Protein 5T1X (pdb70)

Structure (mmCIF, N/CA/C/O backbone):
data_5T1X
#
_entry.id   5T1X
#
_cell.length_a   47.700
_cell.length_b   82.710
_cell.length_c   122.700
_cell.angle_alpha   90.000
_cell.angle_beta   91.760
_cell.angle_gamma   90.000
#
_symmetry.space_group_name_H-M   'P 1 21 1'
#
loop_
_entity.id
_entity.type
_entity.pdbx_description
1 polymer Lectin
2 polymer Lectin
3 non-polymer 1,2-ETHANEDIOL
4 non-polymer '4-(2-HYDROXYETHYL)-1-PIPERAZINE ETHANESULFONIC ACID'
5 non-polymer 'TRIETHYLENE GLYCOL'
6 water water
#
loop_
_atom_site.group_PDB
_atom_site.id
_atom_site.type_symbol
_atom_site.label_atom_id
_atom_site.label_alt_id
_atom_site.label_comp_id
_atom_site.label_asym_id
_atom_site.label_entity_id
_atom_site.label_seq_id
_atom_site.pdbx_PDB_ins_code
_atom_site.Cartn_x
_atom_site.Cartn_y
_atom_site.Cartn_z
_atom_site.occupancy
_atom_site.B_iso_or_equiv
_atom_site.auth_seq_id
_atom_site.auth_comp_id
_atom_site.auth_asym_id
_atom_site.auth_atom_id
_atom_site.pdbx_PDB_model_num
ATOM 1 N N . LEU A 1 1 ? 63.501 -5.101 24.334 1.00 21.82 1 LEU A N 1
ATOM 2 C CA . LEU A 1 1 ? 62.053 -4.972 24.440 1.00 21.43 1 LEU A CA 1
ATOM 3 C C . LEU A 1 1 ? 61.680 -3.497 24.523 1.00 22.83 1 LEU A C 1
ATOM 4 O O . LEU A 1 1 ? 62.364 -2.747 25.214 1.00 22.67 1 LEU A O 1
ATOM 9 N N . GLY A 1 2 ? 60.611 -3.088 23.844 1.00 16.96 2 GLY A N 1
ATOM 10 C CA . GLY A 1 2 ? 60.152 -1.708 23.938 1.00 15.66 2 GLY A CA 1
ATOM 11 C C . GLY A 1 2 ? 59.275 -1.568 25.164 1.00 15.74 2 GLY A C 1
ATOM 12 O O . GLY A 1 2 ? 58.852 -2.580 25.726 1.00 14.77 2 GLY A O 1
ATOM 13 N N . THR A 1 3 ? 58.975 -0.335 25.591 1.00 11.57 3 THR A N 1
ATOM 14 C CA . THR A 1 3 ? 58.072 -0.167 26.737 1.00 11.02 3 THR A CA 1
ATOM 15 C C . THR A 1 3 ? 56.646 -0.560 26.357 1.00 12.66 3 THR A C 1
ATOM 16 O O . THR A 1 3 ? 55.872 -0.977 27.212 1.00 13.22 3 THR A O 1
ATOM 20 N N . ASN A 1 4 ? 56.315 -0.436 25.065 1.00 8.74 4 ASN A N 1
ATOM 21 C CA . ASN A 1 4 ? 54.968 -0.672 24.539 1.00 7.79 4 ASN A CA 1
ATOM 22 C C . ASN A 1 4 ? 54.974 -1.544 23.265 1.00 12.13 4 ASN A C 1
ATOM 23 O O . ASN A 1 4 ? 53.991 -1.558 22.526 1.00 11.43 4 ASN A O 1
ATOM 28 N N . TYR A 1 5 ? 56.080 -2.251 22.997 1.00 9.33 5 TYR A N 1
ATOM 29 C CA . TYR A 1 5 ? 56.126 -3.156 21.850 1.00 9.19 5 TYR A CA 1
ATOM 30 C C . TYR A 1 5 ? 57.027 -4.340 22.114 1.00 13.22 5 TYR A C 1
ATOM 31 O O . TYR A 1 5 ? 57.923 -4.277 22.961 1.00 12.31 5 TYR A O 1
ATOM 40 N N . LEU A 1 6 ? 56.791 -5.407 21.345 1.00 11.23 6 LEU A N 1
ATOM 41 C CA . LEU A 1 6 ? 57.559 -6.637 21.308 1.00 11.96 6 LEU A CA 1
ATOM 42 C C . LEU A 1 6 ? 57.870 -6.932 19.848 1.00 13.74 6 LEU A C 1
ATOM 43 O O . LEU A 1 6 ? 56.947 -7.070 19.046 1.00 11.99 6 LEU A O 1
ATOM 48 N N . LEU A 1 7 ? 59.161 -6.997 19.493 1.00 10.21 7 LEU A N 1
ATOM 49 C CA . LEU A 1 7 ? 59.557 -7.302 18.113 1.00 11.06 7 LEU A CA 1
ATOM 50 C C . LEU A 1 7 ? 59.793 -8.792 17.958 1.00 14.56 7 LEU A C 1
ATOM 51 O O . LEU A 1 7 ? 60.154 -9.464 18.934 1.00 16.03 7 LEU A O 1
ATOM 56 N N . SER A 1 8 ? 59.629 -9.317 16.733 1.00 12.43 8 SER A N 1
ATOM 57 C CA . SER A 1 8 ? 59.898 -10.734 16.479 1.00 12.68 8 SER A CA 1
ATOM 58 C C . SER A 1 8 ? 61.366 -11.022 16.862 1.00 17.03 8 SER A C 1
ATOM 59 O O . SER A 1 8 ? 62.262 -10.241 16.528 1.00 15.70 8 SER A O 1
ATOM 62 N N . GLY A 1 9 ? 61.568 -12.050 17.680 1.00 16.64 9 GLY A N 1
ATOM 63 C CA . GLY A 1 9 ? 62.889 -12.396 18.197 1.00 16.94 9 GLY A CA 1
ATOM 64 C C . GLY A 1 9 ? 63.106 -11.950 19.635 1.00 20.91 9 GLY A C 1
ATOM 65 O O . GLY A 1 9 ? 64.042 -12.420 20.287 1.00 22.62 9 GLY A O 1
ATOM 66 N N . GLN A 1 10 ? 62.257 -11.030 20.146 1.00 15.13 10 GLN A N 1
ATOM 67 C CA . GLN A 1 10 ? 62.349 -10.567 21.542 1.00 14.84 10 GLN A CA 1
ATOM 68 C C . GLN A 1 10 ? 61.449 -11.417 22.450 1.00 19.53 10 GLN A C 1
ATOM 69 O O . GLN A 1 10 ? 60.603 -12.163 21.959 1.00 18.96 10 GLN A O 1
ATOM 75 N N . THR A 1 11 ? 61.634 -11.306 23.771 1.00 16.89 11 THR A N 1
ATOM 76 C CA . THR A 1 11 ? 60.855 -12.051 24.750 1.00 17.75 11 THR A CA 1
ATOM 77 C C . THR A 1 11 ? 60.300 -11.122 25.831 1.00 20.41 11 THR A C 1
ATOM 78 O O . THR A 1 11 ? 61.030 -10.281 26.365 1.00 20.15 11 THR A O 1
ATOM 82 N N . LEU A 1 12 ? 59.009 -11.287 26.145 1.00 16.96 12 LEU A N 1
ATOM 83 C CA . LEU A 1 12 ? 58.363 -10.647 27.288 1.00 16.20 12 LEU A CA 1
ATOM 84 C C . LEU A 1 12 ? 58.409 -11.725 28.370 1.00 22.69 12 LEU A C 1
ATOM 85 O O . LEU A 1 12 ? 57.701 -12.737 28.279 1.00 21.61 12 LEU A O 1
ATOM 90 N N . ASN A 1 13 ? 59.354 -11.573 29.310 1.00 20.37 13 ASN A N 1
ATOM 91 C CA . ASN A 1 13 ? 59.611 -12.535 30.378 1.00 21.80 13 ASN A CA 1
ATOM 92 C C . ASN A 1 13 ? 58.477 -12.597 31.406 1.00 24.26 13 ASN A C 1
ATOM 93 O O . ASN A 1 13 ? 57.572 -11.755 31.404 1.00 22.26 13 ASN A O 1
ATOM 98 N N . THR A 1 14 ? 58.544 -13.617 32.288 1.00 21.40 14 THR A N 1
ATOM 99 C CA . THR A 1 14 ? 57.587 -13.880 33.359 1.00 21.70 14 THR A CA 1
ATOM 100 C C . THR A 1 14 ? 57.461 -12.647 34.251 1.00 23.90 14 THR A C 1
ATOM 101 O O . THR A 1 14 ? 58.469 -12.081 34.680 1.00 23.78 14 THR A O 1
ATOM 105 N N . ASP A 1 15 ? 56.208 -12.212 34.470 1.00 21.17 15 ASP A N 1
ATOM 106 C CA . ASP A 1 15 ? 55.768 -11.043 35.246 1.00 21.75 15 ASP A CA 1
ATOM 107 C C . ASP A 1 15 ? 56.211 -9.719 34.581 1.00 24.05 15 ASP A C 1
ATOM 108 O O . ASP A 1 15 ? 56.188 -8.667 35.223 1.00 23.46 15 ASP A O 1
ATOM 113 N N . GLY A 1 16 ? 56.516 -9.780 33.282 1.00 19.82 16 GLY A N 1
ATOM 114 C CA . GLY A 1 16 ? 56.915 -8.622 32.489 1.00 18.46 16 GLY A CA 1
ATOM 115 C C . GLY A 1 16 ? 55.723 -7.837 31.980 1.00 19.89 16 GLY A C 1
ATOM 116 O O . GLY A 1 16 ? 54.609 -8.367 31.897 1.00 18.67 16 GLY A O 1
ATOM 117 N N . HIS A 1 17 ? 55.954 -6.563 31.637 1.00 15.87 17 HIS A N 1
ATOM 118 C CA . HIS A 1 17 ? 54.904 -5.675 31.140 1.00 14.40 17 HIS A CA 1
ATOM 119 C C . HIS A 1 17 ? 55.205 -5.000 29.827 1.00 16.26 17 HIS A C 1
ATOM 120 O O . HIS A 1 17 ? 56.353 -4.670 29.534 1.00 15.16 17 HIS A O 1
ATOM 127 N N . LEU A 1 18 ? 54.129 -4.696 29.095 1.00 12.90 18 LEU A N 1
ATOM 128 C CA . LEU A 1 18 ? 54.018 -3.721 28.012 1.00 12.59 18 LEU A CA 1
ATOM 129 C C . LEU A 1 18 ? 52.989 -2.733 28.518 1.00 15.97 18 LEU A C 1
ATOM 130 O O . LEU A 1 18 ? 51.989 -3.176 29.084 1.00 16.93 18 LEU A O 1
ATOM 135 N N . LYS A 1 19 ? 53.228 -1.414 28.406 1.00 12.24 19 LYS A N 1
ATOM 136 C CA . LYS A 1 19 ? 52.253 -0.475 28.958 1.00 12.40 19 LYS A CA 1
ATOM 137 C C . LYS A 1 19 ? 52.106 0.743 28.077 1.00 15.03 19 LYS A C 1
ATOM 138 O O . LYS A 1 19 ? 53.096 1.275 27.579 1.00 13.81 19 LYS A O 1
ATOM 144 N N . ASN A 1 20 ? 50.861 1.203 27.910 1.00 10.98 20 ASN A N 1
ATOM 145 C CA . ASN A 1 20 ? 50.585 2.443 27.191 1.00 10.11 20 ASN A CA 1
ATOM 146 C C . ASN A 1 20 ? 49.414 3.115 27.922 1.00 15.61 20 ASN A C 1
ATOM 147 O O . ASN A 1 20 ? 48.277 2.654 27.823 1.00 16.54 20 ASN A O 1
ATOM 152 N N . GLY A 1 21 ? 49.730 4.139 28.726 1.00 14.34 21 GLY A N 1
ATOM 153 C CA . GLY A 1 21 ? 48.746 4.822 29.558 1.00 14.97 21 GLY A CA 1
ATOM 154 C C . GLY A 1 21 ? 48.197 3.866 30.603 1.00 19.98 21 GLY A C 1
ATOM 155 O O . GLY A 1 21 ? 48.967 3.168 31.260 1.00 19.09 21 GLY A O 1
ATOM 156 N N . ASP A 1 22 ? 46.863 3.753 30.695 1.00 17.88 22 ASP A N 1
ATOM 157 C CA . ASP A 1 22 ? 46.199 2.879 31.673 1.00 18.48 22 ASP A CA 1
ATOM 158 C C . ASP A 1 22 ? 46.192 1.407 31.255 1.00 20.12 22 ASP A C 1
ATOM 159 O O . ASP A 1 22 ? 45.847 0.538 32.064 1.00 21.70 22 ASP A O 1
ATOM 164 N N . PHE A 1 23 ? 46.552 1.125 30.005 1.00 14.79 23 PHE A N 1
ATOM 165 C CA . PHE A 1 23 ? 46.537 -0.225 29.446 1.00 13.96 23 PHE A CA 1
ATOM 166 C C . PHE A 1 23 ? 47.843 -0.925 29.747 1.00 18.00 23 PHE A C 1
ATOM 167 O O . PHE A 1 23 ? 48.919 -0.420 29.412 1.00 17.02 23 PHE A O 1
ATOM 175 N N . ASP A 1 24 ? 47.737 -2.068 30.449 1.00 15.13 24 ASP A N 1
ATOM 176 C CA . ASP A 1 24 ? 48.875 -2.824 30.957 1.00 14.88 24 ASP A CA 1
ATOM 177 C C . ASP A 1 24 ? 48.799 -4.305 30.575 1.00 18.66 24 ASP A C 1
ATOM 178 O O . ASP A 1 24 ? 47.978 -5.051 31.122 1.00 19.73 24 ASP A O 1
ATOM 183 N N . LEU A 1 25 ? 49.681 -4.728 29.656 1.00 13.56 25 LEU A N 1
ATOM 184 C CA . LEU A 1 25 ? 49.773 -6.116 29.211 1.00 13.76 25 LEU A CA 1
ATOM 185 C C . LEU A 1 25 ? 50.770 -6.830 30.096 1.00 17.72 25 LEU A C 1
ATOM 186 O O . LEU A 1 25 ? 51.935 -6.435 30.145 1.00 15.58 25 LEU A O 1
ATOM 191 N N . VAL A 1 26 ? 50.314 -7.871 30.812 1.00 14.96 26 VAL A N 1
ATOM 192 C CA . VAL A 1 26 ? 51.179 -8.597 31.733 1.00 15.65 26 VAL A CA 1
ATOM 193 C C . VAL A 1 26 ? 51.264 -10.092 31.359 1.00 19.56 26 VAL A C 1
ATOM 194 O O . VAL A 1 26 ? 50.235 -10.768 31.240 1.00 18.87 26 VAL A O 1
ATOM 198 N N . MET A 1 27 ? 52.502 -10.597 31.191 1.00 17.00 27 MET A N 1
ATOM 199 C CA . MET A 1 27 ? 52.765 -12.025 30.986 1.00 17.51 27 MET A CA 1
ATOM 200 C C . MET A 1 27 ? 52.923 -12.569 32.392 1.00 23.12 27 MET A C 1
ATOM 201 O O . MET A 1 27 ? 53.982 -12.422 32.989 1.00 24.05 27 MET A O 1
ATOM 206 N N . GLN A 1 28 ? 51.848 -13.083 32.972 1.00 21.03 28 GLN A N 1
ATOM 207 C CA . GLN A 1 28 ? 51.854 -13.434 34.391 1.00 22.21 28 GLN A CA 1
ATOM 208 C C . GLN A 1 28 ? 52.544 -14.752 34.729 1.00 28.27 28 GLN A C 1
ATOM 209 O O . GLN A 1 28 ? 52.707 -15.613 33.863 1.00 27.72 28 GLN A O 1
ATOM 215 N N . ASN A 1 29 ? 52.931 -14.895 36.024 1.00 27.65 29 ASN A N 1
ATOM 216 C CA . ASN A 1 29 ? 53.589 -16.082 36.582 1.00 29.55 29 ASN A CA 1
ATOM 217 C C . ASN A 1 29 ? 52.642 -17.293 36.586 1.00 36.21 29 ASN A C 1
ATOM 218 O O . ASN A 1 29 ? 53.118 -18.431 36.644 1.00 37.71 29 ASN A O 1
ATOM 223 N N . ASP A 1 30 ? 51.314 -17.052 36.465 1.00 32.35 30 ASP A N 1
ATOM 224 C CA . ASP A 1 30 ? 50.311 -18.115 36.382 1.00 33.29 30 ASP A CA 1
ATOM 225 C C . ASP A 1 30 ? 50.057 -18.501 34.900 1.00 36.35 30 ASP A C 1
ATOM 226 O O . ASP A 1 30 ? 49.058 -19.146 34.600 1.00 37.04 30 ASP A O 1
ATOM 231 N N . CYS A 1 31 ? 50.957 -18.077 33.977 1.00 30.97 31 CYS A N 1
ATOM 232 C CA . CYS A 1 31 ? 50.943 -18.349 32.530 1.00 29.13 31 CYS A CA 1
ATOM 233 C C . CYS A 1 31 ? 49.771 -17.659 31.788 1.00 30.75 31 CYS A C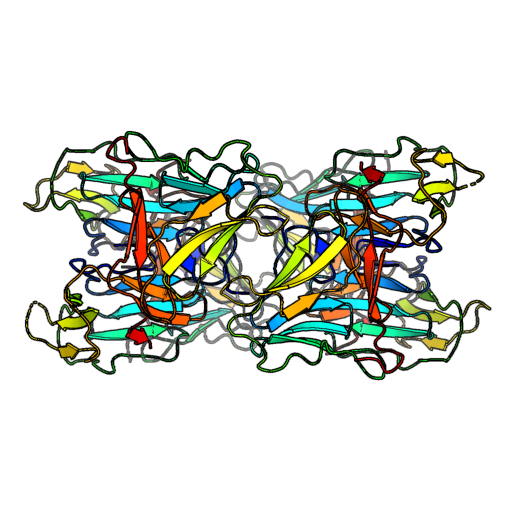 1
ATOM 234 O O . CYS A 1 31 ? 49.584 -17.923 30.596 1.00 29.97 31 CYS A O 1
ATOM 237 N N . ASN A 1 32 ? 49.013 -16.766 32.460 1.00 26.01 32 ASN A N 1
ATOM 238 C CA . ASN A 1 32 ? 47.935 -16.026 31.797 1.00 24.74 32 ASN A CA 1
ATOM 239 C C . ASN A 1 32 ? 48.466 -14.692 31.264 1.00 25.64 32 ASN A C 1
ATOM 240 O O . ASN A 1 32 ? 49.163 -13.981 31.982 1.00 25.10 32 ASN A O 1
ATOM 245 N N . LEU A 1 33 ? 48.173 -14.371 29.994 1.00 20.34 33 LEU A N 1
ATOM 246 C CA . LEU A 1 33 ? 48.572 -13.097 29.397 1.00 18.76 33 LEU A CA 1
ATOM 247 C C . LEU A 1 33 ? 47.344 -12.209 29.447 1.00 23.09 33 LEU A C 1
ATOM 248 O O . LEU A 1 33 ? 46.336 -12.526 28.814 1.00 23.41 33 LEU A O 1
ATOM 253 N N . VAL A 1 34 ? 47.382 -11.151 30.270 1.00 19.58 34 VAL A N 1
ATOM 254 C CA . VAL A 1 34 ? 46.200 -10.318 30.473 1.00 19.16 34 VAL A CA 1
ATOM 255 C C . VAL A 1 34 ? 46.462 -8.870 30.075 1.00 22.03 34 VAL A C 1
ATOM 256 O O . VAL A 1 34 ? 47.495 -8.295 30.431 1.00 20.07 34 VAL A O 1
ATOM 260 N N . LEU A 1 35 ? 45.495 -8.278 29.366 1.00 18.74 35 LEU A N 1
ATOM 261 C CA . LEU A 1 35 ? 45.569 -6.878 28.982 1.00 17.86 35 LEU A CA 1
ATOM 262 C C . LEU A 1 35 ? 44.651 -6.102 29.917 1.00 19.31 35 LEU A C 1
ATOM 263 O O . LEU A 1 35 ? 43.446 -5.999 29.668 1.00 18.49 35 LEU A O 1
ATOM 268 N N . TYR A 1 36 ? 45.215 -5.614 31.035 1.00 16.53 36 TYR A N 1
ATOM 269 C CA . TYR A 1 36 ? 44.441 -4.891 32.036 1.00 17.59 36 TYR A CA 1
ATOM 270 C C . TYR A 1 36 ? 43.881 -3.588 31.469 1.00 22.48 36 TYR A C 1
ATOM 271 O O . TYR A 1 36 ? 44.598 -2.819 30.821 1.00 20.54 36 TYR A O 1
ATOM 280 N N . ASN A 1 37 ? 42.544 -3.428 31.642 1.00 21.93 37 ASN A N 1
ATOM 281 C CA . ASN A 1 37 ? 41.691 -2.325 31.179 1.00 22.21 37 ASN A CA 1
ATOM 282 C C . ASN A 1 37 ? 41.375 -2.437 29.675 1.00 26.42 37 ASN A C 1
ATOM 283 O O . ASN A 1 37 ? 40.665 -1.583 29.141 1.00 27.42 37 ASN A O 1
ATOM 288 N N . GLY A 1 38 ? 41.859 -3.502 29.034 1.00 21.68 38 GLY A N 1
ATOM 289 C CA . GLY A 1 38 ? 41.634 -3.764 27.616 1.00 21.35 38 GLY A CA 1
ATOM 290 C C . GLY A 1 38 ? 40.665 -4.896 27.328 1.00 26.21 38 GLY A C 1
ATOM 291 O O . GLY A 1 38 ? 40.489 -5.270 26.164 1.00 25.20 38 GLY A O 1
ATOM 292 N N . ASN A 1 39 ? 40.024 -5.448 28.388 1.00 25.37 39 ASN A N 1
ATOM 293 C CA . ASN A 1 39 ? 39.028 -6.533 28.331 1.00 26.92 39 ASN A CA 1
ATOM 294 C C . ASN A 1 39 ? 39.504 -7.711 27.456 1.00 29.31 39 ASN A C 1
ATOM 295 O O . ASN A 1 39 ? 38.773 -8.178 26.576 1.00 29.49 39 ASN A O 1
ATOM 300 N N . TRP A 1 40 ? 40.745 -8.178 27.694 1.00 23.84 40 TRP A N 1
ATOM 301 C CA . TRP A 1 40 ? 41.313 -9.314 26.966 1.00 23.44 40 TRP A CA 1
ATOM 302 C C . TRP A 1 40 ? 42.298 -10.085 27.827 1.00 26.83 40 TRP A C 1
ATOM 303 O O . TRP A 1 40 ? 43.079 -9.495 28.578 1.00 24.84 40 TRP A O 1
ATOM 314 N N . GLN A 1 41 ? 42.282 -11.413 27.660 1.00 24.01 41 GLN A N 1
ATOM 315 C CA . GLN A 1 41 ? 43.189 -12.366 28.285 1.00 23.50 41 GLN A CA 1
ATOM 316 C C . GLN A 1 41 ? 43.353 -13.579 27.361 1.00 28.38 41 GLN A C 1
ATOM 317 O O . GLN A 1 41 ? 42.437 -13.895 26.597 1.00 29.11 41 GLN A O 1
ATOM 323 N N . SER A 1 42 ? 44.512 -14.255 27.439 1.00 24.14 42 SER A N 1
ATOM 324 C CA . SER A 1 42 ? 44.794 -15.471 26.667 1.00 23.90 42 SER A CA 1
ATOM 325 C C . SER A 1 42 ? 44.005 -16.660 27.245 1.00 31.13 42 SER A C 1
ATOM 326 O O . SER A 1 42 ? 43.839 -17.678 26.563 1.00 31.73 42 SER A O 1
ATOM 329 N N . ASN A 1 43 ? 43.527 -16.515 28.512 1.00 28.85 43 ASN A N 1
ATOM 330 C CA . ASN A 1 43 ? 42.734 -17.497 29.276 1.00 30.82 43 ASN A CA 1
ATOM 331 C C . ASN A 1 43 ? 43.532 -18.808 29.454 1.00 36.92 43 ASN A C 1
ATOM 332 O O . ASN A 1 43 ? 43.014 -19.907 29.224 1.00 38.81 43 ASN A O 1
ATOM 337 N N . THR A 1 44 ? 44.802 -18.673 29.878 1.00 32.74 44 THR A N 1
ATOM 338 C CA . THR A 1 44 ? 45.723 -19.796 30.081 1.00 32.91 44 THR A CA 1
ATOM 339 C C . THR A 1 44 ? 46.257 -19.806 31.528 1.00 35.94 44 THR A C 1
ATOM 340 O O . THR A 1 44 ? 47.412 -20.178 31.762 1.00 34.66 44 THR A O 1
ATOM 344 N N . ALA A 1 45 ? 45.410 -19.403 32.496 1.00 33.95 45 ALA A N 1
ATOM 345 C CA . ALA A 1 45 ? 45.770 -19.355 33.915 1.00 34.64 45 ALA A CA 1
ATOM 346 C C . ALA A 1 45 ? 46.017 -20.768 34.468 1.00 41.22 45 ALA A C 1
ATOM 347 O O . ALA A 1 45 ? 45.221 -21.670 34.222 1.00 41.23 45 ALA A O 1
ATOM 349 N N . ASN A 1 46 ? 47.160 -20.943 35.168 1.00 39.57 46 ASN A N 1
ATOM 350 C CA . ASN A 1 46 ? 47.701 -22.157 35.807 1.00 41.56 46 ASN A CA 1
ATOM 351 C C . ASN A 1 46 ? 48.120 -23.232 34.770 1.00 46.50 46 ASN A C 1
ATOM 352 O O . ASN A 1 46 ? 48.296 -24.395 35.137 1.00 48.55 46 ASN A O 1
ATOM 357 N N . ASN A 1 47 ? 48.364 -22.832 33.505 1.00 41.47 47 ASN A N 1
ATOM 358 C CA . ASN A 1 47 ? 48.757 -23.772 32.446 1.00 41.69 47 ASN A CA 1
ATOM 359 C C . ASN A 1 47 ? 50.283 -23.987 32.357 1.00 46.31 47 ASN A C 1
ATOM 360 O O . ASN A 1 47 ? 50.734 -24.775 31.520 1.00 46.68 47 ASN A O 1
ATOM 365 N N . GLY A 1 48 ? 51.050 -23.327 33.227 1.00 42.52 48 GLY A N 1
ATOM 366 C CA . GLY A 1 48 ? 52.502 -23.464 33.244 1.00 42.14 48 GLY A CA 1
ATOM 367 C C . GLY A 1 48 ? 53.248 -22.566 34.208 1.00 45.43 48 GLY A C 1
ATOM 368 O O . GLY A 1 48 ? 52.669 -21.652 34.805 1.00 44.01 48 GLY A O 1
ATOM 369 N N . ARG A 1 49 ? 54.558 -22.832 34.349 1.00 42.71 49 ARG A N 1
ATOM 370 C CA . ARG A 1 49 ? 55.482 -22.092 35.210 1.00 42.22 49 ARG A CA 1
ATOM 371 C C . ARG A 1 49 ? 56.591 -21.462 34.371 1.00 43.51 49 ARG A C 1
ATOM 372 O O . ARG A 1 49 ? 57.014 -22.053 33.374 1.00 43.16 49 ARG A O 1
ATOM 374 N N . ASP A 1 50 ? 57.062 -20.262 34.782 1.00 37.97 50 ASP A N 1
ATOM 375 C CA . ASP A 1 50 ? 58.118 -19.478 34.121 1.00 36.08 50 ASP A CA 1
ATOM 376 C C . ASP A 1 50 ? 57.769 -19.236 32.628 1.00 36.38 50 ASP A C 1
ATOM 377 O O . ASP A 1 50 ? 58.623 -19.401 31.750 1.00 36.38 50 ASP A O 1
ATOM 382 N N . CYS A 1 51 ? 56.506 -18.843 32.360 1.00 30.46 51 CYS A N 1
ATOM 383 C CA . CYS A 1 51 ? 55.991 -18.598 31.004 1.00 28.62 51 CYS A CA 1
ATOM 384 C C . CYS A 1 51 ? 56.490 -17.291 30.418 1.00 29.15 51 CYS A C 1
ATOM 385 O O . CYS A 1 51 ? 56.666 -16.303 31.133 1.00 27.54 51 CYS A O 1
ATOM 388 N N . LYS A 1 52 ? 56.703 -17.299 29.090 1.00 24.62 52 LYS A N 1
ATOM 389 C CA . LYS A 1 52 ? 57.233 -16.168 28.322 1.00 22.72 52 LYS A CA 1
ATOM 390 C C . LYS A 1 52 ? 56.439 -15.950 27.042 1.00 24.04 52 LYS A C 1
ATOM 391 O O . LYS A 1 52 ? 55.927 -16.910 26.461 1.00 25.17 52 LYS A O 1
ATOM 397 N N . LEU A 1 53 ? 56.381 -14.693 26.578 1.00 18.96 53 LEU A N 1
ATOM 398 C CA . LEU A 1 53 ? 55.707 -14.315 25.340 1.00 18.06 53 LEU A CA 1
ATOM 399 C C . LEU A 1 53 ? 56.748 -14.017 24.282 1.00 20.60 53 LEU A C 1
ATOM 400 O O . LEU A 1 53 ? 57.703 -13.285 24.545 1.00 19.98 53 LEU A O 1
ATOM 405 N N . THR A 1 54 ? 56.580 -14.609 23.094 1.00 18.14 54 THR A N 1
ATOM 406 C CA . THR A 1 54 ? 57.470 -14.385 21.957 1.00 17.71 54 THR A CA 1
ATOM 407 C C . THR A 1 54 ? 56.628 -14.086 20.714 1.00 19.31 54 THR A C 1
ATOM 408 O O . THR A 1 54 ? 55.406 -14.282 20.707 1.00 17.74 54 THR A O 1
ATOM 412 N N . LEU A 1 55 ? 57.287 -13.595 19.673 1.00 15.78 55 LEU A N 1
ATOM 413 C CA . LEU A 1 55 ? 56.644 -13.273 18.406 1.00 14.09 55 LEU A CA 1
ATOM 414 C C . LEU A 1 55 ? 57.468 -13.922 17.310 1.00 17.60 55 LEU A C 1
ATOM 415 O O . LEU A 1 55 ? 58.661 -13.648 17.206 1.00 16.94 55 LEU A O 1
ATOM 420 N N . THR A 1 56 ? 56.863 -14.840 16.550 1.00 15.85 56 THR A N 1
ATOM 421 C CA . THR A 1 56 ? 57.581 -15.569 15.493 1.00 15.78 56 THR A CA 1
ATOM 422 C C . THR A 1 56 ? 57.895 -14.665 14.296 1.00 19.03 56 THR A C 1
ATOM 423 O O . THR A 1 56 ? 57.360 -13.557 14.179 1.00 17.59 56 THR A O 1
ATOM 427 N N . ASP A 1 57 ? 58.757 -15.173 13.388 1.00 16.91 57 ASP A N 1
ATOM 428 C CA . ASP A 1 57 ? 59.145 -14.488 12.152 1.00 17.28 57 ASP A CA 1
ATOM 429 C C . ASP A 1 57 ? 57.984 -14.469 11.150 1.00 19.78 57 ASP A C 1
ATOM 430 O O . ASP A 1 57 ? 58.119 -13.875 10.087 1.00 18.77 57 ASP A O 1
ATOM 435 N N . TYR A 1 58 ? 56.834 -15.063 11.513 1.00 16.66 58 TYR A N 1
ATOM 436 C CA . TYR A 1 58 ? 55.617 -15.070 10.696 1.00 16.28 58 TYR A CA 1
ATOM 437 C C . TYR A 1 58 ? 54.513 -14.218 11.361 1.00 19.33 58 TYR A C 1
ATOM 438 O O . TYR A 1 58 ? 53.384 -14.164 10.868 1.00 19.39 58 TYR A O 1
ATOM 447 N N . GLY A 1 59 ? 54.871 -13.536 12.448 1.00 15.80 59 GLY A N 1
ATOM 448 C CA . GLY A 1 59 ? 53.984 -12.624 13.163 1.00 15.54 59 GLY A CA 1
ATOM 449 C C . GLY A 1 59 ? 52.998 -13.263 14.112 1.00 18.16 59 GLY A C 1
ATOM 450 O O . GLY A 1 59 ? 51.985 -12.650 14.450 1.00 17.45 59 GLY A O 1
ATOM 451 N N . GLU A 1 60 ? 53.296 -14.479 14.577 1.00 15.22 60 GLU A N 1
ATOM 452 C CA . GLU A 1 60 ? 52.417 -15.165 15.504 1.00 15.30 60 GLU A CA 1
ATOM 453 C C . GLU A 1 60 ? 52.896 -14.947 16.935 1.00 18.87 60 GLU A C 1
ATOM 454 O O . GLU A 1 60 ? 54.077 -15.162 17.228 1.00 17.70 60 GLU A O 1
ATOM 460 N N . LEU A 1 61 ? 51.990 -14.497 17.822 1.00 14.96 61 LEU A N 1
ATOM 461 C CA . LEU A 1 61 ? 52.302 -14.383 19.253 1.00 14.17 61 LEU A CA 1
ATOM 462 C C . LEU A 1 61 ? 52.270 -15.783 19.862 1.00 19.75 61 LEU A C 1
ATOM 463 O O . LEU A 1 61 ? 51.358 -16.551 19.546 1.00 20.72 61 LEU A O 1
ATOM 468 N N . VAL A 1 62 ? 53.268 -16.139 20.698 1.00 15.96 62 VAL A N 1
ATOM 469 C CA . VAL A 1 62 ? 53.349 -17.486 21.288 1.00 17.47 62 VAL A CA 1
ATOM 470 C C . VAL A 1 62 ? 53.691 -17.394 22.778 1.00 21.86 62 VAL A C 1
ATOM 471 O O . VAL A 1 62 ? 54.642 -16.703 23.153 1.00 20.32 62 VAL A O 1
ATOM 475 N N . ILE A 1 63 ? 52.930 -18.116 23.610 1.00 20.91 63 ILE A N 1
ATOM 476 C CA . ILE A 1 63 ? 53.198 -18.273 25.039 1.00 21.39 63 ILE A CA 1
ATOM 477 C C . ILE A 1 63 ? 53.806 -19.662 25.208 1.00 27.86 63 ILE A C 1
ATOM 478 O O . ILE A 1 63 ? 53.221 -20.643 24.740 1.00 28.51 63 ILE A O 1
ATOM 483 N N . LYS A 1 64 ? 54.982 -19.739 25.842 1.00 25.53 64 LYS A N 1
ATOM 484 C CA . LYS A 1 64 ? 55.684 -20.994 26.132 1.00 27.12 64 LYS A CA 1
ATOM 485 C C . LYS A 1 64 ? 56.052 -21.055 27.608 1.00 32.28 64 LYS A C 1
ATOM 486 O O . LYS A 1 64 ? 56.394 -20.024 28.181 1.00 30.30 64 LYS A O 1
ATOM 492 N N . ASN A 1 65 ? 56.028 -22.252 28.218 1.00 32.65 65 ASN A N 1
ATOM 493 C CA . ASN A 1 65 ? 56.420 -22.398 29.626 1.00 34.12 65 ASN A CA 1
ATOM 494 C C . ASN A 1 65 ? 57.961 -22.428 29.737 1.00 40.52 65 ASN A C 1
ATOM 495 O O . ASN A 1 65 ? 58.651 -22.262 28.726 1.00 39.51 65 ASN A O 1
ATOM 500 N N . GLY A 1 66 ? 58.478 -22.619 30.954 1.00 40.43 66 GLY A N 1
ATOM 501 C CA . GLY A 1 66 ? 59.911 -22.696 31.229 1.00 41.29 66 GLY A CA 1
ATOM 502 C C . GLY A 1 66 ? 60.628 -23.817 30.498 1.00 47.75 66 GLY A C 1
ATOM 503 O O . GLY A 1 66 ? 61.806 -23.678 30.157 1.00 48.00 66 GLY A O 1
ATOM 504 N N . ASP A 1 67 ? 59.908 -24.927 30.228 0.40 45.26 67 ASP A N 1
ATOM 505 C CA . ASP A 1 67 ? 60.410 -26.104 29.514 0.40 46.36 67 ASP A CA 1
ATOM 506 C C . ASP A 1 67 ? 60.420 -25.895 27.983 0.40 48.91 67 ASP A C 1
ATOM 507 O O . ASP A 1 67 ? 61.042 -26.682 27.266 0.40 49.16 67 ASP A O 1
ATOM 509 N N . GLY A 1 68 ? 59.737 -24.849 27.508 1.00 43.85 68 GLY A N 1
ATOM 510 C CA . GLY A 1 68 ? 59.668 -24.504 26.090 1.00 42.39 68 GLY A CA 1
ATOM 511 C C . GLY A 1 68 ? 58.445 -25.006 25.343 1.00 45.83 68 GLY A C 1
ATOM 512 O O . GLY A 1 68 ? 58.355 -24.822 24.125 1.00 44.73 68 GLY A O 1
ATOM 513 N N . SER A 1 69 ? 57.494 -25.637 26.058 1.00 42.71 69 SER A N 1
ATOM 514 C CA . SER A 1 69 ? 56.259 -26.164 25.471 1.00 42.41 69 SER A CA 1
ATOM 515 C C . SER A 1 69 ? 55.245 -25.042 25.245 1.00 42.16 69 SER A C 1
ATOM 516 O O . SER A 1 69 ? 55.054 -24.206 26.131 1.00 40.53 69 SER A O 1
ATOM 519 N N . THR A 1 70 ? 54.597 -25.029 24.062 1.00 36.52 70 THR A N 1
ATOM 520 C CA . THR A 1 70 ? 53.615 -24.008 23.677 1.00 34.14 70 THR A CA 1
ATOM 521 C C . THR A 1 70 ? 52.326 -24.181 24.501 1.00 37.97 70 THR A C 1
ATOM 522 O O . THR A 1 70 ? 51.824 -25.294 24.671 1.00 38.69 70 THR A O 1
ATOM 526 N N . VAL A 1 71 ? 51.826 -23.053 25.023 1.00 33.36 71 VAL A N 1
ATOM 527 C CA . VAL A 1 71 ? 50.638 -22.935 25.870 1.00 33.82 71 VAL A CA 1
ATOM 528 C C . VAL A 1 71 ? 49.488 -22.261 25.081 1.00 34.87 71 VAL A C 1
ATOM 529 O O . VAL A 1 71 ? 48.327 -22.639 25.242 1.00 34.75 71 VAL A O 1
ATOM 533 N N . TRP A 1 72 ? 49.819 -21.269 24.236 1.00 29.55 72 TRP A N 1
ATOM 534 C CA . TRP A 1 72 ? 48.849 -20.492 23.456 1.00 28.24 72 TRP A CA 1
ATOM 535 C C . TRP A 1 72 ? 49.529 -19.883 22.231 1.00 28.67 72 TRP A C 1
ATOM 536 O O . TRP A 1 72 ? 50.723 -19.585 22.283 1.00 27.26 72 TRP A O 1
ATOM 547 N N . ARG A 1 73 ? 48.772 -19.717 21.130 1.00 24.69 73 ARG A N 1
ATOM 548 C CA . ARG A 1 73 ? 49.250 -19.090 19.888 1.00 23.30 73 ARG A CA 1
ATOM 549 C C . ARG A 1 73 ? 48.133 -18.227 19.274 1.00 24.61 73 ARG A C 1
ATOM 550 O O . ARG A 1 73 ? 46.958 -18.576 19.391 1.00 25.15 73 ARG A O 1
ATOM 558 N N . SER A 1 74 ? 48.496 -17.085 18.652 1.00 20.09 74 SER A N 1
ATOM 559 C CA . SER A 1 74 ? 47.513 -16.168 18.061 1.00 20.06 74 SER A CA 1
ATOM 560 C C . SER A 1 74 ? 46.903 -16.696 16.737 1.00 26.39 74 SER A C 1
ATOM 561 O O . SER A 1 74 ? 45.929 -16.112 16.254 1.00 26.61 74 SER A O 1
ATOM 564 N N . ARG A 1 75 ? 47.482 -17.770 16.154 1.00 24.78 75 ARG A N 1
ATOM 565 C CA . ARG A 1 75 ? 47.045 -18.470 14.925 1.00 26.72 75 ARG A CA 1
ATOM 566 C C . ARG A 1 75 ? 47.244 -17.643 13.636 1.00 31.22 75 ARG A C 1
ATOM 567 O O . ARG A 1 75 ? 47.608 -18.224 12.611 1.00 33.12 75 ARG A O 1
ATOM 569 N N . ALA A 1 76 ? 47.020 -16.317 13.677 1.00 25.85 76 ALA A N 1
ATOM 570 C CA . ALA A 1 76 ? 47.213 -15.428 12.525 1.00 24.00 76 ALA A CA 1
ATOM 571 C C . ALA A 1 76 ? 48.693 -15.351 12.163 1.00 25.11 76 ALA A C 1
ATOM 572 O O . ALA A 1 76 ? 49.539 -15.103 13.025 1.00 24.55 76 ALA A O 1
ATOM 574 N N . LYS A 1 77 ? 48.999 -15.618 10.893 1.00 20.97 77 LYS A N 1
ATOM 575 C CA . LYS A 1 77 ? 50.359 -15.647 10.356 1.00 20.02 77 LYS A CA 1
ATOM 576 C C . LYS A 1 77 ? 50.437 -14.976 8.998 1.00 22.06 77 LYS A C 1
ATOM 577 O O . LYS A 1 77 ? 49.459 -14.973 8.250 1.00 22.85 77 LYS A O 1
ATOM 583 N N . SER A 1 78 ? 51.621 -14.478 8.646 1.00 16.88 78 SER A N 1
ATOM 584 C CA . SER A 1 78 ? 51.857 -13.896 7.329 1.00 15.13 78 SER A CA 1
ATOM 585 C C . SER A 1 78 ? 53.235 -14.381 6.816 1.00 18.08 78 SER A C 1
ATOM 586 O O . SER A 1 78 ? 53.676 -15.461 7.217 1.00 18.08 78 SER A O 1
ATOM 589 N N . VAL A 1 79 ? 53.885 -13.638 5.907 1.00 14.59 79 VAL A N 1
ATOM 590 C CA . VAL A 1 79 ? 55.176 -14.039 5.314 1.00 13.60 79 VAL A CA 1
ATOM 591 C C . VAL A 1 79 ? 56.328 -13.941 6.318 1.00 16.71 79 VAL A C 1
ATOM 592 O O . VAL A 1 79 ? 56.223 -13.219 7.306 1.00 16.00 79 VAL A O 1
ATOM 596 N N . LYS A 1 80 ? 57.444 -14.640 6.047 1.00 14.30 80 LYS A N 1
ATOM 597 C CA . LYS A 1 80 ? 58.613 -14.552 6.925 1.00 13.92 80 LYS A CA 1
ATOM 598 C C . LYS A 1 80 ? 59.195 -13.154 6.834 1.00 17.27 80 LYS A C 1
ATOM 599 O O . LYS A 1 80 ? 59.366 -12.611 5.740 1.00 16.85 80 LYS A O 1
ATOM 605 N N . GLY A 1 81 ? 59.441 -12.564 7.989 1.00 13.97 81 GLY A N 1
ATOM 606 C CA . GLY A 1 81 ? 59.980 -11.215 8.065 1.00 12.65 81 GLY A CA 1
ATOM 607 C C . GLY A 1 81 ? 60.029 -10.715 9.487 1.00 16.41 81 GLY A C 1
ATOM 608 O O . GLY A 1 81 ? 60.053 -11.515 10.427 1.00 16.88 81 GLY A O 1
ATOM 609 N N . ASN A 1 82 ? 60.057 -9.382 9.635 1.00 11.30 82 ASN A N 1
ATOM 610 C CA . ASN A 1 82 ? 60.137 -8.680 10.922 1.00 11.11 82 ASN A CA 1
ATOM 611 C C . ASN A 1 82 ? 58.780 -8.128 11.293 1.00 13.55 82 ASN A C 1
ATOM 612 O O . ASN A 1 82 ? 58.181 -7.388 10.509 1.00 12.61 82 ASN A O 1
ATOM 617 N N . TYR A 1 83 ? 58.304 -8.478 12.495 1.00 11.46 83 TYR A N 1
ATOM 618 C CA . TYR A 1 83 ? 56.985 -8.070 12.972 1.00 11.00 83 TYR A CA 1
ATOM 619 C C . TYR A 1 83 ? 57.096 -7.289 14.266 1.00 13.70 83 TYR A C 1
ATOM 620 O O . TYR A 1 83 ? 58.129 -7.338 14.940 1.00 12.71 83 TYR A O 1
ATOM 629 N N . ALA A 1 84 ? 56.022 -6.589 14.618 1.00 9.78 84 ALA A N 1
ATOM 630 C CA . ALA A 1 84 ? 55.967 -5.828 15.866 1.00 8.35 84 ALA A CA 1
ATOM 631 C C . ALA A 1 84 ? 54.590 -5.960 16.507 1.00 12.66 84 ALA A C 1
ATOM 632 O O . ALA A 1 84 ? 53.582 -5.705 15.841 1.00 11.95 84 ALA A O 1
ATOM 634 N N . ALA A 1 85 ? 54.546 -6.373 17.783 1.00 10.96 85 ALA A N 1
ATOM 635 C CA . ALA A 1 85 ? 53.313 -6.426 18.575 1.00 11.73 85 ALA A CA 1
ATOM 636 C C . ALA A 1 85 ? 53.310 -5.155 19.397 1.00 13.67 85 ALA A C 1
ATOM 637 O O . ALA A 1 85 ? 54.235 -4.942 20.178 1.00 12.42 85 ALA A O 1
ATOM 639 N N . VAL A 1 86 ? 52.348 -4.263 19.142 1.00 9.96 86 VAL A N 1
ATOM 640 C CA . VAL A 1 86 ? 52.321 -2.918 19.726 1.00 9.18 86 VAL A CA 1
ATOM 641 C C . VAL A 1 86 ? 51.096 -2.715 20.588 1.00 12.94 86 VAL A C 1
ATOM 642 O O . VAL A 1 86 ? 49.988 -3.066 20.181 1.00 11.99 86 VAL A O 1
ATOM 646 N N . LEU A 1 87 ? 51.295 -2.121 21.769 1.00 11.72 87 LEU A N 1
ATOM 647 C CA . LEU A 1 87 ? 50.173 -1.799 22.636 1.00 11.69 87 LEU A CA 1
ATOM 648 C C . LEU A 1 87 ? 49.684 -0.396 22.226 1.00 14.90 87 LEU A C 1
ATOM 649 O O . LEU A 1 87 ? 50.307 0.625 22.545 1.00 13.52 87 LEU A O 1
ATOM 654 N N . HIS A 1 88 ? 48.568 -0.377 21.477 1.00 13.82 88 HIS A N 1
ATOM 655 C CA . HIS A 1 88 ? 47.917 0.838 20.983 1.00 13.47 88 HIS A CA 1
ATOM 656 C C . HIS A 1 88 ? 47.368 1.653 22.165 1.00 16.08 88 HIS A C 1
ATOM 657 O O . HIS A 1 88 ? 46.852 1.047 23.113 1.00 15.69 88 HIS A O 1
ATOM 664 N N . PRO A 1 89 ? 47.443 3.015 22.134 1.00 12.34 89 PRO A N 1
ATOM 665 C CA . PRO A 1 89 ? 46.929 3.817 23.263 1.00 11.73 89 PRO A CA 1
ATOM 666 C C . PRO A 1 89 ? 45.414 3.696 23.492 1.00 17.97 89 PRO A C 1
ATOM 667 O O . PRO A 1 89 ? 44.949 4.068 24.565 1.00 17.82 89 PRO A O 1
ATOM 671 N N . ASP A 1 90 ? 44.646 3.207 22.497 1.00 17.40 90 ASP A N 1
ATOM 672 C CA . ASP A 1 90 ? 43.189 3.058 22.662 1.00 18.75 90 ASP A CA 1
ATOM 673 C C . ASP A 1 90 ? 42.828 1.691 23.312 1.00 22.65 90 ASP A C 1
ATOM 674 O O . ASP A 1 90 ? 41.650 1.343 23.428 1.00 23.30 90 ASP A O 1
ATOM 679 N N . GLY A 1 91 ? 43.844 0.966 23.785 1.00 19.04 91 GLY A N 1
ATOM 680 C CA . GLY A 1 91 ? 43.658 -0.254 24.562 1.00 19.37 91 GLY A CA 1
ATOM 681 C C . GLY A 1 91 ? 43.527 -1.584 23.862 1.00 22.13 91 GLY A C 1
ATOM 682 O O . GLY A 1 91 ? 42.712 -2.417 24.278 1.00 23.73 91 GLY A O 1
ATOM 683 N N . ARG A 1 92 ? 44.339 -1.805 22.836 1.00 16.45 92 ARG A N 1
ATOM 684 C CA . ARG A 1 92 ? 44.382 -3.078 22.120 1.00 16.06 92 ARG A CA 1
ATOM 685 C C . ARG A 1 92 ? 45.810 -3.439 21.782 1.00 17.63 92 ARG A C 1
ATOM 686 O O . ARG A 1 92 ? 46.616 -2.550 21.502 1.00 16.16 92 ARG A O 1
ATOM 694 N N . LEU A 1 93 ? 46.131 -4.743 21.825 1.00 14.07 93 LEU A N 1
ATOM 695 C CA . LEU A 1 93 ? 47.447 -5.236 21.422 1.00 12.93 93 LEU A CA 1
ATOM 696 C C . LEU A 1 93 ? 47.305 -5.650 19.972 1.00 15.81 93 LEU A C 1
ATOM 697 O O . LEU A 1 93 ? 46.385 -6.397 19.635 1.00 15.49 93 LEU A O 1
ATOM 702 N N . VAL A 1 94 ? 48.153 -5.101 19.108 1.00 12.70 94 VAL A N 1
ATOM 703 C CA . VAL A 1 94 ? 48.054 -5.323 17.666 1.00 12.36 94 VAL A CA 1
ATOM 704 C C . VAL A 1 94 ? 49.379 -5.821 17.113 1.00 13.69 94 VAL A C 1
ATOM 705 O O . VAL A 1 94 ? 50.423 -5.226 17.391 1.00 12.20 94 VAL A O 1
ATOM 709 N N . VAL A 1 95 ? 49.322 -6.853 16.260 1.00 10.62 95 VAL A N 1
ATOM 710 C CA . VAL A 1 95 ? 50.515 -7.350 15.578 1.00 9.39 95 VAL A CA 1
ATOM 711 C C . VAL A 1 95 ? 50.543 -6.723 14.202 1.00 11.50 95 VAL A C 1
ATOM 712 O O . VAL A 1 95 ? 49.606 -6.916 13.433 1.00 11.91 95 VAL A O 1
ATOM 716 N N . PHE A 1 96 ? 51.627 -5.994 13.883 1.00 8.44 96 PHE A N 1
ATOM 717 C CA . PHE A 1 96 ? 51.832 -5.361 12.577 1.00 8.45 96 PHE A CA 1
ATOM 718 C C . PHE A 1 96 ? 52.978 -5.993 11.856 1.00 11.82 96 PHE A C 1
ATOM 719 O O . PHE A 1 96 ? 54.053 -6.149 12.444 1.00 11.44 96 PHE A O 1
ATOM 727 N N . GLY A 1 97 ? 52.799 -6.280 10.573 1.00 8.44 97 GLY A N 1
ATOM 728 C CA . GLY A 1 97 ? 53.925 -6.771 9.809 1.00 8.16 97 GLY A CA 1
ATOM 729 C C . GLY A 1 97 ? 53.610 -7.385 8.470 1.00 11.88 97 GLY A C 1
ATOM 730 O O . GLY A 1 97 ? 52.440 -7.635 8.160 1.00 10.82 97 GLY A O 1
ATOM 731 N N . PRO A 1 98 ? 54.665 -7.703 7.686 1.00 8.48 98 PRO A N 1
ATOM 732 C CA . PRO A 1 98 ? 56.098 -7.489 7.973 1.00 8.37 98 PRO A CA 1
ATOM 733 C C . PRO A 1 98 ? 56.518 -6.031 7.812 1.00 12.85 98 PRO A C 1
ATOM 734 O O . PRO A 1 98 ? 55.719 -5.191 7.410 1.00 13.97 98 PRO A O 1
ATOM 738 N N . SER A 1 99 ? 57.779 -5.731 8.117 1.00 10.31 99 SER A N 1
ATOM 739 C CA . SER A 1 99 ? 58.278 -4.377 7.928 1.00 8.96 99 SER A CA 1
ATOM 740 C C . SER A 1 99 ? 58.340 -4.086 6.441 1.00 11.49 99 SER A C 1
ATOM 741 O O . SER A 1 99 ? 58.607 -4.997 5.638 1.00 11.06 99 SER A O 1
ATOM 744 N N . VAL A 1 100 ? 58.024 -2.846 6.061 1.00 8.39 100 VAL A N 1
ATOM 745 C CA . VAL A 1 100 ? 57.985 -2.442 4.658 1.00 8.46 100 VAL A CA 1
ATOM 746 C C . VAL A 1 100 ? 59.017 -1.349 4.372 1.00 10.64 100 VAL A C 1
ATOM 747 O O . VAL A 1 100 ? 59.256 -1.043 3.208 1.00 10.97 100 VAL A O 1
ATOM 751 N N . PHE A 1 101 ? 59.596 -0.739 5.423 1.00 8.38 101 PHE A N 1
ATOM 752 C CA . PHE A 1 101 ? 60.556 0.348 5.258 1.00 8.00 101 PHE A CA 1
ATOM 753 C C . PHE A 1 101 ? 61.391 0.523 6.517 1.00 10.45 101 PHE A C 1
ATOM 754 O O . PHE A 1 101 ? 60.889 0.367 7.624 1.00 9.33 101 PHE A O 1
ATOM 762 N N . LYS A 1 102 ? 62.663 0.860 6.340 1.00 9.97 102 LYS A N 1
ATOM 763 C CA . LYS A 1 102 ? 63.555 1.065 7.475 1.00 11.10 102 LYS A CA 1
ATOM 764 C C . LYS A 1 102 ? 64.481 2.250 7.217 1.00 15.14 102 LYS A C 1
ATOM 765 O O . LYS A 1 102 ? 65.017 2.379 6.116 1.00 16.43 102 LYS A O 1
ATOM 771 N N . ILE A 1 103 ? 64.620 3.132 8.218 1.00 10.91 103 ILE A N 1
ATOM 772 C CA . ILE A 1 103 ? 65.573 4.241 8.257 1.00 11.99 103 ILE A CA 1
ATOM 773 C C . ILE A 1 103 ? 66.711 3.719 9.120 1.00 14.62 103 ILE A C 1
ATOM 774 O O . ILE A 1 103 ? 66.494 3.375 10.292 1.00 11.17 103 ILE A O 1
ATOM 779 N N . ASP A 1 104 ? 67.919 3.660 8.547 1.00 14.48 104 ASP A N 1
ATOM 780 C CA . ASP A 1 104 ? 69.090 3.107 9.210 1.00 14.92 104 ASP A CA 1
ATOM 781 C C . ASP A 1 104 ? 70.140 4.199 9.529 1.00 17.15 104 ASP A C 1
ATOM 782 O O . ASP A 1 104 ? 70.943 4.544 8.655 1.00 18.59 104 ASP A O 1
ATOM 787 N N . PRO A 1 105 ? 70.221 4.666 10.801 1.00 11.91 105 PRO A N 1
ATOM 788 C CA . PRO A 1 105 ? 71.230 5.689 11.144 1.00 12.18 105 PRO A CA 1
ATOM 789 C C . PRO A 1 105 ? 72.556 5.077 11.640 1.00 15.39 105 PRO A C 1
ATOM 790 O O . PRO A 1 105 ? 73.343 5.769 12.287 1.00 15.54 105 PRO A O 1
ATOM 794 N N . TRP A 1 106 ? 72.801 3.776 11.360 1.00 12.75 106 TRP A N 1
ATOM 795 C CA . TRP A 1 106 ? 74.004 3.082 11.835 1.00 14.97 106 TRP A CA 1
ATOM 796 C C . TRP A 1 106 ? 75.034 2.786 10.740 1.00 19.50 106 TRP A C 1
ATOM 797 O O . TRP A 1 106 ? 76.235 2.777 11.031 1.00 21.04 106 TRP A O 1
ATOM 808 N N . VAL A 1 107 ? 74.576 2.509 9.511 1.00 16.53 107 VAL A N 1
ATOM 809 C CA . VAL A 1 107 ? 75.428 2.134 8.379 1.00 17.40 107 VAL A CA 1
ATOM 810 C C . VAL A 1 107 ? 76.254 3.356 7.896 1.00 21.00 107 VAL A C 1
ATOM 811 O O . VAL A 1 107 ? 75.686 4.430 7.701 1.00 19.15 107 VAL A O 1
ATOM 815 N N . PRO A 1 108 ? 77.592 3.222 7.729 1.00 19.82 108 PRO A N 1
ATOM 816 C CA . PRO A 1 108 ? 78.391 4.377 7.273 1.00 21.65 108 PRO A CA 1
ATOM 817 C C . PRO A 1 108 ? 78.300 4.651 5.767 1.00 27.42 108 PRO A C 1
ATOM 818 O O . PRO A 1 108 ? 78.678 5.737 5.330 1.00 27.41 108 PRO A O 1
ATOM 822 N N . GLY A 1 109 ? 77.836 3.666 4.997 1.00 25.18 109 GLY A N 1
ATOM 823 C CA . GLY A 1 109 ? 77.720 3.752 3.544 1.00 52.55 109 GLY A CA 1
ATOM 824 C C . GLY A 1 109 ? 76.334 4.105 3.047 1.00 88.19 109 GLY A C 1
ATOM 825 O O . GLY A 1 109 ? 75.330 3.653 3.600 1.00 55.80 109 GLY A O 1
ATOM 826 N N . ASN B 2 1 ? 40.946 11.922 16.640 1.00 13.61 1 ASN B N 1
ATOM 827 C CA . ASN B 2 1 ? 42.393 11.765 16.561 1.00 13.34 1 ASN B CA 1
ATOM 828 C C . ASN B 2 1 ? 42.878 10.695 17.520 1.00 16.86 1 ASN B C 1
ATOM 829 O O . ASN B 2 1 ? 42.313 10.531 18.594 1.00 16.47 1 ASN B O 1
ATOM 834 N N . ILE B 2 2 ? 43.953 10.001 17.143 1.00 13.66 2 ILE B N 1
ATOM 835 C CA . ILE B 2 2 ? 44.555 8.950 17.967 1.00 13.84 2 ILE B CA 1
ATOM 836 C C . ILE B 2 2 ? 45.454 9.611 19.023 1.00 16.63 2 ILE B C 1
ATOM 837 O O . ILE B 2 2 ? 46.276 10.459 18.645 1.00 15.35 2 ILE B O 1
ATOM 842 N N . PRO B 2 3 ? 45.392 9.210 20.320 1.00 14.87 3 PRO B N 1
ATOM 843 C CA . PRO B 2 3 ? 46.319 9.790 21.305 1.00 14.34 3 PRO B CA 1
ATOM 844 C C . PRO B 2 3 ? 47.770 9.539 20.909 1.00 15.40 3 PRO B C 1
ATOM 845 O O . PRO B 2 3 ? 48.091 8.513 20.304 1.00 13.02 3 PRO B O 1
ATOM 849 N N . PHE B 2 4 ? 48.633 10.504 21.201 1.00 13.18 4 PHE B N 1
ATOM 850 C CA . PHE B 2 4 ? 50.028 10.371 20.842 1.00 12.91 4 PHE B CA 1
ATOM 851 C C . PHE B 2 4 ? 50.800 9.485 21.825 1.00 14.93 4 PHE B C 1
ATOM 852 O O . PHE B 2 4 ? 50.585 9.553 23.036 1.00 14.51 4 PHE B O 1
ATOM 860 N N . THR B 2 5 ? 51.730 8.682 21.285 1.00 10.62 5 THR B N 1
ATOM 861 C CA . THR B 2 5 ? 52.692 7.884 22.069 1.00 10.47 5 THR B CA 1
ATOM 862 C C . THR B 2 5 ? 54.075 8.316 21.571 1.00 12.77 5 THR B C 1
ATOM 863 O O . THR B 2 5 ? 54.274 8.420 20.361 1.00 12.27 5 THR B O 1
ATOM 867 N N . ASP B 2 6 ? 54.998 8.606 22.482 1.00 11.21 6 ASP B N 1
ATOM 868 C CA . ASP B 2 6 ? 56.290 9.214 22.147 1.00 11.07 6 ASP B CA 1
ATOM 869 C C . ASP B 2 6 ? 57.115 8.490 21.086 1.00 10.68 6 ASP B C 1
ATOM 870 O O . ASP B 2 6 ? 57.721 9.181 20.276 1.00 10.12 6 ASP B O 1
ATOM 875 N N . ASN B 2 7 ? 57.122 7.156 21.044 1.00 9.39 7 ASN B N 1
ATOM 876 C CA . ASN B 2 7 ? 57.946 6.415 20.078 1.00 8.08 7 ASN B CA 1
ATOM 877 C C . ASN B 2 7 ? 57.159 5.831 18.888 1.00 11.40 7 ASN B C 1
ATOM 878 O O . ASN B 2 7 ? 57.739 5.067 18.115 1.00 10.43 7 ASN B O 1
ATOM 883 N N . LEU B 2 8 ? 55.858 6.172 18.744 1.00 8.45 8 LEU B N 1
ATOM 884 C CA . LEU B 2 8 ? 55.033 5.610 17.668 1.00 8.92 8 LEU B CA 1
ATOM 885 C C . LEU B 2 8 ? 54.345 6.659 16.830 1.00 11.23 8 LEU B C 1
ATOM 886 O O . LEU B 2 8 ? 53.984 7.720 17.337 1.00 10.18 8 LEU B O 1
ATOM 891 N N . LEU B 2 9 ? 54.067 6.311 15.570 1.00 8.38 9 LEU B N 1
ATOM 892 C CA . LEU B 2 9 ? 53.265 7.112 14.660 1.00 7.47 9 LEU B CA 1
ATOM 893 C C . LEU B 2 9 ? 52.373 6.156 13.879 1.00 10.51 9 LEU B C 1
ATOM 894 O O . LEU B 2 9 ? 52.866 5.409 13.040 1.00 10.19 9 LEU B O 1
ATOM 899 N N . PHE B 2 10 ? 51.079 6.114 14.223 1.00 7.65 10 PHE B N 1
ATOM 900 C CA . PHE B 2 10 ? 50.137 5.235 13.543 1.00 7.28 10 PHE B CA 1
ATOM 901 C C . PHE B 2 10 ? 49.629 5.907 12.280 1.00 8.29 10 PHE B C 1
ATOM 902 O O . PHE B 2 10 ? 49.673 7.146 12.178 1.00 7.93 10 PHE B O 1
ATOM 910 N N . SER B 2 11 ? 49.144 5.101 11.316 1.00 6.76 11 SER B N 1
ATOM 911 C CA . SER B 2 11 ? 48.515 5.612 10.094 1.00 6.28 11 SER B CA 1
ATOM 912 C C . SER B 2 11 ? 47.494 6.703 10.441 1.00 10.71 11 SER B C 1
ATOM 913 O O . SER B 2 11 ? 46.656 6.502 11.330 1.00 9.79 11 SER B O 1
ATOM 916 N N . GLY B 2 12 ? 47.586 7.837 9.762 1.00 8.52 12 GLY B N 1
ATOM 917 C CA . GLY B 2 12 ? 46.656 8.938 9.992 1.00 9.71 12 GLY B CA 1
ATOM 918 C C . GLY B 2 12 ? 47.190 10.010 10.921 1.00 10.91 12 GLY B C 1
ATOM 919 O O . GLY B 2 12 ? 46.760 11.155 10.823 1.00 11.52 12 GLY B O 1
ATOM 920 N N . GLN B 2 13 ? 48.148 9.681 11.818 1.00 8.43 13 GLN B N 1
ATOM 921 C CA . GLN B 2 13 ? 48.691 10.724 12.695 1.00 7.45 13 GLN B CA 1
ATOM 922 C C . GLN B 2 13 ? 49.599 11.660 11.886 1.00 13.20 13 GLN B C 1
ATOM 923 O O . GLN B 2 13 ? 50.162 11.255 10.867 1.00 12.98 13 GLN B O 1
ATOM 929 N N . VAL B 2 14 ? 49.686 12.923 12.291 1.00 11.12 14 VAL B N 1
ATOM 930 C CA . VAL B 2 14 ? 50.551 13.867 11.576 1.00 11.52 14 VAL B CA 1
ATOM 931 C C . VAL B 2 14 ? 51.548 14.514 12.536 1.00 14.71 14 VAL B C 1
ATOM 932 O O . VAL B 2 14 ? 51.211 14.785 13.699 1.00 16.13 14 VAL B O 1
ATOM 936 N N . LEU B 2 15 ? 52.772 14.755 12.041 1.00 10.10 15 LEU B N 1
ATOM 937 C CA . LEU B 2 15 ? 53.826 15.500 12.739 1.00 8.90 15 LEU B CA 1
ATOM 938 C C . LEU B 2 15 ? 54.212 16.696 11.873 1.00 9.32 15 LEU B C 1
ATOM 939 O O . LEU B 2 15 ? 54.319 16.569 10.656 1.00 9.13 15 LEU B O 1
ATOM 944 N N . TYR B 2 16 ? 54.438 17.850 12.489 1.00 8.78 16 TYR B N 1
ATOM 945 C CA . TYR B 2 16 ? 54.826 19.078 11.776 1.00 8.58 16 TYR B CA 1
ATOM 946 C C . TYR B 2 16 ? 55.406 20.045 12.781 1.00 11.50 16 TYR B C 1
ATOM 947 O O . TYR B 2 16 ? 55.260 19.831 13.989 1.00 10.35 16 TYR B O 1
ATOM 956 N N . GLY B 2 17 ? 56.011 21.124 12.288 1.00 10.26 17 GLY B N 1
ATOM 957 C CA . GLY B 2 17 ? 56.509 22.209 13.138 1.00 10.63 17 GLY B CA 1
ATOM 958 C C . GLY B 2 17 ? 57.365 21.778 14.311 1.00 13.80 17 GLY B C 1
ATOM 959 O O . GLY B 2 17 ? 57.152 22.224 15.444 1.00 13.05 17 GLY B O 1
ATOM 960 N N . ASP B 2 18 ? 58.331 20.896 14.038 1.00 10.16 18 ASP B N 1
ATOM 961 C CA . ASP B 2 18 ? 59.323 20.353 14.973 1.00 10.38 18 ASP B CA 1
ATOM 962 C C . ASP B 2 18 ? 58.708 19.309 15.942 1.00 12.96 18 ASP B C 1
ATOM 963 O O . ASP B 2 18 ? 59.347 18.941 16.931 1.00 12.19 18 ASP B O 1
ATOM 968 N N . GLY B 2 19 ? 57.527 18.782 15.588 1.00 10.23 19 GLY B N 1
ATOM 969 C CA . GLY B 2 19 ? 56.896 17.662 16.282 1.00 10.65 19 GLY B CA 1
ATOM 970 C C . GLY B 2 19 ? 57.769 16.438 16.079 1.00 13.02 19 GLY B C 1
ATOM 971 O O . GLY B 2 19 ? 58.430 16.320 15.038 1.00 12.27 19 GLY B O 1
ATOM 972 N N . ARG B 2 20 ? 57.835 15.539 17.071 1.00 8.96 20 ARG B N 1
ATOM 973 C CA . ARG B 2 20 ? 58.782 14.434 16.957 1.00 8.76 20 ARG B CA 1
ATOM 974 C C . ARG B 2 20 ? 58.404 13.162 17.686 1.00 12.97 20 ARG B C 1
ATOM 975 O O . ARG B 2 20 ? 57.585 13.176 18.612 1.00 11.54 20 ARG B O 1
ATOM 983 N N . LEU B 2 21 ? 59.091 12.074 17.304 1.00 8.91 21 LEU B N 1
ATOM 984 C CA . LEU B 2 21 ? 59.104 10.817 18.034 1.00 7.21 21 LEU B CA 1
ATOM 985 C C . LEU B 2 21 ? 60.377 10.800 18.849 1.00 11.77 21 LEU B C 1
ATOM 986 O O . LEU B 2 21 ? 61.400 11.345 18.408 1.00 11.60 21 LEU B O 1
ATOM 991 N N . THR B 2 22 ? 60.321 10.222 20.052 1.00 9.88 22 THR B N 1
ATOM 992 C CA . THR B 2 22 ? 61.483 10.118 20.932 1.00 10.08 22 THR B CA 1
ATOM 993 C C . THR B 2 22 ? 61.543 8.715 21.514 1.00 11.43 22 THR B C 1
ATOM 994 O O . THR B 2 22 ? 60.505 8.123 21.813 1.00 12.20 22 THR B O 1
ATOM 998 N N . ALA B 2 23 ? 62.760 8.177 21.648 1.00 9.25 23 ALA B N 1
ATOM 999 C CA . ALA B 2 23 ? 63.020 6.868 22.267 1.00 8.98 23 ALA B CA 1
ATOM 1000 C C . ALA B 2 23 ? 64.432 6.877 22.786 1.00 13.04 23 ALA B C 1
ATOM 1001 O O . ALA B 2 23 ? 65.359 7.044 21.994 1.00 12.18 23 ALA B O 1
ATOM 1003 N N . LYS B 2 24 ? 64.609 6.748 24.118 1.00 11.06 24 LYS B N 1
ATOM 1004 C CA . LYS B 2 24 ? 65.931 6.812 24.744 1.00 11.71 24 LYS B CA 1
ATOM 1005 C C . LYS B 2 24 ? 66.565 8.158 24.337 1.00 16.89 24 LYS B C 1
ATOM 1006 O O . LYS B 2 24 ? 65.905 9.188 24.512 1.00 16.22 24 LYS B O 1
ATOM 1012 N N . ASN B 2 25 ? 67.764 8.147 23.725 1.00 16.17 25 ASN B N 1
ATOM 1013 C CA . ASN B 2 25 ? 68.450 9.349 23.243 1.00 17.15 25 ASN B CA 1
ATOM 1014 C C . ASN B 2 25 ? 68.145 9.635 21.751 1.00 19.75 25 ASN B C 1
ATOM 1015 O O . ASN B 2 25 ? 68.643 10.627 21.210 1.00 21.35 25 ASN B O 1
ATOM 1020 N N . HIS B 2 26 ? 67.324 8.790 21.093 1.00 12.42 26 HIS B N 1
ATOM 1021 C CA . HIS B 2 26 ? 66.973 8.973 19.674 1.00 10.79 26 HIS B CA 1
ATOM 1022 C C . HIS B 2 26 ? 65.762 9.883 19.491 1.00 12.63 26 HIS B C 1
ATOM 1023 O O . HIS B 2 26 ? 64.843 9.864 20.309 1.00 11.81 26 HIS B O 1
ATOM 1030 N N . GLN B 2 27 ? 65.738 10.646 18.384 1.00 9.29 27 GLN B N 1
ATOM 1031 C CA . GLN B 2 27 ? 64.604 11.501 18.014 1.00 8.57 27 GLN B CA 1
ATOM 1032 C C . GLN B 2 27 ? 64.370 11.432 16.513 1.00 11.96 27 GLN B C 1
ATOM 1033 O O . GLN B 2 27 ? 65.334 11.330 15.763 1.00 12.79 27 GLN B O 1
ATOM 1039 N N . LEU B 2 28 ? 63.112 11.510 16.080 1.00 7.12 28 LEU B N 1
ATOM 1040 C CA . LEU B 2 28 ? 62.753 11.604 14.662 1.00 7.17 28 LEU B CA 1
ATOM 1041 C C . LEU B 2 28 ? 61.908 12.850 14.563 1.00 9.25 28 LEU B C 1
ATOM 1042 O O . LEU B 2 28 ? 60.782 12.855 15.048 1.00 7.91 28 LEU B O 1
ATOM 1047 N N . VAL B 2 29 ? 62.471 13.933 13.994 1.00 7.80 29 VAL B N 1
ATOM 1048 C CA . VAL B 2 29 ? 61.823 15.247 13.991 1.00 8.03 29 VAL B CA 1
ATOM 1049 C C . VAL B 2 29 ? 61.344 15.676 12.598 1.00 10.91 29 VAL B C 1
ATOM 1050 O O . VAL B 2 29 ? 62.144 15.726 11.677 1.00 8.84 29 VAL B O 1
ATOM 1054 N N . MET B 2 30 ? 60.058 16.076 12.478 1.00 6.77 30 MET B N 1
ATOM 1055 C CA . MET B 2 30 ? 59.554 16.715 11.255 1.00 6.65 30 MET B CA 1
ATOM 1056 C C . MET B 2 30 ? 59.756 18.197 11.471 1.00 10.66 30 MET B C 1
ATOM 1057 O O . MET B 2 30 ? 58.915 18.865 12.081 1.00 9.93 30 MET B O 1
ATOM 1062 N N . GLN B 2 31 ? 60.927 18.701 11.052 1.00 7.98 31 GLN B N 1
ATOM 1063 C CA . GLN B 2 31 ? 61.291 20.080 11.331 1.00 7.83 31 GLN B CA 1
ATOM 1064 C C . GLN B 2 31 ? 60.521 21.118 10.526 1.00 11.19 31 GLN B C 1
ATOM 1065 O O . GLN B 2 31 ? 59.996 20.828 9.449 1.00 11.55 31 GLN B O 1
ATOM 1071 N N . GLY B 2 32 ? 60.521 22.340 11.061 1.00 10.66 32 GLY B N 1
ATOM 1072 C CA . GLY B 2 32 ? 59.893 23.510 10.455 1.00 11.47 32 GLY B CA 1
ATOM 1073 C C . GLY B 2 32 ? 60.539 23.961 9.161 1.00 14.87 32 GLY B C 1
ATOM 1074 O O . GLY B 2 32 ? 59.968 24.803 8.466 1.00 15.40 32 GLY B O 1
ATOM 1075 N N . ASP B 2 33 ? 61.736 23.413 8.820 1.00 9.63 33 ASP B N 1
ATOM 1076 C CA . ASP B 2 33 ? 62.433 23.746 7.571 1.00 8.73 33 ASP B CA 1
ATOM 1077 C C . ASP B 2 33 ? 62.163 22.702 6.463 1.00 12.33 33 ASP B C 1
ATOM 1078 O O . ASP B 2 33 ? 62.876 22.683 5.462 1.00 12.72 33 ASP B O 1
ATOM 1083 N N . CYS B 2 34 ? 61.139 21.843 6.662 1.00 10.57 34 CYS B N 1
ATOM 1084 C CA A CYS B 2 34 ? 60.674 20.806 5.738 0.70 9.38 34 CYS B CA 1
ATOM 1085 C CA B CYS B 2 34 ? 60.712 20.804 5.719 0.30 12.17 34 CYS B CA 1
ATOM 1086 C C . CYS B 2 34 ? 61.631 19.601 5.684 1.00 13.78 34 CYS B C 1
ATOM 1087 O O . CYS B 2 34 ? 61.473 18.739 4.815 1.00 13.66 34 CYS B O 1
ATOM 1092 N N . ASN B 2 35 ? 62.546 19.493 6.654 1.00 9.90 35 ASN B N 1
ATOM 1093 C CA . ASN B 2 35 ? 63.473 18.380 6.716 1.00 8.30 35 ASN B CA 1
ATOM 1094 C C . ASN B 2 35 ? 63.079 17.399 7.809 1.00 11.19 35 ASN B C 1
ATOM 1095 O O . ASN B 2 35 ? 62.849 17.812 8.947 1.00 9.49 35 ASN B O 1
ATOM 1100 N N . LEU B 2 36 ? 62.989 16.112 7.461 1.00 8.98 36 LEU B N 1
ATOM 1101 C CA . LEU B 2 36 ? 62.721 15.032 8.422 1.00 8.37 36 LEU B CA 1
ATOM 1102 C C . LEU B 2 36 ? 64.073 14.512 8.874 1.00 11.87 36 LEU B C 1
ATOM 1103 O O . LEU B 2 36 ? 64.873 14.093 8.032 1.00 10.90 36 LEU B O 1
ATOM 1108 N N . VAL B 2 37 ? 64.367 14.608 10.180 1.00 7.79 37 VAL B N 1
ATOM 1109 C CA . VAL B 2 37 ? 65.694 14.246 10.662 1.00 7.26 37 VAL B CA 1
ATOM 1110 C C . VAL B 2 37 ? 65.648 13.227 11.786 1.00 12.10 37 VAL B C 1
ATOM 1111 O O . VAL B 2 37 ? 64.960 13.414 12.787 1.00 10.56 37 VAL B O 1
ATOM 1115 N N . LEU B 2 38 ? 66.486 12.199 11.655 1.00 9.83 38 LEU B N 1
ATOM 1116 C CA . LEU B 2 38 ? 66.660 11.234 12.715 1.00 9.16 38 LEU B CA 1
ATOM 1117 C C . LEU B 2 38 ? 67.925 11.621 13.460 1.00 13.75 38 LEU B C 1
ATOM 1118 O O . LEU B 2 38 ? 69.023 11.524 12.902 1.00 12.27 38 LEU B O 1
ATOM 1123 N N . TYR B 2 39 ? 67.769 12.087 14.708 1.00 10.58 39 TYR B N 1
ATOM 1124 C CA . TYR B 2 39 ? 68.889 12.401 15.588 1.00 10.21 39 TYR B CA 1
ATOM 1125 C C . TYR B 2 39 ? 69.102 11.177 16.452 1.00 15.17 39 TYR B C 1
ATOM 1126 O O . TYR B 2 39 ? 68.346 10.943 17.387 1.00 15.25 39 TYR B O 1
ATOM 1135 N N . GLY B 2 40 ? 70.052 10.337 16.072 1.00 14.17 40 GLY B N 1
ATOM 1136 C CA . GLY B 2 40 ? 70.290 9.101 16.806 1.00 14.04 40 GLY B CA 1
ATOM 1137 C C . GLY B 2 40 ? 71.130 8.123 16.024 1.00 17.69 40 GLY B C 1
ATOM 1138 O O . GLY B 2 40 ? 71.606 8.439 14.929 1.00 15.74 40 GLY B O 1
ATOM 1139 N N . GLY B 2 41 ? 71.275 6.930 16.580 1.00 14.66 41 GLY B N 1
ATOM 1140 C CA . GLY B 2 41 ? 72.119 5.897 16.003 1.00 15.10 41 GLY B CA 1
ATOM 1141 C C . GLY B 2 41 ? 73.558 6.354 16.101 1.00 18.65 41 GLY B C 1
ATOM 1142 O O . GLY B 2 41 ? 73.935 7.005 17.083 1.00 20.40 41 GLY B O 1
ATOM 1143 N N . LYS B 2 42 ? 74.358 6.071 15.074 1.00 13.36 42 LYS B N 1
ATOM 1144 C CA . LYS B 2 42 ? 75.747 6.503 15.067 1.00 12.91 42 LYS B CA 1
ATOM 1145 C C . LYS B 2 42 ? 75.925 7.773 14.215 1.00 15.76 42 LYS B C 1
ATOM 1146 O O . LYS B 2 42 ? 76.727 8.648 14.574 1.00 15.93 42 LYS B O 1
ATOM 1152 N N . TYR B 2 43 ? 75.215 7.851 13.073 1.00 11.45 43 TYR B N 1
ATOM 1153 C CA . TYR B 2 43 ? 75.402 8.938 12.105 1.00 10.12 43 TYR B CA 1
ATOM 1154 C C . TYR B 2 43 ? 74.168 9.782 11.823 1.00 13.41 43 TYR B C 1
ATOM 1155 O O . TYR B 2 43 ? 74.270 10.803 11.124 1.00 12.41 43 TYR B O 1
ATOM 1164 N N . GLY B 2 44 ? 73.014 9.329 12.293 1.00 11.30 44 GLY B N 1
ATOM 1165 C CA . GLY B 2 44 ? 71.757 10.007 12.027 1.00 11.47 44 GLY B CA 1
ATOM 1166 C C . GLY B 2 44 ? 71.316 9.768 10.597 1.00 13.79 44 GLY B C 1
ATOM 1167 O O . GLY B 2 44 ? 71.936 8.992 9.863 1.00 13.15 44 GLY B O 1
ATOM 1168 N N . TRP B 2 45 ? 70.250 10.451 10.195 1.00 9.88 45 TRP B N 1
ATOM 1169 C CA . TRP B 2 45 ? 69.685 10.365 8.856 1.00 10.39 45 TRP B CA 1
ATOM 1170 C C . TRP B 2 45 ? 68.842 11.594 8.595 1.00 11.41 45 TRP B C 1
ATOM 1171 O O . TRP B 2 45 ? 68.316 12.186 9.542 1.00 9.89 45 TRP B O 1
ATOM 1182 N N . GLN B 2 46 ? 68.679 11.966 7.318 1.00 9.46 46 GLN B N 1
ATOM 1183 C CA . GLN B 2 46 ? 67.780 13.071 6.967 1.00 9.65 46 GLN B CA 1
ATOM 1184 C C . GLN B 2 46 ? 67.144 12.842 5.601 1.00 14.06 46 GLN B C 1
ATOM 1185 O O . GLN B 2 46 ? 67.712 12.148 4.758 1.00 13.93 46 GLN B O 1
ATOM 1191 N N . SER B 2 47 ? 65.950 13.409 5.393 1.00 10.53 47 SER B N 1
ATOM 1192 C CA . SER B 2 47 ? 65.273 13.306 4.098 1.00 9.55 47 SER B CA 1
ATOM 1193 C C . SER B 2 47 ? 65.977 14.200 3.063 1.00 13.40 47 SER B C 1
ATOM 1194 O O . SER B 2 47 ? 65.787 13.998 1.866 1.00 13.47 47 SER B O 1
ATOM 1197 N N . ASN B 2 48 ? 66.798 15.179 3.528 1.00 11.20 48 ASN B N 1
ATOM 1198 C CA . ASN B 2 48 ? 67.557 16.137 2.689 1.00 12.60 48 ASN B CA 1
ATOM 1199 C C . ASN B 2 48 ? 66.590 17.032 1.902 1.00 15.56 48 ASN B C 1
ATOM 1200 O O . ASN B 2 48 ? 66.721 17.205 0.686 1.00 15.53 48 ASN B O 1
ATOM 1205 N N . THR B 2 49 ? 65.591 17.584 2.606 1.00 11.56 49 THR B N 1
ATOM 1206 C CA . THR B 2 49 ? 64.570 18.398 1.962 1.00 10.25 49 THR B CA 1
ATOM 1207 C C . THR B 2 49 ? 64.448 19.786 2.623 1.00 11.75 49 THR B C 1
ATOM 1208 O O . THR B 2 49 ? 63.409 20.439 2.505 1.00 12.01 49 THR B O 1
ATOM 1212 N N . HIS B 2 50 ? 65.539 20.268 3.244 1.00 8.82 50 HIS B N 1
ATOM 1213 C CA . HIS B 2 50 ? 65.596 21.610 3.825 1.00 9.54 50 HIS B CA 1
ATOM 1214 C C . HIS B 2 50 ? 65.190 22.663 2.777 1.00 12.87 50 HIS B C 1
ATOM 1215 O O . HIS B 2 50 ? 65.742 22.680 1.668 1.00 14.26 50 HIS B O 1
ATOM 1222 N N . GLY B 2 51 ? 64.216 23.496 3.135 1.00 10.51 51 GLY B N 1
ATOM 1223 C CA . GLY B 2 51 ? 63.715 24.596 2.311 1.00 10.69 51 GLY B CA 1
ATOM 1224 C C . GLY B 2 51 ? 62.938 24.230 1.060 1.00 14.80 51 GLY B C 1
ATOM 1225 O O . GLY B 2 51 ? 62.619 25.120 0.260 1.00 14.50 51 GLY B O 1
ATOM 1226 N N . ASN B 2 52 ? 62.590 22.934 0.893 1.00 10.97 52 ASN B N 1
ATOM 1227 C CA . ASN B 2 52 ? 61.914 22.434 -0.309 1.00 11.15 52 ASN B CA 1
ATOM 1228 C C . ASN B 2 52 ? 60.432 22.791 -0.373 1.00 15.34 52 ASN B C 1
ATOM 1229 O O . ASN B 2 52 ? 59.829 22.693 -1.449 1.00 15.28 52 ASN B O 1
ATOM 1234 N N . GLY B 2 53 ? 59.876 23.234 0.746 1.00 12.65 53 GLY B N 1
ATOM 1235 C CA . GLY B 2 53 ? 58.478 23.649 0.809 1.00 12.50 53 GLY B CA 1
ATOM 1236 C C . GLY B 2 53 ? 58.173 24.391 2.090 1.00 16.77 53 GLY B C 1
ATOM 1237 O O . GLY B 2 53 ? 59.015 24.443 2.985 1.00 18.43 53 GLY B O 1
ATOM 1238 N N . GLU B 2 54 ? 56.969 24.951 2.206 1.00 11.67 54 GLU B N 1
ATOM 1239 C CA . GLU B 2 54 ? 56.596 25.672 3.417 1.00 12.07 54 GLU B CA 1
ATOM 1240 C C . GLU B 2 54 ? 55.557 24.907 4.198 1.00 13.89 54 GLU B C 1
ATOM 1241 O O . GLU B 2 54 ? 54.704 24.257 3.586 1.00 13.26 54 GLU B O 1
ATOM 1247 N N . HIS B 2 55 ? 55.620 24.996 5.541 1.00 11.54 55 HIS B N 1
ATOM 1248 C CA . HIS B 2 55 ? 54.655 24.426 6.486 1.00 11.08 55 HIS B CA 1
ATOM 1249 C C . HIS B 2 55 ? 54.352 22.959 6.158 1.00 13.64 55 HIS B C 1
ATOM 1250 O O . HIS B 2 55 ? 53.186 22.577 5.970 1.00 13.75 55 HIS B O 1
ATOM 1257 N N . CYS B 2 56 ? 55.419 22.157 6.073 1.00 9.86 56 CYS B N 1
ATOM 1258 C CA A CYS B 2 56 ? 55.360 20.743 5.714 0.70 8.59 56 CYS B CA 1
ATOM 1259 C CA B CYS B 2 56 ? 55.216 20.767 5.697 0.30 11.79 56 CYS B CA 1
ATOM 1260 C C . CYS B 2 56 ? 54.890 19.898 6.879 1.00 14.25 56 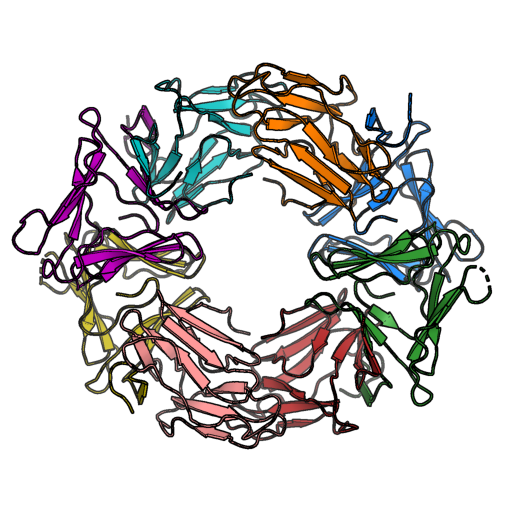CYS B C 1
ATOM 1261 O O . CYS B 2 56 ? 55.108 20.270 8.036 1.00 16.17 56 CYS B O 1
ATOM 1266 N N . PHE B 2 57 ? 54.319 18.738 6.570 1.00 8.54 57 PHE B N 1
ATOM 1267 C CA . PHE B 2 57 ? 53.907 17.792 7.587 1.00 7.80 57 PHE B CA 1
ATOM 1268 C C . PHE B 2 57 ? 54.234 16.397 7.115 1.00 11.37 57 PHE B C 1
ATOM 1269 O O . PHE B 2 57 ? 54.315 16.153 5.909 1.00 10.87 57 PHE B O 1
ATOM 1277 N N . LEU B 2 58 ? 54.349 15.482 8.070 1.00 7.97 58 LEU B N 1
ATOM 1278 C CA . LEU B 2 58 ? 54.628 14.069 7.854 1.00 7.29 58 LEU B CA 1
ATOM 1279 C C . LEU B 2 58 ? 53.380 13.264 8.163 1.00 9.17 58 LEU B C 1
ATOM 1280 O O . LEU B 2 58 ? 52.758 13.473 9.202 1.00 9.49 58 LEU B O 1
ATOM 1285 N N . ARG B 2 59 ? 53.041 12.305 7.305 1.00 7.52 59 ARG B N 1
ATOM 1286 C CA . ARG B 2 59 ? 51.879 11.461 7.570 1.00 7.52 59 ARG B CA 1
ATOM 1287 C C . ARG B 2 59 ? 52.092 10.073 6.997 1.00 10.01 59 ARG B C 1
ATOM 1288 O O . ARG B 2 59 ? 52.486 9.946 5.845 1.00 9.15 59 ARG B O 1
ATOM 1296 N N . LEU B 2 60 ? 51.828 9.041 7.808 1.00 6.98 60 LEU B N 1
ATOM 1297 C CA . LEU B 2 60 ? 51.875 7.655 7.367 1.00 5.96 60 LEU B CA 1
ATOM 1298 C C . LEU B 2 60 ? 50.473 7.287 6.897 1.00 8.95 60 LEU B C 1
ATOM 1299 O O . LEU B 2 60 ? 49.506 7.514 7.641 1.00 8.79 60 LEU B O 1
ATOM 1304 N N . ASN B 2 61 ? 50.338 6.732 5.680 1.00 6.09 61 ASN B N 1
ATOM 1305 C CA . ASN B 2 61 ? 48.997 6.404 5.200 1.00 6.57 61 ASN B CA 1
ATOM 1306 C C . ASN B 2 61 ? 48.598 4.948 5.546 1.00 8.80 61 ASN B C 1
ATOM 1307 O O . ASN B 2 61 ? 49.307 4.262 6.295 1.00 8.44 61 ASN B O 1
ATOM 1312 N N . HIS B 2 62 ? 47.459 4.497 5.011 1.00 6.89 62 HIS B N 1
ATOM 1313 C CA . HIS B 2 62 ? 46.919 3.175 5.296 1.00 7.39 62 HIS B CA 1
ATOM 1314 C C . HIS B 2 62 ? 47.351 2.142 4.253 1.00 11.63 62 HIS B C 1
ATOM 1315 O O . HIS B 2 62 ? 46.696 1.114 4.077 1.00 11.20 62 HIS B O 1
ATOM 1322 N N . LYS B 2 63 ? 48.509 2.382 3.631 1.00 9.24 63 LYS B N 1
ATOM 1323 C CA . LYS B 2 63 ? 49.141 1.469 2.673 1.00 8.66 63 LYS B CA 1
ATOM 1324 C C . LYS B 2 63 ? 50.638 1.371 2.993 1.00 11.95 63 LYS B C 1
ATOM 1325 O O . LYS B 2 63 ? 51.390 0.813 2.215 1.00 10.81 63 LYS B O 1
ATOM 1331 N N . GLY B 2 64 ? 51.061 1.932 4.121 1.00 8.79 64 GLY B N 1
ATOM 1332 C CA . GLY B 2 64 ? 52.459 1.858 4.530 1.00 9.34 64 GLY B CA 1
ATOM 1333 C C . GLY B 2 64 ? 53.412 2.845 3.907 1.00 11.22 64 GLY B C 1
ATOM 1334 O O . GLY B 2 64 ? 54.622 2.684 4.060 1.00 9.91 64 GLY B O 1
ATOM 1335 N N . GLU B 2 65 ? 52.883 3.886 3.234 1.00 7.43 65 GLU B N 1
ATOM 1336 C CA . GLU B 2 65 ? 53.696 4.941 2.627 1.00 6.96 65 GLU B CA 1
ATOM 1337 C C . GLU B 2 65 ? 53.779 6.135 3.571 1.00 10.15 65 GLU B C 1
ATOM 1338 O O . GLU B 2 65 ? 52.756 6.661 4.025 1.00 9.56 65 GLU B O 1
ATOM 1344 N N . LEU B 2 66 ? 55.014 6.534 3.880 1.00 6.47 66 LEU B N 1
ATOM 1345 C CA . LEU B 2 66 ? 55.311 7.678 4.759 1.00 6.55 66 LEU B CA 1
ATOM 1346 C C . LEU B 2 66 ? 55.662 8.851 3.867 1.00 9.67 66 LEU B C 1
ATOM 1347 O O . LEU B 2 66 ? 56.571 8.735 3.045 1.00 10.04 66 LEU B O 1
ATOM 1352 N N . ILE B 2 67 ? 54.898 9.941 3.958 1.00 8.12 67 ILE B N 1
ATOM 1353 C CA . ILE B 2 67 ? 55.080 11.075 3.043 1.00 7.26 67 ILE B CA 1
ATOM 1354 C C . ILE B 2 67 ? 55.254 12.390 3.788 1.00 10.07 67 ILE B C 1
ATOM 1355 O O . ILE B 2 67 ? 54.620 12.609 4.821 1.00 9.32 67 ILE B O 1
ATOM 1360 N N . ILE B 2 68 ? 56.098 13.273 3.227 1.00 6.56 68 ILE B N 1
ATOM 1361 C CA . ILE B 2 68 ? 56.220 14.674 3.635 1.00 5.43 68 ILE B CA 1
ATOM 1362 C C . ILE B 2 68 ? 55.484 15.453 2.566 1.00 10.13 68 ILE B C 1
ATOM 1363 O O . ILE B 2 68 ? 55.836 15.352 1.381 1.00 9.23 68 ILE B O 1
ATOM 1368 N N . LYS B 2 69 ? 54.471 16.227 2.970 1.00 7.23 69 LYS B N 1
ATOM 1369 C CA . LYS B 2 69 ? 53.710 17.090 2.063 1.00 7.59 69 LYS B CA 1
ATOM 1370 C C . LYS B 2 69 ? 53.930 18.520 2.447 1.00 11.81 69 LYS B C 1
ATOM 1371 O O . LYS B 2 69 ? 54.076 18.775 3.632 1.00 10.30 69 LYS B O 1
ATOM 1377 N N . ASP B 2 70 ? 53.905 19.469 1.491 1.00 8.44 70 ASP B N 1
ATOM 1378 C CA . ASP B 2 70 ? 54.010 20.878 1.872 1.00 7.87 70 ASP B CA 1
ATOM 1379 C C . ASP B 2 70 ? 52.589 21.402 2.136 1.00 10.77 70 ASP B C 1
ATOM 1380 O O . ASP B 2 70 ? 51.627 20.629 2.048 1.00 10.08 70 ASP B O 1
ATOM 1385 N N . ASP B 2 71 ? 52.450 22.705 2.442 1.00 7.31 71 ASP B N 1
ATOM 1386 C CA . ASP B 2 71 ? 51.157 23.299 2.797 1.00 7.61 71 ASP B CA 1
ATOM 1387 C C . ASP B 2 71 ? 50.087 23.132 1.717 1.00 13.40 71 ASP B C 1
ATOM 1388 O O . ASP B 2 71 ? 48.893 23.176 2.040 1.00 13.94 71 ASP B O 1
ATOM 1393 N N . ASP B 2 72 ? 50.515 22.983 0.446 1.00 11.00 72 ASP B N 1
ATOM 1394 C CA . ASP B 2 72 ? 49.647 22.822 -0.722 1.00 12.28 72 ASP B CA 1
ATOM 1395 C C . ASP B 2 72 ? 49.501 21.355 -1.153 1.00 17.16 72 ASP B C 1
ATOM 1396 O O . ASP B 2 72 ? 49.003 21.087 -2.251 1.00 17.24 72 ASP B O 1
ATOM 1401 N N . PHE B 2 73 ? 49.904 20.409 -0.276 1.00 13.39 73 PHE B N 1
ATOM 1402 C CA . PHE B 2 73 ? 49.855 18.959 -0.501 1.00 12.69 73 PHE B CA 1
ATOM 1403 C C . PHE B 2 73 ? 50.731 18.509 -1.693 1.00 16.17 73 PHE B C 1
ATOM 1404 O O . PHE B 2 73 ? 50.444 17.488 -2.328 1.00 15.63 73 PHE B O 1
ATOM 1412 N N . LYS B 2 74 ? 51.839 19.228 -1.944 1.00 11.60 74 LYS B N 1
ATOM 1413 C CA . LYS B 2 74 ? 52.814 18.814 -2.945 1.00 11.78 74 LYS B CA 1
ATOM 1414 C C . LYS B 2 74 ? 53.761 17.834 -2.248 1.00 14.64 74 LYS B C 1
ATOM 1415 O O . LYS B 2 74 ? 54.220 18.121 -1.140 1.00 13.05 74 LYS B O 1
ATOM 1421 N N . THR B 2 75 ? 54.025 16.668 -2.860 1.00 11.67 75 THR B N 1
ATOM 1422 C CA . THR B 2 75 ? 54.933 15.689 -2.251 1.00 10.79 75 THR B CA 1
ATOM 1423 C C . THR B 2 75 ? 56.369 16.228 -2.237 1.00 14.63 75 THR B C 1
ATOM 1424 O O . THR B 2 75 ? 56.909 16.617 -3.275 1.00 16.38 75 THR B O 1
ATOM 1428 N N . ILE B 2 76 ? 56.969 16.260 -1.041 1.00 9.56 76 ILE B N 1
ATOM 1429 C CA . ILE B 2 76 ? 58.344 16.699 -0.834 1.00 8.27 76 ILE B CA 1
ATOM 1430 C C . ILE B 2 76 ? 59.272 15.475 -0.726 1.00 12.12 76 ILE B C 1
ATOM 1431 O O . ILE B 2 76 ? 60.422 15.513 -1.177 1.00 10.85 76 ILE B O 1
ATOM 1436 N N . TRP B 2 77 ? 58.776 14.399 -0.101 1.00 9.78 77 TRP B N 1
ATOM 1437 C CA . TRP B 2 77 ? 59.531 13.170 0.120 1.00 9.22 77 TRP B CA 1
ATOM 1438 C C . TRP B 2 77 ? 58.566 12.032 0.365 1.00 10.86 77 TRP B C 1
ATOM 1439 O O . TRP B 2 77 ? 57.487 12.240 0.920 1.00 10.04 77 TRP B O 1
ATOM 1450 N N . SER B 2 78 ? 58.956 10.827 -0.041 1.00 8.69 78 SER B N 1
ATOM 1451 C CA . SER B 2 78 ? 58.199 9.621 0.243 1.00 7.52 78 SER B CA 1
ATOM 1452 C C . SER B 2 78 ? 59.138 8.479 0.551 1.00 11.85 78 SER B C 1
ATOM 1453 O O . SER B 2 78 ? 60.226 8.389 -0.045 1.00 11.52 78 SER B O 1
ATOM 1456 N N . SER B 2 79 ? 58.692 7.566 1.430 1.00 8.45 79 SER B N 1
ATOM 1457 C CA . SER B 2 79 ? 59.431 6.333 1.738 1.00 7.87 79 SER B CA 1
ATOM 1458 C C . SER B 2 79 ? 59.402 5.395 0.535 1.00 12.51 79 SER B C 1
ATOM 1459 O O . SER B 2 79 ? 60.221 4.482 0.436 1.00 13.48 79 SER B O 1
ATOM 1462 N N . ASN B 2 80 ? 58.424 5.611 -0.370 1.00 11.22 80 ASN B N 1
ATOM 1463 C CA . ASN B 2 80 ? 58.166 4.788 -1.557 1.00 10.81 80 ASN B CA 1
ATOM 1464 C C . ASN B 2 80 ? 57.855 3.329 -1.192 1.00 14.21 80 ASN B C 1
ATOM 1465 O O . ASN B 2 80 ? 58.006 2.439 -2.031 1.00 14.54 80 ASN B O 1
ATOM 1470 N N . SER B 2 81 ? 57.360 3.105 0.043 1.00 9.94 81 SER B N 1
ATOM 1471 C CA . SER B 2 81 ? 56.890 1.793 0.500 1.00 8.74 81 SER B CA 1
ATOM 1472 C C . SER B 2 81 ? 55.393 1.768 0.272 1.00 13.75 81 SER B C 1
ATOM 1473 O O . SER B 2 81 ? 54.722 2.787 0.430 1.00 12.82 81 SER B O 1
ATOM 1476 N N . SER B 2 82 ? 54.874 0.639 -0.163 1.00 10.39 82 SER B N 1
ATOM 1477 C CA . SER B 2 82 ? 53.457 0.512 -0.486 1.00 10.47 82 SER B CA 1
ATOM 1478 C C . SER B 2 82 ? 53.051 -0.936 -0.321 1.00 14.26 82 SER B C 1
ATOM 1479 O O . SER B 2 82 ? 53.719 -1.828 -0.855 1.00 15.84 82 SER B O 1
ATOM 1482 N N . SER B 2 83 ? 51.986 -1.189 0.438 1.00 10.27 83 SER B N 1
ATOM 1483 C CA . SER B 2 83 ? 51.554 -2.564 0.673 1.00 8.24 83 SER B CA 1
ATOM 1484 C C . SER B 2 83 ? 50.033 -2.614 0.849 1.00 13.55 83 SER B C 1
ATOM 1485 O O . SER B 2 83 ? 49.339 -1.679 0.432 1.00 14.05 83 SER B O 1
ATOM 1488 N N . LYS B 2 84 ? 49.529 -3.723 1.436 1.00 10.56 84 LYS B N 1
ATOM 1489 C CA A LYS B 2 84 ? 48.108 -3.998 1.660 0.50 10.32 84 LYS B CA 1
ATOM 1490 C CA B LYS B 2 84 ? 48.112 -3.996 1.641 0.50 10.65 84 LYS B CA 1
ATOM 1491 C C . LYS B 2 84 ? 47.370 -2.855 2.323 1.00 14.02 84 LYS B C 1
ATOM 1492 O O . LYS B 2 84 ? 47.914 -2.204 3.212 1.00 15.06 84 LYS B O 1
ATOM 1503 N N . GLN B 2 85 ? 46.108 -2.649 1.940 1.00 11.57 85 GLN B N 1
ATOM 1504 C CA . GLN B 2 85 ? 45.290 -1.638 2.602 1.00 12.38 85 GLN B CA 1
ATOM 1505 C C . GLN B 2 85 ? 45.074 -2.118 4.052 1.00 14.10 85 GLN B C 1
ATOM 1506 O O . GLN B 2 85 ? 44.745 -3.287 4.277 1.00 13.74 85 GLN B O 1
ATOM 1512 N N . GLY B 2 86 ? 45.348 -1.251 5.015 1.00 11.26 86 GLY B N 1
ATOM 1513 C CA . GLY B 2 86 ? 45.209 -1.606 6.420 1.00 11.48 86 GLY B CA 1
ATOM 1514 C C . GLY B 2 86 ? 45.853 -0.609 7.348 1.00 14.70 86 GLY B C 1
ATOM 1515 O O . GLY B 2 86 ? 46.183 0.499 6.933 1.00 15.43 86 GLY B O 1
ATOM 1516 N N . ASP B 2 87 ? 46.034 -0.996 8.613 1.00 11.22 87 ASP B N 1
ATOM 1517 C CA . ASP B 2 87 ? 46.645 -0.125 9.617 1.00 9.63 87 ASP B CA 1
ATOM 1518 C C . ASP B 2 87 ? 48.150 -0.377 9.718 1.00 11.23 87 ASP B C 1
ATOM 1519 O O . ASP B 2 87 ? 48.574 -1.528 9.773 1.00 10.73 87 ASP B O 1
ATOM 1524 N N . TYR B 2 88 ? 48.941 0.706 9.739 1.00 8.53 88 TYR B N 1
ATOM 1525 C CA . TYR B 2 88 ? 50.414 0.675 9.814 1.00 7.06 88 TYR B CA 1
ATOM 1526 C C . TYR B 2 88 ? 50.919 1.450 11.017 1.00 9.82 88 TYR B C 1
ATOM 1527 O O . TYR B 2 88 ? 50.196 2.274 11.579 1.00 10.02 88 TYR B O 1
ATOM 1536 N N . VAL B 2 89 ? 52.170 1.180 11.423 1.00 5.69 89 VAL B N 1
ATOM 1537 C CA . VAL B 2 89 ? 52.784 1.911 12.520 1.00 5.47 89 VAL B CA 1
ATOM 1538 C C . VAL B 2 89 ? 54.251 2.164 12.183 1.00 8.52 89 VAL B C 1
ATOM 1539 O O . VAL B 2 89 ? 54.925 1.284 11.658 1.00 9.18 89 VAL B O 1
ATOM 1543 N N . LEU B 2 90 ? 54.712 3.380 12.451 1.00 6.37 90 LEU B N 1
ATOM 1544 C CA . LEU B 2 90 ? 56.119 3.751 12.348 1.00 6.37 90 LEU B CA 1
ATOM 1545 C C . LEU B 2 90 ? 56.639 3.736 13.764 1.00 10.32 90 LEU B C 1
ATOM 1546 O O . LEU B 2 90 ? 56.068 4.422 14.621 1.00 9.76 90 LEU B O 1
ATOM 1551 N N . ILE B 2 91 ? 57.678 2.929 14.036 1.00 8.18 91 ILE B N 1
ATOM 1552 C CA . ILE B 2 91 ? 58.247 2.853 15.370 1.00 6.71 91 ILE B CA 1
ATOM 1553 C C . ILE B 2 91 ? 59.657 3.410 15.361 1.00 10.62 91 ILE B C 1
ATOM 1554 O O . ILE B 2 91 ? 60.494 2.929 14.601 1.00 9.74 91 ILE B O 1
ATOM 1559 N N . LEU B 2 92 ? 59.933 4.373 16.251 1.00 8.24 92 LEU B N 1
ATOM 1560 C CA . LEU B 2 92 ? 61.301 4.809 16.495 1.00 8.04 92 LEU B CA 1
ATOM 1561 C C . LEU B 2 92 ? 61.769 3.857 17.571 1.00 10.57 92 LEU B C 1
ATOM 1562 O O . LEU B 2 92 ? 61.379 3.995 18.738 1.00 10.40 92 LEU B O 1
ATOM 1567 N N A ARG B 2 93 ? 62.468 2.806 17.158 0.50 9.05 93 ARG B N 1
ATOM 1568 C CA A ARG B 2 93 ? 62.869 1.726 18.053 0.50 9.21 93 ARG B CA 1
ATOM 1569 C C A ARG B 2 93 ? 63.919 2.136 19.066 0.50 12.63 93 ARG B C 1
ATOM 1570 O O A ARG B 2 93 ? 64.674 3.083 18.845 0.50 11.77 93 ARG B O 1
ATOM 1578 N N B GLN B 2 93 ? 62.468 2.806 17.158 0.50 9.05 93 GLN B N 1
ATOM 1579 C CA B GLN B 2 93 ? 62.869 1.726 18.053 0.50 9.21 93 GLN B CA 1
ATOM 1580 C C B GLN B 2 93 ? 63.919 2.136 19.066 0.50 12.63 93 GLN B C 1
ATOM 1581 O O B GLN B 2 93 ? 64.674 3.083 18.845 0.50 11.77 93 GLN B O 1
ATOM 1587 N N . ASP B 2 94 ? 64.016 1.363 20.150 1.00 10.84 94 ASP B N 1
ATOM 1588 C CA . ASP B 2 94 ? 65.020 1.595 21.177 1.00 10.93 94 ASP B CA 1
ATOM 1589 C C . ASP B 2 94 ? 66.439 1.503 20.608 1.00 14.94 94 ASP B C 1
ATOM 1590 O O . ASP B 2 94 ? 67.344 2.139 21.146 1.00 13.84 94 ASP B O 1
ATOM 1595 N N . ASP B 2 95 ? 66.628 0.724 19.516 1.00 13.02 95 ASP B N 1
ATOM 1596 C CA . ASP B 2 95 ? 67.948 0.544 18.903 1.00 14.17 95 ASP B CA 1
ATOM 1597 C C . ASP B 2 95 ? 68.266 1.630 17.838 1.00 18.17 95 ASP B C 1
ATOM 1598 O O . ASP B 2 95 ? 69.294 1.533 17.184 1.00 19.58 95 ASP B O 1
ATOM 1603 N N . GLY B 2 96 ? 67.422 2.659 17.708 1.00 13.06 96 GLY B N 1
ATOM 1604 C CA . GLY B 2 96 ? 67.688 3.782 16.811 1.00 12.60 96 GLY B CA 1
ATOM 1605 C C . GLY B 2 96 ? 67.111 3.703 15.413 1.00 13.65 96 GLY B C 1
ATOM 1606 O O . GLY B 2 96 ? 66.999 4.731 14.740 1.00 13.63 96 GLY B O 1
ATOM 1607 N N . PHE B 2 97 ? 66.770 2.495 14.954 1.00 10.40 97 PHE B N 1
ATOM 1608 C CA . PHE B 2 97 ? 66.135 2.324 13.647 1.00 9.26 97 PHE B CA 1
ATOM 1609 C C . PHE B 2 97 ? 64.711 2.870 13.683 1.00 11.95 97 PHE B C 1
ATOM 1610 O O . PHE B 2 97 ? 64.052 2.757 14.711 1.00 11.05 97 PHE B O 1
ATOM 1618 N N . ALA B 2 98 ? 64.239 3.455 12.577 1.00 9.67 98 ALA B N 1
ATOM 1619 C CA . ALA B 2 98 ? 62.834 3.876 12.466 1.00 8.63 98 ALA B CA 1
ATOM 1620 C C . ALA B 2 98 ? 62.235 2.959 11.425 1.00 11.62 98 ALA B C 1
ATOM 1621 O O . ALA B 2 98 ? 62.745 2.898 10.300 1.00 11.65 98 ALA B O 1
ATOM 1623 N N . VAL B 2 99 ? 61.247 2.141 11.818 1.00 7.78 99 VAL B N 1
ATOM 1624 C CA . VAL B 2 99 ? 60.738 1.103 10.918 1.00 7.12 99 VAL B CA 1
ATOM 1625 C C . VAL B 2 99 ? 59.228 1.179 10.766 1.00 8.63 99 VAL B C 1
ATOM 1626 O O . VAL B 2 99 ? 58.516 1.339 11.754 1.00 7.85 99 VAL B O 1
ATOM 1630 N N . ILE B 2 100 ? 58.742 1.016 9.530 1.00 5.07 100 ILE B N 1
ATOM 1631 C CA . ILE B 2 100 ? 57.293 0.973 9.269 1.00 4.74 100 ILE B CA 1
ATOM 1632 C C . ILE B 2 100 ? 56.874 -0.483 9.248 1.00 8.93 100 ILE B C 1
ATOM 1633 O O . ILE B 2 100 ? 57.389 -1.270 8.436 1.00 8.08 100 ILE B O 1
ATOM 1638 N N . TYR B 2 101 ? 55.916 -0.829 10.106 1.00 7.92 101 TYR B N 1
ATOM 1639 C CA . TYR B 2 101 ? 55.357 -2.175 10.160 1.00 7.01 101 TYR B CA 1
ATOM 1640 C C . TYR B 2 101 ? 53.914 -2.171 9.759 1.00 11.15 101 TYR B C 1
ATOM 1641 O O . TYR B 2 101 ? 53.138 -1.364 10.264 1.00 10.36 101 TYR B O 1
ATOM 1650 N N . GLY B 2 102 ? 53.534 -3.149 8.953 1.00 8.07 102 GLY B N 1
ATOM 1651 C CA . GLY B 2 102 ? 52.130 -3.336 8.603 1.00 7.98 102 GLY B CA 1
ATOM 1652 C C . GLY B 2 102 ? 51.888 -4.258 7.423 1.00 10.78 102 GLY B C 1
ATOM 1653 O O . GLY B 2 102 ? 52.815 -4.643 6.715 1.00 11.17 102 GLY B O 1
ATOM 1654 N N . PRO B 2 103 ? 50.614 -4.564 7.141 1.00 9.70 103 PRO B N 1
ATOM 1655 C CA . PRO B 2 103 ? 49.414 -4.127 7.869 1.00 9.58 103 PRO B CA 1
ATOM 1656 C C . PRO B 2 103 ? 49.208 -4.874 9.189 1.00 14.68 103 PRO B C 1
ATOM 1657 O O . PRO B 2 103 ? 49.945 -5.821 9.496 1.00 12.78 103 PRO B O 1
ATOM 1661 N N . ALA B 2 104 ? 48.195 -4.451 9.965 1.00 12.75 104 ALA B N 1
ATOM 1662 C CA . ALA B 2 104 ? 47.802 -5.162 11.182 1.00 13.28 104 ALA B CA 1
ATOM 1663 C C . ALA B 2 104 ? 47.239 -6.529 10.770 1.00 15.96 104 ALA B C 1
ATOM 1664 O O . ALA B 2 104 ? 46.380 -6.571 9.889 1.00 16.03 104 ALA B O 1
ATOM 1666 N N . ILE B 2 105 ? 47.732 -7.640 11.364 1.00 11.54 105 ILE B N 1
ATOM 1667 C CA . ILE B 2 105 ? 47.271 -8.995 11.005 1.00 12.40 105 ILE B CA 1
ATOM 1668 C C . ILE B 2 105 ? 46.489 -9.662 12.151 1.00 16.71 105 ILE B C 1
ATOM 1669 O O . ILE B 2 105 ? 45.823 -10.681 11.933 1.00 18.48 105 ILE B O 1
ATOM 1674 N N . TRP B 2 106 ? 46.618 -9.128 13.373 1.00 13.45 106 TRP B N 1
ATOM 1675 C CA . TRP B 2 106 ? 45.966 -9.676 14.566 1.00 14.15 106 TRP B CA 1
ATOM 1676 C C . TRP B 2 106 ? 45.766 -8.573 15.577 1.00 17.68 106 TRP B C 1
ATOM 1677 O O . TRP B 2 106 ? 46.635 -7.709 15.718 1.00 16.66 106 TRP B O 1
ATOM 1688 N N . GLU B 2 107 ? 44.630 -8.602 16.285 1.00 16.54 107 GLU B N 1
ATOM 1689 C CA . GLU B 2 107 ? 44.322 -7.609 17.318 1.00 16.57 107 GLU B CA 1
ATOM 1690 C C . GLU B 2 107 ? 43.522 -8.257 18.457 1.00 21.18 107 GLU B C 1
ATOM 1691 O O . GLU B 2 107 ? 42.819 -9.251 18.227 1.00 19.85 107 GLU B O 1
ATOM 1697 N N . THR B 2 108 ? 43.631 -7.694 19.679 1.00 19.06 108 THR B N 1
ATOM 1698 C CA . THR B 2 108 ? 42.876 -8.194 20.838 1.00 20.48 108 THR B CA 1
ATOM 1699 C C . THR B 2 108 ? 41.405 -7.787 20.744 1.00 29.09 108 THR B C 1
ATOM 1700 O O . THR B 2 108 ? 40.544 -8.545 21.196 1.00 30.48 108 THR B O 1
ATOM 1704 N N . SER B 2 109 ? 41.117 -6.605 20.160 1.00 27.41 109 SER B N 1
ATOM 1705 C CA . SER B 2 109 ? 39.755 -6.074 20.050 1.00 28.91 109 SER B CA 1
ATOM 1706 C C . SER B 2 109 ? 39.497 -5.386 18.707 1.00 34.45 109 SER B C 1
ATOM 1707 O O . SER B 2 109 ? 40.369 -4.690 18.181 1.00 33.83 109 SER B O 1
ATOM 1710 N N . ALA B 2 110 ? 38.265 -5.554 18.188 1.00 32.32 110 ALA B N 1
ATOM 1711 C CA . ALA B 2 110 ? 37.780 -4.978 16.933 1.00 60.72 110 ALA B CA 1
ATOM 1712 C C . ALA B 2 110 ? 36.937 -3.732 17.208 1.00 93.62 110 ALA B C 1
ATOM 1713 O O . ALA B 2 110 ? 36.672 -2.942 16.303 1.00 56.32 110 ALA B O 1
ATOM 1715 N N . LEU C 1 1 ? 57.980 -8.351 37.730 1.00 22.52 1 LEU C N 1
ATOM 1716 C CA . LEU C 1 1 ? 58.637 -7.056 37.709 1.00 21.92 1 LEU C CA 1
ATOM 1717 C C . LEU C 1 1 ? 57.569 -5.974 37.609 1.00 23.06 1 LEU C C 1
ATOM 1718 O O . LEU C 1 1 ? 56.579 -6.165 36.910 1.00 23.01 1 LEU C O 1
ATOM 1723 N N . GLY C 1 2 ? 57.740 -4.874 38.334 1.00 16.45 2 GLY C N 1
ATOM 1724 C CA . GLY C 1 2 ? 56.789 -3.778 38.255 1.00 14.82 2 GLY C CA 1
ATOM 1725 C C . GLY C 1 2 ? 57.082 -2.918 37.044 1.00 17.98 2 GLY C C 1
ATOM 1726 O O . GLY C 1 2 ? 58.189 -2.980 36.495 1.00 17.70 2 GLY C O 1
ATOM 1727 N N . THR C 1 3 ? 56.111 -2.091 36.618 1.00 14.42 3 THR C N 1
ATOM 1728 C CA . THR C 1 3 ? 56.366 -1.177 35.503 1.00 13.88 3 THR C CA 1
ATOM 1729 C C . THR C 1 3 ? 57.396 -0.122 35.920 1.00 16.17 3 THR C C 1
ATOM 1730 O O . THR C 1 3 ? 58.133 0.397 35.078 1.00 15.56 3 THR C O 1
ATOM 1734 N N . ASN C 1 4 ? 57.445 0.183 37.229 1.00 12.19 4 ASN C N 1
ATOM 1735 C CA . ASN C 1 4 ? 58.309 1.239 37.772 1.00 11.91 4 ASN C CA 1
ATOM 1736 C C . ASN C 1 4 ? 59.037 0.802 39.046 1.00 14.69 4 ASN C C 1
ATOM 1737 O O . ASN C 1 4 ? 59.485 1.651 39.827 1.00 14.27 4 ASN C O 1
ATOM 1742 N N . TYR C 1 5 ? 59.143 -0.513 39.272 1.00 11.60 5 TYR C N 1
ATOM 1743 C CA . TYR C 1 5 ? 59.857 -0.999 40.447 1.00 12.01 5 TYR C CA 1
ATOM 1744 C C . TYR C 1 5 ? 60.473 -2.367 40.206 1.00 15.81 5 TYR C C 1
ATOM 1745 O O . TYR C 1 5 ? 60.005 -3.144 39.369 1.00 15.18 5 TYR C O 1
ATOM 1754 N N . LEU C 1 6 ? 61.525 -2.648 40.973 1.00 14.32 6 LEU C N 1
ATOM 1755 C CA . LEU C 1 6 ? 62.243 -3.910 40.980 1.00 15.52 6 LEU C CA 1
ATOM 1756 C C . LEU C 1 6 ? 62.336 -4.333 42.430 1.00 17.42 6 LEU C C 1
ATOM 1757 O O . LEU C 1 6 ? 62.877 -3.581 43.238 1.00 15.40 6 LEU C O 1
ATOM 1762 N N . LEU C 1 7 ? 61.795 -5.511 42.769 1.00 14.74 7 LEU C N 1
ATOM 1763 C CA . LEU C 1 7 ? 61.849 -6.009 44.139 1.00 14.92 7 LEU C CA 1
ATOM 1764 C C . LEU C 1 7 ? 63.028 -6.945 44.309 1.00 19.84 7 LEU C C 1
ATOM 1765 O O . LEU C 1 7 ? 63.495 -7.528 43.324 1.00 19.23 7 LEU C O 1
ATOM 1770 N N . SER C 1 8 ? 63.516 -7.112 45.557 1.00 17.02 8 SER C N 1
ATOM 1771 C CA . SER C 1 8 ? 64.602 -8.065 45.806 1.00 17.83 8 SER C CA 1
ATOM 1772 C C . SER C 1 8 ? 64.121 -9.448 45.367 1.00 22.61 8 SER C C 1
ATOM 1773 O O . SER C 1 8 ? 62.999 -9.842 45.700 1.00 22.67 8 SER C O 1
ATOM 1776 N N . GLY C 1 9 ? 64.917 -10.110 44.537 1.00 20.67 9 GLY C N 1
ATOM 1777 C CA . GLY C 1 9 ? 64.572 -11.418 43.986 1.00 21.31 9 GLY C CA 1
ATOM 1778 C C . GLY C 1 9 ? 64.111 -11.365 42.542 1.00 24.35 9 GLY C C 1
ATOM 1779 O O . GLY C 1 9 ? 64.087 -12.397 41.860 1.00 24.96 9 GLY C O 1
ATOM 1780 N N . GLN C 1 10 ? 63.743 -10.165 42.058 1.00 19.59 10 GLN C N 1
ATOM 1781 C CA . GLN C 1 10 ? 63.312 -9.967 40.669 1.00 18.69 10 GLN C CA 1
ATOM 1782 C C . GLN C 1 10 ? 64.498 -9.560 39.809 1.00 22.48 10 GLN C C 1
ATOM 1783 O O . GLN C 1 10 ? 65.525 -9.131 40.337 1.00 22.15 10 GLN C O 1
ATOM 1789 N N . THR C 1 11 ? 64.352 -9.666 38.481 1.00 19.95 11 THR C N 1
ATOM 1790 C CA . THR C 1 11 ? 65.420 -9.300 37.562 1.00 19.76 11 THR C CA 1
ATOM 1791 C C . THR C 1 11 ? 64.940 -8.339 36.479 1.00 22.47 11 THR C C 1
ATOM 1792 O O . THR C 1 11 ? 63.885 -8.560 35.870 1.00 21.59 11 THR C O 1
ATOM 1796 N N . LEU C 1 12 ? 65.742 -7.288 36.219 1.00 18.06 12 LEU C N 1
ATOM 1797 C CA . LEU C 1 12 ? 65.520 -6.405 35.084 1.00 17.19 12 LEU C CA 1
ATOM 1798 C C . LEU C 1 12 ? 66.433 -6.976 34.008 1.00 21.99 12 LEU C C 1
ATOM 1799 O O . LEU C 1 12 ? 67.652 -6.806 34.083 1.00 21.45 12 LEU C O 1
ATOM 1804 N N . ASN C 1 13 ? 65.858 -7.766 33.089 1.00 20.31 13 ASN C N 1
ATOM 1805 C CA . ASN C 1 13 ? 66.602 -8.474 32.054 1.00 20.50 13 ASN C CA 1
ATOM 1806 C C . ASN C 1 13 ? 67.153 -7.534 30.963 1.00 23.73 13 ASN C C 1
ATOM 1807 O O . ASN C 1 13 ? 66.839 -6.337 30.940 1.00 21.38 13 ASN C O 1
ATOM 1812 N N . THR C 1 14 ? 67.979 -8.099 30.056 1.00 20.23 14 THR C N 1
ATOM 1813 C CA . THR C 1 14 ? 68.635 -7.371 28.971 1.00 19.92 14 THR C CA 1
ATOM 1814 C C . THR C 1 14 ? 67.603 -6.679 28.071 1.00 22.38 14 THR C C 1
ATOM 1815 O O . THR C 1 14 ? 66.634 -7.298 27.631 1.00 21.33 14 THR C O 1
ATOM 1819 N N . ASP C 1 15 ? 67.832 -5.381 27.831 1.00 18.64 15 ASP C N 1
ATOM 1820 C CA . ASP C 1 15 ? 67.028 -4.431 27.051 1.00 18.29 15 ASP C CA 1
ATOM 1821 C C . ASP C 1 15 ? 65.636 -4.182 27.664 1.00 21.16 15 ASP C C 1
ATOM 1822 O O . ASP C 1 15 ? 64.756 -3.629 26.997 1.00 20.84 15 ASP C O 1
ATOM 1827 N N . GLY C 1 16 ? 65.480 -4.526 28.944 1.00 17.27 16 GLY C N 1
ATOM 1828 C CA . GLY C 1 16 ? 64.249 -4.302 29.691 1.00 16.30 16 GLY C CA 1
ATOM 1829 C C . GLY C 1 16 ? 64.189 -2.890 30.245 1.00 18.20 16 GLY C C 1
ATOM 1830 O O . GLY C 1 16 ? 65.222 -2.225 30.384 1.00 16.32 16 GLY C O 1
ATOM 1831 N N . HIS C 1 17 ? 62.977 -2.432 30.587 1.00 14.76 17 HIS C N 1
ATOM 1832 C CA . HIS C 1 17 ? 62.743 -1.085 31.098 1.00 13.76 17 HIS C CA 1
ATOM 1833 C C . HIS C 1 17 ? 62.010 -1.033 32.413 1.00 16.91 17 HIS C C 1
ATOM 1834 O O . HIS C 1 17 ? 61.160 -1.884 32.700 1.00 15.91 17 HIS C O 1
ATOM 1841 N N . LEU C 1 18 ? 62.268 0.058 33.157 1.00 14.09 18 LEU C N 1
ATOM 1842 C CA . LEU C 1 18 ? 61.488 0.608 34.255 1.00 13.45 18 LEU C CA 1
ATOM 1843 C C . LEU C 1 18 ? 61.118 1.998 33.777 1.00 15.84 18 LEU C C 1
ATOM 1844 O O . LEU C 1 18 ? 61.999 2.694 33.278 1.00 15.85 18 LEU C O 1
ATOM 1849 N N . LYS C 1 19 ? 59.842 2.407 33.866 1.00 12.54 19 LYS C N 1
ATOM 1850 C CA . LYS C 1 19 ? 59.485 3.724 33.344 1.00 11.86 19 LYS C CA 1
ATOM 1851 C C . LYS C 1 19 ? 58.483 4.451 34.236 1.00 15.99 19 LYS C C 1
ATOM 1852 O O . LYS C 1 19 ? 57.554 3.838 34.764 1.00 15.56 19 LYS C O 1
ATOM 1858 N N . ASN C 1 20 ? 58.685 5.773 34.392 1.00 12.09 20 ASN C N 1
ATOM 1859 C CA . ASN C 1 20 ? 57.760 6.648 35.099 1.00 12.38 20 ASN C CA 1
ATOM 1860 C C . ASN C 1 20 ? 57.770 7.988 34.390 1.00 17.30 20 ASN C C 1
ATOM 1861 O O . ASN C 1 20 ? 58.735 8.749 34.502 1.00 17.38 20 ASN C O 1
ATOM 1866 N N . GLY C 1 21 ? 56.725 8.227 33.603 1.00 15.63 21 GLY C N 1
ATOM 1867 C CA . GLY C 1 21 ? 56.622 9.432 32.792 1.00 15.70 21 GLY C CA 1
ATOM 1868 C C . GLY C 1 21 ? 57.703 9.440 31.734 1.00 19.89 21 GLY C C 1
ATOM 1869 O O . GLY C 1 21 ? 57.917 8.429 31.065 1.00 20.88 21 GLY C O 1
ATOM 1870 N N . ASP C 1 22 ? 58.458 10.538 31.643 1.00 16.70 22 ASP C N 1
ATOM 1871 C CA . ASP C 1 22 ? 59.543 10.688 30.666 1.00 17.06 22 ASP C CA 1
ATOM 1872 C C . ASP C 1 22 ? 60.825 9.960 31.060 1.00 18.78 22 ASP C C 1
ATOM 1873 O O . ASP C 1 22 ? 61.743 9.849 30.241 1.00 19.43 22 ASP C O 1
ATOM 1878 N N . PHE C 1 23 ? 60.908 9.491 32.309 1.00 14.79 23 PHE C N 1
ATOM 1879 C CA . PHE C 1 23 ? 62.110 8.837 32.829 1.00 14.29 23 PHE C CA 1
ATOM 1880 C C . PHE C 1 23 ? 62.069 7.353 32.523 1.00 18.69 23 PHE C C 1
ATOM 1881 O O . PHE C 1 23 ? 61.136 6.650 32.928 1.00 17.86 23 PHE C O 1
ATOM 1889 N N . ASP C 1 24 ? 63.087 6.884 31.787 1.00 15.51 24 ASP C N 1
ATOM 1890 C CA . ASP C 1 24 ? 63.165 5.515 31.305 1.00 14.09 24 ASP C CA 1
ATOM 1891 C C . ASP C 1 24 ? 64.516 4.883 31.652 1.00 17.64 24 ASP C C 1
ATOM 1892 O O . ASP C 1 24 ? 65.547 5.263 31.095 1.00 18.20 24 ASP C O 1
ATOM 1897 N N . LEU C 1 25 ? 64.490 3.914 32.572 1.00 13.92 25 LEU C N 1
ATOM 1898 C CA . LEU C 1 25 ? 65.658 3.163 33.036 1.00 13.61 25 LEU C CA 1
ATOM 1899 C C . LEU C 1 25 ? 65.799 1.925 32.168 1.00 16.69 25 LEU C C 1
ATOM 1900 O O . LEU C 1 25 ? 64.898 1.083 32.163 1.00 16.42 25 LEU C O 1
ATOM 1905 N N . VAL C 1 26 ? 66.917 1.811 31.423 1.00 13.10 26 VAL C N 1
ATOM 1906 C CA . VAL C 1 26 ? 67.124 0.696 30.496 1.00 12.69 26 VAL C CA 1
ATOM 1907 C C . VAL C 1 26 ? 68.389 -0.084 30.865 1.00 16.83 26 VAL C C 1
ATOM 1908 O O . VAL C 1 26 ? 69.467 0.507 30.973 1.00 15.43 26 VAL C O 1
ATOM 1912 N N . MET C 1 27 ? 68.256 -1.413 31.037 1.00 14.93 27 MET C N 1
ATOM 1913 C CA . MET C 1 27 ? 69.391 -2.317 31.256 1.00 14.95 27 MET C CA 1
ATOM 1914 C C . MET C 1 27 ? 69.825 -2.716 29.853 1.00 21.08 27 MET C C 1
ATOM 1915 O O . MET C 1 27 ? 69.284 -3.656 29.291 1.00 21.75 27 MET C O 1
ATOM 1920 N N . GLN C 1 28 ? 70.719 -1.938 29.243 1.00 18.87 28 GLN C N 1
ATOM 1921 C CA . GLN C 1 28 ? 71.069 -2.100 27.830 1.00 18.83 28 GLN C CA 1
ATOM 1922 C C . GLN C 1 28 ? 71.889 -3.343 27.502 1.00 23.43 28 GLN C C 1
ATOM 1923 O O . GLN C 1 28 ? 72.567 -3.895 28.372 1.00 22.94 28 GLN C O 1
ATOM 1929 N N . ASN C 1 29 ? 71.825 -3.767 26.213 1.00 21.00 29 ASN C N 1
ATOM 1930 C CA . ASN C 1 29 ? 72.559 -4.928 25.682 1.00 21.96 29 ASN C CA 1
ATOM 1931 C C . ASN C 1 29 ? 74.078 -4.685 25.689 1.00 25.93 29 ASN C C 1
ATOM 1932 O O . ASN C 1 29 ? 74.844 -5.641 25.570 1.00 26.88 29 ASN C O 1
ATOM 1937 N N . ASP C 1 30 ? 74.506 -3.413 25.851 1.00 21.02 30 ASP C N 1
ATOM 1938 C CA . ASP C 1 30 ? 75.916 -3.038 25.936 1.00 21.52 30 ASP C CA 1
ATOM 1939 C C . ASP C 1 30 ? 76.384 -3.017 27.413 1.00 24.97 30 ASP C C 1
ATOM 1940 O O . ASP C 1 30 ? 77.491 -2.563 27.686 1.00 25.57 30 ASP C O 1
ATOM 1945 N N . CYS C 1 31 ? 75.536 -3.502 28.353 1.00 22.11 31 CYS C N 1
ATOM 1946 C CA . CYS C 1 31 ? 75.789 -3.632 29.801 1.00 21.91 31 CYS C CA 1
ATOM 1947 C C . CYS C 1 31 ? 75.741 -2.288 30.566 1.00 24.89 31 CYS C C 1
ATOM 1948 O O . CYS C 1 31 ? 75.995 -2.264 31.778 1.00 23.58 31 CYS C O 1
ATOM 1951 N N . ASN C 1 32 ? 75.368 -1.190 29.894 1.00 21.54 32 ASN C N 1
ATOM 1952 C CA . ASN C 1 32 ? 75.232 0.089 30.591 1.00 19.45 32 ASN C CA 1
ATOM 1953 C C . ASN C 1 32 ? 73.788 0.261 31.055 1.00 21.19 32 ASN C C 1
ATOM 1954 O O . ASN C 1 32 ? 72.869 0.093 30.262 1.00 20.69 32 ASN C O 1
ATOM 1959 N N . LEU C 1 33 ? 73.594 0.555 32.341 1.00 16.13 33 LEU C N 1
ATOM 1960 C CA . LEU C 1 33 ? 72.277 0.836 32.912 1.00 14.86 33 LEU C CA 1
ATOM 1961 C C . LEU C 1 33 ? 72.097 2.343 32.824 1.00 17.42 33 LEU C C 1
ATOM 1962 O O . LEU C 1 33 ? 72.876 3.079 33.427 1.00 16.75 33 LEU C O 1
ATOM 1967 N N . VAL C 1 34 ? 71.127 2.814 32.025 1.00 13.92 34 VAL C N 1
ATOM 1968 C CA . VAL C 1 34 ? 70.979 4.247 31.784 1.00 12.57 34 VAL C CA 1
ATOM 1969 C C . VAL C 1 34 ? 69.597 4.724 32.173 1.00 16.98 34 VAL C C 1
ATOM 1970 O O . VAL C 1 34 ? 68.599 4.125 31.771 1.00 16.36 34 VAL C O 1
ATOM 1974 N N . LEU C 1 35 ? 69.543 5.851 32.886 1.00 14.12 35 LEU C N 1
ATOM 1975 C CA . LEU C 1 35 ? 68.277 6.469 33.238 1.00 12.75 35 LEU C CA 1
ATOM 1976 C C . LEU C 1 35 ? 68.061 7.663 32.309 1.00 16.57 35 LEU C C 1
ATOM 1977 O O . LEU C 1 35 ? 68.548 8.772 32.567 1.00 16.02 35 LEU C O 1
ATOM 1982 N N . TYR C 1 36 ? 67.362 7.415 31.193 1.00 13.82 36 TYR C N 1
ATOM 1983 C CA . TYR C 1 36 ? 67.098 8.443 30.193 1.00 13.57 36 TYR C CA 1
ATOM 1984 C C . TYR C 1 36 ? 66.235 9.542 30.790 1.00 16.85 36 TYR C C 1
ATOM 1985 O O . TYR C 1 36 ? 65.244 9.265 31.467 1.00 16.15 36 TYR C O 1
ATOM 1994 N N . ASN C 1 37 ? 66.705 10.795 30.610 1.00 15.82 37 ASN C N 1
ATOM 1995 C CA . ASN C 1 37 ? 66.156 12.055 31.126 1.00 16.34 37 ASN C CA 1
ATOM 1996 C C . ASN C 1 37 ? 66.471 12.250 32.631 1.00 21.94 37 ASN C C 1
ATOM 1997 O O . ASN C 1 37 ? 66.174 13.315 33.170 1.00 23.48 37 ASN C O 1
ATOM 2002 N N . GLY C 1 38 ? 67.121 11.263 33.256 1.00 18.51 38 GLY C N 1
ATOM 2003 C CA . GLY C 1 38 ? 67.483 11.280 34.676 1.00 17.76 38 GLY C CA 1
ATOM 2004 C C . GLY C 1 38 ? 68.921 11.642 34.999 1.00 21.58 38 GLY C C 1
ATOM 2005 O O . GLY C 1 38 ? 69.307 11.625 36.173 1.00 21.04 38 GLY C O 1
ATOM 2006 N N . ASN C 1 39 ? 69.729 11.970 33.960 1.00 18.13 39 ASN C N 1
ATOM 2007 C CA . ASN C 1 39 ? 71.140 12.371 34.059 1.00 19.22 39 ASN C CA 1
ATOM 2008 C C . ASN C 1 39 ? 71.944 11.377 34.936 1.00 22.85 39 ASN C C 1
ATOM 2009 O O . ASN C 1 39 ? 72.647 11.770 35.874 1.00 23.06 39 ASN C O 1
ATOM 2014 N N . TRP C 1 40 ? 71.812 10.079 34.633 1.00 18.45 40 TRP C N 1
ATOM 2015 C CA . TRP C 1 40 ? 72.509 9.035 35.375 1.00 18.42 40 TRP C CA 1
ATOM 2016 C C . TRP C 1 40 ? 72.721 7.796 34.528 1.00 19.72 40 TRP C C 1
ATOM 2017 O O . TRP C 1 40 ? 71.845 7.399 33.760 1.00 18.55 40 TRP C O 1
ATOM 2028 N N . GLN C 1 41 ? 73.881 7.158 34.718 1.00 16.23 41 GLN C N 1
ATOM 2029 C CA . GLN C 1 41 ? 74.229 5.884 34.099 1.00 16.20 41 GLN C CA 1
ATOM 2030 C C . GLN C 1 41 ? 75.225 5.155 34.990 1.00 21.46 41 GLN C C 1
ATOM 2031 O O . GLN C 1 41 ? 75.986 5.801 35.719 1.00 22.57 41 GLN C O 1
ATOM 2037 N N . SER C 1 42 ? 75.230 3.816 34.927 1.00 18.76 42 SER C N 1
ATOM 2038 C CA . SER C 1 42 ? 76.187 2.994 35.678 1.00 19.69 42 SER C CA 1
ATOM 2039 C C . SER C 1 42 ? 77.613 3.159 35.116 1.00 26.23 42 SER C C 1
ATOM 2040 O O . SER C 1 42 ? 78.578 2.825 35.808 1.00 27.10 42 SER C O 1
ATOM 2043 N N . ASN C 1 43 ? 77.736 3.685 33.862 1.00 23.87 43 ASN C N 1
ATOM 2044 C CA . ASN C 1 43 ? 78.994 3.925 33.140 1.00 23.93 43 ASN C CA 1
ATOM 2045 C C . ASN C 1 43 ? 79.757 2.594 32.950 1.00 28.19 43 ASN C C 1
ATOM 2046 O O . ASN C 1 43 ? 80.972 2.518 33.167 1.00 28.72 43 ASN C O 1
ATOM 2051 N N . THR C 1 44 ? 79.019 1.542 32.550 1.00 23.14 44 THR C N 1
ATOM 2052 C CA . THR C 1 44 ? 79.560 0.197 32.352 1.00 22.73 44 THR C CA 1
ATOM 2053 C C . THR C 1 44 ? 79.359 -0.287 30.904 1.00 26.41 44 THR C C 1
ATOM 2054 O O . THR C 1 44 ? 79.250 -1.495 30.676 1.00 25.87 44 THR C O 1
ATOM 2058 N N . ALA C 1 45 ? 79.345 0.641 29.924 1.00 23.65 45 ALA C N 1
ATOM 2059 C CA . ALA C 1 45 ? 79.190 0.277 28.510 1.00 24.26 45 ALA C CA 1
ATOM 2060 C C . ALA C 1 45 ? 80.360 -0.598 28.047 1.00 30.27 45 ALA C C 1
ATOM 2061 O O . ALA C 1 45 ? 81.512 -0.326 28.395 1.00 31.92 45 ALA C O 1
ATOM 2063 N N . ASN C 1 46 ? 80.037 -1.693 27.333 1.00 27.11 46 ASN C N 1
ATOM 2064 C CA . ASN C 1 46 ? 80.950 -2.705 26.777 1.00 28.72 46 ASN C CA 1
ATOM 2065 C C . ASN C 1 46 ? 81.740 -3.449 27.880 1.00 33.52 46 ASN C C 1
ATOM 2066 O O . ASN C 1 46 ? 82.872 -3.865 27.648 1.00 33.67 46 ASN C O 1
ATOM 2071 N N . ASN C 1 47 ? 81.128 -3.641 29.065 1.00 30.18 47 ASN C N 1
ATOM 2072 C CA . ASN C 1 47 ? 81.747 -4.362 30.185 1.00 31.48 47 ASN C CA 1
ATOM 2073 C C . ASN C 1 47 ? 81.149 -5.775 30.346 1.00 37.69 47 ASN C C 1
ATOM 2074 O O . ASN C 1 47 ? 81.457 -6.468 31.321 1.00 38.04 47 ASN C O 1
ATOM 2079 N N . GLY C 1 48 ? 80.328 -6.189 29.382 1.00 34.75 48 GLY C N 1
ATOM 2080 C CA . GLY C 1 48 ? 79.700 -7.503 29.382 1.00 35.38 48 GLY C CA 1
ATOM 2081 C C . GLY C 1 48 ? 78.636 -7.699 28.323 1.00 39.82 48 GLY C C 1
ATOM 2082 O O . GLY C 1 48 ? 78.305 -6.775 27.573 1.00 39.02 48 GLY C O 1
ATOM 2083 N N . ARG C 1 49 ? 78.097 -8.920 28.265 1.00 36.77 49 ARG C N 1
ATOM 2084 C CA . ARG C 1 49 ? 77.049 -9.328 27.332 1.00 35.76 49 ARG C CA 1
ATOM 2085 C C . ARG C 1 49 ? 75.908 -9.968 28.105 1.00 37.27 49 ARG C C 1
ATOM 2086 O O . ARG C 1 49 ? 76.154 -10.609 29.130 1.00 37.03 49 ARG C O 1
ATOM 2088 N N . ASP C 1 50 ? 74.656 -9.777 27.625 1.00 32.01 50 ASP C N 1
ATOM 2089 C CA . ASP C 1 50 ? 73.422 -10.311 28.219 1.00 30.63 50 ASP C CA 1
ATOM 2090 C C . ASP C 1 50 ? 73.342 -9.939 29.715 1.00 31.11 50 ASP C C 1
ATOM 2091 O O . ASP C 1 50 ? 73.048 -10.787 30.565 1.00 30.82 50 ASP C O 1
ATOM 2096 N N . CYS C 1 51 ? 73.624 -8.658 30.022 1.00 25.30 51 CYS C N 1
ATOM 2097 C CA . CYS C 1 51 ? 73.643 -8.156 31.393 1.00 24.37 51 CYS C CA 1
ATOM 2098 C C . CYS C 1 51 ? 72.237 -7.988 31.956 1.00 26.08 51 CYS C C 1
ATOM 2099 O O . CYS C 1 51 ? 71.289 -7.686 31.224 1.00 24.73 51 CYS C O 1
ATOM 2102 N N . LYS C 1 52 ? 72.119 -8.207 33.274 1.00 21.87 52 LYS C N 1
ATOM 2103 C CA . LYS C 1 52 ? 70.872 -8.170 34.035 1.00 21.32 52 LYS C CA 1
ATOM 2104 C C . LYS C 1 52 ? 71.046 -7.388 35.332 1.00 23.88 52 LYS C C 1
ATOM 2105 O O . LYS C 1 52 ? 72.117 -7.439 35.944 1.00 24.20 52 LYS C O 1
ATOM 2111 N N . LEU C 1 53 ? 69.980 -6.721 35.776 1.00 19.37 53 LEU C N 1
ATOM 2112 C CA . LEU C 1 53 ? 69.987 -5.966 37.022 1.00 17.56 53 LEU C CA 1
ATOM 2113 C C . LEU C 1 53 ? 69.187 -6.714 38.078 1.00 20.70 53 LEU C C 1
ATOM 2114 O O . LEU C 1 53 ? 68.056 -7.127 37.822 1.00 19.79 53 LEU C O 1
ATOM 2119 N N . THR C 1 54 ? 69.788 -6.894 39.258 1.00 17.89 54 THR C N 1
ATOM 2120 C CA . THR C 1 54 ? 69.148 -7.556 40.393 1.00 17.72 54 THR C CA 1
ATOM 2121 C C . THR C 1 54 ? 69.271 -6.669 41.635 1.00 21.89 54 THR C C 1
ATOM 2122 O O . THR C 1 54 ? 70.005 -5.677 41.629 1.00 20.70 54 THR C O 1
ATOM 2126 N N . LEU C 1 55 ? 68.546 -7.031 42.698 1.00 19.78 55 LEU C N 1
ATOM 2127 C CA . LEU C 1 55 ? 68.550 -6.324 43.972 1.00 18.49 55 LEU C CA 1
ATOM 2128 C C . LEU C 1 55 ? 68.680 -7.356 45.082 1.00 23.07 55 LEU C C 1
ATOM 2129 O O . LEU C 1 55 ? 67.835 -8.253 45.180 1.00 22.65 55 LEU C O 1
ATOM 2134 N N . THR C 1 56 ? 69.764 -7.270 45.885 1.00 19.73 56 THR C N 1
ATOM 2135 C CA . THR C 1 56 ? 70.035 -8.239 46.955 1.00 20.75 56 THR C CA 1
ATOM 2136 C C . THR C 1 56 ? 69.064 -8.088 48.141 1.00 25.01 56 THR C C 1
ATOM 2137 O O . THR C 1 56 ? 68.334 -7.095 48.244 1.00 23.06 56 THR C O 1
ATOM 2141 N N . ASP C 1 57 ? 69.090 -9.075 49.055 1.00 24.45 57 ASP C N 1
ATOM 2142 C CA . ASP C 1 57 ? 68.277 -9.087 50.274 1.00 24.62 57 ASP C CA 1
ATOM 2143 C C . ASP C 1 57 ? 68.815 -8.068 51.306 1.00 28.67 57 ASP C C 1
ATOM 2144 O O . ASP C 1 57 ? 68.281 -7.973 52.407 1.00 28.23 57 ASP C O 1
ATOM 2149 N N . TYR C 1 58 ? 69.872 -7.317 50.941 1.00 24.82 58 TYR C N 1
ATOM 2150 C CA . TYR C 1 58 ? 70.476 -6.276 51.768 1.00 24.39 58 TYR C CA 1
ATOM 2151 C C . TYR C 1 58 ? 70.272 -4.900 51.110 1.00 25.14 58 TYR C C 1
ATOM 2152 O O . TYR C 1 58 ? 70.739 -3.895 51.639 1.00 24.55 58 TYR C O 1
ATOM 2161 N N . GLY C 1 59 ? 69.569 -4.879 49.973 1.00 21.00 59 GLY C N 1
ATOM 2162 C CA . GLY C 1 59 ? 69.226 -3.657 49.252 1.00 19.94 59 GLY C CA 1
ATOM 2163 C C . GLY C 1 59 ? 70.255 -3.088 48.303 1.00 22.39 59 GLY C C 1
ATOM 2164 O O . GLY C 1 59 ? 70.174 -1.915 47.933 1.00 19.92 59 GLY C O 1
ATOM 2165 N N . GLU C 1 60 ? 71.187 -3.917 47.856 1.00 19.54 60 GLU C N 1
ATOM 2166 C CA . GLU C 1 60 ? 72.216 -3.468 46.938 1.00 18.72 60 GLU C CA 1
ATOM 2167 C C . GLU C 1 60 ? 71.829 -3.789 45.497 1.00 21.53 60 GLU C C 1
ATOM 2168 O O . GLU C 1 60 ? 71.431 -4.919 45.203 1.00 20.81 60 GLU C O 1
ATOM 2174 N N . LEU C 1 61 ? 71.950 -2.798 44.603 1.00 18.28 61 LEU C N 1
ATOM 2175 C CA . LEU C 1 61 ? 71.698 -3.006 43.175 1.00 17.29 61 LEU C CA 1
ATOM 2176 C C . LEU C 1 61 ? 72.945 -3.621 42.561 1.00 21.82 61 LEU C C 1
ATOM 2177 O O . LEU C 1 61 ? 74.062 -3.183 42.863 1.00 21.11 61 LEU C O 1
ATOM 2182 N N . VAL C 1 62 ? 72.765 -4.681 41.758 1.00 18.17 62 VAL C N 1
ATOM 2183 C CA . VAL C 1 62 ? 73.875 -5.414 41.154 1.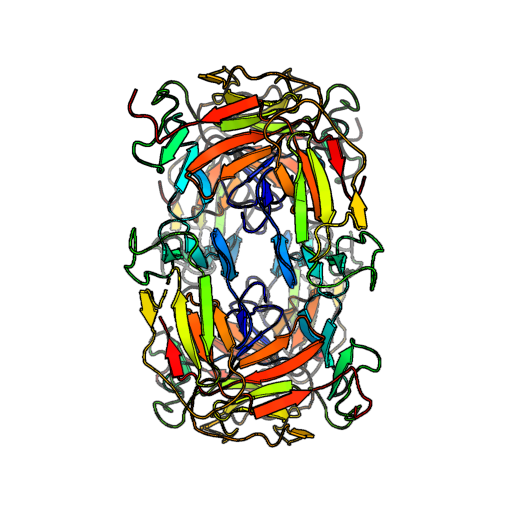00 18.82 62 VAL C CA 1
ATOM 2184 C C . VAL C 1 62 ? 73.618 -5.644 39.662 1.00 22.13 62 VAL C C 1
ATOM 2185 O O . VAL C 1 62 ? 72.538 -6.102 39.284 1.00 20.48 62 VAL C O 1
ATOM 2189 N N . ILE C 1 63 ? 74.631 -5.356 38.825 1.00 20.20 63 ILE C N 1
ATOM 2190 C CA . ILE C 1 63 ? 74.602 -5.633 37.385 1.00 20.48 63 ILE C CA 1
ATOM 2191 C C . ILE C 1 63 ? 75.541 -6.820 37.141 1.00 27.50 63 ILE C C 1
ATOM 2192 O O . ILE C 1 63 ? 76.715 -6.740 37.510 1.00 28.03 63 ILE C O 1
ATOM 2197 N N . LYS C 1 64 ? 75.029 -7.906 36.533 1.00 25.11 64 LYS C N 1
ATOM 2198 C CA . LYS C 1 64 ? 75.810 -9.106 36.215 1.00 26.01 64 LYS C CA 1
ATOM 2199 C C . LYS C 1 64 ? 75.740 -9.416 34.721 1.00 30.11 64 LYS C C 1
ATOM 2200 O O . LYS C 1 64 ? 74.693 -9.210 34.117 1.00 27.79 64 LYS C O 1
ATOM 2206 N N . ASN C 1 65 ? 76.831 -9.950 34.132 1.00 28.85 65 ASN C N 1
ATOM 2207 C CA . ASN C 1 65 ? 76.854 -10.290 32.703 1.00 52.87 65 ASN C CA 1
ATOM 2208 C C . ASN C 1 65 ? 76.121 -11.608 32.415 1.00 75.92 65 ASN C C 1
ATOM 2209 O O . ASN C 1 65 ? 75.691 -12.303 33.334 1.00 38.87 65 ASN C O 1
ATOM 2214 N N . SER C 1 69 ? 78.919 -13.042 36.533 1.00 40.06 69 SER C N 1
ATOM 2215 C CA . SER C 1 69 ? 80.007 -12.204 37.031 1.00 40.21 69 SER C CA 1
ATOM 2216 C C . SER C 1 69 ? 79.531 -10.763 37.245 1.00 40.94 69 SER C C 1
ATOM 2217 O O . SER C 1 69 ? 78.912 -10.183 36.350 1.00 38.91 69 SER C O 1
ATOM 2220 N N . THR C 1 70 ? 79.836 -10.191 38.430 1.00 36.84 70 THR C N 1
ATOM 2221 C CA . THR C 1 70 ? 79.448 -8.833 38.827 1.00 35.19 70 THR C CA 1
ATOM 2222 C C . THR C 1 70 ? 80.243 -7.787 38.027 1.00 38.66 70 THR C C 1
ATOM 2223 O O . THR C 1 70 ? 81.470 -7.848 37.949 1.00 39.90 70 THR C O 1
ATOM 2227 N N . VAL C 1 71 ? 79.512 -6.830 37.441 1.00 32.73 71 VAL C N 1
ATOM 2228 C CA . VAL C 1 71 ? 80.027 -5.739 36.614 1.00 31.84 71 VAL C CA 1
ATOM 2229 C C . VAL C 1 71 ? 79.956 -4.413 37.402 1.00 32.24 71 VAL C C 1
ATOM 2230 O O . VAL C 1 71 ? 80.869 -3.594 37.302 1.00 32.18 71 VAL C O 1
ATOM 2234 N N . TRP C 1 72 ? 78.876 -4.213 38.185 1.00 26.10 72 TRP C N 1
ATOM 2235 C CA . TRP C 1 72 ? 78.648 -2.987 38.957 1.00 25.06 72 TRP C CA 1
ATOM 2236 C C . TRP C 1 72 ? 77.814 -3.276 40.204 1.00 27.71 72 TRP C C 1
ATOM 2237 O O . TRP C 1 72 ? 76.962 -4.163 40.177 1.00 25.59 72 TRP C O 1
ATOM 2248 N N . ARG C 1 73 ? 78.037 -2.496 41.280 1.00 25.98 73 ARG C N 1
ATOM 2249 C CA . ARG C 1 73 ? 77.322 -2.590 42.561 1.00 25.05 73 ARG C CA 1
ATOM 2250 C C . ARG C 1 73 ? 77.051 -1.201 43.128 1.00 26.54 73 ARG C C 1
ATOM 2251 O O . ARG C 1 73 ? 77.916 -0.330 43.020 1.00 27.08 73 ARG C O 1
ATOM 2259 N N . SER C 1 74 ? 75.882 -0.995 43.772 1.00 21.22 74 SER C N 1
ATOM 2260 C CA . SER C 1 74 ? 75.544 0.312 44.347 1.00 20.36 74 SER C CA 1
ATOM 2261 C C . SER C 1 74 ? 76.279 0.575 45.684 1.00 26.04 74 SER C C 1
ATOM 2262 O O . SER C 1 74 ? 76.302 1.720 46.130 1.00 26.09 74 SER C O 1
ATOM 2265 N N . ARG C 1 75 ? 76.876 -0.475 46.308 1.00 24.25 75 ARG C N 1
ATOM 2266 C CA . ARG C 1 75 ? 77.663 -0.457 47.561 1.00 25.29 75 ARG C CA 1
ATOM 2267 C C . ARG C 1 75 ? 76.814 -0.248 48.825 1.00 28.85 75 ARG C C 1
ATOM 2268 O O . ARG C 1 75 ? 77.117 -0.860 49.853 1.00 30.38 75 ARG C O 1
ATOM 2270 N N . ALA C 1 76 ? 75.775 0.607 48.769 1.00 25.38 76 ALA C N 1
ATOM 2271 C CA . ALA C 1 76 ? 74.918 0.868 49.928 1.00 24.70 76 ALA C CA 1
ATOM 2272 C C . ALA C 1 76 ? 74.109 -0.375 50.302 1.00 28.82 76 ALA C C 1
ATOM 2273 O O . ALA C 1 76 ? 73.526 -1.036 49.435 1.00 27.39 76 ALA C O 1
ATOM 2275 N N . LYS C 1 77 ? 74.130 -0.724 51.588 1.00 25.62 77 LYS C N 1
ATOM 2276 C CA . LYS C 1 77 ? 73.402 -1.885 52.078 1.00 25.61 77 LYS C CA 1
ATOM 2277 C C . LYS C 1 77 ? 72.841 -1.623 53.462 1.00 28.04 77 LYS C C 1
ATOM 2278 O O . LYS C 1 77 ? 73.341 -0.761 54.187 1.00 28.16 77 LYS C O 1
ATOM 2284 N N . SER C 1 78 ? 71.793 -2.363 53.815 1.00 23.76 78 SER C N 1
ATOM 2285 C CA . SER C 1 78 ? 71.172 -2.282 55.128 1.00 23.47 78 SER C CA 1
ATOM 2286 C C . SER C 1 78 ? 70.914 -3.715 55.649 1.00 28.10 78 SER C C 1
ATOM 2287 O O . SER C 1 78 ? 71.602 -4.651 55.217 1.00 28.52 78 SER C O 1
ATOM 2290 N N . VAL C 1 79 ? 69.974 -3.880 56.594 1.00 24.87 79 VAL C N 1
ATOM 2291 C CA . VAL C 1 79 ? 69.646 -5.163 57.239 1.00 25.74 79 VAL C CA 1
ATOM 2292 C C . VAL C 1 79 ? 68.998 -6.150 56.249 1.00 28.25 79 VAL C C 1
ATOM 2293 O O . VAL C 1 79 ? 68.389 -5.726 55.269 1.00 26.03 79 VAL C O 1
ATOM 2297 N N . LYS C 1 80 ? 69.115 -7.464 56.521 1.00 26.29 80 LYS C N 1
ATOM 2298 C CA . LYS C 1 80 ? 68.512 -8.501 55.678 1.00 26.11 80 LYS C CA 1
ATOM 2299 C C . LYS C 1 80 ? 66.984 -8.342 55.660 1.00 28.61 80 LYS C C 1
ATOM 2300 O O . LYS C 1 80 ? 66.365 -8.162 56.713 1.00 27.68 80 LYS C O 1
ATOM 2306 N N . GLY C 1 81 ? 66.410 -8.356 54.463 1.00 24.21 81 GLY C N 1
ATOM 2307 C CA . GLY C 1 81 ? 64.973 -8.208 54.282 1.00 22.84 81 GLY C CA 1
ATOM 2308 C C . GLY C 1 81 ? 64.541 -8.082 52.838 1.00 24.55 81 GLY C C 1
ATOM 2309 O O . GLY C 1 81 ? 65.256 -8.518 51.930 1.00 23.65 81 GLY C O 1
ATOM 2310 N N . ASN C 1 82 ? 63.339 -7.508 52.632 1.00 19.15 82 ASN C N 1
ATOM 2311 C CA . ASN C 1 82 ? 62.726 -7.294 51.325 1.00 17.93 82 ASN C CA 1
ATOM 2312 C C . ASN C 1 82 ? 62.844 -5.826 50.948 1.00 20.05 82 ASN C C 1
ATOM 2313 O O . ASN C 1 82 ? 62.440 -4.955 51.719 1.00 19.20 82 ASN C O 1
ATOM 2318 N N . TYR C 1 83 ? 63.431 -5.562 49.772 1.00 16.03 83 TYR C N 1
ATOM 2319 C CA . TYR C 1 83 ? 63.704 -4.217 49.281 1.00 14.79 83 TYR C CA 1
ATOM 2320 C C . TYR C 1 83 ? 62.969 -3.933 47.976 1.00 17.61 83 TYR C C 1
ATOM 2321 O O . TYR C 1 83 ? 62.486 -4.859 47.308 1.00 16.20 83 TYR C O 1
ATOM 2330 N N . ALA C 1 84 ? 62.881 -2.640 47.620 1.00 14.09 84 ALA C N 1
ATOM 2331 C CA . ALA C 1 84 ? 62.251 -2.200 46.379 1.00 12.81 84 ALA C CA 1
ATOM 2332 C C . ALA C 1 84 ? 63.010 -1.030 45.773 1.00 16.35 84 ALA C C 1
ATOM 2333 O O . ALA C 1 84 ? 63.201 -0.014 46.441 1.00 17.08 84 ALA C O 1
ATOM 2335 N N . ALA C 1 85 ? 63.444 -1.176 44.513 1.00 13.45 85 ALA C N 1
ATOM 2336 C CA . ALA C 1 85 ? 64.090 -0.124 43.738 1.00 13.10 85 ALA C CA 1
ATOM 2337 C C . ALA C 1 85 ? 62.982 0.509 42.901 1.00 16.53 85 ALA C C 1
ATOM 2338 O O . ALA C 1 85 ? 62.393 -0.172 42.067 1.00 16.31 85 ALA C O 1
ATOM 2340 N N . VAL C 1 86 ? 62.609 1.763 43.221 1.00 12.22 86 VAL C N 1
ATOM 2341 C CA . VAL C 1 86 ? 61.465 2.453 42.629 1.00 10.96 86 VAL C CA 1
ATOM 2342 C C . VAL C 1 86 ? 61.897 3.618 41.767 1.00 15.49 86 VAL C C 1
ATOM 2343 O O . VAL C 1 86 ? 62.723 4.439 42.184 1.00 14.48 86 VAL C O 1
ATOM 2347 N N . LEU C 1 87 ? 61.265 3.739 40.593 1.00 13.02 87 LEU C N 1
ATOM 2348 C CA . LEU C 1 87 ? 61.536 4.864 39.719 1.00 12.82 87 LEU C CA 1
ATOM 2349 C C . LEU C 1 87 ? 60.545 5.960 40.075 1.00 16.22 87 LEU C C 1
ATOM 2350 O O . LEU C 1 87 ? 59.359 5.888 39.732 1.00 15.47 87 LEU C O 1
ATOM 2355 N N . HIS C 1 88 ? 61.042 6.933 40.849 1.00 13.76 88 HIS C N 1
ATOM 2356 C CA . HIS C 1 88 ? 60.314 8.090 41.361 1.00 13.81 88 HIS C CA 1
ATOM 2357 C C . HIS C 1 88 ? 59.924 9.023 40.207 1.00 15.91 88 HIS C C 1
ATOM 2358 O O . HIS C 1 88 ? 60.729 9.194 39.286 1.00 16.02 88 HIS C O 1
ATOM 2365 N N . PRO C 1 89 ? 58.719 9.654 40.239 1.00 13.22 89 PRO C N 1
ATOM 2366 C CA . PRO C 1 89 ? 58.310 10.533 39.130 1.00 12.84 89 PRO C CA 1
ATOM 2367 C C . PRO C 1 89 ? 59.197 11.765 38.922 1.00 18.13 89 PRO C C 1
ATOM 2368 O O . PRO C 1 89 ? 59.104 12.369 37.852 1.00 17.79 89 PRO C O 1
ATOM 2372 N N . ASP C 1 90 ? 60.055 12.133 39.909 1.00 16.53 90 ASP C N 1
ATOM 2373 C CA . ASP C 1 90 ? 60.985 13.273 39.781 1.00 17.67 90 ASP C CA 1
ATOM 2374 C C . ASP C 1 90 ? 62.239 12.887 38.972 1.00 21.08 90 ASP C C 1
ATOM 2375 O O . ASP C 1 90 ? 63.055 13.757 38.663 1.00 21.00 90 ASP C O 1
ATOM 2380 N N . GLY C 1 91 ? 62.365 11.606 38.623 1.00 17.10 91 GLY C N 1
ATOM 2381 C CA . GLY C 1 91 ? 63.448 11.126 37.776 1.00 17.62 91 GLY C CA 1
ATOM 2382 C C . GLY C 1 91 ? 64.667 10.567 38.465 1.00 21.37 91 GLY C C 1
ATOM 2383 O O . GLY C 1 91 ? 65.792 10.778 37.999 1.00 23.67 91 GLY C O 1
ATOM 2384 N N . ARG C 1 92 ? 64.435 9.860 39.575 1.00 16.46 92 ARG C N 1
ATOM 2385 C CA A ARG C 1 92 ? 65.474 9.212 40.371 0.50 16.52 92 ARG C CA 1
ATOM 2386 C CA B ARG C 1 92 ? 65.483 9.205 40.358 0.50 16.43 92 ARG C CA 1
ATOM 2387 C C . ARG C 1 92 ? 65.115 7.761 40.599 1.00 18.90 92 ARG C C 1
ATOM 2388 O O . ARG C 1 92 ? 63.933 7.463 40.799 1.00 16.62 92 ARG C O 1
ATOM 2403 N N . LEU C 1 93 ? 66.118 6.866 40.606 1.00 14.45 93 LEU C N 1
ATOM 2404 C CA . LEU C 1 93 ? 65.891 5.466 40.950 1.00 14.45 93 LEU C CA 1
ATOM 2405 C C . LEU C 1 93 ? 66.275 5.407 42.421 1.00 18.00 93 LEU C C 1
ATOM 2406 O O . LEU C 1 93 ? 67.375 5.840 42.774 1.00 18.62 93 LEU C O 1
ATOM 2411 N N . VAL C 1 94 ? 65.349 4.988 43.294 1.00 13.91 94 VAL C N 1
ATOM 2412 C CA . VAL C 1 94 ? 65.588 4.994 44.736 1.00 12.96 94 VAL C CA 1
ATOM 2413 C C . VAL C 1 94 ? 65.393 3.601 45.302 1.00 17.43 94 VAL C C 1
ATOM 2414 O O . VAL C 1 94 ? 64.377 2.971 45.007 1.00 16.17 94 VAL C O 1
ATOM 2418 N N . VAL C 1 95 ? 66.323 3.148 46.165 1.00 14.65 95 VAL C N 1
ATOM 2419 C CA . VAL C 1 95 ? 66.187 1.858 46.832 1.00 14.16 95 VAL C CA 1
ATOM 2420 C C . VAL C 1 95 ? 65.617 2.110 48.218 1.00 17.61 95 VAL C C 1
ATOM 2421 O O . VAL C 1 95 ? 66.231 2.818 49.022 1.00 17.11 95 VAL C O 1
ATOM 2425 N N . PHE C 1 96 ? 64.450 1.517 48.491 1.00 14.27 96 PHE C N 1
ATOM 2426 C CA . PHE C 1 96 ? 63.762 1.594 49.779 1.00 13.04 96 PHE C CA 1
ATOM 2427 C C . PHE C 1 96 ? 63.752 0.258 50.479 1.00 17.40 96 PHE C C 1
ATOM 2428 O O . PHE C 1 96 ? 63.447 -0.767 49.862 1.00 16.08 96 PHE C O 1
ATOM 2436 N N . GLY C 1 97 ? 63.972 0.276 51.780 1.00 15.44 97 GLY C N 1
ATOM 2437 C CA . GLY C 1 97 ? 63.874 -0.959 52.533 1.00 15.74 97 GLY C CA 1
ATOM 2438 C C . GLY C 1 97 ? 64.504 -0.942 53.903 1.00 19.91 97 GLY C C 1
ATOM 2439 O O . GLY C 1 97 ? 65.245 -0.013 54.240 1.00 18.58 97 GLY C O 1
ATOM 2440 N N . PRO C 1 98 ? 64.239 -2.000 54.701 1.00 17.84 98 PRO C N 1
ATOM 2441 C CA . PRO C 1 98 ? 63.420 -3.179 54.365 1.00 18.05 98 PRO C CA 1
ATOM 2442 C C . PRO C 1 98 ? 61.916 -2.904 54.446 1.00 21.07 98 PRO C C 1
ATOM 2443 O O . PRO C 1 98 ? 61.516 -1.793 54.797 1.00 21.56 98 PRO C O 1
ATOM 2447 N N . SER C 1 99 ? 61.083 -3.904 54.107 1.00 17.82 99 SER C N 1
ATOM 2448 C CA . SER C 1 99 ? 59.626 -3.769 54.223 1.00 16.18 99 SER C CA 1
ATOM 2449 C C . SER C 1 99 ? 59.261 -3.660 55.706 1.00 20.20 99 SER C C 1
ATOM 2450 O O . SER C 1 99 ? 59.896 -4.323 56.527 1.00 21.66 99 SER C O 1
ATOM 2453 N N . VAL C 1 100 ? 58.308 -2.773 56.067 1.00 15.58 100 VAL C N 1
ATOM 2454 C CA . VAL C 1 100 ? 57.948 -2.569 57.479 1.00 16.30 100 VAL C CA 1
ATOM 2455 C C . VAL C 1 100 ? 56.477 -2.939 57.761 1.00 19.40 100 VAL C C 1
ATOM 2456 O O . VAL C 1 100 ? 56.089 -3.021 58.926 1.00 18.14 100 VAL C O 1
ATOM 2460 N N . PHE C 1 101 ? 55.666 -3.118 56.704 1.00 16.19 101 PHE C N 1
ATOM 2461 C CA . PHE C 1 101 ? 54.236 -3.413 56.821 1.00 15.37 101 PHE C CA 1
ATOM 2462 C C . PHE C 1 101 ? 53.709 -4.010 55.536 1.00 19.36 101 PHE C C 1
ATOM 2463 O O . PHE C 1 101 ? 54.166 -3.655 54.445 1.00 17.04 101 PHE C O 1
ATOM 2471 N N . LYS C 1 102 ? 52.719 -4.898 55.663 1.00 18.23 102 LYS C N 1
ATOM 2472 C CA . LYS C 1 102 ? 52.122 -5.556 54.514 1.00 18.56 102 LYS C CA 1
ATOM 2473 C C . LYS C 1 102 ? 50.623 -5.777 54.735 1.00 22.16 102 LYS C C 1
ATOM 2474 O O . LYS C 1 102 ? 50.195 -6.133 55.832 1.00 21.80 102 LYS C O 1
ATOM 2480 N N . ILE C 1 103 ? 49.838 -5.531 53.681 1.00 18.38 103 ILE C N 1
ATOM 2481 C CA . ILE C 1 103 ? 48.402 -5.787 53.619 1.00 17.68 103 ILE C CA 1
ATOM 2482 C C . ILE C 1 103 ? 48.237 -6.966 52.673 1.00 20.39 103 ILE C C 1
ATOM 2483 O O . ILE C 1 103 ? 48.654 -6.876 51.513 1.00 19.31 103 ILE C O 1
ATOM 2488 N N . ASP C 1 104 ? 47.637 -8.067 53.166 1.00 18.16 104 ASP C N 1
ATOM 2489 C CA . ASP C 1 104 ? 47.474 -9.304 52.407 1.00 17.92 104 ASP C CA 1
ATOM 2490 C C . ASP C 1 104 ? 45.996 -9.577 52.041 1.00 21.84 104 ASP C C 1
ATOM 2491 O O . ASP C 1 104 ? 45.241 -10.088 52.864 1.00 21.59 104 ASP C O 1
ATOM 2496 N N . PRO C 1 105 ? 45.596 -9.329 50.774 1.00 18.48 105 PRO C N 1
ATOM 2497 C CA . PRO C 1 105 ? 44.206 -9.606 50.377 1.00 18.33 105 PRO C CA 1
ATOM 2498 C C . PRO C 1 105 ? 43.957 -11.065 49.961 1.00 22.11 105 PRO C C 1
ATOM 2499 O O . PRO C 1 105 ? 42.864 -11.376 49.482 1.00 20.59 105 PRO C O 1
ATOM 2503 N N . TRP C 1 106 ? 44.966 -11.946 50.115 1.00 19.56 106 TRP C N 1
ATOM 2504 C CA . TRP C 1 106 ? 44.873 -13.358 49.726 1.00 20.64 106 TRP C CA 1
ATOM 2505 C C . TRP C 1 106 ? 44.499 -14.259 50.903 1.00 24.55 106 TRP C C 1
ATOM 2506 O O . TRP C 1 106 ? 44.104 -15.401 50.694 1.00 24.56 106 TRP C O 1
ATOM 2517 N N . VAL C 1 107 ? 44.649 -13.745 52.129 1.00 20.89 107 VAL C N 1
ATOM 2518 C CA . VAL C 1 107 ? 44.322 -14.419 53.387 1.00 22.49 107 VAL C CA 1
ATOM 2519 C C . VAL C 1 107 ? 43.354 -13.485 54.144 1.00 28.20 107 VAL C C 1
ATOM 2520 O O . VAL C 1 107 ? 43.610 -12.275 54.175 1.00 25.61 107 VAL C O 1
ATOM 2524 N N . PRO C 1 108 ? 42.241 -13.988 54.737 1.00 28.67 108 PRO C N 1
ATOM 2525 C CA . PRO C 1 108 ? 41.349 -13.084 55.486 1.00 28.90 108 PRO C CA 1
ATOM 2526 C C . PRO C 1 108 ? 42.067 -12.460 56.684 1.00 34.80 108 PRO C C 1
ATOM 2527 O O . PRO C 1 108 ? 42.923 -13.094 57.302 1.00 35.07 108 PRO C O 1
ATOM 2531 N N . GLY C 1 109 ? 41.751 -11.202 56.949 1.00 31.91 109 GLY C N 1
ATOM 2532 C CA . GLY C 1 109 ? 42.339 -10.420 58.030 1.00 32.23 109 GLY C CA 1
ATOM 2533 C C . GLY C 1 109 ? 41.853 -8.986 57.999 1.00 37.87 109 GLY C C 1
ATOM 2534 O O . GLY C 1 109 ? 42.181 -8.194 58.887 1.00 37.92 109 GLY C O 1
ATOM 2535 N N . LEU C 1 110 ? 41.069 -8.649 56.954 1.00 32.60 110 LEU C N 1
ATOM 2536 C CA . LEU C 1 110 ? 40.470 -7.331 56.751 1.00 67.67 110 LEU C CA 1
ATOM 2537 C C . LEU C 1 110 ? 39.222 -7.446 55.887 1.00 110.18 110 LEU C C 1
ATOM 2538 O O . LEU C 1 110 ? 38.125 -7.631 56.408 1.00 81.17 110 LEU C O 1
ATOM 2539 N N . ASN D 2 1 ? 54.140 19.533 45.821 1.00 15.00 1 ASN D N 1
ATOM 2540 C CA . ASN D 2 1 ? 53.539 18.202 45.918 1.00 14.22 1 ASN D CA 1
ATOM 2541 C C . ASN D 2 1 ? 54.221 17.245 44.975 1.00 18.04 1 ASN D C 1
ATOM 2542 O O . ASN D 2 1 ? 54.631 17.640 43.884 1.00 17.79 1 ASN D O 1
ATOM 2547 N N . ILE D 2 2 ? 54.315 15.976 45.384 1.00 14.84 2 ILE D N 1
ATOM 2548 C CA . ILE D 2 2 ? 54.918 14.919 44.571 1.00 14.72 2 ILE D CA 1
ATOM 2549 C C . ILE D 2 2 ? 53.903 14.494 43.501 1.00 18.42 2 ILE D C 1
ATOM 2550 O O . ILE D 2 2 ? 52.757 14.200 43.859 1.00 18.12 2 ILE D O 1
ATOM 2555 N N . PRO D 2 3 ? 54.298 14.409 42.205 1.00 16.03 3 PRO D N 1
ATOM 2556 C CA . PRO D 2 3 ? 53.359 13.905 41.183 1.00 15.87 3 PRO D CA 1
ATOM 2557 C C . PRO D 2 3 ? 52.861 12.505 41.540 1.00 18.35 3 PRO D C 1
ATOM 2558 O O . PRO D 2 3 ? 53.583 11.719 42.174 1.00 17.38 3 PRO D O 1
ATOM 2562 N N . PHE D 2 4 ? 51.612 12.217 41.182 1.00 14.82 4 PHE D N 1
ATOM 2563 C CA . PHE D 2 4 ? 51.006 10.936 41.494 1.00 14.76 4 PHE D CA 1
ATOM 2564 C C . PHE D 2 4 ? 51.378 9.877 40.460 1.00 17.85 4 PHE D C 1
ATOM 2565 O O . PHE D 2 4 ? 51.462 10.177 39.263 1.00 18.31 4 PHE D O 1
ATOM 2573 N N . THR D 2 5 ? 51.619 8.645 40.946 1.00 11.91 5 THR D N 1
ATOM 2574 C CA . THR D 2 5 ? 51.861 7.422 40.177 1.00 11.65 5 THR D CA 1
ATOM 2575 C C . THR D 2 5 ? 50.809 6.439 40.689 1.00 15.06 5 THR D C 1
ATOM 2576 O O . THR D 2 5 ? 50.667 6.283 41.896 1.00 14.22 5 THR D O 1
ATOM 2580 N N . ASP D 2 6 ? 50.067 5.800 39.785 1.00 14.11 6 ASP D N 1
ATOM 2581 C CA . ASP D 2 6 ? 48.923 4.961 40.125 1.00 14.33 6 ASP D CA 1
ATOM 2582 C C . ASP D 2 6 ? 49.170 3.862 41.175 1.00 16.28 6 ASP D C 1
ATOM 2583 O O . ASP D 2 6 ? 48.290 3.661 42.008 1.00 15.60 6 ASP D O 1
ATOM 2588 N N . ASN D 2 7 ? 50.335 3.189 41.176 1.00 12.26 7 ASN D N 1
ATOM 2589 C CA . ASN D 2 7 ? 50.585 2.087 42.123 1.00 12.21 7 ASN D CA 1
ATOM 2590 C C . ASN D 2 7 ? 51.460 2.464 43.339 1.00 15.52 7 ASN D C 1
ATOM 2591 O O . ASN D 2 7 ? 51.810 1.572 44.109 1.00 15.24 7 ASN D O 1
ATOM 2596 N N . LEU D 2 8 ? 51.806 3.759 43.517 1.00 12.51 8 LEU D N 1
ATOM 2597 C CA . LEU D 2 8 ? 52.712 4.209 44.582 1.00 12.24 8 LEU D CA 1
ATOM 2598 C C . LEU D 2 8 ? 52.132 5.299 45.459 1.00 15.14 8 LEU D C 1
ATOM 2599 O O . LEU D 2 8 ? 51.394 6.142 44.965 1.00 14.91 8 LEU D O 1
ATOM 2604 N N . LEU D 2 9 ? 52.564 5.348 46.737 1.00 11.61 9 LEU D N 1
ATOM 2605 C CA . LEU D 2 9 ? 52.228 6.426 47.667 1.00 11.10 9 LEU D CA 1
ATOM 2606 C C . LEU D 2 9 ? 53.479 6.720 48.488 1.00 14.74 9 LEU D C 1
ATOM 2607 O O . LEU D 2 9 ? 53.859 5.923 49.347 1.00 14.85 9 LEU D O 1
ATOM 2612 N N . PHE D 2 10 ? 54.175 7.807 48.143 1.00 11.30 10 PHE D N 1
ATOM 2613 C CA . PHE D 2 10 ? 55.394 8.222 48.829 1.00 9.94 10 PHE D CA 1
ATOM 2614 C C . PHE D 2 10 ? 55.049 8.973 50.090 1.00 12.87 10 PHE D C 1
ATOM 2615 O O . PHE D 2 10 ? 53.940 9.503 50.188 1.00 12.37 10 PHE D O 1
ATOM 2623 N N . SER D 2 11 ? 56.008 9.049 51.047 1.00 11.33 11 SER D N 1
ATOM 2624 C CA . SER D 2 11 ? 55.857 9.817 52.282 1.00 11.26 11 SER D CA 1
ATOM 2625 C C . SER D 2 11 ? 55.423 11.243 51.942 1.00 15.13 11 SER D C 1
ATOM 2626 O O . SER D 2 11 ? 55.990 11.860 51.040 1.00 14.74 11 SER D O 1
ATOM 2629 N N . GLY D 2 12 ? 54.360 11.704 52.582 1.00 13.71 12 GLY D N 1
ATOM 2630 C CA . GLY D 2 12 ? 53.832 13.041 52.331 1.00 13.78 12 GLY D CA 1
ATOM 2631 C C . GLY D 2 12 ? 52.593 13.076 51.456 1.00 14.91 12 GLY D C 1
ATOM 2632 O O . GLY D 2 12 ? 51.796 14.006 51.576 1.00 15.30 12 GLY D O 1
ATOM 2633 N N . GLN D 2 13 ? 52.405 12.086 50.559 1.00 11.94 13 GLN D N 1
ATOM 2634 C CA . GLN D 2 13 ? 51.223 12.104 49.691 1.00 10.93 13 GLN D CA 1
ATOM 2635 C C . GLN D 2 13 ? 49.958 11.768 50.484 1.00 16.14 13 GLN D C 1
ATOM 2636 O O . GLN D 2 13 ? 50.037 11.128 51.531 1.00 16.60 13 GLN D O 1
ATOM 2642 N N . VAL D 2 14 ? 48.802 12.262 50.024 1.00 13.27 14 VAL D N 1
ATOM 2643 C CA . VAL D 2 14 ? 47.543 11.997 50.720 1.00 14.12 14 VAL D CA 1
ATOM 2644 C C . VAL D 2 14 ? 46.488 11.431 49.768 1.00 18.07 14 VAL D C 1
ATOM 2645 O O . VAL D 2 14 ? 46.430 11.803 48.591 1.00 18.72 14 VAL D O 1
ATOM 2649 N N . LEU D 2 15 ? 45.647 10.544 50.295 1.00 13.16 15 LEU D N 1
ATOM 2650 C CA . LEU D 2 15 ? 44.496 9.990 49.584 1.00 11.76 15 LEU D CA 1
ATOM 2651 C C . LEU D 2 15 ? 43.258 10.206 50.427 1.00 15.08 15 LEU D C 1
ATOM 2652 O O . LEU D 2 15 ? 43.296 10.028 51.644 1.00 14.93 15 LEU D O 1
ATOM 2657 N N . TYR D 2 16 ? 42.163 10.606 49.786 1.00 12.72 16 TYR D N 1
ATOM 2658 C CA . TYR D 2 16 ? 40.896 10.856 50.470 1.00 11.68 16 TYR D CA 1
ATOM 2659 C C . TYR D 2 16 ? 39.784 10.855 49.443 1.00 17.07 16 TYR D C 1
ATOM 2660 O O . TYR D 2 16 ? 40.063 11.003 48.253 1.00 15.52 16 TYR D O 1
ATOM 2669 N N . GLY D 2 17 ? 38.545 10.716 49.913 1.00 16.31 17 GLY D N 1
ATOM 2670 C CA . GLY D 2 17 ? 37.334 10.790 49.096 1.00 17.21 17 GLY D CA 1
ATOM 2671 C C . GLY D 2 17 ? 37.357 9.951 47.840 1.00 20.81 17 GLY D C 1
ATOM 2672 O O . GLY D 2 17 ? 37.163 10.473 46.740 1.00 19.47 17 GLY D O 1
ATOM 2673 N N . ASP D 2 18 ? 37.636 8.646 48.009 1.00 17.47 18 ASP D N 1
ATOM 2674 C CA . ASP D 2 18 ? 37.718 7.620 46.959 1.00 17.51 18 ASP D CA 1
ATOM 2675 C C . ASP D 2 18 ? 39.023 7.713 46.139 1.00 18.89 18 ASP D C 1
ATOM 2676 O O . ASP D 2 18 ? 39.175 6.965 45.166 1.00 19.08 18 ASP D O 1
ATOM 2681 N N . GLY D 2 19 ? 39.980 8.532 46.607 1.00 13.64 19 GLY D N 1
ATOM 2682 C CA . GLY D 2 19 ? 41.338 8.590 46.067 1.00 13.39 19 GLY D CA 1
ATOM 2683 C C . GLY D 2 19 ? 41.932 7.199 46.219 1.00 16.09 19 GLY D C 1
ATOM 2684 O O . GLY D 2 19 ? 41.637 6.522 47.212 1.00 15.89 19 GLY D O 1
ATOM 2685 N N . ARG D 2 20 ? 42.671 6.701 45.206 1.00 13.13 20 ARG D N 1
ATOM 2686 C CA . ARG D 2 20 ? 43.109 5.311 45.275 1.00 12.94 20 ARG D CA 1
ATOM 2687 C C . ARG D 2 20 ? 44.427 4.999 44.586 1.00 16.24 20 ARG D C 1
ATOM 2688 O O . ARG D 2 20 ? 44.886 5.741 43.716 1.00 16.04 20 ARG D O 1
ATOM 2696 N N . LEU D 2 21 ? 44.974 3.824 44.927 1.00 11.65 21 LEU D N 1
ATOM 2697 C CA . LEU D 2 21 ? 46.090 3.200 44.231 1.00 11.88 21 LEU D CA 1
ATOM 2698 C C . LEU D 2 21 ? 45.512 2.093 43.372 1.00 15.66 21 LEU D C 1
ATOM 2699 O O . LEU D 2 21 ? 44.557 1.436 43.790 1.00 15.70 21 LEU D O 1
ATOM 2704 N N . THR D 2 22 ? 46.043 1.912 42.166 1.00 12.23 22 THR D N 1
ATOM 2705 C CA . THR D 2 22 ? 45.603 0.859 41.256 1.00 13.11 22 THR D CA 1
ATOM 2706 C C . THR D 2 22 ? 46.823 0.153 40.685 1.00 17.50 22 THR D C 1
ATOM 2707 O O . THR D 2 22 ? 47.846 0.789 40.423 1.00 16.82 22 THR D O 1
ATOM 2711 N N . ALA D 2 23 ? 46.705 -1.161 40.491 1.00 15.33 23 ALA D N 1
ATOM 2712 C CA . ALA D 2 23 ? 47.724 -2.022 39.888 1.00 15.84 23 ALA D CA 1
ATOM 2713 C C . ALA D 2 23 ? 47.003 -3.229 39.336 1.00 18.99 23 ALA D C 1
ATOM 2714 O O . ALA D 2 23 ? 46.338 -3.926 40.096 1.00 19.07 23 ALA D O 1
ATOM 2716 N N . LYS D 2 24 ? 47.035 -3.416 38.000 1.00 16.37 24 LYS D N 1
ATOM 2717 C CA . LYS D 2 24 ? 46.312 -4.496 37.322 1.00 16.85 24 LYS D CA 1
ATOM 2718 C C . LYS D 2 24 ? 44.813 -4.360 37.692 1.00 21.05 24 LYS D C 1
ATOM 2719 O O . LYS D 2 24 ? 44.253 -3.277 37.494 1.00 19.90 24 LYS D O 1
ATOM 2725 N N . ASN D 2 25 ? 44.197 -5.396 38.288 1.00 19.46 25 ASN D N 1
ATOM 2726 C CA . ASN D 2 25 ? 42.790 -5.350 38.699 1.00 20.20 25 ASN D CA 1
ATOM 2727 C C . ASN D 2 25 ? 42.643 -5.026 40.207 1.00 24.48 25 ASN D C 1
ATOM 2728 O O . ASN D 2 25 ? 41.518 -5.009 40.714 1.00 26.59 25 ASN D O 1
ATOM 2733 N N . HIS D 2 26 ? 43.761 -4.751 40.911 1.00 18.38 26 HIS D N 1
ATOM 2734 C CA . HIS D 2 26 ? 43.749 -4.428 42.345 1.00 17.19 26 HIS D CA 1
ATOM 2735 C C . HIS D 2 26 ? 43.545 -2.934 42.563 1.00 18.91 26 HIS D C 1
ATOM 2736 O O . HIS D 2 26 ? 44.005 -2.115 41.764 1.00 15.79 26 HIS D O 1
ATOM 2743 N N . GLN D 2 27 ? 42.888 -2.584 43.676 1.00 15.21 27 GLN D N 1
ATOM 2744 C CA . GLN D 2 27 ? 42.600 -1.205 44.063 1.00 15.98 27 GLN D CA 1
ATOM 2745 C C . GLN D 2 27 ? 42.745 -1.034 45.553 1.00 18.79 27 GLN D C 1
ATOM 2746 O O . GLN D 2 27 ? 42.266 -1.891 46.286 1.00 19.34 27 GLN D O 1
ATOM 2752 N N . LEU D 2 28 ? 43.385 0.057 46.013 1.00 12.58 28 LEU D N 1
ATOM 2753 C CA . LEU D 2 28 ? 43.459 0.392 47.449 1.00 11.69 28 LEU D CA 1
ATOM 2754 C C . LEU D 2 28 ? 42.835 1.764 47.565 1.00 15.02 28 LEU D C 1
ATOM 2755 O O . LEU D 2 28 ? 43.428 2.737 47.099 1.00 14.07 28 LEU D O 1
ATOM 2760 N N . VAL D 2 29 ? 41.596 1.822 48.091 1.00 11.50 29 VAL D N 1
ATOM 2761 C CA . VAL D 2 29 ? 40.756 3.019 48.108 1.00 10.75 29 VAL D CA 1
ATOM 2762 C C . VAL D 2 29 ? 40.565 3.613 49.507 1.00 14.59 29 VAL D C 1
ATOM 2763 O O . VAL D 2 29 ? 40.075 2.926 50.412 1.00 14.51 29 VAL D O 1
ATOM 2767 N N . MET D 2 30 ? 40.863 4.923 49.657 1.00 11.45 30 MET D N 1
ATOM 2768 C CA . MET D 2 30 ? 40.553 5.630 50.901 1.00 11.53 30 MET D CA 1
ATOM 2769 C C . MET D 2 30 ? 39.162 6.209 50.663 1.00 15.69 30 MET D C 1
ATOM 2770 O O . MET D 2 30 ? 39.022 7.266 50.053 1.00 15.39 30 MET D O 1
ATOM 2775 N N . GLN D 2 31 ? 38.135 5.458 51.043 1.00 14.55 31 GLN D N 1
ATOM 2776 C CA . GLN D 2 31 ? 36.751 5.818 50.749 1.00 14.32 31 GLN D CA 1
ATOM 2777 C C . GLN D 2 31 ? 36.239 7.015 51.558 1.00 17.04 31 GLN D C 1
ATOM 2778 O O . GLN D 2 31 ? 36.776 7.337 52.618 1.00 15.11 31 GLN D O 1
ATOM 2784 N N . GLY D 2 32 ? 35.192 7.655 51.038 1.00 17.35 32 GLY D N 1
ATOM 2785 C CA . GLY D 2 32 ? 34.535 8.781 51.699 1.00 17.34 32 GLY D CA 1
ATOM 2786 C C . GLY D 2 32 ? 33.834 8.413 52.999 1.00 21.15 32 GLY D C 1
ATOM 2787 O O . GLY D 2 32 ? 33.495 9.299 53.786 1.00 21.97 32 GLY D O 1
ATOM 2788 N N . ASP D 2 33 ? 33.617 7.103 53.252 1.00 17.40 33 ASP D N 1
ATOM 2789 C CA . ASP D 2 33 ? 32.960 6.627 54.479 1.00 16.70 33 ASP D CA 1
ATOM 2790 C C . ASP D 2 33 ? 33.980 6.305 55.593 1.00 20.11 33 ASP D C 1
ATOM 2791 O O . ASP D 2 33 ? 33.613 5.678 56.585 1.00 19.96 33 ASP D O 1
ATOM 2796 N N . CYS D 2 34 ? 35.254 6.742 55.419 1.00 17.05 34 CYS D N 1
ATOM 2797 C CA . CYS D 2 34 ? 36.377 6.584 56.355 0.70 15.52 34 CYS D CA 1
ATOM 2798 C C . CYS D 2 34 ? 36.935 5.139 56.368 1.00 18.68 34 CYS D C 1
ATOM 2799 O O . CYS D 2 34 ? 37.805 4.843 57.182 1.00 17.99 34 CYS D O 1
ATOM 2802 N N . ASN D 2 35 ? 36.497 4.269 55.430 1.00 15.24 35 ASN D N 1
ATOM 2803 C CA . ASN D 2 35 ? 37.006 2.898 55.333 1.00 14.60 35 ASN D CA 1
ATOM 2804 C C . ASN D 2 35 ? 38.111 2.806 54.277 1.00 16.38 35 ASN D C 1
ATOM 2805 O O . ASN D 2 35 ? 37.947 3.316 53.169 1.00 15.99 35 ASN D O 1
ATOM 2810 N N . LEU D 2 36 ? 39.241 2.175 54.630 1.00 13.66 36 LEU D N 1
ATOM 2811 C CA . LEU D 2 36 ? 40.343 1.936 53.693 1.00 12.65 36 LEU D CA 1
ATOM 2812 C C . LEU D 2 36 ? 40.138 0.531 53.168 1.00 16.37 36 LEU D C 1
ATOM 2813 O O . LEU D 2 36 ? 40.088 -0.412 53.959 1.00 15.91 36 LEU D O 1
ATOM 2818 N N . VAL D 2 37 ? 39.885 0.389 51.860 1.00 13.87 37 VAL D N 1
ATOM 2819 C CA . VAL D 2 37 ? 39.547 -0.928 51.331 1.00 13.68 37 VAL D CA 1
ATOM 2820 C C . VAL D 2 37 ? 40.453 -1.327 50.167 1.00 16.23 37 VAL D C 1
ATOM 2821 O O . VAL D 2 37 ? 40.659 -0.548 49.234 1.00 16.11 37 VAL D O 1
ATOM 2825 N N . LEU D 2 38 ? 40.953 -2.567 50.217 1.00 13.37 38 LEU D N 1
ATOM 2826 C CA . LEU D 2 38 ? 41.700 -3.165 49.127 1.00 13.72 38 LEU D CA 1
ATOM 2827 C C . LEU D 2 38 ? 40.740 -4.087 48.404 1.00 17.53 38 LEU D C 1
ATOM 2828 O O . LEU D 2 38 ? 40.340 -5.120 48.947 1.00 17.88 38 LEU D O 1
ATOM 2833 N N . TYR D 2 39 ? 40.342 -3.688 47.186 1.00 14.02 39 TYR D N 1
ATOM 2834 C CA . TYR D 2 39 ? 39.507 -4.489 46.304 1.00 14.69 39 TYR D CA 1
ATOM 2835 C C . TYR D 2 39 ? 40.469 -5.241 45.404 1.00 20.51 39 TYR D C 1
ATOM 2836 O O . TYR D 2 39 ? 41.084 -4.647 44.521 1.00 18.90 39 TYR D O 1
ATOM 2845 N N . GLY D 2 40 ? 40.666 -6.514 45.707 1.00 20.23 40 GLY D N 1
ATOM 2846 C CA . GLY D 2 40 ? 41.589 -7.373 44.978 1.00 20.09 40 GLY D CA 1
ATOM 2847 C C . GLY D 2 40 ? 41.909 -8.626 45.753 1.00 24.18 40 GLY D C 1
ATOM 2848 O O . GLY D 2 40 ? 41.386 -8.832 46.848 1.00 22.87 40 GLY D O 1
ATOM 2849 N N . GLY D 2 41 ? 42.756 -9.469 45.175 1.00 23.16 41 GLY D N 1
ATOM 2850 C CA . GLY D 2 41 ? 43.104 -10.754 45.762 1.00 23.46 41 GLY D CA 1
ATOM 2851 C C . GLY D 2 41 ? 41.901 -11.673 45.765 1.00 29.30 41 GLY D C 1
ATOM 2852 O O . GLY D 2 41 ? 41.006 -11.532 44.924 1.00 31.66 41 GLY D O 1
ATOM 2853 N N . LYS D 2 42 ? 41.850 -12.591 46.726 1.00 24.03 42 LYS D N 1
ATOM 2854 C CA . LYS D 2 42 ? 40.748 -13.539 46.853 1.00 23.81 42 LYS D CA 1
ATOM 2855 C C . LYS D 2 42 ? 39.690 -13.026 47.832 1.00 26.87 42 LYS D C 1
ATOM 2856 O O . LYS D 2 42 ? 38.498 -13.248 47.604 1.00 27.92 42 LYS D O 1
ATOM 2862 N N . TYR D 2 43 ? 40.123 -12.355 48.917 1.00 20.93 43 TYR D N 1
ATOM 2863 C CA . TYR D 2 43 ? 39.233 -11.883 49.979 1.00 20.45 43 TYR D CA 1
ATOM 2864 C C . TYR D 2 43 ? 39.194 -10.370 50.112 1.00 21.11 43 TYR D C 1
ATOM 2865 O O . TYR D 2 43 ? 38.248 -9.834 50.699 1.00 19.56 43 TYR D O 1
ATOM 2874 N N . GLY D 2 44 ? 40.226 -9.695 49.601 1.00 17.41 44 GLY D N 1
ATOM 2875 C CA . GLY D 2 44 ? 40.365 -8.257 49.760 1.00 15.92 44 GLY D CA 1
ATOM 2876 C C . GLY D 2 44 ? 40.785 -7.953 51.185 1.00 19.21 44 GLY D C 1
ATOM 2877 O O . GLY D 2 44 ? 41.127 -8.866 51.944 1.00 18.71 44 GLY D O 1
ATOM 2878 N N . TRP D 2 45 ? 40.738 -6.679 51.571 1.00 16.02 45 TRP D N 1
ATOM 2879 C CA . TRP D 2 45 ? 41.082 -6.232 52.915 1.00 16.21 45 TRP D CA 1
ATOM 2880 C C . TRP D 2 45 ? 40.376 -4.923 53.206 1.00 17.91 45 TRP D C 1
ATOM 2881 O O . TRP D 2 45 ? 40.088 -4.158 52.291 1.00 16.45 45 TRP D O 1
ATOM 2892 N N . GLN D 2 46 ? 40.072 -4.669 54.479 1.00 15.91 46 GLN D N 1
ATOM 2893 C CA . GLN D 2 46 ? 39.482 -3.397 54.878 1.00 15.58 46 GLN D CA 1
ATOM 2894 C C . GLN D 2 46 ? 39.959 -3.041 56.273 1.00 19.43 46 GLN D C 1
ATOM 2895 O O . GLN D 2 46 ? 40.250 -3.933 57.077 1.00 19.53 46 GLN D O 1
ATOM 2901 N N . SER D 2 47 ? 40.050 -1.741 56.558 1.00 16.05 47 SER D N 1
ATOM 2902 C CA . SER D 2 47 ? 40.450 -1.262 57.881 1.00 15.39 47 SER D CA 1
ATOM 2903 C C . SER D 2 47 ? 39.292 -1.419 58.876 1.00 18.96 47 SER D C 1
ATOM 2904 O O . SER D 2 47 ? 39.543 -1.380 60.079 1.00 18.36 47 SER D O 1
ATOM 2907 N N . ASN D 2 48 ? 38.041 -1.655 58.376 1.00 16.28 48 ASN D N 1
ATOM 2908 C CA . ASN D 2 48 ? 36.802 -1.835 59.160 1.00 15.66 48 ASN D CA 1
ATOM 2909 C C . ASN D 2 48 ? 36.494 -0.558 59.946 1.00 20.20 48 ASN D C 1
ATOM 2910 O O . ASN D 2 48 ? 36.149 -0.614 61.131 1.00 20.93 48 ASN D O 1
ATOM 2915 N N . THR D 2 49 ? 36.623 0.598 59.281 1.00 16.72 49 THR D N 1
ATOM 2916 C CA . THR D 2 49 ? 36.421 1.884 59.943 1.00 16.10 49 THR D CA 1
ATOM 2917 C C . THR D 2 49 ? 35.279 2.693 59.319 1.00 20.73 49 THR D C 1
ATOM 2918 O O . THR D 2 49 ? 35.245 3.917 59.487 1.00 19.12 49 THR D O 1
ATOM 2922 N N . HIS D 2 50 ? 34.298 2.009 58.677 1.00 19.41 50 HIS D N 1
ATOM 2923 C CA . HIS D 2 50 ? 33.117 2.668 58.105 1.00 19.87 50 HIS D CA 1
ATOM 2924 C C . HIS D 2 50 ? 32.429 3.523 59.177 1.00 24.00 50 HIS D C 1
ATOM 2925 O O . HIS D 2 50 ? 32.156 3.040 60.282 1.00 24.26 50 HIS D O 1
ATOM 2932 N N . GLY D 2 51 ? 32.218 4.789 58.837 1.00 20.80 51 GLY D N 1
ATOM 2933 C CA . GLY D 2 51 ? 31.558 5.792 59.668 1.00 20.68 51 GLY D CA 1
ATOM 2934 C C . GLY D 2 51 ? 32.246 6.181 60.964 1.00 23.28 51 GLY D C 1
ATOM 2935 O O . GLY D 2 51 ? 31.606 6.797 61.820 1.00 23.71 51 GLY D O 1
ATOM 2936 N N . ASN D 2 52 ? 33.552 5.863 61.121 1.00 18.45 52 ASN D N 1
ATOM 2937 C CA . ASN D 2 52 ? 34.289 6.167 62.356 1.00 19.09 52 ASN D CA 1
ATOM 2938 C C . ASN D 2 52 ? 34.824 7.600 62.403 1.00 23.53 52 ASN D C 1
ATOM 2939 O O . ASN D 2 52 ? 35.347 8.032 63.432 1.00 23.42 52 ASN D O 1
ATOM 2944 N N . GLY D 2 53 ? 34.655 8.331 61.319 1.00 20.83 53 GLY D N 1
ATOM 2945 C CA . GLY D 2 53 ? 35.091 9.716 61.226 1.00 20.87 53 GLY D CA 1
ATOM 2946 C C . GLY D 2 53 ? 34.575 10.361 59.962 1.00 26.12 53 GLY D C 1
ATOM 2947 O O . GLY D 2 53 ? 34.158 9.663 59.033 1.00 26.67 53 GLY D O 1
ATOM 2948 N N . GLU D 2 54 ? 34.620 11.695 59.918 1.00 22.10 54 GLU D N 1
ATOM 2949 C CA . GLU D 2 54 ? 34.177 12.476 58.767 1.00 21.48 54 GLU D CA 1
ATOM 2950 C C . GLU D 2 54 ? 35.373 13.061 58.016 1.00 21.93 54 GLU D C 1
ATOM 2951 O O . GLU D 2 54 ? 36.335 13.509 58.646 1.00 19.61 54 GLU D O 1
ATOM 2957 N N . HIS D 2 55 ? 35.302 13.041 56.666 1.00 18.50 55 HIS D N 1
ATOM 2958 C CA . HIS D 2 55 ? 36.312 13.558 55.726 1.00 17.80 55 HIS D CA 1
ATOM 2959 C C . HIS D 2 55 ? 37.716 13.014 56.051 1.00 19.56 55 HIS D C 1
ATOM 2960 O O . HIS D 2 55 ? 38.686 13.766 56.152 1.00 18.74 55 HIS D O 1
ATOM 2967 N N . CYS D 2 56 ? 37.806 11.693 56.200 1.00 15.74 56 CYS D N 1
ATOM 2968 C CA . CYS D 2 56 ? 39.047 11.016 56.553 0.70 14.48 56 CYS D CA 1
ATOM 2969 C C . CYS D 2 56 ? 40.048 11.026 55.404 1.00 18.14 56 CYS D C 1
ATOM 2970 O O . CYS D 2 56 ? 39.656 11.033 54.231 1.00 18.34 56 CYS D O 1
ATOM 2973 N N . PHE D 2 57 ? 41.345 11.024 55.745 1.00 12.99 57 PHE D N 1
ATOM 2974 C CA . PHE D 2 57 ? 42.399 10.985 54.741 1.00 12.51 57 PHE D CA 1
ATOM 2975 C C . PHE D 2 57 ? 43.507 10.043 55.177 1.00 16.16 57 PHE D C 1
ATOM 2976 O O . PHE D 2 57 ? 43.697 9.808 56.372 1.00 17.05 57 PHE D O 1
ATOM 2984 N N . LEU D 2 58 ? 44.229 9.504 54.197 1.00 12.72 58 LEU D N 1
ATOM 2985 C CA . LEU D 2 58 ? 45.316 8.556 54.390 1.00 11.72 58 LEU D CA 1
ATOM 2986 C C . LEU D 2 58 ? 46.638 9.232 54.095 1.00 16.26 58 LEU D C 1
ATOM 2987 O O . LEU D 2 58 ? 46.759 9.937 53.089 1.00 14.84 58 LEU D O 1
ATOM 2992 N N . ARG D 2 59 ? 47.633 9.030 54.974 1.00 12.58 59 ARG D N 1
ATOM 2993 C CA . ARG D 2 59 ? 48.947 9.630 54.763 1.00 12.37 59 ARG D CA 1
ATOM 2994 C C . ARG D 2 59 ? 50.054 8.736 55.311 1.00 14.57 59 ARG D C 1
ATOM 2995 O O . ARG D 2 59 ? 49.956 8.245 56.440 1.00 14.23 59 ARG D O 1
ATOM 3003 N N . LEU D 2 60 ? 51.121 8.559 54.518 1.00 12.13 60 LEU D N 1
ATOM 3004 C CA . LEU D 2 60 ? 52.308 7.827 54.957 1.00 12.64 60 LEU D CA 1
ATOM 3005 C C . LEU D 2 60 ? 53.323 8.860 55.423 1.00 16.01 60 LEU D C 1
ATOM 3006 O O . LEU D 2 60 ? 53.559 9.828 54.698 1.00 14.20 60 LEU D O 1
ATOM 3011 N N . ASN D 2 61 ? 53.884 8.700 56.642 1.00 14.10 61 ASN D N 1
ATOM 3012 C CA . ASN D 2 61 ? 54.830 9.691 57.156 1.00 13.00 61 ASN D CA 1
ATOM 3013 C C . ASN D 2 61 ? 56.268 9.294 56.819 1.00 16.66 61 ASN D C 1
ATOM 3014 O O . ASN D 2 61 ? 56.481 8.318 56.094 1.00 15.59 61 ASN D O 1
ATOM 3019 N N . HIS D 2 62 ? 57.243 10.074 57.330 1.00 13.91 62 HIS D N 1
ATOM 3020 C CA . HIS D 2 62 ? 58.664 9.877 57.076 1.00 13.91 62 HIS D CA 1
ATOM 3021 C C . HIS D 2 62 ? 59.312 8.964 58.136 1.00 18.39 62 HIS D C 1
ATOM 3022 O O . HIS D 2 62 ? 60.511 9.044 58.392 1.00 18.77 62 HIS D O 1
ATOM 3029 N N . LYS D 2 63 ? 58.511 8.052 58.692 1.00 15.42 63 LYS D N 1
ATOM 3030 C CA . LYS D 2 63 ? 58.925 7.016 59.633 1.00 15.58 63 LYS D CA 1
ATOM 3031 C C . LYS D 2 63 ? 58.298 5.669 59.225 1.00 19.09 63 LYS D C 1
ATOM 3032 O O . LYS D 2 63 ? 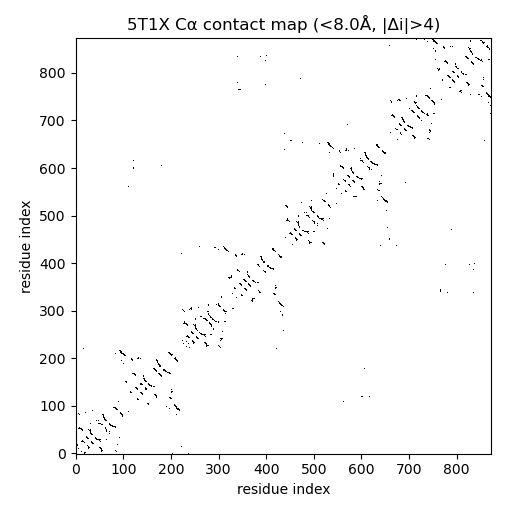58.506 4.659 59.889 1.00 19.83 63 LYS D O 1
ATOM 3038 N N . GLY D 2 64 ? 57.556 5.662 58.124 1.00 15.82 64 GLY D N 1
ATOM 3039 C CA . GLY D 2 64 ? 56.929 4.443 57.631 1.00 15.46 64 GLY D CA 1
ATOM 3040 C C . GLY D 2 64 ? 55.610 4.067 58.256 1.00 18.02 64 GLY D C 1
ATOM 3041 O O . GLY D 2 64 ? 55.158 2.936 58.073 1.00 18.08 64 GLY D O 1
ATOM 3042 N N . GLU D 2 65 ? 54.974 5.005 58.973 1.00 14.59 65 GLU D N 1
ATOM 3043 C CA . GLU D 2 65 ? 53.662 4.775 59.578 1.00 14.48 65 GLU D CA 1
ATOM 3044 C C . GLU D 2 65 ? 52.576 5.330 58.657 1.00 17.35 65 GLU D C 1
ATOM 3045 O O . GLU D 2 65 ? 52.622 6.506 58.268 1.00 15.22 65 GLU D O 1
ATOM 3051 N N . LEU D 2 66 ? 51.638 4.454 58.269 1.00 14.44 66 LEU D N 1
ATOM 3052 C CA . LEU D 2 66 ? 50.487 4.766 57.426 1.00 14.16 66 LEU D CA 1
ATOM 3053 C C . LEU D 2 66 ? 49.312 5.033 58.342 1.00 17.03 66 LEU D C 1
ATOM 3054 O O . LEU D 2 66 ? 48.956 4.172 59.150 1.00 16.36 66 LEU D O 1
ATOM 3059 N N . ILE D 2 67 ? 48.753 6.249 58.279 1.00 12.99 67 ILE D N 1
ATOM 3060 C CA . ILE D 2 67 ? 47.685 6.639 59.203 1.00 12.95 67 ILE D CA 1
ATOM 3061 C C . ILE D 2 67 ? 46.454 7.153 58.477 1.00 16.05 67 ILE D C 1
ATOM 3062 O O . ILE D 2 67 ? 46.567 7.880 57.489 1.00 14.43 67 ILE D O 1
ATOM 3067 N N . ILE D 2 68 ? 45.272 6.818 59.031 1.00 12.79 68 ILE D N 1
ATOM 3068 C CA . ILE D 2 68 ? 43.972 7.355 58.629 1.00 12.12 68 ILE D CA 1
ATOM 3069 C C . ILE D 2 68 ? 43.638 8.397 59.687 1.00 15.71 68 ILE D C 1
ATOM 3070 O O . ILE D 2 68 ? 43.587 8.056 60.880 1.00 14.04 68 ILE D O 1
ATOM 3075 N N . LYS D 2 69 ? 43.447 9.658 59.274 1.00 13.11 69 LYS D N 1
ATOM 3076 C CA . LYS D 2 69 ? 43.057 10.732 60.195 1.00 13.58 69 LYS D CA 1
ATOM 3077 C C . LYS D 2 69 ? 41.699 11.284 59.799 1.00 15.42 69 LYS D C 1
ATOM 3078 O O . LYS D 2 69 ? 41.411 11.329 58.605 1.00 14.32 69 LYS D O 1
ATOM 3084 N N . ASP D 2 70 ? 40.879 11.740 60.767 1.00 13.93 70 ASP D N 1
ATOM 3085 C CA . ASP D 2 70 ? 39.620 12.394 60.391 1.00 13.10 70 ASP D CA 1
ATOM 3086 C C . ASP D 2 70 ? 39.903 13.895 60.159 1.00 16.85 70 ASP D C 1
ATOM 3087 O O . ASP D 2 70 ? 41.055 14.326 60.271 1.00 16.99 70 ASP D O 1
ATOM 3092 N N . ASP D 2 71 ? 38.867 14.684 59.850 1.00 14.43 71 ASP D N 1
ATOM 3093 C CA . ASP D 2 71 ? 39.010 16.107 59.534 1.00 14.22 71 ASP D CA 1
ATOM 3094 C C . ASP D 2 71 ? 39.695 16.923 60.640 1.00 20.50 71 ASP D C 1
ATOM 3095 O O . ASP D 2 71 ? 40.334 17.931 60.325 1.00 21.25 71 ASP D O 1
ATOM 3100 N N . ASP D 2 72 ? 39.541 16.507 61.913 1.00 18.09 72 ASP D N 1
ATOM 3101 C CA . ASP D 2 72 ? 40.100 17.176 63.095 1.00 19.01 72 ASP D CA 1
ATOM 3102 C C . ASP D 2 72 ? 41.438 16.540 63.556 1.00 23.06 72 ASP D C 1
ATOM 3103 O O . ASP D 2 72 ? 41.875 16.782 64.683 1.00 23.72 72 ASP D O 1
ATOM 3108 N N . PHE D 2 73 ? 42.087 15.754 62.674 1.00 18.53 73 PHE D N 1
ATOM 3109 C CA . PHE D 2 73 ? 43.362 15.055 62.902 1.00 17.73 73 PHE D CA 1
ATOM 3110 C C . PHE D 2 73 ? 43.286 14.031 64.077 1.00 22.19 73 PHE D C 1
ATOM 3111 O O . PHE D 2 73 ? 44.310 13.718 64.698 1.00 21.46 73 PHE D O 1
ATOM 3119 N N . LYS D 2 74 ? 42.092 13.452 64.316 1.00 17.72 74 LYS D N 1
ATOM 3120 C CA . LYS D 2 74 ? 41.936 12.370 65.292 1.00 17.62 74 LYS D CA 1
ATOM 3121 C C . LYS D 2 74 ? 42.356 11.083 64.582 1.00 19.29 74 LYS D C 1
ATOM 3122 O O . LYS D 2 74 ? 41.969 10.884 63.430 1.00 17.06 74 LYS D O 1
ATOM 3128 N N . THR D 2 75 ? 43.161 10.224 65.234 1.00 16.09 75 THR D N 1
ATOM 3129 C CA . THR D 2 75 ? 43.601 8.977 64.605 1.00 15.29 75 THR D CA 1
ATOM 3130 C C . THR D 2 75 ? 42.450 7.992 64.552 1.00 18.44 75 THR D C 1
ATOM 3131 O O . THR D 2 75 ? 41.820 7.700 65.576 1.00 17.99 75 THR D O 1
ATOM 3135 N N . ILE D 2 76 ? 42.192 7.476 63.348 1.00 14.81 76 ILE D N 1
ATOM 3136 C CA . ILE D 2 76 ? 41.150 6.486 63.114 1.00 14.90 76 ILE D CA 1
ATOM 3137 C C . ILE D 2 76 ? 41.790 5.103 63.061 1.00 18.38 76 ILE D C 1
ATOM 3138 O O . ILE D 2 76 ? 41.245 4.149 63.608 1.00 17.14 76 ILE D O 1
ATOM 3143 N N . TRP D 2 77 ? 42.919 4.989 62.347 1.00 15.51 77 TRP D N 1
ATOM 3144 C CA . TRP D 2 77 ? 43.626 3.734 62.141 1.00 15.32 77 TRP D CA 1
ATOM 3145 C C . TRP D 2 77 ? 45.089 4.001 61.899 1.00 17.31 77 TRP D C 1
ATOM 3146 O O . TRP D 2 77 ? 45.451 5.035 61.328 1.00 16.25 77 TRP D O 1
ATOM 3157 N N . SER D 2 78 ? 45.936 3.045 62.282 1.00 13.90 78 SER D N 1
ATOM 3158 C CA . SER D 2 78 ? 47.353 3.135 61.976 1.00 14.29 78 SER D CA 1
ATOM 3159 C C . SER D 2 78 ? 47.941 1.768 61.658 1.00 17.94 78 SER D C 1
ATOM 3160 O O . SER D 2 78 ? 47.520 0.757 62.223 1.00 16.15 78 SER D O 1
ATOM 3163 N N . SER D 2 79 ? 48.958 1.755 60.774 1.00 14.75 79 SER D N 1
ATOM 3164 C CA . SER D 2 79 ? 49.700 0.548 60.431 1.00 13.94 79 SER D CA 1
ATOM 3165 C C . SER D 2 79 ? 50.611 0.140 61.604 1.00 18.95 79 SER D C 1
ATOM 3166 O O . SER D 2 79 ? 51.066 -1.000 61.653 1.00 17.46 79 SER D O 1
ATOM 3169 N N . ASN D 2 80 ? 50.898 1.103 62.526 1.00 16.82 80 ASN D N 1
ATOM 3170 C CA . ASN D 2 80 ? 51.759 0.965 63.717 1.00 17.09 80 ASN D CA 1
ATOM 3171 C C . ASN D 2 80 ? 53.160 0.446 63.320 1.00 20.69 80 ASN D C 1
ATOM 3172 O O . ASN D 2 80 ? 53.803 -0.280 64.086 1.00 21.45 80 ASN D O 1
ATOM 3177 N N . SER D 2 81 ? 53.634 0.852 62.123 1.00 17.35 81 SER D N 1
ATOM 3178 C CA . SER D 2 81 ? 54.914 0.411 61.559 1.00 18.34 81 SER D CA 1
ATOM 3179 C C . SER D 2 81 ? 56.002 1.509 61.566 1.00 25.10 81 SER D C 1
ATOM 3180 O O . SER D 2 81 ? 56.831 1.557 60.651 1.00 25.10 81 SER D O 1
ATOM 3183 N N . SER D 2 82 ? 56.026 2.353 62.616 1.00 23.51 82 SER D N 1
ATOM 3184 C CA . SER D 2 82 ? 57.009 3.430 62.782 1.00 23.50 82 SER D CA 1
ATOM 3185 C C . SER D 2 82 ? 58.419 2.843 62.891 1.00 27.32 82 SER D C 1
ATOM 3186 O O . SER D 2 82 ? 58.644 1.900 63.653 1.00 28.31 82 SER D O 1
ATOM 3189 N N . SER D 2 83 ? 59.352 3.383 62.098 1.00 22.02 83 SER D N 1
ATOM 3190 C CA . SER D 2 83 ? 60.735 2.925 61.982 1.00 20.90 83 SER D CA 1
ATOM 3191 C C . SER D 2 83 ? 61.690 4.140 61.877 1.00 24.13 83 SER D C 1
ATOM 3192 O O . SER D 2 83 ? 61.331 5.230 62.327 1.00 23.69 83 SER D O 1
ATOM 3195 N N . LYS D 2 84 ? 62.904 3.946 61.323 1.00 21.21 84 LYS D N 1
ATOM 3196 C CA . LYS D 2 84 ? 63.939 4.970 61.165 1.00 21.51 84 LYS D CA 1
ATOM 3197 C C . LYS D 2 84 ? 63.436 6.163 60.344 1.00 23.52 84 LYS D C 1
ATOM 3198 O O . LYS D 2 84 ? 62.689 5.973 59.386 1.00 21.36 84 LYS D O 1
ATOM 3204 N N . GLN D 2 85 ? 63.856 7.385 60.714 1.00 20.43 85 GLN D N 1
ATOM 3205 C CA . GLN D 2 85 ? 63.511 8.603 59.976 1.00 19.69 85 GLN D CA 1
ATOM 3206 C C . GLN D 2 85 ? 64.101 8.517 58.555 1.00 21.84 85 GLN D C 1
ATOM 3207 O O . GLN D 2 85 ? 65.255 8.122 58.387 1.00 20.62 85 GLN D O 1
ATOM 3213 N N . GLY D 2 86 ? 63.294 8.857 57.559 1.00 18.42 86 GLY D N 1
ATOM 3214 C CA . GLY D 2 86 ? 63.711 8.827 56.162 1.00 17.65 86 GLY D CA 1
ATOM 3215 C C . GLY D 2 86 ? 62.547 8.840 55.202 1.00 20.19 86 GLY D C 1
ATOM 3216 O O . GLY D 2 86 ? 61.417 9.111 55.605 1.00 19.87 86 GLY D O 1
ATOM 3217 N N . ASP D 2 87 ? 62.811 8.545 53.926 1.00 15.17 87 ASP D N 1
ATOM 3218 C CA . ASP D 2 87 ? 61.768 8.522 52.902 1.00 13.35 87 ASP D CA 1
ATOM 3219 C C . ASP D 2 87 ? 61.209 7.115 52.743 1.00 16.00 87 ASP D C 1
ATOM 3220 O O . ASP D 2 87 ? 61.980 6.168 52.626 1.00 14.28 87 ASP D O 1
ATOM 3225 N N . TYR D 2 88 ? 59.867 6.977 52.739 1.00 13.53 88 TYR D N 1
ATOM 3226 C CA . TYR D 2 88 ? 59.208 5.670 52.584 1.00 12.28 88 TYR D CA 1
ATOM 3227 C C . TYR D 2 88 ? 58.302 5.642 51.357 1.00 14.66 88 TYR D C 1
ATOM 3228 O O . TYR D 2 88 ? 57.980 6.691 50.791 1.00 12.85 88 TYR D O 1
ATOM 3237 N N . VAL D 2 89 ? 57.883 4.436 50.945 1.00 11.02 89 VAL D N 1
ATOM 3238 C CA . VAL D 2 89 ? 56.953 4.270 49.826 1.00 11.09 89 VAL D CA 1
ATOM 3239 C C . VAL D 2 89 ? 56.022 3.119 50.140 1.00 15.32 89 VAL D C 1
ATOM 3240 O O . VAL D 2 89 ? 56.458 2.092 50.661 1.00 14.12 89 VAL D O 1
ATOM 3244 N N . LEU D 2 90 ? 54.735 3.314 49.847 1.00 11.71 90 LEU D N 1
ATOM 3245 C CA . LEU D 2 90 ? 53.722 2.276 49.917 1.00 11.63 90 LEU D CA 1
ATOM 3246 C C . LEU D 2 90 ? 53.501 1.849 48.476 1.00 14.80 90 LEU D C 1
ATOM 3247 O O . LEU D 2 90 ? 53.188 2.696 47.634 1.00 14.68 90 LEU D O 1
ATOM 3252 N N . ILE D 2 91 ? 53.698 0.572 48.183 1.00 11.90 91 ILE D N 1
ATOM 3253 C CA . ILE D 2 91 ? 53.492 0.063 46.828 1.00 11.71 91 ILE D CA 1
ATOM 3254 C C . ILE D 2 91 ? 52.327 -0.905 46.810 1.00 15.29 91 ILE D C 1
ATOM 3255 O O . ILE D 2 91 ? 52.336 -1.892 47.558 1.00 15.12 91 ILE D O 1
ATOM 3260 N N . LEU D 2 92 ? 51.332 -0.642 45.948 1.00 11.79 92 LEU D N 1
ATOM 3261 C CA . LEU D 2 92 ? 50.286 -1.615 45.684 1.00 12.97 92 LEU D CA 1
ATOM 3262 C C . LEU D 2 92 ? 50.882 -2.495 44.589 1.00 18.24 92 LEU D C 1
ATOM 3263 O O . LEU D 2 92 ? 50.896 -2.103 43.412 1.00 16.75 92 LEU D O 1
ATOM 3268 N N A ARG D 2 93 ? 51.499 -3.620 45.002 0.50 16.02 93 ARG D N 1
ATOM 3269 C CA A ARG D 2 93 ? 52.226 -4.506 44.100 0.50 16.15 93 ARG D CA 1
ATOM 3270 C C A ARG D 2 93 ? 51.360 -5.225 43.078 0.50 18.24 93 ARG D C 1
ATOM 3271 O O A ARG D 2 93 ? 50.150 -5.368 43.265 0.50 16.47 93 ARG D O 1
ATOM 3279 N N B GLN D 2 93 ? 51.499 -3.620 45.002 0.50 16.02 93 GLN D N 1
ATOM 3280 C CA B GLN D 2 93 ? 52.226 -4.506 44.100 0.50 16.15 93 GLN D CA 1
ATOM 3281 C C B GLN D 2 93 ? 51.360 -5.225 43.078 0.50 18.24 93 GLN D C 1
ATOM 3282 O O B GLN D 2 93 ? 50.150 -5.368 43.265 0.50 16.47 93 GLN D O 1
ATOM 3288 N N . ASP D 2 94 ? 51.998 -5.701 41.996 1.00 14.93 94 ASP D N 1
ATOM 3289 C CA . ASP D 2 94 ? 51.327 -6.463 40.954 1.00 15.32 94 ASP D CA 1
ATOM 3290 C C . ASP D 2 94 ? 50.733 -7.761 41.504 1.00 20.03 94 ASP D C 1
ATOM 3291 O O . ASP D 2 94 ? 49.791 -8.295 40.913 1.00 20.40 94 ASP D O 1
ATOM 3296 N N . ASP D 2 95 ? 51.305 -8.284 42.616 1.00 16.92 95 ASP D N 1
ATOM 3297 C CA . ASP D 2 95 ? 50.829 -9.533 43.210 1.00 17.45 95 ASP D CA 1
ATOM 3298 C C . ASP D 2 95 ? 49.700 -9.302 44.243 1.00 20.76 95 ASP D C 1
ATOM 3299 O O . ASP D 2 95 ? 49.337 -10.229 44.964 1.00 21.59 95 ASP D O 1
ATOM 3304 N N . GLY D 2 96 ? 49.146 -8.090 44.281 1.00 17.47 96 GLY D N 1
ATOM 3305 C CA . GLY D 2 96 ? 48.025 -7.753 45.156 1.00 16.44 96 GLY D CA 1
ATOM 3306 C C . GLY D 2 96 ? 48.375 -7.214 46.529 1.00 17.92 96 GLY D C 1
ATOM 3307 O O . GLY D 2 96 ? 47.550 -6.528 47.137 1.00 17.25 96 GLY D O 1
ATOM 3308 N N . PHE D 2 97 ? 49.578 -7.524 47.044 1.00 14.67 97 PHE D N 1
ATOM 3309 C CA . PHE D 2 97 ? 49.995 -7.032 48.362 1.00 14.18 97 PHE D CA 1
ATOM 3310 C C . PHE D 2 97 ? 50.254 -5.536 48.325 1.00 18.63 97 PHE D C 1
ATOM 3311 O O . PHE D 2 97 ? 50.746 -5.027 47.321 1.00 17.00 97 PHE D O 1
ATOM 3319 N N . ALA D 2 98 ? 49.910 -4.840 49.417 1.00 16.96 98 ALA D N 1
ATOM 3320 C CA . ALA D 2 98 ? 50.192 -3.415 49.612 1.00 16.48 98 ALA D CA 1
ATOM 3321 C C . ALA D 2 98 ? 51.283 -3.380 50.665 1.00 19.46 98 ALA D C 1
ATOM 3322 O O . ALA D 2 98 ? 51.056 -3.846 51.782 1.00 19.16 98 ALA D O 1
ATOM 3324 N N . VAL D 2 99 ? 52.513 -2.996 50.267 1.00 14.66 99 VAL D N 1
ATOM 3325 C CA . VAL D 2 99 ? 53.682 -3.086 51.152 1.00 13.59 99 VAL D CA 1
ATOM 3326 C C . VAL D 2 99 ? 54.344 -1.729 51.349 1.00 16.53 99 VAL D C 1
ATOM 3327 O O . VAL D 2 99 ? 54.502 -0.981 50.392 1.00 15.10 99 VAL D O 1
ATOM 3331 N N . ILE D 2 100 ? 54.745 -1.425 52.600 1.00 12.86 100 ILE D N 1
ATOM 3332 C CA . ILE D 2 100 ? 55.485 -0.211 52.913 1.00 12.70 100 ILE D CA 1
ATOM 3333 C C . ILE D 2 100 ? 56.959 -0.583 52.971 1.00 16.52 100 ILE D C 1
ATOM 3334 O O . ILE D 2 100 ? 57.318 -1.496 53.717 1.00 16.20 100 ILE D O 1
ATOM 3339 N N . TYR D 2 101 ? 57.799 0.125 52.196 1.00 14.09 101 TYR D N 1
ATOM 3340 C CA . TYR D 2 101 ? 59.254 -0.051 52.184 1.00 14.10 101 TYR D CA 1
ATOM 3341 C C . TYR D 2 101 ? 59.945 1.211 52.625 1.00 17.79 101 TYR D C 1
ATOM 3342 O O . TYR D 2 101 ? 59.541 2.308 52.238 1.00 16.65 101 TYR D O 1
ATOM 3351 N N . GLY D 2 102 ? 61.050 1.046 53.330 1.00 15.72 102 GLY D N 1
ATOM 3352 C CA . GLY D 2 102 ? 61.862 2.181 53.715 1.00 15.51 102 GLY D CA 1
ATOM 3353 C C . GLY D 2 102 ? 62.715 1.956 54.944 1.00 19.35 102 GLY D C 1
ATOM 3354 O O . GLY D 2 102 ? 62.558 0.950 55.642 1.00 18.98 102 GLY D O 1
ATOM 3355 N N . PRO D 2 103 ? 63.601 2.924 55.255 1.00 17.10 103 PRO D N 1
ATOM 3356 C CA . PRO D 2 103 ? 63.825 4.194 54.534 1.00 16.29 103 PRO D CA 1
ATOM 3357 C C . PRO D 2 103 ? 64.652 4.033 53.252 1.00 19.48 103 PRO D C 1
ATOM 3358 O O . PRO D 2 103 ? 65.175 2.947 52.983 1.00 18.25 103 PRO D O 1
ATOM 3362 N N . ALA D 2 104 ? 64.744 5.114 52.453 1.00 15.96 104 ALA D N 1
ATOM 3363 C CA . ALA D 2 104 ? 65.570 5.156 51.239 1.00 15.97 104 ALA D CA 1
ATOM 3364 C C . ALA D 2 104 ? 67.044 5.020 51.647 1.00 20.76 104 ALA D C 1
ATOM 3365 O O . ALA D 2 104 ? 67.492 5.728 52.559 1.00 21.20 104 ALA D O 1
ATOM 3367 N N . ILE D 2 105 ? 67.775 4.063 51.045 1.00 16.95 105 ILE D N 1
ATOM 3368 C CA . ILE D 2 105 ? 69.180 3.820 51.428 1.00 17.65 105 ILE D CA 1
ATOM 3369 C C . ILE D 2 105 ? 70.161 4.233 50.325 1.00 21.16 105 ILE D C 1
ATOM 3370 O O . ILE D 2 105 ? 71.363 4.346 50.583 1.00 20.04 105 ILE D O 1
ATOM 3375 N N . TRP D 2 106 ? 69.651 4.428 49.098 1.00 18.61 106 TRP D N 1
ATOM 3376 C CA . TRP D 2 106 ? 70.439 4.781 47.917 1.00 18.46 106 TRP D CA 1
ATOM 3377 C C . TRP D 2 106 ? 69.547 5.410 46.862 1.00 20.46 106 TRP D C 1
ATOM 3378 O O . TRP D 2 106 ? 68.377 5.037 46.747 1.00 17.53 106 TRP D O 1
ATOM 3389 N N . GLU D 2 107 ? 70.110 6.347 46.079 1.00 18.38 107 GLU D N 1
ATOM 3390 C CA . GLU D 2 107 ? 69.425 7.009 44.972 1.00 17.67 107 GLU D CA 1
ATOM 3391 C C . GLU D 2 107 ? 70.422 7.377 43.877 1.00 21.66 107 GLU D C 1
ATOM 3392 O O . GLU D 2 107 ? 71.612 7.537 44.157 1.00 21.38 107 GLU D O 1
ATOM 3398 N N . THR D 2 108 ? 69.937 7.493 42.630 1.00 18.97 108 THR D N 1
ATOM 3399 C CA . THR D 2 108 ? 70.758 7.895 41.481 1.00 19.21 108 THR D CA 1
ATOM 3400 C C . THR D 2 108 ? 71.125 9.382 41.621 1.00 25.50 108 THR D C 1
ATOM 3401 O O . THR D 2 108 ? 72.314 9.711 41.623 1.00 27.18 108 THR D O 1
ATOM 3405 N N . SER D 2 109 ? 70.171 10.183 42.116 0.70 21.09 109 SER D N 1
ATOM 3406 N N . LEU E 1 1 ? 31.442 37.073 24.544 1.00 19.10 1 LEU E N 1
ATOM 3407 C CA . LEU E 1 1 ? 32.897 36.981 24.618 1.00 19.35 1 LEU E CA 1
ATOM 3408 C C . LEU E 1 1 ? 33.299 35.517 24.718 1.00 20.03 1 LEU E C 1
ATOM 3409 O O . LEU E 1 1 ? 32.662 34.770 25.455 1.00 20.26 1 LEU E O 1
ATOM 3414 N N . GLY E 1 2 ? 34.353 35.116 24.013 1.00 13.98 2 GLY E N 1
ATOM 3415 C CA . GLY E 1 2 ? 34.835 33.742 24.105 1.00 13.24 2 GLY E CA 1
ATOM 3416 C C . GLY E 1 2 ? 35.680 33.572 25.348 1.00 14.69 2 GLY E C 1
ATOM 3417 O O . GLY E 1 2 ? 36.113 34.567 25.932 1.00 15.11 2 GLY E O 1
ATOM 3418 N N . THR E 1 3 ? 35.945 32.331 25.766 1.00 10.77 3 THR E N 1
ATOM 3419 C CA . THR E 1 3 ? 36.834 32.128 26.921 1.00 10.83 3 THR E CA 1
ATOM 3420 C C . THR E 1 3 ? 38.275 32.501 26.561 1.00 13.33 3 THR E C 1
ATOM 3421 O O . THR E 1 3 ? 39.063 32.864 27.439 1.00 12.98 3 THR E O 1
ATOM 3425 N N . ASN E 1 4 ? 38.607 32.407 25.265 1.00 9.03 4 ASN E N 1
ATOM 3426 C CA . ASN E 1 4 ? 39.968 32.622 24.770 1.00 8.76 4 ASN E CA 1
ATOM 3427 C C . ASN E 1 4 ? 39.988 33.502 23.509 1.00 11.28 4 ASN E C 1
ATOM 3428 O O . ASN E 1 4 ? 40.993 33.543 22.802 1.00 10.84 4 ASN E O 1
ATOM 3433 N N . TYR E 1 5 ? 38.879 34.206 23.219 1.00 8.12 5 TYR E N 1
ATOM 3434 C CA . TYR E 1 5 ? 38.870 35.115 22.076 1.00 8.00 5 TYR E CA 1
ATOM 3435 C C . TYR E 1 5 ? 37.986 36.325 22.321 1.00 11.70 5 TYR E C 1
ATOM 3436 O O . TYR E 1 5 ? 37.041 36.261 23.112 1.00 11.07 5 TYR E O 1
ATOM 3445 N N . LEU E 1 6 ? 38.267 37.404 21.581 1.00 9.99 6 LEU E N 1
ATOM 3446 C CA . LEU E 1 6 ? 37.503 38.642 21.552 1.00 11.22 6 LEU E CA 1
ATOM 3447 C C . LEU E 1 6 ? 37.199 38.947 20.097 1.00 13.54 6 LEU E C 1
ATOM 3448 O O . LEU E 1 6 ? 38.131 39.096 19.313 1.00 12.41 6 LEU E O 1
ATOM 3453 N N . LEU E 1 7 ? 35.913 39.029 19.728 1.00 9.65 7 LEU E N 1
ATOM 3454 C CA . LEU E 1 7 ? 35.542 39.337 18.349 1.00 9.85 7 LEU E CA 1
ATOM 3455 C C . LEU E 1 7 ? 35.273 40.827 18.187 1.00 13.51 7 LEU E C 1
ATOM 3456 O O . LEU E 1 7 ? 34.936 41.502 19.174 1.00 13.75 7 LEU E O 1
ATOM 3461 N N . SER E 1 8 ? 35.393 41.344 16.947 1.00 10.46 8 SER E N 1
ATOM 3462 C CA A SER E 1 8 ? 35.080 42.746 16.642 0.50 10.85 8 SER E CA 1
ATOM 3463 C CA B SER E 1 8 ? 35.111 42.758 16.705 0.50 10.12 8 SER E CA 1
ATOM 3464 C 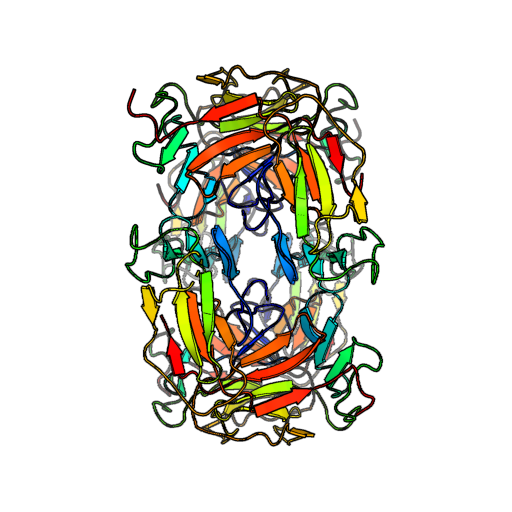C . SER E 1 8 ? 33.658 43.026 17.097 1.00 14.54 8 SER E C 1
ATOM 3465 O O . SER E 1 8 ? 32.767 42.247 16.764 1.00 13.45 8 SER E O 1
ATOM 3470 N N . GLY E 1 9 ? 33.460 44.060 17.905 1.00 13.81 9 GLY E N 1
ATOM 3471 C CA . GLY E 1 9 ? 32.135 44.403 18.407 1.00 14.40 9 GLY E CA 1
ATOM 3472 C C . GLY E 1 9 ? 31.917 43.988 19.853 1.00 18.66 9 GLY E C 1
ATOM 3473 O O . GLY E 1 9 ? 31.007 44.501 20.511 1.00 18.77 9 GLY E O 1
ATOM 3474 N N . GLN E 1 10 ? 32.755 43.062 20.364 1.00 13.85 10 GLN E N 1
ATOM 3475 C CA . GLN E 1 10 ? 32.663 42.587 21.750 1.00 13.04 10 GLN E CA 1
ATOM 3476 C C . GLN E 1 10 ? 33.576 43.400 22.671 1.00 16.93 10 GLN E C 1
ATOM 3477 O O . GLN E 1 10 ? 34.472 44.101 22.197 1.00 16.49 10 GLN E O 1
ATOM 3483 N N . THR E 1 11 ? 33.381 43.265 23.988 1.00 14.66 11 THR E N 1
ATOM 3484 C CA . THR E 1 11 ? 34.166 43.990 24.972 1.00 15.16 11 THR E CA 1
ATOM 3485 C C . THR E 1 11 ? 34.704 43.056 26.045 1.00 17.72 11 THR E C 1
ATOM 3486 O O . THR E 1 11 ? 33.962 42.224 26.568 1.00 18.15 11 THR E O 1
ATOM 3490 N N . LEU E 1 12 ? 35.992 43.217 26.384 1.00 14.24 12 LEU E N 1
ATOM 3491 C CA . LEU E 1 12 ? 36.605 42.567 27.537 1.00 14.05 12 LEU E CA 1
ATOM 3492 C C . LEU E 1 12 ? 36.517 43.635 28.625 1.00 18.70 12 LEU E C 1
ATOM 3493 O O . LEU E 1 12 ? 37.221 44.648 28.550 1.00 18.11 12 LEU E O 1
ATOM 3498 N N . ASN E 1 13 ? 35.559 43.477 29.556 1.00 16.77 13 ASN E N 1
ATOM 3499 C CA . ASN E 1 13 ? 35.289 44.487 30.581 1.00 17.74 13 ASN E CA 1
ATOM 3500 C C . ASN E 1 13 ? 36.355 44.500 31.688 1.00 20.01 13 ASN E C 1
ATOM 3501 O O . ASN E 1 13 ? 37.232 43.635 31.726 1.00 17.72 13 ASN E O 1
ATOM 3506 N N . THR E 1 14 ? 36.278 45.517 32.571 1.00 17.20 14 THR E N 1
ATOM 3507 C CA . THR E 1 14 ? 37.218 45.732 33.666 1.00 17.03 14 THR E CA 1
ATOM 3508 C C . THR E 1 14 ? 37.308 44.483 34.549 1.00 20.82 14 THR E C 1
ATOM 3509 O O . THR E 1 14 ? 36.289 43.916 34.946 1.00 19.70 14 THR E O 1
ATOM 3513 N N . ASP E 1 15 ? 38.553 44.047 34.803 1.00 19.06 15 ASP E N 1
ATOM 3514 C CA . ASP E 1 15 ? 38.983 42.867 35.566 1.00 18.54 15 ASP E CA 1
ATOM 3515 C C . ASP E 1 15 ? 38.513 41.549 34.900 1.00 20.18 15 ASP E C 1
ATOM 3516 O O . ASP E 1 15 ? 38.481 40.506 35.557 1.00 19.38 15 ASP E O 1
ATOM 3521 N N . GLY E 1 16 ? 38.248 41.605 33.589 1.00 15.94 16 GLY E N 1
ATOM 3522 C CA . GLY E 1 16 ? 37.860 40.455 32.779 1.00 15.08 16 GLY E CA 1
ATOM 3523 C C . GLY E 1 16 ? 39.061 39.681 32.273 1.00 17.72 16 GLY E C 1
ATOM 3524 O O . GLY E 1 16 ? 40.163 40.236 32.159 1.00 17.89 16 GLY E O 1
ATOM 3525 N N . HIS E 1 17 ? 38.857 38.390 31.954 1.00 14.06 17 HIS E N 1
ATOM 3526 C CA . HIS E 1 17 ? 39.939 37.530 31.466 1.00 14.05 17 HIS E CA 1
ATOM 3527 C C . HIS E 1 17 ? 39.649 36.858 30.144 1.00 15.39 17 HIS E C 1
ATOM 3528 O O . HIS E 1 17 ? 38.504 36.556 29.842 1.00 14.30 17 HIS E O 1
ATOM 3535 N N . LEU E 1 18 ? 40.721 36.568 29.403 1.00 13.50 18 LEU E N 1
ATOM 3536 C CA . LEU E 1 18 ? 40.850 35.627 28.289 1.00 12.90 18 LEU E CA 1
ATOM 3537 C C . LEU E 1 18 ? 41.899 34.650 28.780 1.00 15.39 18 LEU E C 1
ATOM 3538 O O . LEU E 1 18 ? 42.903 35.097 29.333 1.00 15.67 18 LEU E O 1
ATOM 3543 N N . LYS E 1 19 ? 41.664 33.333 28.682 1.00 11.79 19 LYS E N 1
ATOM 3544 C CA . LYS E 1 19 ? 42.644 32.402 29.233 1.00 11.73 19 LYS E CA 1
ATOM 3545 C C . LYS E 1 19 ? 42.795 31.177 28.364 1.00 15.75 19 LYS E C 1
ATOM 3546 O O . LYS E 1 19 ? 41.803 30.621 27.886 1.00 14.45 19 LYS E O 1
ATOM 3552 N N . ASN E 1 20 ? 44.046 30.742 28.182 1.00 11.73 20 ASN E N 1
ATOM 3553 C CA . ASN E 1 20 ? 44.328 29.510 27.456 1.00 11.59 20 ASN E CA 1
ATOM 3554 C C . ASN E 1 20 ? 45.495 28.844 28.172 1.00 16.04 20 ASN E C 1
ATOM 3555 O O . ASN E 1 20 ? 46.632 29.303 28.070 1.00 15.42 20 ASN E O 1
ATOM 3560 N N . GLY E 1 21 ? 45.180 27.822 28.976 1.00 14.25 21 GLY E N 1
ATOM 3561 C CA . GLY E 1 21 ? 46.182 27.124 29.778 1.00 14.41 21 GLY E CA 1
ATOM 3562 C C . GLY E 1 21 ? 46.701 28.039 30.874 1.00 19.25 21 GLY E C 1
ATOM 3563 O O . GLY E 1 21 ? 45.912 28.709 31.539 1.00 20.03 21 GLY E O 1
ATOM 3564 N N . ASP E 1 22 ? 48.031 28.150 31.006 1.00 16.89 22 ASP E N 1
ATOM 3565 C CA . ASP E 1 22 ? 48.673 29.014 32.009 1.00 17.31 22 ASP E CA 1
ATOM 3566 C C . ASP E 1 22 ? 48.699 30.492 31.598 1.00 19.07 22 ASP E C 1
ATOM 3567 O O . ASP E 1 22 ? 49.063 31.338 32.418 1.00 19.49 22 ASP E O 1
ATOM 3572 N N . PHE E 1 23 ? 48.323 30.803 30.347 1.00 13.86 23 PHE E N 1
ATOM 3573 C CA . PHE E 1 23 ? 48.357 32.167 29.819 1.00 12.81 23 PHE E CA 1
ATOM 3574 C C . PHE E 1 23 ? 47.039 32.858 30.107 1.00 16.47 23 PHE E C 1
ATOM 3575 O O . PHE E 1 23 ? 45.984 32.366 29.726 1.00 16.31 23 PHE E O 1
ATOM 3583 N N . ASP E 1 24 ? 47.108 33.973 30.850 1.00 14.39 24 ASP E N 1
ATOM 3584 C CA . ASP E 1 24 ? 45.939 34.701 31.320 1.00 13.57 24 ASP E CA 1
ATOM 3585 C C . ASP E 1 24 ? 46.025 36.182 30.971 1.00 16.95 24 ASP E C 1
ATOM 3586 O O . ASP E 1 24 ? 46.853 36.908 31.543 1.00 17.41 24 ASP E O 1
ATOM 3591 N N . LEU E 1 25 ? 45.159 36.629 30.026 1.00 11.51 25 LEU E N 1
ATOM 3592 C CA . LEU E 1 25 ? 45.066 38.026 29.609 1.00 11.66 25 LEU E CA 1
ATOM 3593 C C . LEU E 1 25 ? 44.060 38.738 30.505 1.00 16.22 25 LEU E C 1
ATOM 3594 O O . LEU E 1 25 ? 42.897 38.354 30.521 1.00 14.99 25 LEU E O 1
ATOM 3599 N N . VAL E 1 26 ? 44.499 39.775 31.246 1.00 12.43 26 VAL E N 1
ATOM 3600 C CA . VAL E 1 26 ? 43.610 40.493 32.157 1.00 12.83 26 VAL E CA 1
ATOM 3601 C C . VAL E 1 26 ? 43.553 41.978 31.796 1.00 17.29 26 VAL E C 1
ATOM 3602 O O . VAL E 1 26 ? 44.593 42.640 31.746 1.00 17.06 26 VAL E O 1
ATOM 3606 N N . MET E 1 27 ? 42.325 42.498 31.578 1.00 14.11 27 MET E N 1
ATOM 3607 C CA . MET E 1 27 ? 42.056 43.931 31.389 1.00 14.43 27 MET E CA 1
ATOM 3608 C C . MET E 1 27 ? 41.845 44.457 32.795 1.00 19.59 27 MET E C 1
ATOM 3609 O O . MET E 1 27 ? 40.741 44.375 33.310 1.00 19.90 27 MET E O 1
ATOM 3614 N N . GLN E 1 28 ? 42.916 44.899 33.458 1.00 16.90 28 GLN E N 1
ATOM 3615 C CA . GLN E 1 28 ? 42.876 45.240 34.873 1.00 17.74 28 GLN E CA 1
ATOM 3616 C C . GLN E 1 28 ? 42.190 46.565 35.202 1.00 21.24 28 GLN E C 1
ATOM 3617 O O . GLN E 1 28 ? 42.063 47.436 34.338 1.00 21.08 28 GLN E O 1
ATOM 3623 N N . ASN E 1 29 ? 41.772 46.712 36.486 1.00 20.32 29 ASN E N 1
ATOM 3624 C CA . ASN E 1 29 ? 41.132 47.916 37.028 1.00 21.32 29 ASN E CA 1
ATOM 3625 C C . ASN E 1 29 ? 42.104 49.108 37.079 1.00 27.05 29 ASN E C 1
ATOM 3626 O O . ASN E 1 29 ? 41.660 50.255 37.238 1.00 27.35 29 ASN E O 1
ATOM 3631 N N . ASP E 1 30 ? 43.420 48.843 36.926 1.00 23.42 30 ASP E N 1
ATOM 3632 C CA . ASP E 1 30 ? 44.440 49.891 36.905 1.00 24.24 30 ASP E CA 1
ATOM 3633 C C . ASP E 1 30 ? 44.706 50.345 35.449 1.00 27.95 30 ASP E C 1
ATOM 3634 O O . ASP E 1 30 ? 45.646 51.089 35.209 1.00 28.15 30 ASP E O 1
ATOM 3639 N N . CYS E 1 31 ? 43.877 49.878 34.487 1.00 22.83 31 CYS E N 1
ATOM 3640 C CA . CYS E 1 31 ? 43.898 50.192 33.048 1.00 22.31 31 CYS E CA 1
ATOM 3641 C C . CYS E 1 31 ? 45.062 49.507 32.280 1.00 25.28 31 CYS E C 1
ATOM 3642 O O . CYS E 1 31 ? 45.216 49.745 31.075 1.00 24.53 31 CYS E O 1
ATOM 3645 N N . ASN E 1 32 ? 45.824 48.618 32.941 1.00 20.80 32 ASN E N 1
ATOM 3646 C CA . ASN E 1 32 ? 46.907 47.873 32.296 1.00 19.62 32 ASN E CA 1
ATOM 3647 C C . ASN E 1 32 ? 46.394 46.539 31.764 1.00 21.89 32 ASN E C 1
ATOM 3648 O O . ASN E 1 32 ? 45.794 45.766 32.519 1.00 21.81 32 ASN E O 1
ATOM 3653 N N . LEU E 1 33 ? 46.622 46.268 30.468 1.00 17.39 33 LEU E N 1
ATOM 3654 C CA . LEU E 1 33 ? 46.245 44.996 29.858 1.00 15.22 33 LEU E CA 1
ATOM 3655 C C . LEU E 1 33 ? 47.476 44.111 29.944 1.00 19.47 33 LEU E C 1
ATOM 3656 O O . LEU E 1 33 ? 48.487 44.416 29.311 1.00 18.87 33 LEU E O 1
ATOM 3661 N N . VAL E 1 34 ? 47.430 43.073 30.795 1.00 16.35 34 VAL E N 1
ATOM 3662 C CA . VAL E 1 34 ? 48.587 42.215 31.041 1.00 15.87 34 VAL E CA 1
ATOM 3663 C C . VAL E 1 34 ? 48.312 40.785 30.611 1.00 19.79 34 VAL E C 1
ATOM 3664 O O . VAL E 1 34 ? 47.282 40.202 30.976 1.00 18.38 34 VAL E O 1
ATOM 3668 N N . LEU E 1 35 ? 49.274 40.212 29.873 1.00 16.62 35 LEU E N 1
ATOM 3669 C CA . LEU E 1 35 ? 49.239 38.819 29.455 1.00 16.42 35 LEU E CA 1
ATOM 3670 C C . LEU E 1 35 ? 50.163 38.050 30.388 1.00 18.52 35 LEU E C 1
ATOM 3671 O O . LEU E 1 35 ? 51.373 37.970 30.142 1.00 17.81 35 LEU E O 1
ATOM 3676 N N . TYR E 1 36 ? 49.600 37.540 31.498 1.00 15.05 36 TYR E N 1
ATOM 3677 C CA . TYR E 1 36 ? 50.370 36.818 32.500 1.00 15.80 36 TYR E CA 1
ATOM 3678 C C . TYR E 1 36 ? 50.952 35.544 31.922 1.00 20.11 36 TYR E C 1
ATOM 3679 O O . TYR E 1 36 ? 50.277 34.825 31.190 1.00 19.35 36 TYR E O 1
ATOM 3688 N N . ASN E 1 37 ? 52.261 35.335 32.183 1.00 19.28 37 ASN E N 1
ATOM 3689 C CA . ASN E 1 37 ? 53.085 34.222 31.700 1.00 19.57 37 ASN E CA 1
ATOM 3690 C C . ASN E 1 37 ? 53.436 34.359 30.198 1.00 24.55 37 ASN E C 1
ATOM 3691 O O . ASN E 1 37 ? 54.161 33.509 29.676 1.00 25.85 37 ASN E O 1
ATOM 3696 N N . GLY E 1 38 ? 52.990 35.445 29.550 1.00 20.44 38 GLY E N 1
ATOM 3697 C CA . GLY E 1 38 ? 53.240 35.715 28.134 1.00 19.53 38 GLY E CA 1
ATOM 3698 C C . GLY E 1 38 ? 54.188 36.864 27.830 1.00 22.59 38 GLY E C 1
ATOM 3699 O O . GLY E 1 38 ? 54.286 37.289 26.674 1.00 19.92 38 GLY E O 1
ATOM 3700 N N . ASN E 1 39 ? 54.882 37.394 28.862 1.00 21.13 39 ASN E N 1
ATOM 3701 C CA . ASN E 1 39 ? 55.861 38.493 28.755 1.00 21.74 39 ASN E CA 1
ATOM 3702 C C . ASN E 1 39 ? 55.336 39.672 27.899 1.00 24.58 39 ASN E C 1
ATOM 3703 O O . ASN E 1 39 ? 56.025 40.151 26.995 1.00 24.34 39 ASN E O 1
ATOM 3708 N N . TRP E 1 40 ? 54.102 40.124 28.179 1.00 19.71 40 TRP E N 1
ATOM 3709 C CA . TRP E 1 40 ? 53.520 41.252 27.466 1.00 19.09 40 TRP E CA 1
ATOM 3710 C C . TRP E 1 40 ? 52.534 42.021 28.320 1.00 21.68 40 TRP E C 1
ATOM 3711 O O . TRP E 1 40 ? 51.758 41.439 29.079 1.00 19.74 40 TRP E O 1
ATOM 3722 N N . GLN E 1 41 ? 52.554 43.347 28.146 1.00 19.28 41 GLN E N 1
ATOM 3723 C CA . GLN E 1 41 ? 51.637 44.286 28.778 1.00 19.26 41 GLN E CA 1
ATOM 3724 C C . GLN E 1 41 ? 51.481 45.523 27.898 1.00 23.52 41 GLN E C 1
ATOM 3725 O O . GLN E 1 41 ? 52.395 45.869 27.148 1.00 23.36 41 GLN E O 1
ATOM 3731 N N . SER E 1 42 ? 50.319 46.184 27.980 1.00 20.26 42 SER E N 1
ATOM 3732 C CA . SER E 1 42 ? 50.074 47.407 27.219 1.00 19.62 42 SER E CA 1
ATOM 3733 C C . SER E 1 42 ? 50.859 48.581 27.843 1.00 25.25 42 SER E C 1
ATOM 3734 O O . SER E 1 42 ? 51.071 49.589 27.170 1.00 24.94 42 SER E O 1
ATOM 3737 N N . ASN E 1 43 ? 51.326 48.414 29.113 1.00 22.99 43 ASN E N 1
ATOM 3738 C CA . ASN E 1 43 ? 52.111 49.385 29.908 1.00 25.22 43 ASN E CA 1
ATOM 3739 C C . ASN E 1 43 ? 51.322 50.705 30.077 1.00 30.99 43 ASN E C 1
ATOM 3740 O O . ASN E 1 43 ? 51.864 51.802 29.902 1.00 32.57 43 ASN E O 1
ATOM 3745 N N . THR E 1 44 ? 50.031 50.576 30.435 1.00 26.31 44 THR E N 1
ATOM 3746 C CA . THR E 1 44 ? 49.111 51.700 30.641 1.00 26.03 44 THR E CA 1
ATOM 3747 C C . THR E 1 44 ? 48.557 51.705 32.082 1.00 29.27 44 THR E C 1
ATOM 3748 O O . THR E 1 44 ? 47.434 52.171 32.319 1.00 28.45 44 THR E O 1
ATOM 3752 N N . ALA E 1 45 ? 49.355 51.202 33.044 1.00 26.23 45 ALA E N 1
ATOM 3753 C CA . ALA E 1 45 ? 48.975 51.159 34.456 1.00 27.35 45 ALA E CA 1
ATOM 3754 C C . ALA E 1 45 ? 48.786 52.579 35.000 1.00 32.88 45 ALA E C 1
ATOM 3755 O O . ALA E 1 45 ? 49.626 53.451 34.761 1.00 33.54 45 ALA E O 1
ATOM 3757 N N . ASN E 1 46 ? 47.625 52.808 35.648 1.00 30.00 46 ASN E N 1
ATOM 3758 C CA . ASN E 1 46 ? 47.127 54.042 36.282 1.00 31.59 46 ASN E CA 1
ATOM 3759 C C . ASN E 1 46 ? 46.702 55.126 35.254 1.00 36.20 46 ASN E C 1
ATOM 3760 O O . ASN E 1 46 ? 46.383 56.243 35.667 1.00 36.32 46 ASN E O 1
ATOM 3765 N N . ASN E 1 47 ? 46.601 54.779 33.944 1.00 32.44 47 ASN E N 1
ATOM 3766 C CA . ASN E 1 47 ? 46.221 55.742 32.896 1.00 33.46 47 ASN E CA 1
ATOM 3767 C C . ASN E 1 47 ? 44.701 55.969 32.779 1.00 38.90 47 ASN E C 1
ATOM 3768 O O . ASN E 1 47 ? 44.274 56.786 31.955 1.00 40.05 47 ASN E O 1
ATOM 3773 N N . GLY E 1 48 ? 43.910 55.270 33.590 1.00 35.03 48 GLY E N 1
ATOM 3774 C CA . GLY E 1 48 ? 42.459 55.404 33.570 1.00 34.88 48 GLY E CA 1
ATOM 3775 C C . GLY E 1 48 ? 41.702 54.528 34.546 1.00 37.65 48 GLY E C 1
ATOM 3776 O O . GLY E 1 48 ? 42.277 53.639 35.180 1.00 36.93 48 GLY E O 1
ATOM 3777 N N . ARG E 1 49 ? 40.390 54.786 34.659 1.00 34.13 49 ARG E N 1
ATOM 3778 C CA . ARG E 1 49 ? 39.465 54.053 35.522 1.00 33.55 49 ARG E CA 1
ATOM 3779 C C . ARG E 1 49 ? 38.377 53.390 34.681 1.00 34.19 49 ARG E C 1
ATOM 3780 O O . ARG E 1 49 ? 37.977 53.947 33.658 1.00 33.48 49 ARG E O 1
ATOM 3782 N N . ASP E 1 50 ? 37.885 52.211 35.130 1.00 29.48 50 ASP E N 1
ATOM 3783 C CA . ASP E 1 50 ? 36.829 51.416 34.477 1.00 28.14 50 ASP E CA 1
ATOM 3784 C C . ASP E 1 50 ? 37.167 51.171 32.985 1.00 29.92 50 ASP E C 1
ATOM 3785 O O . ASP E 1 50 ? 36.329 51.386 32.103 1.00 30.34 50 ASP E O 1
ATOM 3790 N N . CYS E 1 51 ? 38.407 50.728 32.721 1.00 24.36 51 CYS E N 1
ATOM 3791 C CA . CYS E 1 51 ? 38.907 50.488 31.364 1.00 22.50 51 CYS E CA 1
ATOM 3792 C C . CYS E 1 51 ? 38.388 49.191 30.773 1.00 24.40 51 CYS E C 1
ATOM 3793 O O . CYS E 1 51 ? 38.180 48.200 31.478 1.00 23.67 51 CYS E O 1
ATOM 3796 N N . LYS E 1 52 ? 38.157 49.228 29.450 1.00 19.79 52 LYS E N 1
ATOM 3797 C CA . LYS E 1 52 ? 37.617 48.124 28.660 1.00 18.61 52 LYS E CA 1
ATOM 3798 C C . LYS E 1 52 ? 38.446 47.901 27.399 1.00 20.19 52 LYS E C 1
ATOM 3799 O O . LYS E 1 52 ? 38.995 48.857 26.848 1.00 18.74 52 LYS E O 1
ATOM 3805 N N . LEU E 1 53 ? 38.511 46.648 26.928 1.00 16.11 53 LEU E N 1
ATOM 3806 C CA . LEU E 1 53 ? 39.228 46.302 25.702 1.00 15.34 53 LEU E CA 1
ATOM 3807 C C . LEU E 1 53 ? 38.222 46.003 24.597 1.00 17.77 53 LEU E C 1
ATOM 3808 O O . LEU E 1 53 ? 37.294 45.221 24.804 1.00 16.73 53 LEU E O 1
ATOM 3813 N N . THR E 1 54 ? 38.400 46.628 23.428 1.00 14.36 54 THR E N 1
ATOM 3814 C CA . THR E 1 54 ? 37.535 46.395 22.271 1.00 14.12 54 THR E CA 1
ATOM 3815 C C . THR E 1 54 ? 38.387 46.081 21.033 1.00 16.80 54 THR E C 1
ATOM 3816 O O . THR E 1 54 ? 39.614 46.232 21.056 1.00 16.87 54 THR E O 1
ATOM 3820 N N . LEU E 1 55 ? 37.728 45.637 19.958 1.00 13.82 55 LEU E N 1
ATOM 3821 C CA . LEU E 1 55 ? 38.369 45.310 18.689 1.00 12.65 55 LEU E CA 1
ATOM 3822 C C . LEU E 1 55 ? 37.566 45.970 17.567 1.00 16.87 55 LEU E C 1
ATOM 3823 O O . LEU E 1 55 ? 36.370 45.716 17.450 1.00 16.28 55 LEU E O 1
ATOM 3828 N N . THR E 1 56 ? 38.206 46.863 16.785 1.00 13.74 56 THR E N 1
ATOM 3829 C CA . THR E 1 56 ? 37.523 47.610 15.723 1.00 14.43 56 THR E CA 1
ATOM 3830 C C . THR E 1 56 ? 37.227 46.716 14.516 1.00 17.14 56 THR E C 1
ATOM 3831 O O . THR E 1 56 ? 37.785 45.615 14.388 1.00 17.13 56 THR E O 1
ATOM 3835 N N . ASP E 1 57 ? 36.370 47.211 13.612 1.00 14.30 57 ASP E N 1
ATOM 3836 C CA . ASP E 1 57 ? 36.043 46.503 12.375 1.00 14.33 57 ASP E CA 1
ATOM 3837 C C . ASP E 1 57 ? 37.220 46.540 11.395 1.00 17.41 57 ASP E C 1
ATOM 3838 O O . ASP E 1 57 ? 37.100 46.029 10.289 1.00 16.08 57 ASP E O 1
ATOM 3843 N N . TYR E 1 58 ? 38.355 47.137 11.808 1.00 14.54 58 TYR E N 1
ATOM 3844 C CA . TYR E 1 58 ? 39.581 47.181 11.013 1.00 14.75 58 TYR E CA 1
ATOM 3845 C C . TYR E 1 58 ? 40.661 46.320 11.671 1.00 16.31 58 TYR E C 1
ATOM 3846 O O . TYR E 1 58 ? 41.782 46.271 11.181 1.00 15.06 58 TYR E O 1
ATOM 3855 N N . GLY E 1 59 ? 40.295 45.622 12.751 1.00 13.91 59 GLY E N 1
ATOM 3856 C CA . GLY E 1 59 ? 41.182 44.694 13.452 1.00 13.23 59 GLY E CA 1
ATOM 3857 C C . GLY E 1 59 ? 42.129 45.313 14.455 1.00 16.19 59 GLY E C 1
ATOM 3858 O O . GLY E 1 59 ? 43.143 44.707 14.800 1.00 13.46 59 GLY E O 1
ATOM 3859 N N . GLU E 1 60 ? 41.814 46.525 14.927 1.00 13.12 60 GLU E N 1
ATOM 3860 C CA . GLU E 1 60 ? 42.657 47.204 15.890 1.00 13.01 60 GLU E CA 1
ATOM 3861 C C . GLU E 1 60 ? 42.143 46.988 17.303 1.00 16.26 60 GLU E C 1
ATOM 3862 O O . GLU E 1 60 ? 40.947 47.164 17.557 1.00 14.58 60 GLU E O 1
ATOM 3868 N N . LEU E 1 61 ? 43.049 46.597 18.212 1.00 14.27 61 LEU E N 1
ATOM 3869 C CA . LEU E 1 61 ? 42.737 46.454 19.634 1.00 14.07 61 LEU E CA 1
ATOM 3870 C C . LEU E 1 61 ? 42.792 47.831 20.268 1.00 18.61 61 LEU E C 1
ATOM 3871 O O . LEU E 1 61 ? 43.727 48.599 20.003 1.00 19.21 61 LEU E O 1
ATOM 3876 N N . VAL E 1 62 ? 41.764 48.174 21.052 1.00 15.37 62 VAL E N 1
ATOM 3877 C CA . VAL E 1 62 ? 41.665 49.495 21.672 1.00 14.89 62 VAL E CA 1
ATOM 3878 C C . VAL E 1 62 ? 41.299 49.372 23.143 1.00 18.22 62 VAL E C 1
ATOM 3879 O O . VAL E 1 62 ? 40.320 48.697 23.476 1.00 16.87 62 VAL E O 1
ATOM 3883 N N . ILE E 1 63 ? 42.045 50.087 24.005 1.00 16.43 63 ILE E N 1
ATOM 3884 C CA . ILE E 1 63 ? 41.752 50.219 25.432 1.00 17.21 63 ILE E CA 1
ATOM 3885 C C . ILE E 1 63 ? 41.134 51.600 25.616 1.00 22.62 63 ILE E C 1
ATOM 3886 O O . ILE E 1 63 ? 41.738 52.599 25.219 1.00 24.25 63 ILE E O 1
ATOM 3891 N N . LYS E 1 64 ? 39.946 51.660 26.213 1.00 20.01 64 LYS E N 1
ATOM 3892 C CA . LYS E 1 64 ? 39.260 52.920 26.508 1.00 21.57 64 LYS E CA 1
ATOM 3893 C C . LYS E 1 64 ? 38.893 52.971 27.979 1.00 28.10 64 LYS E C 1
ATOM 3894 O O . LYS E 1 64 ? 38.563 51.929 28.546 1.00 26.18 64 LYS E O 1
ATOM 3900 N N . ASN E 1 65 ? 38.907 54.177 28.594 1.00 27.70 65 ASN E N 1
ATOM 3901 C CA . ASN E 1 65 ? 38.479 54.323 29.991 1.00 28.71 65 ASN E CA 1
ATOM 3902 C C . ASN E 1 65 ? 36.933 54.346 30.033 1.00 35.50 65 ASN E C 1
ATOM 3903 O O . ASN E 1 65 ? 36.293 54.235 28.983 1.00 34.99 65 ASN E O 1
ATOM 3908 N N . GLY E 1 66 ? 36.356 54.486 31.226 1.00 35.52 66 GLY E N 1
ATOM 3909 C CA . GLY E 1 66 ? 34.909 54.517 31.428 1.00 36.72 66 GLY E CA 1
ATOM 3910 C C . GLY E 1 66 ? 34.165 55.597 30.662 1.00 43.49 66 GLY E C 1
ATOM 3911 O O . GLY E 1 66 ? 33.015 55.386 30.262 1.00 43.29 66 GLY E O 1
ATOM 3912 N N . ASP E 1 67 ? 34.826 56.751 30.430 1.00 41.77 67 ASP E N 1
ATOM 3913 C CA . ASP E 1 67 ? 34.261 57.899 29.710 1.00 42.92 67 ASP E CA 1
ATOM 3914 C C . ASP E 1 67 ? 34.336 57.739 28.175 1.00 44.64 67 ASP E C 1
ATOM 3915 O O . ASP E 1 67 ? 33.696 58.508 27.450 1.00 44.84 67 ASP E O 1
ATOM 3920 N N . GLY E 1 68 ? 35.098 56.751 27.705 1.00 39.22 68 GLY E N 1
ATOM 3921 C CA . GLY E 1 68 ? 35.245 56.451 26.283 1.00 37.74 68 GLY E CA 1
ATOM 3922 C C . GLY E 1 68 ? 36.505 56.977 25.620 1.00 40.11 68 GLY E C 1
ATOM 3923 O O . GLY E 1 68 ? 36.667 56.813 24.408 1.00 38.36 68 GLY E O 1
ATOM 3924 N N . SER E 1 69 ? 37.401 57.618 26.399 1.00 37.07 69 SER E N 1
ATOM 3925 C CA . SER E 1 69 ? 38.667 58.166 25.897 1.00 36.37 69 SER E CA 1
ATOM 3926 C C . SER E 1 69 ? 39.662 57.039 25.621 1.00 36.25 69 SER E C 1
ATOM 3927 O O . SER E 1 69 ? 39.790 56.129 26.441 1.00 33.43 69 SER E O 1
ATOM 3930 N N . THR E 1 70 ? 40.371 57.103 24.479 1.00 32.00 70 THR E N 1
ATOM 3931 C CA . THR E 1 70 ? 41.330 56.067 24.080 1.00 30.17 70 THR E CA 1
ATOM 3932 C C . THR E 1 70 ? 42.602 56.177 24.936 1.00 33.39 70 THR E C 1
ATOM 3933 O O . THR E 1 70 ? 43.153 57.264 25.094 1.00 34.27 70 THR E O 1
ATOM 3937 N N . VAL E 1 71 ? 43.050 55.034 25.485 1.00 28.36 71 VAL E N 1
ATOM 3938 C CA . VAL E 1 71 ? 44.222 54.916 26.353 1.00 28.26 71 VAL E CA 1
ATOM 3939 C C . VAL E 1 71 ? 45.386 54.242 25.593 1.00 30.18 71 VAL E C 1
ATOM 3940 O O . VAL E 1 71 ? 46.542 54.641 25.757 1.00 30.06 71 VAL E O 1
ATOM 3944 N N . TRP E 1 72 ? 45.073 53.237 24.754 1.00 24.61 72 TRP E N 1
ATOM 3945 C CA . TRP E 1 72 ? 46.054 52.458 24.000 1.00 23.39 72 TRP E CA 1
ATOM 3946 C C . TRP E 1 72 ? 45.409 51.875 22.740 1.00 24.81 72 TRP E C 1
ATOM 3947 O O . TRP E 1 72 ? 44.218 51.559 22.753 1.00 22.12 72 TRP E O 1
ATOM 3958 N N . ARG E 1 73 ? 46.204 51.749 21.658 1.00 21.87 73 ARG E N 1
ATOM 3959 C CA . ARG E 1 73 ? 45.812 51.192 20.352 1.00 21.85 73 ARG E CA 1
ATOM 3960 C C . ARG E 1 73 ? 46.903 50.255 19.840 1.00 23.08 73 ARG E C 1
ATOM 3961 O O . ARG E 1 73 ? 48.086 50.561 20.016 1.00 23.98 73 ARG E O 1
ATOM 3969 N N . SER E 1 74 ? 46.526 49.135 19.188 1.00 17.73 74 SER E N 1
ATOM 3970 C CA . SER E 1 74 ? 47.506 48.191 18.641 1.00 17.30 74 SER E CA 1
ATOM 3971 C C . SER E 1 74 ? 48.153 48.705 17.337 1.00 23.80 74 SER E C 1
ATOM 3972 O O . SER E 1 74 ? 49.141 48.121 16.893 1.00 24.68 74 SER E O 1
ATOM 3975 N N . ARG E 1 75 ? 47.577 49.766 16.720 1.00 21.71 75 ARG E N 1
ATOM 3976 C CA . ARG E 1 75 ? 48.033 50.472 15.506 1.00 22.61 75 ARG E CA 1
ATOM 3977 C C . ARG E 1 75 ? 47.807 49.676 14.202 1.00 26.97 75 ARG E C 1
ATOM 3978 O O . ARG E 1 75 ? 47.371 50.276 13.213 1.00 27.97 75 ARG E O 1
ATOM 3980 N N . ALA E 1 76 ? 48.086 48.359 14.191 1.00 21.23 76 ALA E N 1
ATOM 3981 C CA . ALA E 1 76 ? 47.918 47.519 13.003 1.00 20.22 76 ALA E CA 1
ATOM 3982 C C . ALA E 1 76 ? 46.444 47.446 12.590 1.00 21.88 76 ALA E C 1
ATOM 3983 O O . ALA E 1 76 ? 45.572 47.219 13.425 1.00 21.29 76 ALA E O 1
ATOM 3985 N N . LYS E 1 77 ? 46.177 47.705 11.312 1.00 18.75 77 LYS E N 1
ATOM 3986 C CA . LYS E 1 77 ? 44.825 47.716 10.756 1.00 18.18 77 LYS E CA 1
ATOM 3987 C C . LYS E 1 77 ? 44.797 47.066 9.389 1.00 19.93 77 LYS E C 1
ATOM 3988 O O . LYS E 1 77 ? 45.803 47.075 8.678 1.00 20.68 77 LYS E O 1
ATOM 3994 N N . SER E 1 78 ? 43.635 46.540 9.000 1.00 13.46 78 SER E N 1
ATOM 3995 C CA . SER E 1 78 ? 43.451 45.981 7.662 1.00 12.45 78 SER E CA 1
ATOM 3996 C C . SER E 1 78 ? 42.083 46.468 7.123 1.00 16.72 78 SER E C 1
ATOM 3997 O O . SER E 1 78 ? 41.622 47.533 7.541 1.00 17.62 78 SER E O 1
ATOM 4000 N N . VAL E 1 79 ? 41.447 45.733 6.203 1.00 12.35 79 VAL E N 1
ATOM 4001 C CA . VAL E 1 79 ? 40.177 46.158 5.594 1.00 12.21 79 VAL E CA 1
ATOM 4002 C C . VAL E 1 79 ? 39.007 46.037 6.572 1.00 16.32 79 VAL E C 1
ATOM 4003 O O . VAL E 1 79 ? 39.079 45.273 7.531 1.00 16.28 79 VAL E O 1
ATOM 4007 N N . LYS E 1 80 ? 37.902 46.750 6.294 1.00 12.99 80 LYS E N 1
ATOM 4008 C CA . LYS E 1 80 ? 36.703 46.653 7.129 1.00 12.45 80 LYS E CA 1
ATOM 4009 C C . LYS E 1 80 ? 36.136 45.238 7.032 1.00 14.84 80 LYS E C 1
ATOM 4010 O O . LYS E 1 80 ? 36.025 44.683 5.934 1.00 14.09 80 LYS E O 1
ATOM 4016 N N . GLY E 1 81 ? 35.836 44.652 8.184 1.00 11.59 81 GLY E N 1
ATOM 4017 C CA . GLY E 1 81 ? 35.293 43.303 8.252 1.00 9.57 81 GLY E CA 1
ATOM 4018 C C . GLY E 1 81 ? 35.206 42.805 9.675 1.00 13.34 81 GLY E C 1
ATOM 4019 O O . GLY E 1 81 ? 35.224 43.602 10.609 1.00 15.23 81 GLY E O 1
ATOM 4020 N N . ASN E 1 82 ? 35.125 41.484 9.830 1.00 9.52 82 ASN E N 1
ATOM 4021 C CA . ASN E 1 82 ? 35.029 40.795 11.121 1.00 9.83 82 ASN E CA 1
ATOM 4022 C C . ASN E 1 82 ? 36.380 40.231 11.498 1.00 12.88 82 ASN E C 1
ATOM 4023 O O . ASN E 1 82 ? 36.976 39.482 10.711 1.00 11.47 82 ASN E O 1
ATOM 4028 N N . TYR E 1 83 ? 36.846 40.560 12.717 1.00 9.77 83 TYR E N 1
ATOM 4029 C CA . TYR E 1 83 ? 38.156 40.144 13.222 1.00 9.17 83 TYR E CA 1
ATOM 4030 C C . TYR E 1 83 ? 38.012 39.371 14.521 1.00 11.75 83 TYR E C 1
ATOM 4031 O O . TYR E 1 83 ? 36.960 39.418 15.170 1.00 10.68 83 TYR E O 1
ATOM 4040 N N . ALA E 1 84 ? 39.069 38.644 14.881 1.00 9.33 84 ALA E N 1
ATOM 4041 C CA . ALA E 1 84 ? 39.120 37.886 16.128 1.00 8.06 84 ALA E CA 1
ATOM 4042 C C . ALA E 1 84 ? 40.475 38.011 16.775 1.00 11.85 84 ALA E C 1
ATOM 4043 O O . ALA E 1 84 ? 41.482 37.741 16.127 1.00 11.53 84 ALA E O 1
ATOM 4045 N N . ALA E 1 85 ? 40.508 38.413 18.054 1.00 9.65 85 ALA E N 1
ATOM 4046 C CA . ALA E 1 85 ? 41.734 38.445 18.845 1.00 9.55 85 ALA E CA 1
ATOM 4047 C C . ALA E 1 85 ? 41.723 37.163 19.647 1.00 12.41 85 ALA E C 1
ATOM 4048 O O . ALA E 1 85 ? 40.811 36.963 20.441 1.00 13.39 85 ALA E O 1
ATOM 4050 N N . VAL E 1 86 ? 42.684 36.261 19.398 1.00 8.84 86 VAL E N 1
ATOM 4051 C CA . VAL E 1 86 ? 42.693 34.922 19.997 1.00 8.29 86 VAL E CA 1
ATOM 4052 C C . VAL E 1 86 ? 43.931 34.696 20.857 1.00 12.28 86 VAL E C 1
ATOM 4053 O O . VAL E 1 86 ? 45.043 35.005 20.433 1.00 11.93 86 VAL E O 1
ATOM 4057 N N . LEU E 1 87 ? 43.730 34.138 22.058 1.00 9.58 87 LEU E N 1
ATOM 4058 C CA . LEU E 1 87 ? 44.837 33.789 22.934 1.00 9.67 87 LEU E CA 1
ATOM 4059 C C . LEU E 1 87 ? 45.325 32.387 22.527 1.00 13.05 87 LEU E C 1
ATOM 4060 O O . LEU E 1 87 ? 44.684 31.365 22.823 1.00 12.12 87 LEU E O 1
ATOM 4065 N N . HIS E 1 88 ? 46.455 32.361 21.798 1.00 11.04 88 HIS E N 1
ATOM 4066 C CA . HIS E 1 88 ? 47.099 31.146 21.294 1.00 11.10 88 HIS E CA 1
ATOM 4067 C C . HIS E 1 88 ? 47.631 30.300 22.473 1.00 13.57 88 HIS E C 1
ATOM 4068 O O . HIS E 1 88 ? 48.112 30.889 23.442 1.00 13.92 88 HIS E O 1
ATOM 4075 N N . PRO E 1 89 ? 47.567 28.938 22.424 1.00 11.50 89 PRO E N 1
ATOM 4076 C CA . PRO E 1 89 ? 48.065 28.124 23.555 1.00 12.00 89 PRO E CA 1
ATOM 4077 C C . PRO E 1 89 ? 49.575 28.257 23.812 1.00 16.98 89 PRO E C 1
ATOM 4078 O O . PRO E 1 89 ? 50.044 27.848 24.876 1.00 18.10 89 PRO E O 1
ATOM 4082 N N . ASP E 1 90 ? 50.330 28.835 22.866 1.00 15.46 90 ASP E N 1
ATOM 4083 C CA . ASP E 1 90 ? 51.772 29.018 23.048 1.00 17.43 90 ASP E CA 1
ATOM 4084 C C . ASP E 1 90 ? 52.077 30.351 23.772 1.00 21.94 90 ASP E C 1
ATOM 4085 O O . ASP E 1 90 ? 53.243 30.678 23.997 1.00 23.25 90 ASP E O 1
ATOM 4090 N N . GLY E 1 91 ? 51.031 31.079 24.172 1.00 18.21 91 GLY E N 1
ATOM 4091 C CA . GLY E 1 91 ? 51.183 32.285 24.977 1.00 18.05 91 GLY E CA 1
ATOM 4092 C C . GLY E 1 91 ? 51.266 33.618 24.286 1.00 21.25 91 GLY E C 1
ATOM 4093 O O . GLY E 1 91 ? 51.920 34.532 24.802 1.00 23.41 91 GLY E O 1
ATOM 4094 N N . ARG E 1 92 ? 50.613 33.722 23.123 1.00 14.25 92 ARG E N 1
ATOM 4095 C CA A ARG E 1 92 ? 50.553 34.947 22.332 0.50 13.54 92 ARG E CA 1
ATOM 4096 C CA B ARG E 1 92 ? 50.552 34.949 22.331 0.50 13.50 92 ARG E CA 1
ATOM 4097 C C . ARG E 1 92 ? 49.111 35.377 22.137 1.00 15.19 92 ARG E C 1
ATOM 4098 O O . ARG E 1 92 ? 48.246 34.521 21.961 1.00 15.13 92 ARG E O 1
ATOM 4113 N N . LEU E 1 93 ? 48.853 36.694 22.142 1.00 11.75 93 LEU E N 1
ATOM 4114 C CA . LEU E 1 93 ? 47.525 37.232 21.817 1.00 11.77 93 LEU E CA 1
ATOM 4115 C C . LEU E 1 93 ? 47.678 37.673 20.375 1.00 14.40 93 LEU E C 1
ATOM 4116 O O . LEU E 1 93 ? 48.583 38.457 20.084 1.00 14.49 93 LEU E O 1
ATOM 4121 N N . VAL E 1 94 ? 46.879 37.106 19.467 1.00 9.70 94 VAL E N 1
ATOM 4122 C CA . VAL E 1 94 ? 47.003 37.353 18.032 1.00 9.00 94 VAL E CA 1
ATOM 4123 C C . VAL E 1 94 ? 45.696 37.871 17.457 1.00 12.82 94 VAL E C 1
ATOM 4124 O O . VAL E 1 94 ? 44.647 37.285 17.719 1.00 13.05 94 VAL E O 1
ATOM 4128 N N . VAL E 1 95 ? 45.758 38.923 16.615 1.00 9.23 95 VAL E N 1
ATOM 4129 C CA . VAL E 1 95 ? 44.560 39.423 15.929 1.00 8.10 95 VAL E CA 1
ATOM 4130 C C . VAL E 1 95 ? 44.550 38.802 14.543 1.00 10.03 95 VAL E C 1
ATOM 4131 O O . VAL E 1 95 ? 45.514 38.975 13.804 1.00 10.71 95 VAL E O 1
ATOM 4135 N N . PHE E 1 96 ? 43.472 38.098 14.195 1.00 7.40 96 PHE E N 1
ATOM 4136 C CA . PHE E 1 96 ? 43.294 37.463 12.881 1.00 7.85 96 PHE E CA 1
ATOM 4137 C C . PHE E 1 96 ? 42.146 38.068 12.120 1.00 10.82 96 PHE E C 1
ATOM 4138 O O . PHE E 1 96 ? 41.058 38.239 12.683 1.00 10.16 96 PHE E O 1
ATOM 4146 N N . GLY E 1 97 ? 42.347 38.322 10.836 1.00 7.76 97 GLY E N 1
ATOM 4147 C CA . GLY E 1 97 ? 41.236 38.786 10.036 1.00 8.04 97 GLY E CA 1
ATOM 4148 C C . GLY E 1 97 ? 41.587 39.472 8.741 1.00 11.26 97 GLY E C 1
ATOM 4149 O O . GLY E 1 97 ? 42.760 39.716 8.451 1.00 9.84 97 GLY E O 1
ATOM 4150 N N . PRO E 1 98 ? 40.555 39.797 7.947 1.00 9.11 98 PRO E N 1
ATOM 4151 C CA . PRO E 1 98 ? 39.119 39.597 8.225 1.00 9.22 98 PRO E CA 1
ATOM 4152 C C . PRO E 1 98 ? 38.685 38.147 8.025 1.00 12.74 98 PRO E C 1
ATOM 4153 O O . PRO E 1 98 ? 39.460 37.329 7.523 1.00 13.19 98 PRO E O 1
ATOM 4157 N N . SER E 1 99 ? 37.450 37.825 8.417 1.00 9.23 99 SER E N 1
ATOM 4158 C CA . SER E 1 99 ? 36.943 36.477 8.182 1.00 9.35 99 SER E CA 1
ATOM 4159 C C . SER E 1 99 ? 36.891 36.207 6.687 1.00 11.36 99 SER E C 1
ATOM 4160 O O . SER E 1 99 ? 36.620 37.126 5.910 1.00 12.04 99 SER E O 1
ATOM 4163 N N . VAL E 1 100 ? 37.190 34.964 6.286 1.00 8.03 100 VAL E N 1
ATOM 4164 C CA . VAL E 1 100 ? 37.236 34.561 4.877 1.00 7.24 100 VAL E CA 1
ATOM 4165 C C . VAL E 1 100 ? 36.184 33.499 4.550 1.00 10.07 100 VAL E C 1
ATOM 4166 O O . VAL E 1 100 ? 35.935 33.238 3.370 1.00 10.45 100 VAL E O 1
ATOM 4170 N N . PHE E 1 101 ? 35.601 32.862 5.581 1.00 8.17 101 PHE E N 1
ATOM 4171 C CA . PHE E 1 101 ? 34.623 31.784 5.388 1.00 7.48 101 PHE E CA 1
ATOM 4172 C C . PHE E 1 101 ? 33.790 31.605 6.647 1.00 10.70 101 PHE E C 1
ATOM 4173 O O . PHE E 1 101 ? 34.298 31.765 7.749 1.00 9.62 101 PHE E O 1
ATOM 4181 N N . LYS E 1 102 ? 32.513 31.261 6.483 1.00 9.38 102 LYS E N 1
ATOM 4182 C CA . LYS E 1 102 ? 31.623 31.052 7.611 1.00 11.13 102 LYS E CA 1
ATOM 4183 C C . LYS E 1 102 ? 30.708 29.876 7.314 1.00 15.71 102 LYS E C 1
ATOM 4184 O O . LYS E 1 102 ? 30.225 29.738 6.185 1.00 15.40 102 LYS E O 1
ATOM 4190 N N . ILE E 1 103 ? 30.536 29.009 8.312 1.00 11.67 103 ILE E N 1
ATOM 4191 C CA . ILE E 1 103 ? 29.579 27.904 8.333 1.00 12.14 103 ILE E CA 1
ATOM 4192 C C . ILE E 1 103 ? 28.416 28.407 9.186 1.00 15.06 103 ILE E C 1
ATOM 4193 O O . ILE E 1 103 ? 28.616 28.735 10.363 1.00 13.18 103 ILE E O 1
ATOM 4198 N N . ASP E 1 104 ? 27.214 28.481 8.595 1.00 14.23 104 ASP E N 1
ATOM 4199 C CA . ASP E 1 104 ? 26.038 29.023 9.255 1.00 14.98 104 ASP E CA 1
ATOM 4200 C C . ASP E 1 104 ? 25.000 27.917 9.553 1.00 17.09 104 ASP E C 1
ATOM 4201 O O . ASP E 1 104 ? 24.210 27.549 8.666 1.00 17.81 104 ASP E O 1
ATOM 4206 N N . PRO E 1 105 ? 24.934 27.434 10.819 1.00 12.18 105 PRO E N 1
ATOM 4207 C CA . PRO E 1 105 ? 23.945 26.391 11.148 1.00 12.56 105 PRO E CA 1
ATOM 4208 C C . PRO E 1 105 ? 22.615 26.981 11.647 1.00 15.99 105 PRO E C 1
ATOM 4209 O O . PRO E 1 105 ? 21.837 26.260 12.271 1.00 15.67 105 PRO E O 1
ATOM 4213 N N . TRP E 1 106 ? 22.359 28.296 11.395 1.00 12.60 106 TRP E N 1
ATOM 4214 C CA . TRP E 1 106 ? 21.143 28.982 11.863 1.00 13.67 106 TRP E CA 1
ATOM 4215 C C . TRP E 1 106 ? 20.123 29.283 10.772 1.00 17.60 106 TRP E C 1
ATOM 4216 O O . TRP E 1 106 ? 18.920 29.279 11.057 1.00 18.17 106 TRP E O 1
ATOM 4227 N N . VAL E 1 107 ? 20.588 29.580 9.548 1.00 15.78 107 VAL E N 1
ATOM 4228 C CA . VAL E 1 107 ? 19.723 29.964 8.422 1.00 17.10 107 VAL E CA 1
ATOM 4229 C C . VAL E 1 107 ? 18.862 28.754 7.966 1.00 22.62 107 VAL E C 1
ATOM 4230 O O . VAL E 1 107 ? 19.396 27.656 7.798 1.00 21.07 107 VAL E O 1
ATOM 4234 N N . PRO E 1 108 ? 17.530 28.918 7.800 1.00 21.61 108 PRO E N 1
ATOM 4235 C CA . PRO E 1 108 ? 16.708 27.770 7.372 1.00 23.11 108 PRO E CA 1
ATOM 4236 C C . PRO E 1 108 ? 16.777 27.484 5.865 1.00 29.32 108 PRO E C 1
ATOM 4237 O O . PRO E 1 108 ? 16.420 26.383 5.443 1.00 27.95 108 PRO E O 1
ATOM 4241 N N . GLY E 1 109 ? 17.206 28.481 5.082 1.00 21.97 109 GLY E N 1
ATOM 4242 C CA . GLY E 1 109 ? 17.293 28.427 3.624 1.00 48.91 109 GLY E CA 1
ATOM 4243 C C . GLY E 1 109 ? 18.165 27.324 3.066 1.00 96.41 109 GLY E C 1
ATOM 4244 O O . GLY E 1 109 ? 19.270 27.577 2.586 1.00 67.02 109 GLY E O 1
ATOM 4245 N N . ASN F 2 1 ? 54.170 20.044 16.740 1.00 15.07 1 ASN F N 1
ATOM 4246 C CA . ASN F 2 1 ? 52.716 20.199 16.643 1.00 14.49 1 ASN F CA 1
ATOM 4247 C C . ASN F 2 1 ? 52.212 21.265 17.617 1.00 17.50 1 ASN F C 1
ATOM 4248 O O . ASN F 2 1 ? 52.772 21.416 18.696 1.00 17.44 1 ASN F O 1
ATOM 4253 N N . ILE F 2 2 ? 51.126 21.959 17.250 1.00 14.10 2 ILE F N 1
ATOM 4254 C CA . ILE F 2 2 ? 50.517 23.008 18.078 1.00 13.80 2 ILE F CA 1
ATOM 4255 C C . ILE F 2 2 ? 49.585 22.359 19.115 1.00 16.03 2 ILE F C 1
ATOM 4256 O O . ILE F 2 2 ? 48.758 21.522 18.732 1.00 13.97 2 ILE F O 1
ATOM 4261 N N . PRO F 2 3 ? 49.641 22.749 20.411 1.00 14.79 3 PRO F N 1
ATOM 4262 C CA . PRO F 2 3 ? 48.712 22.158 21.387 1.00 14.49 3 PRO F CA 1
ATOM 4263 C C . PRO F 2 3 ? 47.264 22.421 21.012 1.00 15.55 3 PRO F C 1
ATOM 4264 O O . PRO F 2 3 ? 46.950 23.463 20.424 1.00 11.63 3 PRO F O 1
ATOM 4268 N N . PHE F 2 4 ? 46.392 21.468 21.330 1.00 12.75 4 PHE F N 1
ATOM 4269 C CA . PHE F 2 4 ? 44.990 21.613 20.997 1.00 13.12 4 PHE F CA 1
ATOM 4270 C C . PHE F 2 4 ? 44.234 22.490 22.009 1.00 14.64 4 PHE F C 1
ATOM 4271 O O . PHE F 2 4 ? 44.485 22.425 23.210 1.00 14.56 4 PHE F O 1
ATOM 4279 N N . THR F 2 5 ? 43.286 23.295 21.497 1.00 9.89 5 THR F N 1
ATOM 4280 C CA . THR F 2 5 ? 42.332 24.108 22.268 1.00 8.87 5 THR F CA 1
ATOM 4281 C C . THR F 2 5 ? 40.967 23.689 21.742 1.00 10.97 5 THR F C 1
ATOM 4282 O O . THR F 2 5 ? 40.806 23.615 20.528 1.00 10.55 5 THR F O 1
ATOM 4286 N N . ASP F 2 6 ? 40.018 23.376 22.629 1.00 9.33 6 ASP F N 1
ATOM 4287 C CA . ASP F 2 6 ? 38.747 22.746 22.257 1.00 9.25 6 ASP F CA 1
ATOM 4288 C C . ASP F 2 6 ? 37.921 23.474 21.187 1.00 10.43 6 ASP F C 1
ATOM 4289 O O . ASP F 2 6 ? 37.348 22.793 20.336 1.00 10.51 6 ASP F O 1
ATOM 4294 N N . ASN F 2 7 ? 37.927 24.808 21.156 1.00 9.08 7 ASN F N 1
ATOM 4295 C CA . ASN F 2 7 ? 37.105 25.569 20.203 1.00 7.18 7 ASN F CA 1
ATOM 4296 C C . ASN F 2 7 ? 37.897 26.194 19.039 1.00 10.98 7 ASN F C 1
ATOM 4297 O O . ASN F 2 7 ? 37.328 26.976 18.272 1.00 10.22 7 ASN F O 1
ATOM 4302 N N . LEU F 2 8 ? 39.188 25.852 18.897 1.00 7.72 8 LEU F N 1
ATOM 4303 C CA . LEU F 2 8 ? 40.039 26.439 17.853 1.00 8.43 8 LEU F CA 1
ATOM 4304 C C . LEU F 2 8 ? 40.724 25.397 16.983 1.00 12.01 8 LEU F C 1
ATOM 4305 O O . LEU F 2 8 ? 41.101 24.335 17.475 1.00 9.52 8 LEU F O 1
ATOM 4310 N N . LEU F 2 9 ? 40.977 25.748 15.710 1.00 8.84 9 LEU F N 1
ATOM 4311 C CA . LEU F 2 9 ? 41.806 24.947 14.810 1.00 8.94 9 LEU F CA 1
ATOM 4312 C C . LEU F 2 9 ? 42.719 25.908 14.050 1.00 11.20 9 LEU F C 1
ATOM 4313 O O . LEU F 2 9 ? 42.231 26.670 13.207 1.00 10.18 9 LEU F O 1
ATOM 4318 N N . PHE F 2 10 ? 44.020 25.918 14.387 1.00 8.05 10 PHE F N 1
ATOM 4319 C CA . PHE F 2 10 ? 44.978 26.811 13.726 1.00 7.06 10 PHE F CA 1
ATOM 4320 C C . PHE F 2 10 ? 45.511 26.165 12.453 1.00 9.67 10 PHE F C 1
ATOM 4321 O O . PHE F 2 10 ? 45.507 24.929 12.328 1.00 7.57 10 PHE F O 1
ATOM 4329 N N . SER F 2 11 ? 46.032 26.989 11.529 1.00 8.81 11 SER F N 1
ATOM 4330 C CA . SER F 2 11 ? 46.676 26.477 10.309 1.00 9.11 11 SER F CA 1
ATOM 4331 C C . SER F 2 11 ? 47.679 25.371 10.662 1.00 12.20 11 SER F C 1
ATOM 4332 O O . SER F 2 11 ? 48.488 25.543 11.582 1.00 11.73 11 SER F O 1
ATOM 4335 N N . GLY F 2 12 ? 47.590 24.247 9.962 1.00 9.69 12 GLY F N 1
ATOM 4336 C CA . GLY F 2 12 ? 48.489 23.119 10.186 1.00 9.64 12 GLY F CA 1
ATOM 4337 C C . GLY F 2 12 ? 47.926 22.036 11.082 1.00 11.56 12 GLY F C 1
ATOM 4338 O O . GLY F 2 12 ? 48.335 20.887 10.960 1.00 12.30 12 GLY F O 1
ATOM 4339 N N . GLN F 2 13 ? 46.962 22.361 11.967 1.00 7.84 13 GLN F N 1
ATOM 4340 C CA . GLN F 2 13 ? 46.390 21.319 12.825 1.00 7.98 13 GLN F CA 1
ATOM 4341 C C . GLN F 2 13 ? 45.460 20.408 12.016 1.00 13.62 13 GLN F C 1
ATOM 4342 O O . GLN F 2 13 ? 44.880 20.841 11.021 1.00 13.49 13 GLN F O 1
ATOM 4348 N N . VAL F 2 14 ? 45.361 19.136 12.399 1.00 11.16 14 VAL F N 1
ATOM 4349 C CA . VAL F 2 14 ? 44.474 18.242 11.660 1.00 12.03 14 VAL F CA 1
ATOM 4350 C C . VAL F 2 14 ? 43.497 17.556 12.601 1.00 15.76 14 VAL F C 1
ATOM 4351 O O . VAL F 2 14 ? 43.851 17.243 13.743 1.00 17.10 14 VAL F O 1
ATOM 4355 N N . LEU F 2 15 ? 42.278 17.317 12.106 1.00 10.45 15 LEU F N 1
ATOM 4356 C CA . LEU F 2 15 ? 41.254 16.536 12.803 1.00 10.03 15 LEU F CA 1
ATOM 4357 C C . LEU F 2 15 ? 40.876 15.367 11.924 1.00 10.10 15 LEU F C 1
ATOM 4358 O O . LEU F 2 15 ? 40.801 15.515 10.704 1.00 10.48 15 LEU F O 1
ATOM 4363 N N . TYR F 2 16 ? 40.625 14.213 12.521 1.00 8.73 16 TYR F N 1
ATOM 4364 C CA . TYR F 2 16 ? 40.230 13.017 11.770 1.00 7.87 16 TYR F CA 1
ATOM 4365 C C . TYR F 2 16 ? 39.657 12.003 12.744 1.00 11.52 16 TYR F C 1
ATOM 4366 O O . TYR F 2 16 ? 39.850 12.141 13.955 1.00 10.05 16 TYR F O 1
ATOM 4375 N N . GLY F 2 17 ? 39.019 10.960 12.211 1.00 9.46 17 GLY F N 1
ATOM 4376 C CA . GLY F 2 17 ? 38.506 9.855 13.017 1.00 10.54 17 GLY F CA 1
ATOM 4377 C C . GLY F 2 17 ? 37.679 10.258 14.220 1.00 14.00 17 GLY F C 1
ATOM 4378 O O . GLY F 2 17 ? 37.914 9.777 15.335 1.00 13.18 17 GLY F O 1
ATOM 4379 N N . ASP F 2 18 ? 36.716 11.166 13.990 1.00 10.44 18 ASP F N 1
ATOM 4380 C CA . ASP F 2 18 ? 35.746 11.694 14.960 1.00 10.33 18 ASP F CA 1
ATOM 4381 C C . ASP F 2 18 ? 36.382 12.736 15.915 1.00 12.81 18 ASP F C 1
ATOM 4382 O O . ASP F 2 18 ? 35.746 13.131 16.897 1.00 13.00 18 ASP F O 1
ATOM 4387 N N . GLY F 2 19 ? 37.582 13.233 15.560 1.00 10.41 19 GLY F N 1
ATOM 4388 C CA . GLY F 2 19 ? 38.233 14.355 16.232 1.00 9.89 19 GLY F CA 1
ATOM 4389 C C . GLY F 2 19 ? 37.320 15.552 16.066 1.00 12.24 19 GLY F C 1
ATOM 4390 O O . GLY F 2 19 ? 36.656 15.657 15.027 1.00 12.50 19 GLY F O 1
ATOM 4391 N N . ARG F 2 20 ? 37.236 16.459 17.076 1.00 9.15 20 ARG F N 1
ATOM 4392 C CA A ARG F 2 20 ? 36.262 17.550 17.003 0.50 8.49 20 ARG F CA 1
ATOM 4393 C CA B ARG F 2 20 ? 36.283 17.566 16.974 0.50 8.41 20 ARG F CA 1
ATOM 4394 C C . ARG F 2 20 ? 36.653 18.823 17.744 1.00 11.74 20 ARG F C 1
ATOM 4395 O O . ARG F 2 20 ? 37.467 18.783 18.664 1.00 12.50 20 ARG F O 1
ATOM 4410 N N . LEU F 2 21 ? 35.975 19.924 17.390 1.00 8.81 21 LEU F N 1
ATOM 4411 C CA . LEU F 2 21 ? 36.000 21.204 18.082 1.00 6.94 21 LEU F CA 1
ATOM 4412 C C . LEU F 2 21 ? 34.722 21.206 18.885 1.00 10.85 21 LEU F C 1
ATOM 4413 O O . LEU F 2 21 ? 33.712 20.642 18.434 1.00 10.55 21 LEU F O 1
ATOM 4418 N N . THR F 2 22 ? 34.741 21.816 20.078 1.00 9.64 22 THR F N 1
ATOM 4419 C CA . THR F 2 22 ? 33.565 21.888 20.950 1.00 9.18 22 THR F CA 1
ATOM 4420 C C . THR F 2 22 ? 33.506 23.250 21.593 1.00 12.19 22 THR F C 1
ATOM 4421 O O . THR F 2 22 ? 34.547 23.812 21.959 1.00 11.82 22 THR F O 1
ATOM 4425 N N . ALA F 2 23 ? 32.296 23.793 21.720 1.00 9.24 23 ALA F N 1
ATOM 4426 C CA . ALA F 2 23 ? 32.047 25.081 22.391 1.00 9.32 23 ALA F CA 1
ATOM 4427 C C . ALA F 2 23 ? 30.612 25.077 22.859 1.00 13.10 23 ALA F C 1
ATOM 4428 O O . ALA F 2 23 ? 29.713 24.937 22.033 1.00 12.05 23 ALA F O 1
ATOM 4430 N N . LYS F 2 24 ? 30.396 25.176 24.191 1.00 11.16 24 LYS F N 1
ATOM 4431 C CA . LYS F 2 24 ? 29.067 25.113 24.808 1.00 11.53 24 LYS F CA 1
ATOM 4432 C C . LYS F 2 24 ? 28.449 23.771 24.378 1.00 16.03 24 LYS F C 1
ATOM 4433 O O . LYS F 2 24 ? 29.111 22.748 24.555 1.00 15.73 24 LYS F O 1
ATOM 4439 N N . ASN F 2 25 ? 27.275 23.786 23.724 1.00 14.53 25 ASN F N 1
ATOM 4440 C CA . ASN F 2 25 ? 26.571 22.603 23.221 1.00 15.29 25 ASN F CA 1
ATOM 4441 C C . ASN F 2 25 ? 26.903 22.315 21.738 1.00 18.93 25 ASN F C 1
ATOM 4442 O O . ASN F 2 25 ? 26.398 21.341 21.169 1.00 20.68 25 ASN F O 1
ATOM 4447 N N . HIS F 2 26 ? 27.735 23.159 21.113 1.00 12.14 26 HIS F N 1
ATOM 4448 C CA . HIS F 2 26 ? 28.092 23.010 19.698 1.00 10.76 26 HIS F CA 1
ATOM 4449 C C . HIS F 2 26 ? 29.295 22.100 19.518 1.00 12.59 26 HIS F C 1
ATOM 4450 O O . HIS F 2 26 ? 30.207 22.097 20.351 1.00 11.61 26 HIS F O 1
ATOM 4457 N N . GLN F 2 27 ? 29.321 21.361 18.392 1.00 8.86 27 GLN F N 1
ATOM 4458 C CA . GLN F 2 27 ? 30.443 20.505 18.022 1.00 8.58 27 GLN F CA 1
ATOM 4459 C C . GLN F 2 27 ? 30.703 20.580 16.530 1.00 11.60 27 GLN F C 1
ATOM 4460 O O . GLN F 2 27 ? 29.751 20.666 15.759 1.00 12.83 27 GLN F O 1
ATOM 4466 N N . LEU F 2 28 ? 31.966 20.540 16.117 1.00 7.09 28 LEU F N 1
ATOM 4467 C CA . LEU F 2 28 ? 32.328 20.450 14.698 1.00 6.99 28 LEU F CA 1
ATOM 4468 C C . LEU F 2 28 ? 33.183 19.218 14.595 1.00 9.23 28 LEU F C 1
ATOM 4469 O O . LEU F 2 28 ? 34.302 19.233 15.097 1.00 9.12 28 LEU F O 1
ATOM 4474 N N . VAL F 2 29 ? 32.640 18.119 14.022 1.00 7.27 29 VAL F N 1
ATOM 4475 C CA . VAL F 2 29 ? 33.304 16.820 14.014 1.00 7.63 29 VAL F CA 1
ATOM 4476 C C . VAL F 2 29 ? 33.798 16.396 12.622 1.00 10.53 29 VAL F C 1
ATOM 4477 O O . VAL F 2 29 ? 33.013 16.366 11.678 1.00 9.81 29 VAL F O 1
ATOM 4481 N N . MET F 2 30 ? 35.078 15.987 12.516 1.00 6.84 30 MET F N 1
ATOM 4482 C CA . MET F 2 30 ? 35.567 15.368 11.277 1.00 6.24 30 MET F CA 1
ATOM 4483 C C . MET F 2 30 ? 35.356 13.881 11.491 1.00 11.46 30 MET F C 1
ATOM 4484 O O . MET F 2 30 ? 36.196 13.224 12.098 1.00 10.50 30 MET F O 1
ATOM 4489 N N . GLN F 2 31 ? 34.197 13.359 11.050 1.00 8.49 31 GLN F N 1
ATOM 4490 C CA . GLN F 2 31 ? 33.839 11.966 11.301 1.00 8.42 31 GLN F CA 1
ATOM 4491 C C . GLN F 2 31 ? 34.615 10.951 10.470 1.00 11.34 31 GLN F C 1
ATOM 4492 O O . GLN F 2 31 ? 35.080 11.250 9.364 1.00 11.71 31 GLN F O 1
ATOM 4498 N N . GLY F 2 32 ? 34.673 9.728 10.997 1.00 9.05 32 GLY F N 1
ATOM 4499 C CA . GLY F 2 32 ? 35.293 8.581 10.343 1.00 10.71 32 GLY F CA 1
ATOM 4500 C C . GLY F 2 32 ? 34.614 8.116 9.064 1.00 15.35 32 GLY F C 1
ATOM 4501 O O . GLY F 2 32 ? 35.172 7.267 8.362 1.00 16.15 32 GLY F O 1
ATOM 4502 N N . ASP F 2 33 ? 33.402 8.647 8.748 1.00 10.54 33 ASP F N 1
ATOM 4503 C CA . ASP F 2 33 ? 32.692 8.325 7.505 1.00 9.59 33 ASP F CA 1
ATOM 4504 C C . ASP F 2 33 ? 32.984 9.364 6.412 1.00 12.70 33 ASP F C 1
ATOM 4505 O O . ASP F 2 33 ? 32.283 9.382 5.406 1.00 14.21 33 ASP F O 1
ATOM 4510 N N . CYS F 2 34 ? 34.001 10.233 6.635 1.00 10.52 34 CYS F N 1
ATOM 4511 C CA A CYS F 2 34 ? 34.477 11.271 5.712 0.70 9.67 34 CYS F CA 1
ATOM 4512 C CA B CYS F 2 34 ? 34.441 11.283 5.710 0.30 12.25 34 CYS F CA 1
ATOM 4513 C C . CYS F 2 34 ? 33.509 12.482 5.659 1.00 13.72 34 CYS F C 1
ATOM 4514 O O . CYS F 2 34 ? 33.663 13.353 4.793 1.00 12.49 34 CYS F O 1
ATOM 4519 N N . ASN F 2 35 ? 32.589 12.580 6.618 1.00 10.52 35 ASN F N 1
ATOM 4520 C CA . ASN F 2 35 ? 31.655 13.692 6.672 1.00 9.38 35 ASN F CA 1
ATOM 4521 C C . ASN F 2 35 ? 32.043 14.667 7.783 1.00 12.14 35 ASN F C 1
ATOM 4522 O O . ASN F 2 35 ? 32.281 14.235 8.919 1.00 9.91 35 ASN F O 1
ATOM 4527 N N . LEU F 2 36 ? 32.124 15.967 7.452 1.00 9.88 36 LEU F N 1
ATOM 4528 C CA . LEU F 2 36 ? 32.405 17.041 8.422 1.00 8.79 36 LEU F CA 1
ATOM 4529 C C . LEU F 2 36 ? 31.041 17.547 8.882 1.00 11.23 36 LEU F C 1
ATOM 4530 O O . LEU F 2 36 ? 30.236 17.961 8.044 1.00 9.53 36 LEU F O 1
ATOM 4535 N N . VAL F 2 37 ? 30.750 17.447 10.195 1.00 7.58 37 VAL F N 1
ATOM 4536 C CA . VAL F 2 37 ? 29.416 17.800 10.688 1.00 6.86 37 VAL F CA 1
ATOM 4537 C C . VAL F 2 37 ? 29.469 18.816 11.815 1.00 11.12 37 VAL F C 1
ATOM 4538 O O . VAL F 2 37 ? 30.197 18.638 12.791 1.00 9.22 37 VAL F O 1
ATOM 4542 N N . LEU F 2 38 ? 28.640 19.864 11.686 1.00 9.50 38 LEU F N 1
ATOM 4543 C CA . LEU F 2 38 ? 28.456 20.845 12.740 1.00 9.01 38 LEU F CA 1
ATOM 4544 C C . LEU F 2 38 ? 27.175 20.467 13.463 1.00 12.98 38 LEU F C 1
ATOM 4545 O O . LEU F 2 38 ? 26.084 20.547 12.889 1.00 12.47 38 LEU F O 1
ATOM 4550 N N . TYR F 2 39 ? 27.317 19.959 14.684 1.00 9.93 39 TYR F N 1
ATOM 4551 C CA . TYR F 2 39 ? 26.199 19.641 15.560 1.00 9.58 39 TYR F CA 1
ATOM 4552 C C . TYR F 2 39 ? 25.969 20.850 16.428 1.00 14.73 39 TYR F C 1
ATOM 4553 O O . TYR F 2 39 ? 26.737 21.098 17.353 1.00 15.46 39 TYR F O 1
ATOM 4562 N N . GLY F 2 40 ? 24.975 21.655 16.096 1.00 12.82 40 GLY F N 1
ATOM 4563 C CA . GLY F 2 40 ? 24.751 22.881 16.851 1.00 12.84 40 GLY F CA 1
ATOM 4564 C C . GLY F 2 40 ? 23.960 23.899 16.066 1.00 17.81 40 GLY F C 1
ATOM 4565 O O . GLY F 2 40 ? 23.450 23.598 14.984 1.00 16.35 40 GLY F O 1
ATOM 4566 N N . GLY F 2 41 ? 23.874 25.105 16.607 1.00 15.29 41 GLY F N 1
ATOM 4567 C CA . GLY F 2 41 ? 23.047 26.149 16.029 1.00 15.72 41 GLY F CA 1
ATOM 4568 C C . GLY F 2 41 ? 21.604 25.702 16.138 1.00 19.71 41 GLY F C 1
ATOM 4569 O O . GLY F 2 41 ? 21.225 25.044 17.114 1.00 21.23 41 GLY F O 1
ATOM 4570 N N . LYS F 2 42 ? 20.814 25.972 15.108 1.00 14.36 42 LYS F N 1
ATOM 4571 C CA . LYS F 2 42 ? 19.420 25.565 15.113 1.00 13.92 42 LYS F CA 1
ATOM 4572 C C . LYS F 2 42 ? 19.191 24.319 14.234 1.00 16.07 42 LYS F C 1
ATOM 4573 O O . LYS F 2 42 ? 18.349 23.468 14.565 1.00 16.17 42 LYS F O 1
ATOM 4579 N N . TYR F 2 43 ? 19.925 24.226 13.112 1.00 10.95 43 TYR F N 1
ATOM 4580 C CA . TYR F 2 43 ? 19.735 23.153 12.134 1.00 9.56 43 TYR F CA 1
ATOM 4581 C C . TYR F 2 43 ? 20.964 22.311 11.861 1.00 12.97 43 TYR F C 1
ATOM 4582 O O . TYR F 2 43 ? 20.850 21.281 11.180 1.00 13.05 43 TYR F O 1
ATOM 4591 N N . GLY F 2 44 ? 22.119 22.742 12.351 1.00 10.33 44 GLY F N 1
ATOM 4592 C CA . GLY F 2 44 ? 23.363 22.042 12.080 1.00 10.16 44 GLY F CA 1
ATOM 4593 C C . GLY F 2 44 ? 23.822 22.306 10.662 1.00 12.58 44 GLY F C 1
ATOM 4594 O O . GLY F 2 44 ? 23.217 23.111 9.944 1.00 10.67 44 GLY F O 1
ATOM 4595 N N . TRP F 2 45 ? 24.896 21.622 10.249 1.00 10.29 45 TRP F N 1
ATOM 4596 C CA . TRP F 2 45 ? 25.464 21.729 8.910 1.00 10.88 45 TRP F CA 1
ATOM 4597 C C . TRP F 2 45 ? 26.328 20.515 8.642 1.00 12.27 45 TRP F C 1
ATOM 4598 O O . TRP F 2 45 ? 26.862 19.930 9.583 1.00 11.71 45 TRP F O 1
ATOM 4609 N N . GLN F 2 46 ? 26.485 20.136 7.371 1.00 9.95 46 GLN F N 1
ATOM 4610 C CA . GLN F 2 46 ? 27.396 19.030 7.021 1.00 9.34 46 GLN F CA 1
ATOM 4611 C C . GLN F 2 46 ? 28.011 19.274 5.648 1.00 12.63 46 GLN F C 1
ATOM 4612 O O . GLN F 2 46 ? 27.419 19.971 4.827 1.00 13.08 46 GLN F O 1
ATOM 4618 N N . SER F 2 47 ? 29.188 18.697 5.400 1.00 9.73 47 SER F N 1
ATOM 4619 C CA . SER F 2 47 ? 29.855 18.805 4.104 1.00 8.80 47 SER F CA 1
ATOM 4620 C C . SER F 2 47 ? 29.161 17.915 3.070 1.00 13.76 47 SER F C 1
ATOM 4621 O O . SER F 2 47 ? 29.375 18.101 1.872 1.00 12.70 47 SER F O 1
ATOM 4624 N N . ASN F 2 48 ? 28.322 16.956 3.534 1.00 12.69 48 ASN F N 1
ATOM 4625 C CA . ASN F 2 48 ? 27.574 16.002 2.691 1.00 13.03 48 ASN F CA 1
ATOM 4626 C C . ASN F 2 48 ? 28.557 15.114 1.903 1.00 15.77 48 ASN F C 1
ATOM 4627 O O . ASN F 2 48 ? 28.461 14.987 0.681 1.00 16.31 48 ASN F O 1
ATOM 4632 N N . THR F 2 49 ? 29.532 14.526 2.614 1.00 11.27 49 THR F N 1
ATOM 4633 C CA . THR F 2 49 ? 30.571 13.722 1.984 1.00 10.03 49 THR F CA 1
ATOM 4634 C C . THR F 2 49 ? 30.716 12.314 2.609 1.00 12.48 49 THR F C 1
ATOM 4635 O O . THR F 2 49 ? 31.753 11.667 2.439 1.00 13.63 49 THR F O 1
ATOM 4639 N N . HIS F 2 50 ? 29.653 11.815 3.254 1.00 9.95 50 HIS F N 1
ATOM 4640 C CA . HIS F 2 50 ? 29.593 10.477 3.826 1.00 10.98 50 HIS F CA 1
ATOM 4641 C C . HIS F 2 50 ? 29.962 9.441 2.755 1.00 14.16 50 HIS F C 1
ATOM 4642 O O . HIS F 2 50 ? 29.367 9.435 1.672 1.00 13.46 50 HIS F O 1
ATOM 4649 N N . GLY F 2 51 ? 30.966 8.627 3.058 1.00 12.50 51 GLY F N 1
ATOM 4650 C CA . GLY F 2 51 ? 31.451 7.548 2.191 1.00 12.31 51 GLY F CA 1
ATOM 4651 C C . GLY F 2 51 ? 32.218 7.952 0.938 1.00 16.56 51 GLY F C 1
ATOM 4652 O O . GLY F 2 51 ? 32.525 7.090 0.107 1.00 17.31 51 GLY F O 1
ATOM 4653 N N . ASN F 2 52 ? 32.570 9.243 0.790 1.00 11.02 52 ASN F N 1
ATOM 4654 C CA . ASN F 2 52 ? 33.251 9.725 -0.417 1.00 11.11 52 ASN F CA 1
ATOM 4655 C C . ASN F 2 52 ? 34.737 9.360 -0.470 1.00 16.30 52 ASN F C 1
ATOM 4656 O O . ASN F 2 52 ? 35.348 9.411 -1.543 1.00 15.01 52 ASN F O 1
ATOM 4661 N N . GLY F 2 53 ? 35.285 8.959 0.664 1.00 13.85 53 GLY F N 1
ATOM 4662 C CA . GLY F 2 53 ? 36.682 8.554 0.743 1.00 13.56 53 GLY F CA 1
ATOM 4663 C C . GLY F 2 53 ? 36.956 7.749 1.989 1.00 17.23 53 GLY F C 1
ATOM 4664 O O . GLY F 2 53 ? 36.079 7.585 2.837 1.00 19.12 53 GLY F O 1
ATOM 4665 N N . GLU F 2 54 ? 38.177 7.256 2.110 1.00 12.88 54 GLU F N 1
ATOM 4666 C CA . GLU F 2 54 ? 38.591 6.455 3.251 1.00 12.11 54 GLU F CA 1
ATOM 4667 C C . GLU F 2 54 ? 39.631 7.189 4.053 1.00 13.55 54 GLU F C 1
ATOM 4668 O O . GLU F 2 54 ? 40.495 7.845 3.466 1.00 13.86 54 GLU F O 1
ATOM 4674 N N . HIS F 2 55 ? 39.541 7.084 5.392 1.00 10.90 55 HIS F N 1
ATOM 4675 C CA . HIS F 2 55 ? 40.490 7.646 6.369 1.00 11.75 55 HIS F CA 1
ATOM 4676 C C . HIS F 2 55 ? 40.777 9.119 6.060 1.00 14.82 55 HIS F C 1
ATOM 4677 O O . HIS F 2 55 ? 41.933 9.514 5.860 1.00 15.35 55 HIS F O 1
ATOM 4684 N N . CYS F 2 56 ? 39.713 9.921 6.003 1.00 11.61 56 CYS F N 1
ATOM 4685 C CA A CYS F 2 56 ? 39.779 11.340 5.664 0.70 10.14 56 CYS F CA 1
ATOM 4686 C CA B CYS F 2 56 ? 39.935 11.318 5.647 0.30 12.72 56 CYS F CA 1
ATOM 4687 C C . CYS F 2 56 ? 40.255 12.176 6.844 1.00 13.87 56 CYS F C 1
ATOM 4688 O O . CYS F 2 56 ? 40.067 11.782 7.998 1.00 14.80 56 CYS F O 1
ATOM 4693 N N . PHE F 2 57 ? 40.813 13.344 6.554 1.00 8.26 57 PHE F N 1
ATOM 4694 C CA . PHE F 2 57 ? 41.218 14.275 7.590 1.00 7.62 57 PHE F CA 1
ATOM 4695 C C . PHE F 2 57 ? 40.902 15.680 7.155 1.00 10.45 57 PHE F C 1
ATOM 4696 O O . PHE F 2 57 ? 40.851 15.954 5.958 1.00 10.69 57 PHE F O 1
ATOM 4704 N N . LEU F 2 58 ? 40.756 16.572 8.128 1.00 6.84 58 LEU F N 1
ATOM 4705 C CA . LEU F 2 58 ? 40.485 17.985 7.915 1.00 7.18 58 LEU F CA 1
ATOM 4706 C C . LEU F 2 58 ? 41.745 18.785 8.222 1.00 9.48 58 LEU F C 1
ATOM 4707 O O . LEU F 2 58 ? 42.379 18.547 9.252 1.00 9.15 58 LEU F O 1
ATOM 4712 N N . ARG F 2 59 ? 42.096 19.751 7.360 1.00 5.49 59 ARG F N 1
ATOM 4713 C CA . ARG F 2 59 ? 43.269 20.588 7.632 1.00 5.84 59 ARG F CA 1
ATOM 4714 C C . ARG F 2 59 ? 43.066 21.988 7.080 1.00 9.43 59 ARG F C 1
ATOM 4715 O O . ARG F 2 59 ? 42.649 22.137 5.936 1.00 8.63 59 ARG F O 1
ATOM 4723 N N . LEU F 2 60 ? 43.336 23.003 7.915 1.00 6.77 60 LEU F N 1
ATOM 4724 C CA . LEU F 2 60 ? 43.294 24.407 7.527 1.00 5.67 60 LEU F CA 1
ATOM 4725 C C . LEU F 2 60 ? 44.720 24.770 7.094 1.00 9.85 60 LEU F C 1
ATOM 4726 O O . LEU F 2 60 ? 45.683 24.487 7.825 1.00 8.51 60 LEU F O 1
ATOM 4731 N N . ASN F 2 61 ? 44.867 25.369 5.911 1.00 7.01 61 ASN F N 1
ATOM 4732 C CA . ASN F 2 61 ? 46.211 25.695 5.448 1.00 6.53 61 ASN F CA 1
ATOM 4733 C C . ASN F 2 61 ? 46.604 27.152 5.799 1.00 8.81 61 ASN F C 1
ATOM 4734 O O . ASN F 2 61 ? 45.895 27.840 6.542 1.00 8.30 61 ASN F O 1
ATOM 4739 N N . HIS F 2 62 ? 47.759 27.591 5.296 1.00 6.14 62 HIS F N 1
ATOM 4740 C CA . HIS F 2 62 ? 48.275 28.910 5.613 1.00 6.39 62 HIS F CA 1
ATOM 4741 C C . HIS F 2 62 ? 47.852 29.966 4.577 1.00 11.26 62 HIS F C 1
ATOM 4742 O O . HIS F 2 62 ? 48.514 31.004 4.432 1.00 10.41 62 HIS F O 1
ATOM 4749 N N . LYS F 2 63 ? 46.709 29.731 3.905 1.00 8.64 63 LYS F N 1
ATOM 4750 C CA . LYS F 2 63 ? 46.076 30.693 2.975 1.00 8.63 63 LYS F CA 1
ATOM 4751 C C . LYS F 2 63 ? 44.577 30.794 3.308 1.00 13.05 63 LYS F C 1
ATOM 4752 O O . LYS F 2 63 ? 43.823 31.414 2.571 1.00 12.88 63 LYS F O 1
ATOM 4758 N N . GLY F 2 64 ? 44.148 30.161 4.393 1.00 9.33 64 GLY F N 1
ATOM 4759 C CA . GLY F 2 64 ? 42.746 30.238 4.801 1.00 9.32 64 GLY F CA 1
ATOM 4760 C C . GLY F 2 64 ? 41.805 29.241 4.169 1.00 12.10 64 GLY F C 1
ATOM 4761 O O . GLY F 2 64 ? 40.592 29.390 4.317 1.00 10.37 64 GLY F O 1
ATOM 4762 N N . GLU F 2 65 ? 42.345 28.197 3.501 1.00 8.21 65 GLU F N 1
ATOM 4763 C CA . GLU F 2 65 ? 41.532 27.156 2.881 1.00 7.18 65 GLU F CA 1
ATOM 4764 C C . GLU F 2 65 ? 41.397 25.968 3.817 1.00 10.49 65 GLU F C 1
ATOM 4765 O O . GLU F 2 65 ? 42.403 25.428 4.278 1.00 9.46 65 GLU F O 1
ATOM 4771 N N . LEU F 2 66 ? 40.156 25.570 4.089 1.00 6.98 66 LEU F N 1
ATOM 4772 C CA . LEU F 2 66 ? 39.843 24.409 4.938 1.00 7.14 66 LEU F CA 1
ATOM 4773 C C . LEU F 2 66 ? 39.503 23.243 4.009 1.00 11.53 66 LEU F C 1
ATOM 4774 O O . LEU F 2 66 ? 38.629 23.381 3.155 1.00 10.98 66 LEU F O 1
ATOM 4779 N N . ILE F 2 67 ? 40.238 22.128 4.113 1.00 7.77 67 ILE F N 1
ATOM 4780 C CA . ILE F 2 67 ? 40.075 21.029 3.164 1.00 7.29 67 ILE F CA 1
ATOM 4781 C C . ILE F 2 67 ? 39.913 19.700 3.871 1.00 10.27 67 ILE F C 1
ATOM 4782 O O . ILE F 2 67 ? 40.541 19.455 4.911 1.00 9.47 67 ILE F O 1
ATOM 4787 N N . ILE F 2 68 ? 39.087 18.837 3.272 1.00 7.63 68 ILE F N 1
ATOM 4788 C CA . ILE F 2 68 ? 38.955 17.433 3.659 1.00 6.38 68 ILE F CA 1
ATOM 4789 C C . ILE F 2 68 ? 39.688 16.674 2.587 1.00 10.02 68 ILE F C 1
ATOM 4790 O O . ILE F 2 68 ? 39.347 16.809 1.402 1.00 9.19 68 ILE F O 1
ATOM 4795 N N . LYS F 2 69 ? 40.712 15.913 2.980 1.00 8.10 69 LYS F N 1
ATOM 4796 C CA . LYS F 2 69 ? 41.468 15.053 2.077 1.00 7.79 69 LYS F CA 1
ATOM 4797 C C . LYS F 2 69 ? 41.214 13.617 2.418 1.00 11.61 69 LYS F C 1
ATOM 4798 O O . LYS F 2 69 ? 41.072 13.319 3.597 1.00 10.30 69 LYS F O 1
ATOM 4804 N N . ASP F 2 70 ? 41.230 12.703 1.435 1.00 8.67 70 ASP F N 1
ATOM 4805 C CA . ASP F 2 70 ? 41.124 11.282 1.789 1.00 8.53 70 ASP F CA 1
ATOM 4806 C C . ASP F 2 70 ? 42.561 10.749 2.045 1.00 11.07 70 ASP F C 1
ATOM 4807 O O . ASP F 2 70 ? 43.520 11.534 1.985 1.00 9.29 70 ASP F O 1
ATOM 4812 N N . ASP F 2 71 ? 42.710 9.436 2.325 1.00 8.48 71 ASP F N 1
ATOM 4813 C CA . ASP F 2 71 ? 44.015 8.828 2.646 1.00 8.51 71 ASP F CA 1
ATOM 4814 C C . ASP F 2 71 ? 45.080 9.025 1.555 1.00 13.54 71 ASP F C 1
ATOM 4815 O O . ASP F 2 71 ? 46.270 9.038 1.881 1.00 13.21 71 ASP F O 1
ATOM 4820 N N . ASP F 2 72 ? 44.656 9.133 0.281 1.00 11.25 72 ASP F N 1
ATOM 4821 C CA . ASP F 2 72 ? 45.518 9.324 -0.897 1.00 12.02 72 ASP F CA 1
ATOM 4822 C C . ASP F 2 72 ? 45.647 10.809 -1.298 1.00 16.85 72 ASP F C 1
ATOM 4823 O O . ASP F 2 72 ? 46.134 11.108 -2.396 1.00 17.17 72 ASP F O 1
ATOM 4828 N N . PHE F 2 73 ? 45.211 11.731 -0.409 1.00 12.06 73 PHE F N 1
ATOM 4829 C CA . PHE F 2 73 ? 45.270 13.188 -0.598 1.00 11.26 73 PHE F CA 1
ATOM 4830 C C . PHE F 2 73 ? 44.394 13.679 -1.771 1.00 16.09 73 PHE F C 1
ATOM 4831 O O . PHE F 2 73 ? 44.658 14.740 -2.349 1.00 14.66 73 PHE F O 1
ATOM 4839 N N . LYS F 2 74 ? 43.291 12.958 -2.051 1.00 12.85 74 LYS F N 1
ATOM 4840 C CA . LYS F 2 74 ? 42.298 13.400 -3.027 1.00 13.05 74 LYS F CA 1
ATOM 4841 C C . LYS F 2 74 ? 41.370 14.363 -2.281 1.00 14.74 74 LYS F C 1
ATOM 4842 O O . LYS F 2 74 ? 40.977 14.060 -1.153 1.00 12.82 74 LYS F O 1
ATOM 4848 N N . THR F 2 75 ? 41.076 15.540 -2.868 1.00 11.23 75 THR F N 1
ATOM 4849 C CA . THR F 2 75 ? 40.178 16.508 -2.229 1.00 9.85 75 THR F CA 1
ATOM 4850 C C . THR F 2 75 ? 38.734 15.988 -2.212 1.00 13.81 75 THR F C 1
ATOM 4851 O O . THR F 2 75 ? 38.156 15.662 -3.259 1.00 14.28 75 THR F O 1
ATOM 4855 N N . ILE F 2 76 ? 38.163 15.930 -1.011 1.00 9.28 76 ILE F N 1
ATOM 4856 C CA . ILE F 2 76 ? 36.785 15.480 -0.789 1.00 8.87 76 ILE F CA 1
ATOM 4857 C C . ILE F 2 76 ? 35.854 16.690 -0.671 1.00 12.75 76 ILE F C 1
ATOM 4858 O O . ILE F 2 76 ? 34.710 16.650 -1.137 1.00 12.18 76 ILE F O 1
ATOM 4863 N N . TRP F 2 77 ? 36.342 17.758 -0.027 1.00 10.68 77 TRP F N 1
ATOM 4864 C CA . TRP F 2 77 ? 35.605 18.998 0.204 1.00 9.83 77 TRP F CA 1
ATOM 4865 C C . TRP F 2 77 ? 36.589 20.127 0.482 1.00 11.88 77 TRP F C 1
ATOM 4866 O O . TRP F 2 77 ? 37.695 19.894 0.978 1.00 10.88 77 TRP F O 1
ATOM 4877 N N . SER F 2 78 ? 36.194 21.349 0.125 1.00 9.52 78 SER F N 1
ATOM 4878 C CA . SER F 2 78 ? 36.959 22.544 0.414 1.00 9.10 78 SER F CA 1
ATOM 4879 C C . SER F 2 78 ? 36.044 23.713 0.707 1.00 12.14 78 SER F C 1
ATOM 4880 O O . SER F 2 78 ? 34.975 23.838 0.102 1.00 12.85 78 SER F O 1
ATOM 4883 N N . SER F 2 79 ? 36.487 24.599 1.609 1.00 9.16 79 SER F N 1
ATOM 4884 C CA . SER F 2 79 ? 35.793 25.851 1.894 1.00 7.74 79 SER F CA 1
ATOM 4885 C C . SER F 2 79 ? 35.880 26.790 0.689 1.00 12.86 79 SER F C 1
ATOM 4886 O O . SER F 2 79 ? 35.096 27.732 0.589 1.00 12.25 79 SER F O 1
ATOM 4889 N N . ASN F 2 80 ? 36.868 26.548 -0.215 1.00 10.80 80 ASN F N 1
ATOM 4890 C CA . ASN F 2 80 ? 37.141 27.357 -1.411 1.00 11.12 80 ASN F CA 1
ATOM 4891 C C . ASN F 2 80 ? 37.465 28.813 -1.034 1.00 13.29 80 ASN F C 1
ATOM 4892 O O . ASN F 2 80 ? 37.285 29.726 -1.841 1.00 14.61 80 ASN F O 1
ATOM 4897 N N . SER F 2 81 ? 37.946 29.017 0.206 1.00 9.01 81 SER F N 1
ATOM 4898 C CA . SER F 2 81 ? 38.371 30.328 0.695 1.00 8.95 81 SER F CA 1
ATOM 4899 C C . SER F 2 81 ? 39.878 30.384 0.525 1.00 12.67 81 SER F C 1
ATOM 4900 O O . SER F 2 81 ? 40.559 29.391 0.732 1.00 12.78 81 SER F O 1
ATOM 4903 N N . SER F 2 82 ? 40.392 31.514 0.088 1.00 11.05 82 SER F N 1
ATOM 4904 C CA . SER F 2 82 ? 41.813 31.652 -0.196 1.00 11.01 82 SER F CA 1
ATOM 4905 C C . SER F 2 82 ? 42.223 33.100 -0.047 1.00 15.79 82 SER F C 1
ATOM 4906 O O . SER F 2 82 ? 41.598 33.977 -0.646 1.00 15.78 82 SER F O 1
ATOM 4909 N N . SER F 2 83 ? 43.268 33.364 0.741 1.00 10.84 83 SER F N 1
ATOM 4910 C CA . SER F 2 83 ? 43.716 34.735 0.957 1.00 9.86 83 SER F CA 1
ATOM 4911 C C . SER F 2 83 ? 45.241 34.787 1.168 1.00 14.25 83 SER F C 1
ATOM 4912 O O . SER F 2 83 ? 45.944 33.866 0.749 1.00 14.20 83 SER F O 1
ATOM 4915 N N . LYS F 2 84 ? 45.741 35.874 1.795 1.00 11.35 84 LYS F N 1
ATOM 4916 C CA A LYS F 2 84 ? 47.158 36.125 2.043 0.50 11.95 84 LYS F CA 1
ATOM 4917 C CA B LYS F 2 84 ? 47.164 36.123 2.042 0.50 11.59 84 LYS F CA 1
ATOM 4918 C C . LYS F 2 84 ? 47.881 34.960 2.698 1.00 15.14 84 LYS F C 1
ATOM 4919 O O . LYS F 2 84 ? 47.318 34.296 3.561 1.00 15.54 84 LYS F O 1
ATOM 4930 N N . GLN F 2 85 ? 49.154 34.761 2.334 1.00 12.13 85 GLN F N 1
ATOM 4931 C CA . GLN F 2 85 ? 49.985 33.752 2.976 1.00 12.07 85 GLN F CA 1
ATOM 4932 C C . GLN F 2 85 ? 50.149 34.214 4.433 1.00 14.27 85 GLN F C 1
ATOM 4933 O O . GLN F 2 85 ? 50.506 35.368 4.669 1.00 14.79 85 GLN F O 1
ATOM 4939 N N . GLY F 2 86 ? 49.825 33.355 5.381 1.00 9.38 86 GLY F N 1
ATOM 4940 C CA . GLY F 2 86 ? 49.932 33.721 6.784 1.00 9.81 86 GLY F CA 1
ATOM 4941 C C . GLY F 2 86 ? 49.293 32.709 7.699 1.00 13.43 86 GLY F C 1
ATOM 4942 O O . GLY F 2 86 ? 48.972 31.607 7.267 1.00 12.68 86 GLY F O 1
ATOM 4943 N N . ASP F 2 87 ? 49.106 33.079 8.971 1.00 10.43 87 ASP F N 1
ATOM 4944 C CA . ASP F 2 87 ? 48.494 32.197 9.951 1.00 8.95 87 ASP F CA 1
ATOM 4945 C C . ASP F 2 87 ? 47.001 32.461 10.043 1.00 10.39 87 ASP F C 1
ATOM 4946 O O . ASP F 2 87 ? 46.579 33.618 10.101 1.00 9.22 87 ASP F O 1
ATOM 4951 N N . TYR F 2 88 ? 46.209 31.380 10.063 1.00 7.40 88 TYR F N 1
ATOM 4952 C CA . TYR F 2 88 ? 44.748 31.425 10.130 1.00 6.32 88 TYR F CA 1
ATOM 4953 C C . TYR F 2 88 ? 44.220 30.624 11.313 1.00 9.10 88 TYR F C 1
ATOM 4954 O O . TYR F 2 88 ? 44.921 29.767 11.849 1.00 8.68 88 TYR F O 1
ATOM 4963 N N . VAL F 2 89 ? 42.953 30.873 11.686 1.00 5.48 89 VAL F N 1
ATOM 4964 C CA . VAL F 2 89 ? 42.323 30.125 12.770 1.00 5.19 89 VAL F CA 1
ATOM 4965 C C . VAL F 2 89 ? 40.871 29.899 12.413 1.00 8.64 89 VAL F C 1
ATOM 4966 O O . VAL F 2 89 ? 40.216 30.800 11.896 1.00 9.52 89 VAL F O 1
ATOM 4970 N N . LEU F 2 90 ? 40.409 28.674 12.610 1.00 6.22 90 LEU F N 1
ATOM 4971 C CA . LEU F 2 90 ? 38.995 28.316 12.500 1.00 6.02 90 LEU F CA 1
ATOM 4972 C C . LEU F 2 90 ? 38.467 28.327 13.922 1.00 10.94 90 LEU F C 1
ATOM 4973 O O . LEU F 2 90 ? 39.033 27.641 14.790 1.00 10.67 90 LEU F O 1
ATOM 4978 N N . ILE F 2 91 ? 37.438 29.146 14.193 1.00 8.57 91 ILE F N 1
ATOM 4979 C CA . ILE F 2 91 ? 36.853 29.213 15.522 1.00 7.31 91 ILE F CA 1
ATOM 4980 C C . ILE F 2 91 ? 35.455 28.655 15.487 1.00 9.96 91 ILE F C 1
ATOM 4981 O O . ILE F 2 91 ? 34.629 29.109 14.691 1.00 8.77 91 ILE F O 1
ATOM 4986 N N . LEU F 2 92 ? 35.178 27.692 16.373 1.00 7.10 92 LEU F N 1
ATOM 4987 C CA . LEU F 2 92 ? 33.810 27.239 16.601 1.00 7.00 92 LEU F CA 1
ATOM 4988 C C . LEU F 2 92 ? 33.341 28.190 17.690 1.00 10.58 92 LEU F C 1
ATOM 4989 O O . LEU F 2 92 ? 33.728 28.045 18.858 1.00 10.79 92 LEU F O 1
ATOM 4994 N N A ARG F 2 93 ? 32.636 29.237 17.289 0.50 8.84 93 ARG F N 1
ATOM 4995 C CA A ARG F 2 93 ? 32.236 30.297 18.213 0.50 8.80 93 ARG F CA 1
ATOM 4996 C C A ARG F 2 93 ? 31.135 29.875 19.180 0.50 12.30 93 ARG F C 1
ATOM 4997 O O A ARG F 2 93 ? 30.389 28.927 18.920 0.50 12.11 93 ARG F O 1
ATOM 5005 N N B GLN F 2 93 ? 32.636 29.237 17.289 0.50 8.84 93 GLN F N 1
ATOM 5006 C CA B GLN F 2 93 ? 32.236 30.297 18.213 0.50 8.80 93 GLN F CA 1
ATOM 5007 C C B GLN F 2 93 ? 31.135 29.875 19.180 0.50 12.30 93 GLN F C 1
ATOM 5008 O O B GLN F 2 93 ? 30.389 28.927 18.920 0.50 12.11 93 GLN F O 1
ATOM 5014 N N . ASP F 2 94 ? 31.015 30.621 20.291 1.00 10.33 94 ASP F N 1
ATOM 5015 C CA . ASP F 2 94 ? 29.989 30.388 21.301 1.00 10.80 94 ASP F CA 1
ATOM 5016 C C . ASP F 2 94 ? 28.580 30.484 20.729 1.00 15.04 94 ASP F C 1
ATOM 5017 O O . ASP F 2 94 ? 27.671 29.828 21.247 1.00 13.98 94 ASP F O 1
ATOM 5022 N N . ASP F 2 95 ? 28.405 31.288 19.648 1.00 13.78 95 ASP F N 1
ATOM 5023 C CA . ASP F 2 95 ? 27.099 31.483 19.012 1.00 14.25 95 ASP F CA 1
ATOM 5024 C C . ASP F 2 95 ? 26.795 30.409 17.940 1.00 17.91 95 ASP F C 1
ATOM 5025 O O . ASP F 2 95 ? 25.783 30.520 17.257 1.00 19.90 95 ASP F O 1
ATOM 5030 N N . GLY F 2 96 ? 27.647 29.389 17.818 1.00 13.28 96 GLY F N 1
ATOM 5031 C CA . GLY F 2 96 ? 27.413 28.262 16.916 1.00 13.02 96 GLY F CA 1
ATOM 5032 C C . GLY F 2 96 ? 28.002 28.343 15.526 1.00 14.29 96 GLY F C 1
ATOM 5033 O O . GLY F 2 96 ? 28.113 27.318 14.854 1.00 13.78 96 GLY F O 1
ATOM 5034 N N . PHE F 2 97 ? 28.351 29.556 15.065 1.00 10.29 97 PHE F N 1
ATOM 5035 C CA . PHE F 2 97 ? 28.994 29.719 13.763 1.00 8.61 97 PHE F CA 1
ATOM 5036 C C . PHE F 2 97 ? 30.422 29.205 13.816 1.00 11.29 97 PHE F C 1
ATOM 5037 O O . PHE F 2 97 ? 31.091 29.352 14.852 1.00 11.13 97 PHE F O 1
ATOM 5045 N N . ALA F 2 98 ? 30.885 28.603 12.719 1.00 8.39 98 ALA F N 1
ATOM 5046 C CA . ALA F 2 98 ? 32.294 28.192 12.557 1.00 7.92 98 ALA F CA 1
ATOM 5047 C C . ALA F 2 98 ? 32.881 29.139 11.526 1.00 11.41 98 ALA F C 1
ATOM 5048 O O . ALA F 2 98 ? 32.395 29.187 10.394 1.00 12.07 98 ALA F O 1
ATOM 5050 N N . VAL F 2 99 ? 33.869 29.946 11.920 1.00 7.64 99 VAL F N 1
ATOM 5051 C CA . VAL F 2 99 ? 34.397 31.003 11.063 1.00 6.48 99 VAL F CA 1
ATOM 5052 C C . VAL F 2 99 ? 35.914 30.902 10.916 1.00 10.06 99 VAL F C 1
ATOM 5053 O O . VAL F 2 99 ? 36.618 30.707 11.905 1.00 9.01 99 VAL F O 1
ATOM 5057 N N . ILE F 2 100 ? 36.410 31.086 9.682 1.00 5.75 100 ILE F N 1
ATOM 5058 C CA . ILE F 2 100 ? 37.864 31.113 9.441 1.00 5.11 100 ILE F CA 1
ATOM 5059 C C . ILE F 2 100 ? 38.295 32.579 9.435 1.00 9.52 100 ILE F C 1
ATOM 5060 O O . ILE F 2 100 ? 37.775 33.363 8.627 1.00 8.71 100 ILE F O 1
ATOM 5065 N N . TYR F 2 101 ? 39.245 32.941 10.304 1.00 8.43 101 TYR F N 1
ATOM 5066 C CA . TYR F 2 101 ? 39.810 34.282 10.376 1.00 7.32 101 TYR F CA 1
ATOM 5067 C C . TYR F 2 101 ? 41.257 34.264 9.974 1.00 11.31 101 TYR F C 1
ATOM 5068 O O . TYR F 2 101 ? 42.006 33.395 10.418 1.00 11.45 101 TYR F O 1
ATOM 5077 N N . GLY F 2 102 ? 41.666 35.281 9.237 1.00 8.28 102 GLY F N 1
ATOM 5078 C CA . GLY F 2 102 ? 43.072 35.425 8.886 1.00 7.82 102 GLY F CA 1
ATOM 5079 C C . GLY F 2 102 ? 43.335 36.364 7.729 1.00 10.61 102 GLY F C 1
ATOM 5080 O O . GLY F 2 102 ? 42.415 36.756 7.010 1.00 10.41 102 GLY F O 1
ATOM 5081 N N . PRO F 2 103 ? 44.622 36.689 7.500 1.00 9.37 103 PRO F N 1
ATOM 5082 C CA . PRO F 2 103 ? 45.791 36.226 8.265 1.00 9.52 103 PRO F CA 1
ATOM 5083 C C . PRO F 2 103 ? 45.958 36.964 9.589 1.00 13.17 103 PRO F C 1
ATOM 5084 O O . PRO F 2 103 ? 45.197 37.893 9.882 1.00 10.91 103 PRO F O 1
ATOM 5088 N N . ALA F 2 104 ? 46.960 36.555 10.379 1.00 12.43 104 ALA F N 1
ATOM 5089 C CA . ALA F 2 104 ? 47.334 37.257 11.609 1.00 12.89 104 ALA F CA 1
ATOM 5090 C C . ALA F 2 104 ? 47.908 38.600 11.196 1.00 16.69 104 ALA F C 1
ATOM 5091 O O . ALA F 2 104 ? 48.763 38.634 10.305 1.00 15.77 104 ALA F O 1
ATOM 5093 N N . ILE F 2 105 ? 47.403 39.712 11.775 1.00 12.17 105 ILE F N 1
ATOM 5094 C CA . ILE F 2 105 ? 47.865 41.068 11.427 1.00 11.89 105 ILE F CA 1
ATOM 5095 C C . ILE F 2 105 ? 48.637 41.742 12.587 1.00 15.71 105 ILE F C 1
ATOM 5096 O O . ILE F 2 105 ? 49.298 42.764 12.381 1.00 16.55 105 ILE F O 1
ATOM 5101 N N . TRP F 2 106 ? 48.521 41.185 13.802 1.00 11.99 106 TRP F N 1
ATOM 5102 C CA . TRP F 2 106 ? 49.145 41.710 15.017 1.00 11.98 106 TRP F CA 1
ATOM 5103 C C . TRP F 2 106 ? 49.303 40.589 16.022 1.00 15.01 106 TRP F C 1
ATOM 5104 O O . TRP F 2 106 ? 48.432 39.728 16.121 1.00 13.58 106 TRP F O 1
ATOM 5115 N N . GLU F 2 107 ? 50.402 40.617 16.789 1.00 13.25 107 GLU F N 1
ATOM 5116 C CA . GLU F 2 107 ? 50.698 39.613 17.816 1.00 13.21 107 GLU F CA 1
ATOM 5117 C C . GLU F 2 107 ? 51.494 40.259 18.946 1.00 18.44 107 GLU F C 1
ATOM 5118 O O . GLU F 2 107 ? 52.190 41.261 18.724 1.00 19.11 107 GLU F O 1
ATOM 5124 N N . THR F 2 108 ? 51.398 39.691 20.150 1.00 15.37 108 THR F N 1
ATOM 5125 C CA . THR F 2 108 ? 52.127 40.212 21.305 1.00 16.63 108 THR F CA 1
ATOM 5126 C C . THR F 2 108 ? 53.617 39.874 21.193 1.00 25.03 108 THR F C 1
ATOM 5127 O O . THR F 2 108 ? 54.443 40.647 21.684 1.00 26.33 108 THR F O 1
ATOM 5131 N N . SER F 2 109 ? 53.961 38.748 20.535 1.00 23.16 109 SER F N 1
ATOM 5132 C CA . SER F 2 109 ? 55.353 38.317 20.340 1.00 25.00 109 SER F CA 1
ATOM 5133 C C . SER F 2 109 ? 55.497 37.455 19.090 1.00 30.00 109 SER F C 1
ATOM 5134 O O . SER F 2 109 ? 54.515 36.874 18.639 1.00 28.92 109 SER F O 1
ATOM 5137 N N . ALA F 2 110 ? 56.720 37.383 18.528 1.00 28.03 110 ALA F N 1
ATOM 5138 C CA . ALA F 2 110 ? 57.031 36.580 17.341 1.00 55.56 110 ALA F CA 1
ATOM 5139 C C . ALA F 2 110 ? 57.015 35.084 17.667 1.00 90.52 110 ALA F C 1
ATOM 5140 O O . ALA F 2 110 ? 56.032 34.397 17.389 1.00 53.20 110 ALA F O 1
ATOM 5142 N N . LEU G 1 1 ? 36.468 40.043 37.846 1.00 24.40 1 LEU G N 1
ATOM 5143 C CA . LEU G 1 1 ? 36.186 38.773 38.514 1.00 24.24 1 LEU G CA 1
ATOM 5144 C C . LEU G 1 1 ? 37.228 37.725 38.161 1.00 22.50 1 LEU G C 1
ATOM 5145 O O . LEU G 1 1 ? 38.098 37.961 37.326 1.00 20.70 1 LEU G O 1
ATOM 5150 N N . GLY G 1 2 ? 37.139 36.572 38.804 1.00 16.43 2 GLY G N 1
ATOM 5151 C CA . GLY G 1 2 ? 38.080 35.501 38.532 1.00 14.68 2 GLY G CA 1
ATOM 5152 C C . GLY G 1 2 ? 37.715 34.738 37.282 1.00 16.33 2 GLY G C 1
ATOM 5153 O O . GLY G 1 2 ? 36.609 34.892 36.746 1.00 15.63 2 GLY G O 1
ATOM 5154 N N . THR G 1 3 ? 38.636 33.889 36.821 1.00 12.39 3 THR G N 1
ATOM 5155 C CA . THR G 1 3 ? 38.362 32.998 35.688 1.00 12.27 3 THR G CA 1
ATOM 5156 C C . THR G 1 3 ? 37.322 31.951 36.097 1.00 14.54 3 THR G C 1
ATOM 5157 O O . THR G 1 3 ? 36.592 31.444 35.250 1.00 14.38 3 THR G O 1
ATOM 5161 N N . ASN G 1 4 ? 37.267 31.629 37.404 1.00 10.52 4 ASN G N 1
ATOM 5162 C CA . ASN G 1 4 ? 36.411 30.563 37.943 1.00 10.66 4 ASN G CA 1
ATOM 5163 C C . ASN G 1 4 ? 35.669 30.959 39.234 1.00 13.60 4 ASN G C 1
ATOM 5164 O O . ASN G 1 4 ? 35.235 30.082 40.005 1.00 12.88 4 ASN G O 1
ATOM 5169 N N . TYR G 1 5 ? 35.572 32.270 39.501 1.00 11.64 5 TYR G N 1
ATOM 5170 C CA . TYR G 1 5 ? 34.841 32.739 40.666 1.00 10.76 5 TYR G CA 1
ATOM 5171 C C . TYR G 1 5 ? 34.229 34.099 40.415 1.00 13.89 5 TYR G C 1
ATOM 5172 O O . TYR G 1 5 ? 34.728 34.884 39.601 1.00 12.27 5 TYR G O 1
ATOM 5181 N N . LEU G 1 6 ? 33.156 34.371 41.160 1.00 12.54 6 LEU G N 1
ATOM 5182 C CA . LEU G 1 6 ? 32.424 35.628 41.199 1.00 12.96 6 LEU G CA 1
ATOM 5183 C C . LEU G 1 6 ? 32.299 36.019 42.653 1.00 15.82 6 LEU G C 1
ATOM 5184 O O . LEU G 1 6 ? 31.734 35.257 43.441 1.00 14.23 6 LEU G O 1
ATOM 5189 N N . LEU G 1 7 ? 32.838 37.187 43.023 1.00 13.27 7 LEU G N 1
ATOM 5190 C CA . LEU G 1 7 ? 32.738 37.672 44.388 1.00 12.49 7 LEU G CA 1
ATOM 5191 C C . LEU G 1 7 ? 31.566 38.627 44.546 1.00 16.62 7 LEU G C 1
ATOM 5192 O O . LEU G 1 7 ? 31.139 39.242 43.564 1.00 15.87 7 LEU G O 1
ATOM 5197 N N . SER G 1 8 ? 31.065 38.778 45.793 1.00 13.77 8 SER G N 1
ATOM 5198 C CA A SER G 1 8 ? 29.979 39.709 46.083 0.50 14.17 8 SER G CA 1
ATOM 5199 C CA B SER G 1 8 ? 29.992 39.722 46.107 0.50 14.56 8 SER G CA 1
ATOM 5200 C C . SER G 1 8 ? 30.417 41.115 45.664 1.00 19.26 8 SER G C 1
ATOM 5201 O O . SER G 1 8 ? 31.516 41.551 46.009 1.00 19.69 8 SER G O 1
ATOM 5206 N N . GLY G 1 9 ? 29.591 41.765 44.857 1.00 18.25 9 GLY G N 1
ATOM 5207 C CA . GLY G 1 9 ? 29.890 43.095 44.334 1.00 18.62 9 GLY G CA 1
ATOM 5208 C C . GLY G 1 9 ? 30.398 43.080 42.904 1.00 21.32 9 GLY G C 1
ATOM 5209 O O . GLY G 1 9 ? 30.424 44.129 42.254 1.00 21.61 9 GLY G O 1
ATOM 5210 N N . GLN G 1 10 ? 30.797 41.891 42.393 1.00 17.55 10 GLN G N 1
ATOM 5211 C CA . GLN G 1 10 ? 31.278 41.715 41.015 1.00 16.65 10 GLN G CA 1
ATOM 5212 C C . GLN G 1 10 ? 30.130 41.299 40.104 1.00 20.38 10 GLN G C 1
ATOM 5213 O O . GLN G 1 10 ? 29.098 40.830 40.599 1.00 19.30 10 GLN G O 1
ATOM 5219 N N . THR G 1 11 ? 30.312 41.448 38.771 1.00 17.16 11 THR G N 1
ATOM 5220 C CA . THR G 1 11 ? 29.278 41.093 37.800 1.00 16.83 11 THR G CA 1
ATOM 5221 C C . THR G 1 11 ? 29.805 40.173 36.706 1.00 19.75 11 THR G C 1
ATOM 5222 O O . THR G 1 11 ? 30.879 40.422 36.143 1.00 18.81 11 THR G O 1
ATOM 5226 N N . LEU G 1 12 ? 29.016 39.133 36.382 1.00 15.52 12 LEU G N 1
ATOM 5227 C CA . LEU G 1 12 ? 29.262 38.276 35.229 1.00 14.49 12 LEU G CA 1
ATOM 5228 C C . LEU G 1 12 ? 28.342 38.879 34.165 1.00 20.12 12 LEU G C 1
ATOM 5229 O O . LEU G 1 12 ? 27.119 38.711 34.241 1.00 19.38 12 LEU G O 1
ATOM 5234 N N . ASN G 1 13 ? 28.940 39.647 33.227 1.00 17.69 13 ASN G N 1
ATOM 5235 C CA A ASN G 1 13 ? 28.194 40.361 32.195 0.50 18.28 13 ASN G CA 1
ATOM 5236 C CA B ASN G 1 13 ? 28.235 40.362 32.161 0.50 18.48 13 ASN G CA 1
ATOM 5237 C C . ASN G 1 13 ? 27.663 39.427 31.094 1.00 21.54 13 ASN G C 1
ATOM 5238 O O . ASN G 1 13 ? 28.016 38.240 31.044 1.00 19.93 13 ASN G O 1
ATOM 5247 N N . THR G 1 14 ? 26.793 39.977 30.217 1.00 17.67 14 THR G N 1
ATOM 5248 C CA . THR G 1 14 ? 26.165 39.262 29.103 1.00 16.61 14 THR G CA 1
ATOM 5249 C C . THR G 1 14 ? 27.226 38.612 28.221 1.00 19.73 14 THR G C 1
ATOM 5250 O O . THR G 1 14 ? 28.181 39.267 27.805 1.00 19.99 14 THR G O 1
ATOM 5254 N N . ASP G 1 15 ? 27.043 37.306 27.968 1.00 16.45 15 ASP G N 1
ATOM 5255 C CA . ASP G 1 15 ? 27.870 36.392 27.176 1.00 16.66 15 ASP G CA 1
ATOM 5256 C C . ASP G 1 15 ? 29.250 36.159 27.815 1.00 20.16 15 ASP G C 1
ATOM 5257 O O . ASP G 1 15 ? 30.163 35.665 27.146 1.00 20.91 15 ASP G O 1
ATOM 5262 N N . GLY G 1 16 ? 29.354 36.431 29.119 1.00 16.26 16 GLY G N 1
ATOM 5263 C CA . GLY G 1 16 ? 30.572 36.211 29.885 1.00 14.89 16 GLY G CA 1
ATOM 5264 C C . GLY G 1 16 ? 30.641 34.796 30.419 1.00 17.33 16 GLY G C 1
ATOM 5265 O O . GLY G 1 16 ? 29.605 34.139 30.582 1.00 15.20 16 GLY G O 1
ATOM 5266 N N . HIS G 1 17 ? 31.860 34.330 30.733 1.00 13.10 17 HIS G N 1
ATOM 5267 C CA . HIS G 1 17 ? 32.098 32.977 31.229 1.00 12.32 17 HIS G CA 1
ATOM 5268 C C . HIS G 1 17 ? 32.823 32.890 32.559 1.00 15.01 17 HIS G C 1
ATOM 5269 O O . HIS G 1 17 ? 33.701 33.703 32.852 1.00 14.79 17 HIS G O 1
ATOM 5276 N N . LEU G 1 18 ? 32.533 31.813 33.301 1.00 12.37 18 LEU G N 1
ATOM 5277 C CA . LEU G 1 18 ? 33.328 31.259 34.391 1.00 11.92 18 LEU G CA 1
ATOM 5278 C C . LEU G 1 18 ? 33.706 29.873 33.888 1.00 16.22 18 LEU G C 1
ATOM 5279 O O . LEU G 1 18 ? 32.846 29.198 33.324 1.00 16.10 18 LEU G O 1
ATOM 5284 N N . LYS G 1 19 ? 34.966 29.452 34.005 1.00 12.19 19 LYS G N 1
ATOM 5285 C CA . LYS G 1 19 ? 35.297 28.135 33.450 1.00 11.81 19 LYS G CA 1
ATOM 5286 C C . LYS G 1 19 ? 36.290 27.422 34.337 1.00 15.55 19 LYS G C 1
ATOM 5287 O O . LYS G 1 19 ? 37.201 28.043 34.888 1.00 14.74 19 LYS G O 1
ATOM 5293 N N . ASN G 1 20 ? 36.096 26.105 34.475 1.00 12.90 20 ASN G N 1
ATOM 5294 C CA . ASN G 1 20 ? 37.001 25.225 35.191 1.00 12.13 20 ASN G CA 1
ATOM 5295 C C . ASN G 1 20 ? 36.99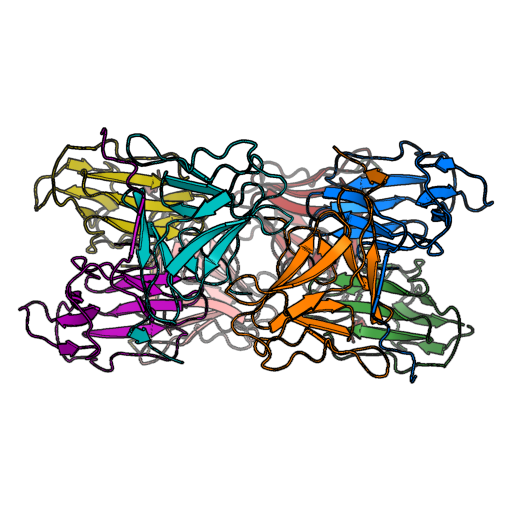0 23.894 34.461 1.00 16.76 20 ASN G C 1
ATOM 5296 O O . ASN G 1 20 ? 36.010 23.147 34.545 1.00 16.66 20 ASN G O 1
ATOM 5301 N N . GLY G 1 21 ? 38.054 23.642 33.703 1.00 15.03 21 GLY G N 1
ATOM 5302 C CA . GLY G 1 21 ? 38.167 22.444 32.876 1.00 15.14 21 GLY G CA 1
ATOM 5303 C C . GLY G 1 21 ? 37.095 22.438 31.805 1.00 20.10 21 GLY G C 1
ATOM 5304 O O . GLY G 1 21 ? 36.872 23.460 31.154 1.00 20.49 21 GLY G O 1
ATOM 5305 N N . ASP G 1 22 ? 36.352 21.330 31.682 1.00 17.38 22 ASP G N 1
ATOM 5306 C CA . ASP G 1 22 ? 35.294 21.204 30.677 1.00 17.82 22 ASP G CA 1
ATOM 5307 C C . ASP G 1 22 ? 33.984 21.877 31.099 1.00 19.72 22 ASP G C 1
ATOM 5308 O O . ASP G 1 22 ? 33.039 21.922 30.303 1.00 19.94 22 ASP G O 1
ATOM 5313 N N . PHE G 1 23 ? 33.918 22.402 32.336 1.00 13.92 23 PHE G N 1
ATOM 5314 C CA . PHE G 1 23 ? 32.697 23.028 32.856 1.00 12.93 23 PHE G CA 1
ATOM 5315 C C . PHE G 1 23 ? 32.740 24.512 32.562 1.00 15.23 23 PHE G C 1
ATOM 5316 O O . PHE G 1 23 ? 33.695 25.200 32.934 1.00 14.76 23 PHE G O 1
ATOM 5324 N N . ASP G 1 24 ? 31.727 24.990 31.829 1.00 12.92 24 ASP G N 1
ATOM 5325 C CA . ASP G 1 24 ? 31.654 26.364 31.344 1.00 11.79 24 ASP G CA 1
ATOM 5326 C C . ASP G 1 24 ? 30.318 27.003 31.711 1.00 15.23 24 ASP G C 1
ATOM 5327 O O . ASP G 1 24 ? 29.287 26.600 31.182 1.00 14.94 24 ASP G O 1
ATOM 5332 N N . LEU G 1 25 ? 30.345 27.983 32.623 1.00 12.38 25 LEU G N 1
ATOM 5333 C CA . LEU G 1 25 ? 29.160 28.724 33.075 1.00 11.43 25 LEU G CA 1
ATOM 5334 C C . LEU G 1 25 ? 29.038 29.968 32.228 1.00 15.41 25 LEU G C 1
ATOM 5335 O O . LEU G 1 25 ? 29.942 30.799 32.257 1.00 15.20 25 LEU G O 1
ATOM 5340 N N . VAL G 1 26 ? 27.937 30.103 31.475 1.00 11.67 26 VAL G N 1
ATOM 5341 C CA . VAL G 1 26 ? 27.733 31.233 30.557 1.00 10.97 26 VAL G CA 1
ATOM 5342 C C . VAL G 1 26 ? 26.457 31.990 30.912 1.00 15.18 26 VAL G C 1
ATOM 5343 O O . VAL G 1 26 ? 25.385 31.385 30.963 1.00 16.08 26 VAL G O 1
ATOM 5347 N N . MET G 1 27 ? 26.571 33.312 31.131 1.00 12.23 27 MET G N 1
ATOM 5348 C CA . MET G 1 27 ? 25.431 34.214 31.346 1.00 12.38 27 MET G CA 1
ATOM 5349 C C . MET G 1 27 ? 25.038 34.652 29.950 1.00 18.22 27 MET G C 1
ATOM 5350 O O . MET G 1 27 ? 25.583 35.612 29.429 1.00 19.42 27 MET G O 1
ATOM 5355 N N . GLN G 1 28 ? 24.166 33.882 29.299 1.00 15.00 28 GLN G N 1
ATOM 5356 C CA . GLN G 1 28 ? 23.840 34.052 27.884 1.00 15.15 28 GLN G CA 1
ATOM 5357 C C . GLN G 1 28 ? 23.030 35.305 27.542 1.00 21.18 28 GLN G C 1
ATOM 5358 O O . GLN G 1 28 ? 22.329 35.850 28.396 1.00 20.83 28 GLN G O 1
ATOM 5364 N N . ASN G 1 29 ? 23.114 35.734 26.258 1.00 20.06 29 ASN G N 1
ATOM 5365 C CA . ASN G 1 29 ? 22.381 36.889 25.717 1.00 20.44 29 ASN G CA 1
ATOM 5366 C C . ASN G 1 29 ? 20.864 36.660 25.735 1.00 26.01 29 ASN G C 1
ATOM 5367 O O . ASN G 1 29 ? 20.106 37.636 25.710 1.00 28.16 29 ASN G O 1
ATOM 5372 N N . ASP G 1 30 ? 20.423 35.384 25.803 1.00 21.03 30 ASP G N 1
ATOM 5373 C CA . ASP G 1 30 ? 19.002 35.035 25.884 1.00 21.25 30 ASP G CA 1
ATOM 5374 C C . ASP G 1 30 ? 18.520 34.992 27.366 1.00 24.51 30 ASP G C 1
ATOM 5375 O O . ASP G 1 30 ? 17.425 34.511 27.621 1.00 25.14 30 ASP G O 1
ATOM 5380 N N . CYS G 1 31 ? 19.351 35.467 28.333 1.00 19.90 31 CYS G N 1
ATOM 5381 C CA . CYS G 1 31 ? 19.062 35.571 29.774 1.00 19.47 31 CYS G CA 1
ATOM 5382 C C . CYS G 1 31 ? 19.110 34.218 30.512 1.00 21.67 31 CYS G C 1
ATOM 5383 O O . CYS G 1 31 ? 18.839 34.184 31.715 1.00 20.53 31 CYS G O 1
ATOM 5386 N N . ASN G 1 32 ? 19.494 33.122 29.835 1.00 18.04 32 ASN G N 1
ATOM 5387 C CA . ASN G 1 32 ? 19.618 31.835 30.524 1.00 15.21 32 ASN G CA 1
ATOM 5388 C C . ASN G 1 32 ? 21.043 31.666 31.047 1.00 18.11 32 ASN G C 1
ATOM 5389 O O . ASN G 1 32 ? 21.992 31.880 30.300 1.00 17.54 32 ASN G O 1
ATOM 5394 N N . LEU G 1 33 ? 21.194 31.300 32.324 1.00 13.97 33 LEU G N 1
ATOM 5395 C CA . LEU G 1 33 ? 22.507 31.010 32.908 1.00 13.32 33 LEU G CA 1
ATOM 5396 C C . LEU G 1 33 ? 22.672 29.506 32.809 1.00 17.77 33 LEU G C 1
ATOM 5397 O O . LEU G 1 33 ? 21.878 28.770 33.398 1.00 17.08 33 LEU G O 1
ATOM 5402 N N . VAL G 1 34 ? 23.638 29.044 31.996 1.00 14.45 34 VAL G N 1
ATOM 5403 C CA . VAL G 1 34 ? 23.813 27.614 31.727 1.00 12.91 34 VAL G CA 1
ATOM 5404 C C . VAL G 1 34 ? 25.194 27.151 32.130 1.00 16.52 34 VAL G C 1
ATOM 5405 O O . VAL G 1 34 ? 26.187 27.783 31.763 1.00 15.60 34 VAL G O 1
ATOM 5409 N N . LEU G 1 35 ? 25.253 26.020 32.859 1.00 12.81 35 LEU G N 1
ATOM 5410 C CA . LEU G 1 35 ? 26.518 25.405 33.237 1.00 12.40 35 LEU G CA 1
ATOM 5411 C C . LEU G 1 35 ? 26.736 24.219 32.296 1.00 15.93 35 LEU G C 1
ATOM 5412 O O . LEU G 1 35 ? 26.212 23.123 32.522 1.00 14.51 35 LEU G O 1
ATOM 5417 N N . TYR G 1 36 ? 27.452 24.473 31.183 1.00 13.03 36 TYR G N 1
ATOM 5418 C CA . TYR G 1 36 ? 27.713 23.450 30.180 1.00 12.83 36 TYR G CA 1
ATOM 5419 C C . TYR G 1 36 ? 28.551 22.340 30.765 1.00 16.40 36 TYR G C 1
ATOM 5420 O O . TYR G 1 36 ? 29.537 22.600 31.448 1.00 16.20 36 TYR G O 1
ATOM 5429 N N . ASN G 1 37 ? 28.070 21.097 30.560 1.00 15.99 37 ASN G N 1
ATOM 5430 C CA . ASN G 1 37 ? 28.593 19.823 31.068 1.00 15.61 37 ASN G CA 1
ATOM 5431 C C . ASN G 1 37 ? 28.278 19.641 32.575 1.00 19.36 37 ASN G C 1
ATOM 5432 O O . ASN G 1 37 ? 28.559 18.576 33.120 1.00 19.68 37 ASN G O 1
ATOM 5437 N N . GLY G 1 38 ? 27.653 20.647 33.201 1.00 17.15 38 GLY G N 1
ATOM 5438 C CA . GLY G 1 38 ? 27.283 20.645 34.617 1.00 16.33 38 GLY G CA 1
ATOM 5439 C C . GLY G 1 38 ? 25.840 20.273 34.923 1.00 19.52 38 GLY G C 1
ATOM 5440 O O . GLY G 1 38 ? 25.432 20.339 36.083 1.00 19.84 38 GLY G O 1
ATOM 5441 N N . ASN G 1 39 ? 25.055 19.883 33.895 1.00 17.22 39 ASN G N 1
ATOM 5442 C CA . ASN G 1 39 ? 23.640 19.464 34.006 1.00 17.73 39 ASN G CA 1
ATOM 5443 C C . ASN G 1 39 ? 22.805 20.467 34.841 1.00 20.58 39 ASN G C 1
ATOM 5444 O O . ASN G 1 39 ? 22.072 20.081 35.757 1.00 21.01 39 ASN G O 1
ATOM 5449 N N . TRP G 1 40 ? 22.951 21.762 34.539 1.00 15.57 40 TRP G N 1
ATOM 5450 C CA . TRP G 1 40 ? 22.232 22.808 35.258 1.00 14.87 40 TRP G CA 1
ATOM 5451 C C . TRP G 1 40 ? 22.057 24.038 34.402 1.00 17.90 40 TRP G C 1
ATOM 5452 O O . TRP G 1 40 ? 22.946 24.410 33.629 1.00 16.69 40 TRP G O 1
ATOM 5463 N N . GLN G 1 41 ? 20.902 24.688 34.576 1.00 15.07 41 GLN G N 1
ATOM 5464 C CA . GLN G 1 41 ? 20.550 25.953 33.948 1.00 15.56 41 GLN G CA 1
ATOM 5465 C C . GLN G 1 41 ? 19.562 26.683 34.848 1.00 20.43 41 GLN G C 1
ATOM 5466 O O . GLN G 1 41 ? 18.807 26.032 35.581 1.00 21.34 41 GLN G O 1
ATOM 5472 N N . SER G 1 42 ? 19.538 28.023 34.781 1.00 16.88 42 SER G N 1
ATOM 5473 C CA . SER G 1 42 ? 18.587 28.806 35.579 1.00 17.29 42 SER G CA 1
ATOM 5474 C C . SER G 1 42 ? 17.160 28.695 34.995 1.00 23.99 42 SER G C 1
ATOM 5475 O O . SER G 1 42 ? 16.191 29.046 35.670 1.00 25.75 42 SER G O 1
ATOM 5478 N N . ASN G 1 43 ? 17.045 28.188 33.741 1.00 21.54 43 ASN G N 1
ATOM 5479 C CA . ASN G 1 43 ? 15.807 27.987 32.982 1.00 21.95 43 ASN G CA 1
ATOM 5480 C C . ASN G 1 43 ? 15.054 29.326 32.821 1.00 26.24 43 ASN G C 1
ATOM 5481 O O . ASN G 1 43 ? 13.842 29.423 33.065 1.00 26.07 43 ASN G O 1
ATOM 5486 N N . THR G 1 44 ? 15.800 30.360 32.388 1.00 21.10 44 THR G N 1
ATOM 5487 C CA . THR G 1 44 ? 15.268 31.711 32.215 1.00 20.59 44 THR G CA 1
ATOM 5488 C C . THR G 1 44 ? 15.496 32.228 30.784 1.00 24.02 44 THR G C 1
ATOM 5489 O O . THR G 1 44 ? 15.578 33.439 30.583 1.00 24.33 44 THR G O 1
ATOM 5493 N N . ALA G 1 45 ? 15.559 31.327 29.786 1.00 22.09 45 ALA G N 1
ATOM 5494 C CA . ALA G 1 45 ? 15.741 31.734 28.389 1.00 22.84 45 ALA G CA 1
ATOM 5495 C C . ALA G 1 45 ? 14.562 32.605 27.920 1.00 29.17 45 ALA G C 1
ATOM 5496 O O . ALA G 1 45 ? 13.411 32.310 28.243 1.00 30.35 45 ALA G O 1
ATOM 5498 N N . ASN G 1 46 ? 14.881 33.711 27.221 1.00 26.51 46 ASN G N 1
ATOM 5499 C CA . ASN G 1 46 ? 13.990 34.732 26.652 1.00 27.84 46 ASN G CA 1
ATOM 5500 C C . ASN G 1 46 ? 13.177 35.487 27.737 1.00 32.99 46 ASN G C 1
ATOM 5501 O O . ASN G 1 46 ? 12.111 36.014 27.438 1.00 32.85 46 ASN G O 1
ATOM 5506 N N . ASN G 1 47 ? 13.712 35.594 28.971 1.00 29.75 47 ASN G N 1
ATOM 5507 C CA . ASN G 1 47 ? 13.042 36.311 30.066 1.00 30.91 47 ASN G CA 1
ATOM 5508 C C . ASN G 1 47 ? 13.518 37.778 30.168 1.00 37.31 47 ASN G C 1
ATOM 5509 O O . ASN G 1 47 ? 13.002 38.535 30.995 1.00 37.66 47 ASN G O 1
ATOM 5514 N N . GLY G 1 48 ? 14.472 38.160 29.318 1.00 34.24 48 GLY G N 1
ATOM 5515 C CA . GLY G 1 48 ? 15.025 39.507 29.281 1.00 34.36 48 GLY G CA 1
ATOM 5516 C C . GLY G 1 48 ? 16.208 39.664 28.349 1.00 37.25 48 GLY G C 1
ATOM 5517 O O . GLY G 1 48 ? 16.666 38.693 27.740 1.00 36.25 48 GLY G O 1
ATOM 5518 N N . ARG G 1 49 ? 16.704 40.901 28.231 1.00 33.69 49 ARG G N 1
ATOM 5519 C CA . ARG G 1 49 ? 17.842 41.243 27.378 1.00 32.63 49 ARG G CA 1
ATOM 5520 C C . ARG G 1 49 ? 18.947 41.878 28.202 1.00 33.80 49 ARG G C 1
ATOM 5521 O O . ARG G 1 49 ? 18.664 42.500 29.232 1.00 33.53 49 ARG G O 1
ATOM 5523 N N . ASP G 1 50 ? 20.208 41.730 27.736 1.00 28.42 50 ASP G N 1
ATOM 5524 C CA . ASP G 1 50 ? 21.426 42.263 28.364 1.00 26.69 50 ASP G CA 1
ATOM 5525 C C . ASP G 1 50 ? 21.496 41.845 29.843 1.00 28.11 50 ASP G C 1
ATOM 5526 O O . ASP G 1 50 ? 21.829 42.658 30.712 1.00 28.33 50 ASP G O 1
ATOM 5531 N N . CYS G 1 51 ? 21.189 40.562 30.117 1.00 22.91 51 CYS G N 1
ATOM 5532 C CA . CYS G 1 51 ? 21.161 40.025 31.477 1.00 21.53 51 CYS G CA 1
ATOM 5533 C C . CYS G 1 51 ? 22.561 39.848 32.066 1.00 23.28 51 CYS G C 1
ATOM 5534 O O . CYS G 1 51 ? 23.533 39.583 31.353 1.00 22.64 51 CYS G O 1
ATOM 5537 N N . LYS G 1 52 ? 22.650 40.052 33.385 1.00 18.32 52 LYS G N 1
ATOM 5538 C CA . LYS G 1 52 ? 23.897 40.011 34.151 1.00 17.70 52 LYS G CA 1
ATOM 5539 C C . LYS G 1 52 ? 23.729 39.203 35.431 1.00 19.30 52 LYS G C 1
ATOM 5540 O O . LYS G 1 52 ? 22.658 39.228 36.032 1.00 18.73 52 LYS G O 1
ATOM 5546 N N . LEU G 1 53 ? 24.798 38.525 35.877 1.00 15.61 53 LEU G N 1
ATOM 5547 C CA . LEU G 1 53 ? 24.748 37.755 37.118 1.00 14.64 53 LEU G CA 1
ATOM 5548 C C . LEU G 1 53 ? 25.517 38.480 38.212 1.00 18.45 53 LEU G C 1
ATOM 5549 O O . LEU G 1 53 ? 26.666 38.865 38.000 1.00 17.29 53 LEU G O 1
ATOM 5554 N N . THR G 1 54 ? 24.886 38.637 39.391 1.00 16.51 54 THR G N 1
ATOM 5555 C CA . THR G 1 54 ? 25.485 39.272 40.566 1.00 16.14 54 THR G CA 1
ATOM 5556 C C . THR G 1 54 ? 25.331 38.356 41.789 1.00 19.36 54 THR G C 1
ATOM 5557 O O . THR G 1 54 ? 24.594 37.361 41.752 1.00 17.80 54 THR G O 1
ATOM 5561 N N . LEU G 1 55 ? 26.034 38.708 42.870 1.00 16.20 55 LEU G N 1
ATOM 5562 C CA . LEU G 1 55 ? 26.039 37.969 44.124 1.00 14.83 55 LEU G CA 1
ATOM 5563 C C . LEU G 1 55 ? 25.885 38.987 45.239 1.00 19.01 55 LEU G C 1
ATOM 5564 O O . LEU G 1 55 ? 26.709 39.894 45.350 1.00 19.72 55 LEU G O 1
ATOM 5569 N N . THR G 1 56 ? 24.805 38.885 46.021 1.00 15.63 56 THR G N 1
ATOM 5570 C CA . THR G 1 56 ? 24.523 39.845 47.107 1.00 16.20 56 THR G CA 1
ATOM 5571 C C . THR G 1 56 ? 25.471 39.646 48.309 1.00 19.61 56 THR G C 1
ATOM 5572 O O . THR G 1 56 ? 26.199 38.654 48.379 1.00 18.00 56 THR G O 1
ATOM 5576 N N . ASP G 1 57 ? 25.417 40.583 49.277 1.00 19.55 57 ASP G N 1
ATOM 5577 C CA . ASP G 1 57 ? 26.216 40.515 50.502 1.00 20.04 57 ASP G CA 1
ATOM 5578 C C . ASP G 1 57 ? 25.620 39.486 51.490 1.00 24.49 57 ASP G C 1
ATOM 5579 O O . ASP G 1 57 ? 26.109 39.365 52.607 1.00 23.87 57 ASP G O 1
ATOM 5584 N N . TYR G 1 58 ? 24.577 38.750 51.069 1.00 21.11 58 TYR G N 1
ATOM 5585 C CA . TYR G 1 58 ? 23.925 37.697 51.853 1.00 20.49 58 TYR G CA 1
ATOM 5586 C C . TYR G 1 58 ? 24.109 36.328 51.164 1.00 23.34 58 TYR G C 1
ATOM 5587 O O . TYR G 1 58 ? 23.575 35.317 51.632 1.00 22.95 58 TYR G O 1
ATOM 5596 N N . GLY G 1 59 ? 24.896 36.314 50.085 1.00 18.72 59 GLY G N 1
ATOM 5597 C CA . GLY G 1 59 ? 25.254 35.108 49.343 1.00 17.67 59 GLY G CA 1
ATOM 5598 C C . GLY G 1 59 ? 24.241 34.599 48.342 1.00 19.45 59 GLY G C 1
ATOM 5599 O O . GLY G 1 59 ? 24.283 33.428 47.956 1.00 17.60 59 GLY G O 1
ATOM 5600 N N . GLU G 1 60 ? 23.345 35.471 47.894 1.00 15.51 60 GLU G N 1
ATOM 5601 C CA . GLU G 1 60 ? 22.321 35.095 46.938 1.00 14.62 60 GLU G CA 1
ATOM 5602 C C . GLU G 1 60 ? 22.766 35.463 45.533 1.00 17.45 60 GLU G C 1
ATOM 5603 O O . GLU G 1 60 ? 23.170 36.602 45.295 1.00 17.11 60 GLU G O 1
ATOM 5609 N N . LEU G 1 61 ? 22.673 34.504 44.601 1.00 14.05 61 LEU G N 1
ATOM 5610 C CA . LEU G 1 61 ? 22.947 34.740 43.185 1.00 13.99 61 LEU G CA 1
ATOM 5611 C C . LEU G 1 61 ? 21.702 35.347 42.570 1.00 19.00 61 LEU G C 1
ATOM 5612 O O . LEU G 1 61 ? 20.596 34.872 42.844 1.00 19.14 61 LEU G O 1
ATOM 5617 N N . VAL G 1 62 ? 21.867 36.425 41.788 1.00 15.87 62 VAL G N 1
ATOM 5618 C CA . VAL G 1 62 ? 20.749 37.152 41.179 1.00 16.22 62 VAL G CA 1
ATOM 5619 C C . VAL G 1 62 ? 21.029 37.428 39.698 1.00 18.84 62 VAL G C 1
ATOM 5620 O O . VAL G 1 62 ? 22.104 37.924 39.351 1.00 17.85 62 VAL G O 1
ATOM 5624 N N . ILE G 1 63 ? 20.053 37.114 38.837 1.00 15.85 63 ILE G N 1
ATOM 5625 C CA . ILE G 1 63 ? 20.108 37.441 37.412 1.00 15.89 63 ILE G CA 1
ATOM 5626 C C . ILE G 1 63 ? 19.180 38.633 37.213 1.00 22.73 63 ILE G C 1
ATOM 5627 O O . ILE G 1 63 ? 18.012 38.555 37.601 1.00 22.10 63 ILE G O 1
ATOM 5632 N N . LYS G 1 64 ? 19.697 39.728 36.623 1.00 20.82 64 LYS G N 1
ATOM 5633 C CA . LYS G 1 64 ? 18.922 40.939 36.335 1.00 21.73 64 LYS G CA 1
ATOM 5634 C C . LYS G 1 64 ? 19.024 41.305 34.852 1.00 26.60 64 LYS G C 1
ATOM 5635 O O . LYS G 1 64 ? 20.077 41.088 34.254 1.00 24.24 64 LYS G O 1
ATOM 5641 N N . ASN G 1 65 ? 17.966 41.903 34.267 1.00 26.25 65 ASN G N 1
ATOM 5642 C CA . ASN G 1 65 ? 18.013 42.328 32.863 1.00 27.62 65 ASN G CA 1
ATOM 5643 C C . ASN G 1 65 ? 18.773 43.671 32.728 1.00 33.74 65 ASN G C 1
ATOM 5644 O O . ASN G 1 65 ? 19.212 44.236 33.737 1.00 34.29 65 ASN G O 1
ATOM 5649 N N . GLY G 1 66 ? 18.934 44.143 31.488 1.00 31.28 66 GLY G N 1
ATOM 5650 C CA . GLY G 1 66 ? 19.654 45.367 31.152 1.00 59.20 66 GLY G CA 1
ATOM 5651 C C . GLY G 1 66 ? 19.041 46.634 31.707 1.00 86.23 66 GLY G C 1
ATOM 5652 O O . GLY G 1 66 ? 19.705 47.375 32.433 1.00 46.50 66 GLY G O 1
ATOM 5653 N N . GLY G 1 68 ? 17.800 46.295 35.068 1.00 38.86 68 GLY G N 1
ATOM 5654 C CA . GLY G 1 68 ? 17.917 46.185 36.516 1.00 37.97 68 GLY G CA 1
ATOM 5655 C C . GLY G 1 68 ? 16.812 45.390 37.187 1.00 41.12 68 GLY G C 1
ATOM 5656 O O . GLY G 1 68 ? 16.845 45.209 38.407 1.00 40.41 68 GLY G O 1
ATOM 5657 N N . SER G 1 69 ? 15.819 44.915 36.402 1.00 37.16 69 SER G N 1
ATOM 5658 C CA . SER G 1 69 ? 14.710 44.104 36.910 1.00 36.72 69 SER G CA 1
ATOM 5659 C C . SER G 1 69 ? 15.182 42.667 37.152 1.00 37.79 69 SER G C 1
ATOM 5660 O O . SER G 1 69 ? 15.841 42.087 36.288 1.00 35.10 69 SER G O 1
ATOM 5663 N N . THR G 1 70 ? 14.852 42.103 38.329 1.00 33.72 70 THR G N 1
ATOM 5664 C CA . THR G 1 70 ? 15.241 40.745 38.724 1.00 32.03 70 THR G CA 1
ATOM 5665 C C . THR G 1 70 ? 14.484 39.709 37.871 1.00 34.83 70 THR G C 1
ATOM 5666 O O . THR G 1 70 ? 13.273 39.822 37.661 1.00 35.25 70 THR G O 1
ATOM 5670 N N . VAL G 1 71 ? 15.225 38.711 37.374 1.00 29.06 71 VAL G N 1
ATOM 5671 C CA . VAL G 1 71 ? 14.732 37.637 36.516 1.00 28.60 71 VAL G CA 1
ATOM 5672 C C . VAL G 1 71 ? 14.773 36.298 37.280 1.00 29.25 71 VAL G C 1
ATOM 5673 O O . VAL G 1 71 ? 13.878 35.473 37.108 1.00 28.92 71 VAL G O 1
ATOM 5677 N N . TRP G 1 72 ? 15.806 36.092 38.124 1.00 24.04 72 TRP G N 1
ATOM 5678 C CA . TRP G 1 72 ? 16.014 34.856 38.878 1.00 22.89 72 TRP G CA 1
ATOM 5679 C C . TRP G 1 72 ? 16.853 35.119 40.132 1.00 24.10 72 TRP G C 1
ATOM 5680 O O . TRP G 1 72 ? 17.729 35.983 40.108 1.00 21.91 72 TRP G O 1
ATOM 5691 N N . ARG G 1 73 ? 16.594 34.354 41.213 1.00 21.38 73 ARG G N 1
ATOM 5692 C CA . ARG G 1 73 ? 17.307 34.405 42.499 1.00 21.03 73 ARG G CA 1
ATOM 5693 C C . ARG G 1 73 ? 17.549 32.993 43.015 1.00 24.33 73 ARG G C 1
ATOM 5694 O O . ARG G 1 73 ? 16.674 32.139 42.859 1.00 24.93 73 ARG G O 1
ATOM 5702 N N . SER G 1 74 ? 18.699 32.746 43.666 1.00 20.35 74 SER G N 1
ATOM 5703 C CA . SER G 1 74 ? 19.022 31.417 44.211 1.00 19.56 74 SER G CA 1
ATOM 5704 C C . SER G 1 74 ? 18.279 31.111 45.542 1.00 24.79 74 SER G C 1
ATOM 5705 O O . SER G 1 74 ? 18.361 29.977 46.022 1.00 24.89 74 SER G O 1
ATOM 5708 N N . ARG G 1 75 ? 17.584 32.119 46.138 1.00 21.98 75 ARG G N 1
ATOM 5709 C CA . ARG G 1 75 ? 16.787 32.074 47.378 1.00 22.82 75 ARG G CA 1
ATOM 5710 C C . ARG G 1 75 ? 17.615 31.810 48.659 1.00 27.85 75 ARG G C 1
ATOM 5711 O O . ARG G 1 75 ? 17.295 32.407 49.686 1.00 29.40 75 ARG G O 1
ATOM 5713 N N . ALA G 1 76 ? 18.662 30.954 48.613 1.00 23.50 76 ALA G N 1
ATOM 5714 C CA . ALA G 1 76 ? 19.508 30.642 49.773 1.00 22.86 76 ALA G CA 1
ATOM 5715 C C . ALA G 1 76 ? 20.292 31.879 50.226 1.00 25.41 76 ALA G C 1
ATOM 5716 O O . ALA G 1 76 ? 20.964 32.523 49.419 1.00 22.30 76 ALA G O 1
ATOM 5718 N N . LYS G 1 77 ? 20.161 32.230 51.509 1.00 24.34 77 LYS G N 1
ATOM 5719 C CA . LYS G 1 77 ? 20.812 33.399 52.094 1.00 24.12 77 LYS G CA 1
ATOM 5720 C C . LYS G 1 77 ? 21.418 33.079 53.445 1.00 27.02 77 LYS G C 1
ATOM 5721 O O . LYS G 1 77 ? 20.933 32.188 54.147 1.00 27.18 77 LYS G O 1
ATOM 5727 N N . SER G 1 78 ? 22.450 33.840 53.826 1.00 22.00 78 SER G N 1
ATOM 5728 C CA . SER G 1 78 ? 23.103 33.744 55.130 1.00 20.54 78 SER G CA 1
ATOM 5729 C C . SER G 1 78 ? 23.361 35.172 55.676 1.00 24.67 78 SER G C 1
ATOM 5730 O O . SER G 1 78 ? 22.709 36.118 55.224 1.00 25.13 78 SER G O 1
ATOM 5733 N N . VAL G 1 79 ? 24.252 35.324 56.673 1.00 21.51 79 VAL G N 1
ATOM 5734 C CA . VAL G 1 79 ? 24.560 36.599 57.336 1.00 21.83 79 VAL G CA 1
ATOM 5735 C C . VAL G 1 79 ? 25.267 37.579 56.378 1.00 25.58 79 VAL G C 1
ATOM 5736 O O . VAL G 1 79 ? 25.913 37.141 55.430 1.00 23.84 79 VAL G O 1
ATOM 5740 N N . LYS G 1 80 ? 25.147 38.902 56.634 1.00 23.04 80 LYS G N 1
ATOM 5741 C CA . LYS G 1 80 ? 25.806 39.924 55.816 1.00 21.68 80 LYS G CA 1
ATOM 5742 C C . LYS G 1 80 ? 27.329 39.747 55.866 1.00 24.19 80 LYS G C 1
ATOM 5743 O O . LYS G 1 80 ? 27.905 39.588 56.947 1.00 23.80 80 LYS G O 1
ATOM 5749 N N . GLY G 1 81 ? 27.953 39.750 54.696 1.00 19.32 81 GLY G N 1
ATOM 5750 C CA . GLY G 1 81 ? 29.398 39.595 54.582 1.00 17.69 81 GLY G CA 1
ATOM 5751 C C . GLY G 1 81 ? 29.850 39.496 53.144 1.00 20.00 81 GLY G C 1
ATOM 5752 O O . GLY G 1 81 ? 29.105 39.868 52.231 1.00 19.02 81 GLY G O 1
ATOM 5753 N N . ASN G 1 82 ? 31.080 38.997 52.952 1.00 16.47 82 ASN G N 1
ATOM 5754 C CA . ASN G 1 82 ? 31.729 38.800 51.656 1.00 16.03 82 ASN G CA 1
ATOM 5755 C C . ASN G 1 82 ? 31.591 37.345 51.232 1.00 17.72 82 ASN G C 1
ATOM 5756 O O . ASN G 1 82 ? 31.951 36.441 51.987 1.00 16.14 82 ASN G O 1
ATOM 5761 N N . TYR G 1 83 ? 31.065 37.123 50.028 1.00 13.90 83 TYR G N 1
ATOM 5762 C CA . TYR G 1 83 ? 30.798 35.786 49.510 1.00 13.21 83 TYR G CA 1
ATOM 5763 C C . TYR G 1 83 ? 31.526 35.534 48.208 1.00 16.14 83 TYR G C 1
ATOM 5764 O O . TYR G 1 83 ? 31.954 36.480 47.537 1.00 15.11 83 TYR G O 1
ATOM 5773 N N . ALA G 1 84 ? 31.633 34.256 47.838 1.00 12.45 84 ALA G N 1
ATOM 5774 C CA . ALA G 1 84 ? 32.270 33.829 46.596 1.00 11.87 84 ALA G CA 1
ATOM 5775 C C . ALA G 1 84 ? 31.502 32.692 45.947 1.00 14.48 84 ALA G C 1
ATOM 5776 O O . ALA G 1 84 ? 31.225 31.689 46.598 1.00 15.06 84 ALA G O 1
ATOM 5778 N N . ALA G 1 85 ? 31.123 32.868 44.677 1.00 12.09 85 ALA G N 1
ATOM 5779 C CA . ALA G 1 85 ? 30.496 31.833 43.853 1.00 12.14 85 ALA G CA 1
ATOM 5780 C C . ALA G 1 85 ? 31.626 31.230 43.041 1.00 15.26 85 ALA G C 1
ATOM 5781 O O . ALA G 1 85 ? 32.249 31.942 42.252 1.00 15.62 85 ALA G O 1
ATOM 5783 N N . VAL G 1 86 ? 31.971 29.965 43.314 1.00 10.53 86 VAL G N 1
ATOM 5784 C CA . VAL G 1 86 ? 33.127 29.308 42.714 1.00 9.94 86 VAL G CA 1
ATOM 5785 C C . VAL G 1 86 ? 32.719 28.137 41.827 1.00 14.00 86 VAL G C 1
ATOM 5786 O O . VAL G 1 86 ? 31.933 27.289 42.256 1.00 14.53 86 VAL G O 1
ATOM 5790 N N . LEU G 1 87 ? 33.321 28.043 40.631 1.00 11.70 87 LEU G N 1
ATOM 5791 C CA . LEU G 1 87 ? 33.074 26.898 39.753 1.00 11.93 87 LEU G CA 1
ATOM 5792 C C . LEU G 1 87 ? 34.054 25.780 40.125 1.00 15.56 87 LEU G C 1
ATOM 5793 O O . LEU G 1 87 ? 35.249 25.849 39.817 1.00 14.87 87 LEU G O 1
ATOM 5798 N N . HIS G 1 88 ? 33.528 24.771 40.842 1.00 13.29 88 HIS G N 1
ATOM 5799 C CA . HIS G 1 88 ? 34.268 23.620 41.354 1.00 13.34 88 HIS G CA 1
ATOM 5800 C C . HIS G 1 88 ? 34.710 22.730 40.185 1.00 17.38 88 HIS G C 1
ATOM 5801 O O . HIS G 1 88 ? 33.935 22.576 39.227 1.00 16.90 88 HIS G O 1
ATOM 5808 N N . PRO G 1 89 ? 35.936 22.131 40.227 1.00 14.59 89 PRO G N 1
ATOM 5809 C CA . PRO G 1 89 ? 36.386 21.291 39.100 1.00 14.93 89 PRO G CA 1
ATOM 5810 C C . PRO G 1 89 ? 35.541 20.030 38.882 1.00 19.42 89 PRO G C 1
ATOM 5811 O O . PRO G 1 89 ? 35.668 19.404 37.828 1.00 19.71 89 PRO G O 1
ATOM 5815 N N . ASP G 1 90 ? 34.662 19.662 39.837 1.00 17.07 90 ASP G N 1
ATOM 5816 C CA . ASP G 1 90 ? 33.786 18.499 39.657 1.00 17.90 90 ASP G CA 1
ATOM 5817 C C . ASP G 1 90 ? 32.511 18.884 38.880 1.00 20.98 90 ASP G C 1
ATOM 5818 O O . ASP G 1 90 ? 31.679 18.019 38.597 1.00 21.70 90 ASP G O 1
ATOM 5823 N N . GLY G 1 91 ? 32.388 20.159 38.516 1.00 16.62 91 GLY G N 1
ATOM 5824 C CA . GLY G 1 91 ? 31.285 20.638 37.695 1.00 16.86 91 GLY G CA 1
ATOM 5825 C C . GLY G 1 91 ? 30.062 21.151 38.405 1.00 21.05 91 GLY G C 1
ATOM 5826 O O . GLY G 1 91 ? 28.939 20.889 37.965 1.00 23.54 91 GLY G O 1
ATOM 5827 N N . ARG G 1 92 ? 30.274 21.905 39.483 1.00 15.44 92 ARG G N 1
ATOM 5828 C CA . ARG G 1 92 ? 29.205 22.540 40.244 1.00 14.85 92 ARG G CA 1
ATOM 5829 C C . ARG G 1 92 ? 29.561 23.975 40.531 1.00 15.75 92 ARG G C 1
ATOM 5830 O O . ARG G 1 92 ? 30.724 24.257 40.845 1.00 14.76 92 ARG G O 1
ATOM 5838 N N . LEU G 1 93 ? 28.570 24.880 40.466 1.00 12.92 93 LEU G N 1
ATOM 5839 C CA . LEU G 1 93 ? 28.775 26.260 40.906 1.00 12.49 93 LEU G CA 1
ATOM 5840 C C . LEU G 1 93 ? 28.356 26.279 42.371 1.00 15.51 93 LEU G C 1
ATOM 5841 O O . LEU G 1 93 ? 27.243 25.850 42.686 1.00 15.65 93 LEU G O 1
ATOM 5846 N N . VAL G 1 94 ? 29.247 26.713 43.267 1.00 11.32 94 VAL G N 1
ATOM 5847 C CA . VAL G 1 94 ? 29.005 26.677 44.711 1.00 11.83 94 VAL G CA 1
ATOM 5848 C C . VAL G 1 94 ? 29.174 28.064 45.315 1.00 15.73 94 VAL G C 1
ATOM 5849 O O . VAL G 1 94 ? 30.200 28.711 45.086 1.00 15.63 94 VAL G O 1
ATOM 5853 N N . VAL G 1 95 ? 28.211 28.483 46.148 1.00 11.73 95 VAL G N 1
ATOM 5854 C CA . VAL G 1 95 ? 28.320 29.765 46.851 1.00 10.52 95 VAL G CA 1
ATOM 5855 C C . VAL G 1 95 ? 28.881 29.492 48.240 1.00 14.90 95 VAL G C 1
ATOM 5856 O O . VAL G 1 95 ? 28.261 28.765 49.021 1.00 15.88 95 VAL G O 1
ATOM 5860 N N . PHE G 1 96 ? 30.035 30.098 48.554 1.00 11.97 96 PHE G N 1
ATOM 5861 C CA . PHE G 1 96 ? 30.694 29.965 49.857 1.00 11.18 96 PHE G CA 1
ATOM 5862 C C . PHE G 1 96 ? 30.697 31.270 50.599 1.00 13.86 96 PHE G C 1
ATOM 5863 O O . PHE G 1 96 ? 30.976 32.316 50.007 1.00 13.03 96 PHE G O 1
ATOM 5871 N N . GLY G 1 97 ? 30.462 31.205 51.899 1.00 13.35 97 GLY G N 1
ATOM 5872 C CA . GLY G 1 97 ? 30.507 32.403 52.710 1.00 13.01 97 GLY G CA 1
ATOM 5873 C C . GLY G 1 97 ? 29.796 32.377 54.043 1.00 16.95 97 GLY G C 1
ATOM 5874 O O . GLY G 1 97 ? 29.011 31.465 54.332 1.00 16.40 97 GLY G O 1
ATOM 5875 N N . PRO G 1 98 ? 30.025 33.424 54.856 1.00 15.59 98 PRO G N 1
ATOM 5876 C CA . PRO G 1 98 ? 30.892 34.592 54.596 1.00 15.07 98 PRO G CA 1
ATOM 5877 C C . PRO G 1 98 ? 32.383 34.273 54.692 1.00 18.53 98 PRO G C 1
ATOM 5878 O O . PRO G 1 98 ? 32.759 33.159 55.064 1.00 18.83 98 PRO G O 1
ATOM 5882 N N . SER G 1 99 ? 33.233 35.256 54.368 1.00 14.67 99 SER G N 1
ATOM 5883 C CA . SER G 1 99 ? 34.679 35.096 54.503 1.00 14.61 99 SER G CA 1
ATOM 5884 C C . SER G 1 99 ? 35.020 34.989 55.994 1.00 19.26 99 SER G C 1
ATOM 5885 O O . SER G 1 99 ? 34.379 35.656 56.810 1.00 19.42 99 SER G O 1
ATOM 5888 N N . VAL G 1 100 ? 35.967 34.104 56.356 1.00 14.50 100 VAL G N 1
ATOM 5889 C CA . VAL G 1 100 ? 36.339 33.894 57.765 1.00 13.68 100 VAL G CA 1
ATOM 5890 C C . VAL G 1 100 ? 37.810 34.246 58.031 1.00 17.27 100 VAL G C 1
ATOM 5891 O O . VAL G 1 100 ? 38.213 34.316 59.191 1.00 16.15 100 VAL G O 1
ATOM 5895 N N . PHE G 1 101 ? 38.615 34.427 56.973 1.00 13.00 101 PHE G N 1
ATOM 5896 C CA . PHE G 1 101 ? 40.044 34.712 57.142 1.00 12.58 101 PHE G CA 1
ATOM 5897 C C . PHE G 1 101 ? 40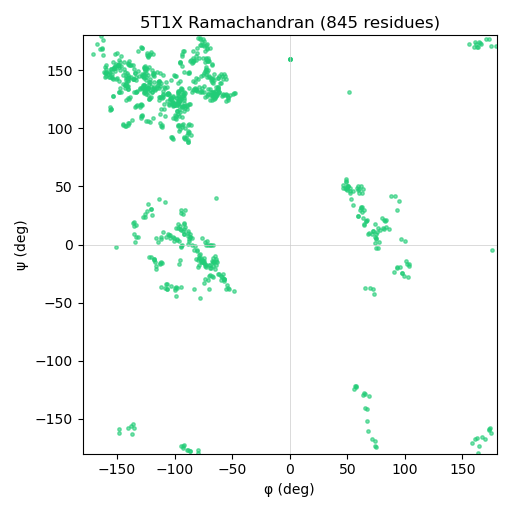.599 35.401 55.912 1.00 15.33 101 PHE G C 1
ATOM 5898 O O . PHE G 1 101 ? 40.190 35.083 54.795 1.00 13.51 101 PHE G O 1
ATOM 5906 N N . LYS G 1 102 ? 41.539 36.334 56.121 1.00 13.81 102 LYS G N 1
ATOM 5907 C CA . LYS G 1 102 ? 42.175 37.061 55.023 1.00 13.87 102 LYS G CA 1
ATOM 5908 C C . LYS G 1 102 ? 43.670 37.267 55.287 1.00 17.67 102 LYS G C 1
ATOM 5909 O O . LYS G 1 102 ? 44.075 37.682 56.384 1.00 17.07 102 LYS G O 1
ATOM 5915 N N . ILE G 1 103 ? 44.474 36.983 54.255 1.00 13.88 103 ILE G N 1
ATOM 5916 C CA . ILE G 1 103 ? 45.908 37.236 54.181 1.00 14.08 103 ILE G CA 1
ATOM 5917 C C . ILE G 1 103 ? 46.050 38.444 53.257 1.00 17.20 103 ILE G C 1
ATOM 5918 O O . ILE G 1 103 ? 45.596 38.402 52.106 1.00 16.95 103 ILE G O 1
ATOM 5923 N N . ASP G 1 104 ? 46.630 39.529 53.777 1.00 15.23 104 ASP G N 1
ATOM 5924 C CA . ASP G 1 104 ? 46.784 40.780 53.040 1.00 14.11 104 ASP G CA 1
ATOM 5925 C C . ASP G 1 104 ? 48.260 41.064 52.754 1.00 17.67 104 ASP G C 1
ATOM 5926 O O . ASP G 1 104 ? 48.973 41.542 53.645 1.00 18.23 104 ASP G O 1
ATOM 5931 N N . PRO G 1 105 ? 48.722 40.860 51.501 1.00 13.46 105 PRO G N 1
ATOM 5932 C CA . PRO G 1 105 ? 50.133 41.155 51.192 1.00 13.53 105 PRO G CA 1
ATOM 5933 C C . PRO G 1 105 ? 50.363 42.620 50.808 1.00 18.74 105 PRO G C 1
ATOM 5934 O O . PRO G 1 105 ? 51.471 42.971 50.395 1.00 18.66 105 PRO G O 1
ATOM 5938 N N . TRP G 1 106 ? 49.321 43.470 50.932 1.00 16.59 106 TRP G N 1
ATOM 5939 C CA . TRP G 1 106 ? 49.407 44.889 50.584 1.00 17.59 106 TRP G CA 1
ATOM 5940 C C . TRP G 1 106 ? 49.715 45.740 51.807 1.00 20.36 106 TRP G C 1
ATOM 5941 O O . TRP G 1 106 ? 50.058 46.911 51.662 1.00 20.70 106 TRP G O 1
ATOM 5952 N N . VAL G 1 107 ? 49.593 45.151 53.009 1.00 17.01 107 VAL G N 1
ATOM 5953 C CA . VAL G 1 107 ? 49.962 45.784 54.276 1.00 17.32 107 VAL G CA 1
ATOM 5954 C C . VAL G 1 107 ? 51.054 44.881 54.893 1.00 19.33 107 VAL G C 1
ATOM 5955 O O . VAL G 1 107 ? 51.057 43.685 54.580 1.00 17.47 107 VAL G O 1
ATOM 5959 N N . PRO G 1 108 ? 52.014 45.420 55.688 1.00 16.87 108 PRO G N 1
ATOM 5960 C CA . PRO G 1 108 ? 53.125 44.584 56.191 1.00 16.75 108 PRO G CA 1
ATOM 5961 C C . PRO G 1 108 ? 52.725 43.314 56.962 1.00 21.87 108 PRO G C 1
ATOM 5962 O O . PRO G 1 108 ? 53.387 42.286 56.805 1.00 20.97 108 PRO G O 1
ATOM 5966 N N . GLY G 1 109 ? 51.676 43.387 57.775 1.00 18.60 109 GLY G N 1
ATOM 5967 C CA . GLY G 1 109 ? 51.234 42.258 58.592 1.00 18.28 109 GLY G CA 1
ATOM 5968 C C . GLY G 1 109 ? 50.121 41.389 58.035 1.00 21.85 109 GLY G C 1
ATOM 5969 O O . GLY G 1 109 ? 49.762 40.389 58.657 1.00 22.03 109 GLY G O 1
ATOM 5970 N N . LEU G 1 110 ? 49.656 41.665 56.816 1.00 15.76 110 LEU G N 1
ATOM 5971 N N . ASN H 2 1 ? 40.464 12.123 45.616 1.00 15.54 1 ASN H N 1
ATOM 5972 C CA . ASN H 2 1 ? 41.047 13.453 45.773 1.00 14.67 1 ASN H CA 1
ATOM 5973 C C . ASN H 2 1 ? 40.407 14.424 44.811 1.00 18.28 1 ASN H C 1
ATOM 5974 O O . ASN H 2 1 ? 40.084 14.042 43.687 1.00 17.57 1 ASN H O 1
ATOM 5979 N N . ILE H 2 2 ? 40.245 15.678 45.246 1.00 15.17 2 ILE H N 1
ATOM 5980 C CA . ILE H 2 2 ? 39.647 16.755 44.451 1.00 15.45 2 ILE H CA 1
ATOM 5981 C C . ILE H 2 2 ? 40.683 17.225 43.421 1.00 19.90 2 ILE H C 1
ATOM 5982 O O . ILE H 2 2 ? 41.818 17.509 43.816 1.00 19.35 2 ILE H O 1
ATOM 5987 N N . PRO H 2 3 ? 40.315 17.347 42.118 1.00 17.19 3 PRO H N 1
ATOM 5988 C CA . PRO H 2 3 ? 41.276 17.861 41.121 1.00 16.41 3 PRO H CA 1
ATOM 5989 C C . PRO H 2 3 ? 41.810 19.234 41.513 1.00 18.18 3 PRO H C 1
ATOM 5990 O O . PRO H 2 3 ? 41.085 20.028 42.117 1.00 17.96 3 PRO H O 1
ATOM 5994 N N . PHE H 2 4 ? 43.082 19.501 41.208 1.00 14.57 4 PHE H N 1
ATOM 5995 C CA . PHE H 2 4 ? 43.673 20.784 41.566 1.00 14.73 4 PHE H CA 1
ATOM 5996 C C . PHE H 2 4 ? 43.331 21.882 40.558 1.00 17.57 4 PHE H C 1
ATOM 5997 O O . PHE H 2 4 ? 43.316 21.642 39.352 1.00 18.26 4 PHE H O 1
ATOM 6005 N N . THR H 2 5 ? 43.060 23.095 41.079 1.00 11.53 5 THR H N 1
ATOM 6006 C CA . THR H 2 5 ? 42.838 24.334 40.336 1.00 10.81 5 THR H CA 1
ATOM 6007 C C . THR H 2 5 ? 43.863 25.321 40.878 1.00 14.65 5 THR H C 1
ATOM 6008 O O . THR H 2 5 ? 43.947 25.483 42.090 1.00 14.32 5 THR H O 1
ATOM 6012 N N . ASP H 2 6 ? 44.629 25.973 39.992 1.00 13.41 6 ASP H N 1
ATOM 6013 C CA . ASP H 2 6 ? 45.758 26.833 40.344 1.00 13.94 6 ASP H CA 1
ATOM 6014 C C . ASP H 2 6 ? 45.491 27.875 41.451 1.00 15.02 6 ASP H C 1
ATOM 6015 O O . ASP H 2 6 ? 46.367 28.067 42.296 1.00 14.05 6 ASP H O 1
ATOM 6020 N N . ASN H 2 7 ? 44.314 28.516 41.469 1.00 11.17 7 ASN H N 1
ATOM 6021 C CA . ASN H 2 7 ? 44.022 29.601 42.428 1.00 10.19 7 ASN H CA 1
ATOM 6022 C C . ASN H 2 7 ? 43.113 29.208 43.598 1.00 14.99 7 ASN H C 1
ATOM 6023 O O . ASN H 2 7 ? 42.749 30.089 44.385 1.00 15.00 7 ASN H O 1
ATOM 6028 N N . LEU H 2 8 ? 42.757 27.917 43.729 1.00 11.29 8 LEU H N 1
ATOM 6029 C CA . LEU H 2 8 ? 41.843 27.444 44.778 1.00 11.63 8 LEU H CA 1
ATOM 6030 C C . LEU H 2 8 ? 42.423 26.313 45.611 1.00 14.37 8 LEU H C 1
ATOM 6031 O O . LEU H 2 8 ? 43.207 25.495 45.120 1.00 13.63 8 LEU H O 1
ATOM 6036 N N . LEU H 2 9 ? 41.974 26.239 46.864 1.00 11.97 9 LEU H N 1
ATOM 6037 C CA . LEU H 2 9 ? 42.278 25.143 47.768 1.00 10.90 9 LEU H CA 1
ATOM 6038 C C . LEU H 2 9 ? 41.010 24.843 48.539 1.00 14.37 9 LEU H C 1
ATOM 6039 O O . LEU H 2 9 ? 40.602 25.627 49.398 1.00 14.09 9 LEU H O 1
ATOM 6044 N N . PHE H 2 10 ? 40.333 23.747 48.168 1.00 11.72 10 PHE H N 1
ATOM 6045 C CA . PHE H 2 10 ? 39.098 23.347 48.837 1.00 11.19 10 PHE H CA 1
ATOM 6046 C C . PHE H 2 10 ? 39.419 22.553 50.089 1.00 14.21 10 PHE H C 1
ATOM 6047 O O . PHE H 2 10 ? 40.504 21.972 50.178 1.00 13.96 10 PHE H O 1
ATOM 6055 N N . SER H 2 11 ? 38.463 22.496 51.042 1.00 12.02 11 SER H N 1
ATOM 6056 C CA . SER H 2 11 ? 38.582 21.695 52.263 1.00 10.69 11 SER H CA 1
ATOM 6057 C C . SER H 2 11 ? 39.023 20.272 51.914 1.00 14.03 11 SER H C 1
ATOM 6058 O O . SER H 2 11 ? 38.478 19.678 50.987 1.00 14.32 11 SER H O 1
ATOM 6061 N N . GLY H 2 12 ? 40.060 19.781 52.586 1.00 11.11 12 GLY H N 1
ATOM 6062 C CA . GLY H 2 12 ? 40.590 18.444 52.319 1.00 11.51 12 GLY H CA 1
ATOM 6063 C C . GLY H 2 12 ? 41.822 18.402 51.432 1.00 14.93 12 GLY H C 1
ATOM 6064 O O . GLY H 2 12 ? 42.607 17.460 51.538 1.00 14.72 12 GLY H O 1
ATOM 6065 N N . GLN H 2 13 ? 42.020 19.396 50.535 1.00 13.25 13 GLN H N 1
ATOM 6066 C CA . GLN H 2 13 ? 43.213 19.377 49.675 1.00 12.60 13 GLN H CA 1
ATOM 6067 C C . GLN H 2 13 ? 44.474 19.726 50.498 1.00 16.68 13 GLN H C 1
ATOM 6068 O O . GLN H 2 13 ? 44.368 20.397 51.528 1.00 16.29 13 GLN H O 1
ATOM 6074 N N . VAL H 2 14 ? 45.644 19.202 50.098 1.00 14.23 14 VAL H N 1
ATOM 6075 C CA . VAL H 2 14 ? 46.877 19.488 50.839 1.00 15.13 14 VAL H CA 1
ATOM 6076 C C . VAL H 2 14 ? 47.962 20.029 49.905 1.00 19.07 14 VAL H C 1
ATOM 6077 O O . VAL H 2 14 ? 48.056 19.623 48.744 1.00 19.24 14 VAL H O 1
ATOM 6081 N N . LEU H 2 15 ? 48.765 20.961 50.427 1.00 14.09 15 LEU H N 1
ATOM 6082 C CA . LEU H 2 15 ? 49.927 21.524 49.747 1.00 12.45 15 LEU H CA 1
ATOM 6083 C C . LEU H 2 15 ? 51.135 21.272 50.607 1.00 15.62 15 LEU H C 1
ATOM 6084 O O . LEU H 2 15 ? 51.043 21.381 51.829 1.00 13.89 15 LEU H O 1
ATOM 6089 N N . TYR H 2 16 ? 52.264 20.910 49.984 1.00 12.12 16 TYR H N 1
ATOM 6090 C CA . TYR H 2 16 ? 53.516 20.657 50.707 1.00 11.86 16 TYR H CA 1
ATOM 6091 C C . TYR H 2 16 ? 54.670 20.691 49.713 1.00 15.44 16 TYR H C 1
ATOM 6092 O O . TYR H 2 16 ? 54.434 20.672 48.499 1.00 13.50 16 TYR H O 1
ATOM 6101 N N . GLY H 2 17 ? 55.895 20.726 50.231 1.00 14.23 17 GLY H N 1
ATOM 6102 C CA . GLY H 2 17 ? 57.122 20.680 49.438 1.00 15.91 17 GLY H CA 1
ATOM 6103 C C . GLY H 2 17 ? 57.161 21.587 48.228 1.00 20.46 17 GLY H C 1
ATOM 6104 O O . GLY H 2 17 ? 57.474 21.136 47.121 1.00 20.05 17 GLY H O 1
ATOM 6105 N N . ASP H 2 18 ? 56.843 22.876 48.447 1.00 16.95 18 ASP H N 1
ATOM 6106 C CA . ASP H 2 18 ? 56.813 23.974 47.465 1.00 17.23 18 ASP H CA 1
ATOM 6107 C C . ASP H 2 18 ? 55.549 23.949 46.585 1.00 18.52 18 ASP H C 1
ATOM 6108 O O . ASP H 2 18 ? 55.463 24.720 45.626 1.00 17.39 18 ASP H O 1
ATOM 6113 N N . GLY H 2 19 ? 54.558 23.137 46.972 1.00 14.47 19 GLY H N 1
ATOM 6114 C CA . GLY H 2 19 ? 53.233 23.109 46.362 1.00 13.00 19 GLY H CA 1
ATOM 6115 C C . GLY H 2 19 ? 52.646 24.496 46.558 1.00 15.30 19 GLY H C 1
ATOM 6116 O O . GLY H 2 19 ? 52.866 25.113 47.610 1.00 14.44 19 GLY H O 1
ATOM 6117 N N . ARG H 2 20 ? 51.974 25.034 45.539 1.00 12.70 20 ARG H N 1
ATOM 6118 C CA . ARG H 2 20 ? 51.509 26.415 45.615 1.00 11.97 20 ARG H CA 1
ATOM 6119 C C . ARG H 2 20 ? 50.193 26.709 44.896 1.00 15.27 20 ARG H C 1
ATOM 6120 O O . ARG H 2 20 ? 49.773 25.978 43.994 1.00 15.03 20 ARG H O 1
ATOM 6128 N N . LEU H 2 21 ? 49.590 27.841 45.270 1.00 11.11 21 LEU H N 1
ATOM 6129 C CA . LEU H 2 21 ? 48.483 28.460 44.550 1.00 11.12 21 LEU H CA 1
ATOM 6130 C C . LEU H 2 21 ? 49.088 29.571 43.718 1.00 14.47 21 LEU H C 1
ATOM 6131 O O . LEU H 2 21 ? 50.044 30.202 44.176 1.00 15.61 21 LEU H O 1
ATOM 6136 N N . THR H 2 22 ? 48.555 29.822 42.517 1.00 10.76 22 THR H N 1
ATOM 6137 C CA . THR H 2 22 ? 49.022 30.899 41.635 1.00 11.60 22 THR H CA 1
ATOM 6138 C C . THR H 2 22 ? 47.823 31.640 41.043 1.00 14.94 22 THR H C 1
ATOM 6139 O O . THR H 2 22 ? 46.807 31.020 40.730 1.00 14.19 22 THR H O 1
ATOM 6143 N N . ALA H 2 23 ? 47.950 32.958 40.896 1.00 13.01 23 ALA H N 1
ATOM 6144 C CA . ALA H 2 23 ? 46.951 33.833 40.278 1.00 13.25 23 ALA H CA 1
ATOM 6145 C C . ALA H 2 23 ? 47.684 35.042 39.776 1.00 16.94 23 ALA H C 1
ATOM 6146 O O . ALA H 2 23 ? 48.319 35.743 40.572 1.00 15.84 23 ALA H O 1
ATOM 6148 N N . LYS H 2 24 ? 47.671 35.252 38.449 1.00 15.53 24 LYS H N 1
ATOM 6149 C CA . LYS H 2 24 ? 48.390 36.363 37.824 1.00 16.58 24 LYS H CA 1
ATOM 6150 C C . LYS H 2 24 ? 49.878 36.232 38.222 1.00 20.67 24 LYS H C 1
ATOM 6151 O O . LYS H 2 24 ? 50.449 35.165 37.991 1.00 20.35 24 LYS H O 1
ATOM 6157 N N . ASN H 2 25 ? 50.466 37.250 38.876 1.00 18.45 25 ASN H N 1
ATOM 6158 C CA . ASN H 2 25 ? 51.868 37.239 39.314 1.00 20.00 25 ASN H CA 1
ATOM 6159 C C . ASN H 2 25 ? 51.990 36.901 40.814 1.00 23.75 25 ASN H C 1
ATOM 6160 O O . ASN H 2 25 ? 53.095 36.940 41.365 1.00 26.34 25 ASN H O 1
ATOM 6165 N N . HIS H 2 26 ? 50.868 36.552 41.463 1.00 16.33 26 HIS H N 1
ATOM 6166 C CA . HIS H 2 26 ? 50.841 36.198 42.886 1.00 15.58 26 HIS H CA 1
ATOM 6167 C C . HIS H 2 26 ? 51.006 34.691 43.082 1.00 16.95 26 HIS H C 1
ATOM 6168 O O . HIS H 2 26 ? 50.561 33.892 42.245 1.00 14.29 26 HIS H O 1
ATOM 6175 N N . GLN H 2 27 ? 51.624 34.297 44.198 1.00 14.13 27 GLN H N 1
ATOM 6176 C CA . GLN H 2 27 ? 51.751 32.878 44.517 1.00 13.90 27 GLN H CA 1
ATOM 6177 C C . GLN H 2 27 ? 51.735 32.677 46.028 1.00 17.08 27 GLN H C 1
ATOM 6178 O O . GLN H 2 27 ? 52.281 33.496 46.754 1.00 17.49 27 GLN H O 1
ATOM 6184 N N . LEU H 2 28 ? 51.067 31.618 46.495 1.00 12.48 28 LEU H N 1
ATOM 6185 C CA . LEU H 2 28 ? 51.022 31.244 47.912 1.00 12.05 28 LEU H CA 1
ATOM 6186 C C . LEU H 2 28 ? 51.648 29.866 47.986 1.00 14.94 28 LEU H C 1
ATOM 6187 O O . LEU H 2 28 ? 51.073 28.907 47.464 1.00 13.52 28 LEU H O 1
ATOM 6192 N N . VAL H 2 29 ? 52.859 29.787 48.559 1.00 12.16 29 VAL H N 1
ATOM 6193 C CA . VAL H 2 29 ? 53.685 28.579 48.559 1.00 12.10 29 VAL H CA 1
ATOM 6194 C C . VAL H 2 29 ? 53.846 27.953 49.946 1.00 15.40 29 VAL H C 1
ATOM 6195 O O . VAL H 2 29 ? 54.353 28.611 50.858 1.00 14.37 29 VAL H O 1
ATOM 6199 N N . MET H 2 30 ? 53.532 26.641 50.062 1.00 11.49 30 MET H N 1
ATOM 6200 C CA . MET H 2 30 ? 53.800 25.885 51.298 1.00 11.12 30 MET H CA 1
ATOM 6201 C C . MET H 2 30 ? 55.206 25.323 51.094 1.00 15.45 30 MET H C 1
ATOM 6202 O O . MET H 2 30 ? 55.381 24.292 50.445 1.00 14.65 30 MET H O 1
ATOM 6207 N N . GLN H 2 31 ? 56.208 26.072 51.543 1.00 13.35 31 GLN H N 1
ATOM 6208 C CA . GLN H 2 31 ? 57.609 25.753 51.294 1.00 13.88 31 GLN H CA 1
ATOM 6209 C C . GLN H 2 31 ? 58.134 24.555 52.072 1.00 16.91 31 GLN H C 1
ATOM 6210 O O . GLN H 2 31 ? 57.601 24.197 53.122 1.00 15.01 31 GLN H O 1
ATOM 6216 N N . GLY H 2 32 ? 59.210 23.974 51.550 1.00 15.69 32 GLY H N 1
ATOM 6217 C CA . GLY H 2 32 ? 59.896 22.846 52.167 1.00 16.45 32 GLY H CA 1
ATOM 6218 C C . GLY H 2 32 ? 60.565 23.183 53.489 1.00 20.60 32 GLY H C 1
ATOM 6219 O O . GLY H 2 32 ? 60.926 22.275 54.243 1.00 21.67 32 GLY H O 1
ATOM 6220 N N . ASP H 2 33 ? 60.730 24.496 53.789 1.00 17.04 33 ASP H N 1
ATOM 6221 C CA . ASP H 2 33 ? 61.341 24.983 55.029 1.00 16.63 33 ASP H CA 1
ATOM 6222 C C . ASP H 2 33 ? 60.286 25.263 56.122 1.00 20.81 33 ASP H C 1
ATOM 6223 O O . ASP H 2 33 ? 60.631 25.878 57.130 1.00 21.09 33 ASP H O 1
ATOM 6228 N N . CYS H 2 34 ? 59.005 24.813 55.900 1.00 17.12 34 CYS H N 1
ATOM 6229 C CA A CYS H 2 34 ? 57.841 24.900 56.801 0.70 15.53 34 CYS H CA 1
ATOM 6230 C CA B CYS H 2 34 ? 57.867 24.942 56.826 0.30 17.53 34 CYS H CA 1
ATOM 6231 C C . CYS H 2 34 ? 57.255 26.334 56.872 1.00 19.51 34 CYS H C 1
ATOM 6232 O O . CYS H 2 34 ? 56.360 26.583 57.683 1.00 18.94 34 CYS H O 1
ATOM 6237 N N . ASN H 2 35 ? 57.680 27.231 55.982 1.00 15.17 35 ASN H N 1
ATOM 6238 C CA . ASN H 2 35 ? 57.139 28.583 55.955 1.00 15.04 35 ASN H CA 1
ATOM 6239 C C . ASN H 2 35 ? 56.110 28.722 54.828 1.00 16.43 35 ASN H C 1
ATOM 6240 O O . ASN H 2 35 ? 56.393 28.346 53.691 1.00 15.25 35 ASN H O 1
ATOM 6245 N N . LEU H 2 36 ? 54.908 29.221 55.159 1.00 14.62 36 LEU H N 1
ATOM 6246 C CA . LEU H 2 36 ? 53.849 29.495 54.180 1.00 12.56 36 LEU H CA 1
ATOM 6247 C C . LEU H 2 36 ? 54.083 30.921 53.715 1.00 15.93 36 LEU H C 1
ATOM 6248 O O . LEU H 2 36 ? 54.049 31.837 54.540 1.00 15.31 36 LEU H O 1
ATOM 6253 N N . VAL H 2 37 ? 54.394 31.115 52.416 1.00 12.17 37 VAL H N 1
ATOM 6254 C CA . VAL H 2 37 ? 54.775 32.436 51.923 1.00 11.58 37 VAL H CA 1
ATOM 6255 C C . VAL H 2 37 ? 53.930 32.875 50.737 1.00 14.69 37 VAL H C 1
ATOM 6256 O O . VAL H 2 37 ? 53.814 32.146 49.749 1.00 13.82 37 VAL H O 1
ATOM 6260 N N . LEU H 2 38 ? 53.401 34.105 50.820 1.00 12.53 38 LEU H N 1
ATOM 6261 C CA . LEU H 2 38 ? 52.686 34.731 49.725 1.00 12.93 38 LEU H CA 1
ATOM 6262 C C . LEU H 2 38 ? 53.662 35.674 49.044 1.00 16.82 38 LEU H C 1
ATOM 6263 O O . LEU H 2 38 ? 54.067 36.682 49.631 1.00 15.97 38 LEU H O 1
ATOM 6268 N N . TYR H 2 39 ? 54.091 35.316 47.836 1.00 14.21 39 TYR H N 1
ATOM 6269 C CA . TYR H 2 39 ? 54.949 36.174 47.028 1.00 14.47 39 TYR H CA 1
ATOM 6270 C C . TYR H 2 39 ? 54.033 36.983 46.135 1.00 18.38 39 TYR H C 1
ATOM 6271 O O . TYR H 2 39 ? 53.443 36.438 45.198 1.00 16.80 39 TYR H O 1
ATOM 6280 N N . GLY H 2 40 ? 53.845 38.249 46.484 1.00 16.19 40 GLY H N 1
ATOM 6281 C CA . GLY H 2 40 ? 52.962 39.136 45.739 1.00 16.02 40 GLY H CA 1
ATOM 6282 C C . GLY H 2 40 ? 52.635 40.365 46.550 1.00 20.67 40 GLY H C 1
ATOM 6283 O O . GLY H 2 40 ? 53.038 40.466 47.709 1.00 18.88 40 GLY H O 1
ATOM 6284 N N . GLY H 2 41 ? 51.931 41.305 45.935 1.00 20.38 41 GLY H N 1
ATOM 6285 C CA . GLY H 2 41 ? 51.585 42.559 46.594 1.00 20.23 41 GLY H CA 1
ATOM 6286 C C . GLY H 2 41 ? 52.805 43.425 46.833 1.00 26.42 41 GLY H C 1
ATOM 6287 O O . GLY H 2 41 ? 53.853 43.222 46.214 1.00 28.61 41 GLY H O 1
ATOM 6288 N N . LYS H 2 42 ? 52.688 44.377 47.753 1.00 22.13 42 LYS H N 1
ATOM 6289 C CA . LYS H 2 42 ? 53.785 45.284 48.060 1.00 22.18 42 LYS H CA 1
ATOM 6290 C C . LYS H 2 42 ? 54.773 44.651 49.046 1.00 24.76 42 LYS H C 1
ATOM 6291 O O . LYS H 2 42 ? 55.978 44.867 48.923 1.00 25.52 42 LYS H O 1
ATOM 6297 N N . TYR H 2 43 ? 54.266 43.891 50.032 1.00 19.17 43 TYR H N 1
ATOM 6298 C CA . TYR H 2 43 ? 55.107 43.322 51.081 1.00 17.72 43 TYR H CA 1
ATOM 6299 C C . TYR H 2 43 ? 55.156 41.808 51.089 1.00 20.38 43 TYR H C 1
ATOM 6300 O O . TYR H 2 43 ? 56.026 41.233 51.747 1.00 20.11 43 TYR H O 1
ATOM 6309 N N . GLY H 2 44 ? 54.181 41.174 50.447 1.00 16.42 44 GLY H N 1
ATOM 6310 C CA . GLY H 2 44 ? 54.038 39.731 50.519 1.00 15.81 44 GLY H CA 1
ATOM 6311 C C . GLY H 2 44 ? 53.544 39.388 51.910 1.00 18.98 44 GLY H C 1
ATOM 6312 O O . GLY H 2 44 ? 53.151 40.286 52.671 1.00 18.39 44 GLY H O 1
ATOM 6313 N N . TRP H 2 45 ? 53.585 38.107 52.269 1.00 15.15 45 TRP H N 1
ATOM 6314 C CA . TRP H 2 45 ? 53.168 37.650 53.593 1.00 14.72 45 TRP H CA 1
ATOM 6315 C C . TRP H 2 45 ? 53.858 36.346 53.914 1.00 17.13 45 TRP H C 1
ATOM 6316 O O . TRP H 2 45 ? 54.182 35.577 53.014 1.00 15.91 45 TRP H O 1
ATOM 6327 N N . GLN H 2 46 ? 54.093 36.092 55.208 1.00 15.27 46 GLN H N 1
ATOM 6328 C CA . GLN H 2 46 ? 54.673 34.832 55.643 1.00 15.51 46 GLN H CA 1
ATOM 6329 C C . GLN H 2 46 ? 54.055 34.412 56.979 1.00 17.81 46 GLN H C 1
ATOM 6330 O O . GLN H 2 46 ? 53.654 35.267 57.774 1.00 17.67 46 GLN H O 1
ATOM 6336 N N . SER H 2 47 ? 53.989 33.098 57.221 1.00 14.23 47 SER H N 1
ATOM 6337 C CA . SER H 2 47 ? 53.481 32.551 58.483 1.00 14.20 47 SER H CA 1
ATOM 6338 C C . SER H 2 47 ? 54.534 32.681 59.578 1.00 18.66 47 SER H C 1
ATOM 6339 O O . SER H 2 47 ? 54.201 32.554 60.763 1.00 17.63 47 SER H O 1
ATOM 6342 N N . ASN H 2 48 ? 55.801 32.957 59.177 1.00 16.17 48 ASN H N 1
ATOM 6343 C CA . ASN H 2 48 ? 56.976 33.125 60.044 1.00 16.80 48 ASN H CA 1
ATOM 6344 C C . ASN H 2 48 ? 57.199 31.829 60.855 1.00 19.73 48 ASN H C 1
ATOM 6345 O O . ASN H 2 48 ? 57.361 31.854 62.077 1.00 20.02 48 ASN H O 1
ATOM 6350 N N . THR H 2 49 ? 57.210 30.687 60.141 1.00 16.07 49 THR H N 1
ATOM 6351 C CA . THR H 2 49 ? 57.385 29.357 60.720 1.00 15.51 49 THR H CA 1
ATOM 6352 C C . THR H 2 49 ? 58.552 28.587 60.054 1.00 21.36 49 THR H C 1
ATOM 6353 O O . THR H 2 49 ? 58.602 27.353 60.127 1.00 20.54 49 THR H O 1
ATOM 6357 N N . HIS H 2 50 ? 59.517 29.318 59.450 1.00 20.00 50 HIS H N 1
ATOM 6358 C CA . HIS H 2 50 ? 60.724 28.737 58.851 1.00 20.57 50 HIS H CA 1
ATOM 6359 C C . HIS H 2 50 ? 61.477 27.889 59.892 1.00 23.25 50 HIS H C 1
ATOM 6360 O O . HIS H 2 50 ? 61.802 28.393 60.968 1.00 23.01 50 HIS H O 1
ATOM 6367 N N . GLY H 2 51 ? 61.694 26.614 59.564 1.00 18.93 51 GLY H N 1
ATOM 6368 C CA . GLY H 2 51 ? 62.414 25.643 60.386 1.00 18.85 51 GLY H CA 1
ATOM 6369 C C . GLY H 2 51 ? 61.704 25.142 61.629 1.00 22.04 51 GLY H C 1
ATOM 6370 O O . GLY H 2 51 ? 62.327 24.456 62.443 1.00 22.15 51 GLY H O 1
ATOM 6371 N N . ASN H 2 52 ? 60.395 25.431 61.776 1.00 17.43 52 ASN H N 1
ATOM 6372 C CA . ASN H 2 52 ? 59.622 25.033 62.963 1.00 17.66 52 ASN H CA 1
ATOM 6373 C C . ASN H 2 52 ? 59.226 23.554 62.973 1.00 23.30 52 ASN H C 1
ATOM 6374 O O . ASN H 2 52 ? 58.797 23.045 64.013 1.00 23.76 52 ASN H O 1
ATOM 6379 N N . GLY H 2 53 ? 59.394 22.877 61.842 1.00 21.15 53 GLY H N 1
ATOM 6380 C CA . GLY H 2 53 ? 59.088 21.458 61.718 1.00 21.71 53 GLY H CA 1
ATOM 6381 C C . GLY H 2 53 ? 59.717 20.831 60.495 1.00 27.17 53 GLY H C 1
ATOM 6382 O O . GLY H 2 53 ? 60.385 21.517 59.714 1.00 28.80 53 GLY H O 1
ATOM 6383 N N . GLU H 2 54 ? 59.494 19.530 60.310 1.00 22.12 54 GLU H N 1
ATOM 6384 C CA . GLU H 2 54 ? 60.006 18.795 59.148 1.00 21.61 54 GLU H CA 1
ATOM 6385 C C . GLU H 2 54 ? 58.853 18.243 58.320 1.00 22.41 54 GLU H C 1
ATOM 6386 O O . GLU H 2 54 ? 57.874 17.766 58.896 1.00 21.38 54 GLU H O 1
ATOM 6392 N N . HIS H 2 55 ? 58.977 18.297 56.973 1.00 18.86 55 HIS H N 1
ATOM 6393 C CA . HIS H 2 55 ? 58.009 17.769 55.991 1.00 18.52 55 HIS H CA 1
ATOM 6394 C C . HIS H 2 55 ? 56.586 18.256 56.294 1.00 20.23 55 HIS H C 1
ATOM 6395 O O . HIS H 2 55 ? 55.637 17.467 56.366 1.00 19.31 55 HIS H O 1
ATOM 6402 N N . CYS H 2 56 ? 56.466 19.573 56.477 1.00 16.19 56 CYS H N 1
ATOM 6403 C CA A CYS H 2 56 ? 55.223 20.265 56.799 0.70 14.52 56 CYS H CA 1
ATOM 6404 C CA B CYS H 2 56 ? 55.182 20.175 56.819 0.30 16.55 56 CYS H CA 1
ATOM 6405 C C . CYS H 2 56 ? 54.255 20.267 55.625 1.00 17.43 56 CYS H C 1
ATOM 6406 O O . CYS H 2 56 ? 54.691 20.294 54.473 1.00 16.41 56 CYS H O 1
ATOM 6411 N N . PHE H 2 57 ? 52.953 20.305 55.923 1.00 13.04 57 PHE H N 1
ATOM 6412 C CA . PHE H 2 57 ? 51.912 20.373 54.912 1.00 12.25 57 PHE H CA 1
ATOM 6413 C C . PHE H 2 57 ? 50.797 21.303 55.372 1.00 15.41 57 PHE H C 1
ATOM 6414 O O . PH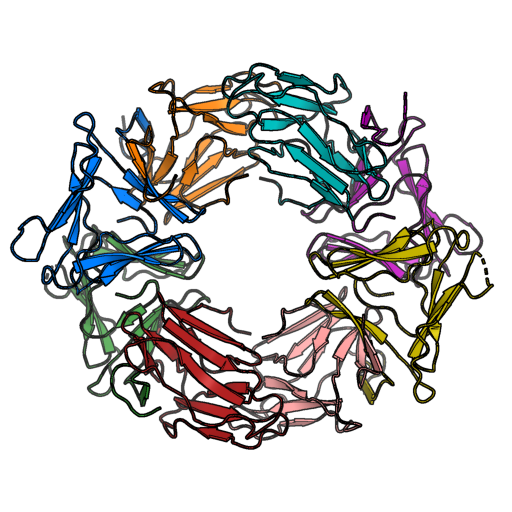E H 2 57 ? 50.595 21.504 56.575 1.00 14.70 57 PHE H O 1
ATOM 6422 N N . LEU H 2 58 ? 50.066 21.851 54.398 1.00 12.14 58 LEU H N 1
ATOM 6423 C CA . LEU H 2 58 ? 48.966 22.788 54.585 1.00 11.77 58 LEU H CA 1
ATOM 6424 C C . LEU H 2 58 ? 47.644 22.127 54.231 1.00 14.78 58 LEU H C 1
ATOM 6425 O O . LEU H 2 58 ? 47.535 21.498 53.181 1.00 13.42 58 LEU H O 1
ATOM 6430 N N . ARG H 2 59 ? 46.641 22.270 55.098 1.00 11.43 59 ARG H N 1
ATOM 6431 C CA . ARG H 2 59 ? 45.336 21.674 54.849 1.00 10.64 59 ARG H CA 1
ATOM 6432 C C . ARG H 2 59 ? 44.225 22.542 55.408 1.00 16.03 59 ARG H C 1
ATOM 6433 O O . ARG H 2 59 ? 44.283 22.947 56.570 1.00 15.91 59 ARG H O 1
ATOM 6441 N N . LEU H 2 60 ? 43.198 22.799 54.587 1.00 13.95 60 LEU H N 1
ATOM 6442 C CA . LEU H 2 60 ? 42.007 23.529 55.024 1.00 13.15 60 LEU H CA 1
ATOM 6443 C C . LEU H 2 60 ? 40.984 22.489 55.468 1.00 15.48 60 LEU H C 1
ATOM 6444 O O . LEU H 2 60 ? 40.751 21.527 54.733 1.00 15.19 60 LEU H O 1
ATOM 6449 N N . ASN H 2 61 ? 40.431 22.624 56.691 1.00 12.66 61 ASN H N 1
ATOM 6450 C CA . ASN H 2 61 ? 39.475 21.631 57.193 1.00 11.91 61 ASN H CA 1
ATOM 6451 C C . ASN H 2 61 ? 38.035 22.037 56.863 1.00 16.03 61 ASN H C 1
ATOM 6452 O O . ASN H 2 61 ? 37.826 23.005 56.126 1.00 16.14 61 ASN H O 1
ATOM 6457 N N . HIS H 2 62 ? 37.055 21.277 57.380 1.00 14.33 62 HIS H N 1
ATOM 6458 C CA . HIS H 2 62 ? 35.635 21.507 57.110 1.00 14.82 62 HIS H CA 1
ATOM 6459 C C . HIS H 2 62 ? 34.988 22.379 58.211 1.00 21.00 62 HIS H C 1
ATOM 6460 O O . HIS H 2 62 ? 33.789 22.274 58.474 1.00 21.72 62 HIS H O 1
ATOM 6467 N N . LYS H 2 63 ? 35.803 23.263 58.819 1.00 17.67 63 LYS H N 1
ATOM 6468 C CA . LYS H 2 63 ? 35.397 24.258 59.812 1.00 18.48 63 LYS H CA 1
ATOM 6469 C C . LYS H 2 63 ? 36.009 25.629 59.467 1.00 22.47 63 LYS H C 1
ATOM 6470 O O . LYS H 2 63 ? 35.887 26.565 60.249 1.00 23.97 63 LYS H O 1
ATOM 6476 N N . GLY H 2 64 ? 36.664 25.728 58.311 1.00 18.41 64 GLY H N 1
ATOM 6477 C CA . GLY H 2 64 ? 37.288 26.963 57.851 1.00 17.54 64 GLY H CA 1
ATOM 6478 C C . GLY H 2 64 ? 38.648 27.291 58.432 1.00 20.09 64 GLY H C 1
ATOM 6479 O O . GLY H 2 64 ? 39.108 28.425 58.305 1.00 18.75 64 GLY H O 1
ATOM 6480 N N . GLU H 2 65 ? 39.294 26.314 59.073 1.00 16.23 65 GLU H N 1
ATOM 6481 C CA . GLU H 2 65 ? 40.608 26.498 59.671 1.00 16.17 65 GLU H CA 1
ATOM 6482 C C . GLU H 2 65 ? 41.697 26.002 58.720 1.00 18.65 65 GLU H C 1
ATOM 6483 O O . GLU H 2 65 ? 41.659 24.844 58.294 1.00 16.68 65 GLU H O 1
ATOM 6489 N N . LEU H 2 66 ? 42.646 26.892 58.368 1.00 14.68 66 LEU H N 1
ATOM 6490 C CA . LEU H 2 66 ? 43.801 26.571 57.529 1.00 14.36 66 LEU H CA 1
ATOM 6491 C C . LEU H 2 66 ? 44.938 26.220 58.470 1.00 17.58 66 LEU H C 1
ATOM 6492 O O . LEU H 2 66 ? 45.293 27.040 59.315 1.00 16.74 66 LEU H O 1
ATOM 6497 N N . ILE H 2 67 ? 45.448 24.984 58.395 1.00 13.73 67 ILE H N 1
ATOM 6498 C CA . ILE H 2 67 ? 46.461 24.531 59.349 1.00 13.94 67 ILE H CA 1
ATOM 6499 C C . ILE H 2 67 ? 47.717 24.023 58.649 1.00 16.05 67 ILE H C 1
ATOM 6500 O O . ILE H 2 67 ? 47.634 23.323 57.639 1.00 15.73 67 ILE H O 1
ATOM 6505 N N . ILE H 2 68 ? 48.877 24.331 59.247 1.00 11.65 68 ILE H N 1
ATOM 6506 C CA . ILE H 2 68 ? 50.180 23.782 58.865 1.00 11.34 68 ILE H CA 1
ATOM 6507 C C . ILE H 2 68 ? 50.491 22.727 59.904 1.00 16.38 68 ILE H C 1
ATOM 6508 O O . ILE H 2 68 ? 50.506 23.024 61.107 1.00 15.21 68 ILE H O 1
ATOM 6513 N N . LYS H 2 69 ? 50.736 21.496 59.452 1.00 13.63 69 LYS H N 1
ATOM 6514 C CA . LYS H 2 69 ? 51.102 20.394 60.339 1.00 13.18 69 LYS H CA 1
ATOM 6515 C C . LYS H 2 69 ? 52.466 19.883 59.973 1.00 16.88 69 LYS H C 1
ATOM 6516 O O . LYS H 2 69 ? 52.784 19.865 58.789 1.00 16.38 69 LYS H O 1
ATOM 6522 N N . ASP H 2 70 ? 53.261 19.413 60.957 1.00 13.53 70 ASP H N 1
ATOM 6523 C CA . ASP H 2 70 ? 54.549 18.817 60.621 1.00 13.34 70 ASP H CA 1
ATOM 6524 C C . ASP H 2 70 ? 54.312 17.320 60.321 1.00 18.17 70 ASP H C 1
ATOM 6525 O O . ASP H 2 70 ? 53.159 16.857 60.367 1.00 17.86 70 ASP H O 1
ATOM 6530 N N . ASP H 2 71 ? 55.383 16.563 60.040 1.00 15.16 71 ASP H N 1
ATOM 6531 C CA . ASP H 2 71 ? 55.273 15.139 59.694 1.00 15.55 71 ASP H CA 1
ATOM 6532 C C . ASP H 2 71 ? 54.572 14.286 60.768 1.00 20.28 71 ASP H C 1
ATOM 6533 O O . ASP H 2 71 ? 53.954 13.276 60.416 1.00 20.76 71 ASP H O 1
ATOM 6538 N N . ASP H 2 72 ? 54.679 14.674 62.056 1.00 18.17 72 ASP H N 1
ATOM 6539 C CA . ASP H 2 72 ? 54.085 13.942 63.181 1.00 19.13 72 ASP H CA 1
ATOM 6540 C C . ASP H 2 72 ? 52.707 14.507 63.593 1.00 23.48 72 ASP H C 1
ATOM 6541 O O . ASP H 2 72 ? 52.211 14.173 64.672 1.00 24.86 72 ASP H O 1
ATOM 6546 N N . PHE H 2 73 ? 52.083 15.330 62.721 1.00 18.34 73 PHE H N 1
ATOM 6547 C CA . PHE H 2 73 ? 50.776 15.975 62.914 1.00 17.44 73 PHE H CA 1
ATOM 6548 C C . PHE H 2 73 ? 50.755 16.936 64.119 1.00 21.65 73 PHE H C 1
ATOM 6549 O O . PHE H 2 73 ? 49.707 17.122 64.750 1.00 21.74 73 PHE H O 1
ATOM 6557 N N . LYS H 2 74 ? 51.895 17.578 64.405 1.00 18.25 74 LYS H N 1
ATOM 6558 C CA . LYS H 2 74 ? 51.975 18.621 65.425 1.00 18.44 74 LYS H CA 1
ATOM 6559 C C . LYS H 2 74 ? 51.624 19.931 64.734 1.00 22.11 74 LYS H C 1
ATOM 6560 O O . LYS H 2 74 ? 52.088 20.160 63.613 1.00 21.01 74 LYS H O 1
ATOM 6562 N N . THR H 2 75 ? 50.774 20.766 65.350 1.00 18.24 75 THR H N 1
ATOM 6563 C CA . THR H 2 75 ? 50.388 22.034 64.724 1.00 17.52 75 THR H CA 1
ATOM 6564 C C . THR H 2 75 ? 51.551 23.016 64.761 1.00 19.82 75 THR H C 1
ATOM 6565 O O . THR H 2 75 ? 52.137 23.258 65.820 1.00 20.76 75 THR H O 1
ATOM 6569 N N . ILE H 2 76 ? 51.879 23.565 63.583 1.00 15.59 76 ILE H N 1
ATOM 6570 C CA . ILE H 2 76 ? 52.938 24.554 63.395 1.00 14.95 76 ILE H CA 1
ATOM 6571 C C . ILE H 2 76 ? 52.305 25.941 63.328 1.00 17.16 76 ILE H C 1
ATOM 6572 O O . ILE H 2 76 ? 52.890 26.908 63.795 1.00 16.15 76 ILE H O 1
ATOM 6577 N N . TRP H 2 77 ? 51.129 26.039 62.693 1.00 15.29 77 TRP H N 1
ATOM 6578 C CA . TRP H 2 77 ? 50.424 27.294 62.481 1.00 14.60 77 TRP H CA 1
ATOM 6579 C C . TRP H 2 77 ? 48.969 27.007 62.166 1.00 18.50 77 TRP H C 1
ATOM 6580 O O . TRP H 2 77 ? 48.650 25.984 61.558 1.00 16.65 77 TRP H O 1
ATOM 6591 N N . SER H 2 78 ? 48.091 27.923 62.575 1.00 16.34 78 SER H N 1
ATOM 6592 C CA . SER H 2 78 ? 46.669 27.838 62.297 1.00 15.61 78 SER H CA 1
ATOM 6593 C C . SER H 2 78 ? 46.115 29.220 62.014 1.00 18.83 78 SER H C 1
ATOM 6594 O O . SER H 2 78 ? 46.530 30.192 62.651 1.00 18.86 78 SER H O 1
ATOM 6597 N N . SER H 2 79 ? 45.157 29.309 61.074 1.00 14.55 79 SER H N 1
ATOM 6598 C CA . SER H 2 79 ? 44.495 30.579 60.754 1.00 14.21 79 SER H CA 1
ATOM 6599 C C . SER H 2 79 ? 43.584 31.026 61.908 1.00 20.08 79 SER H C 1
ATOM 6600 O O . SER H 2 79 ? 43.196 32.198 61.962 1.00 18.97 79 SER H O 1
ATOM 6603 N N . ASN H 2 80 ? 43.236 30.076 62.822 1.00 18.20 80 ASN H N 1
ATOM 6604 C CA . ASN H 2 80 ? 42.391 30.281 64.012 1.00 19.57 80 ASN H CA 1
ATOM 6605 C C . ASN H 2 80 ? 41.050 30.936 63.625 1.00 23.58 80 ASN H C 1
ATOM 6606 O O . ASN H 2 80 ? 40.524 31.798 64.340 1.00 23.84 80 ASN H O 1
ATOM 6609 N N . SER H 2 81 ? 40.505 30.501 62.477 1.00 19.08 81 SER H N 1
ATOM 6610 C CA . SER H 2 81 ? 39.268 31.017 61.898 1.00 18.74 81 SER H CA 1
ATOM 6611 C C . SER H 2 81 ? 38.154 29.962 61.888 1.00 24.95 81 SER H C 1
ATOM 6612 O O . SER H 2 81 ? 37.392 29.885 60.916 1.00 24.85 81 SER H O 1
ATOM 6615 N N . SER H 2 82 ? 38.049 29.158 62.968 1.00 23.26 82 SER H N 1
ATOM 6616 C CA . SER H 2 82 ? 37.034 28.106 63.067 1.00 23.94 82 SER H CA 1
ATOM 6617 C C . SER H 2 82 ? 35.628 28.698 63.035 1.00 27.66 82 SER H C 1
ATOM 6618 O O . SER H 2 82 ? 35.358 29.710 63.691 1.00 28.14 82 SER H O 1
ATOM 6621 N N . SER H 2 83 ? 34.751 28.061 62.239 1.00 22.61 83 SER H N 1
ATOM 6622 C CA A SER H 2 83 ? 33.366 28.478 62.035 0.50 22.01 83 SER H CA 1
ATOM 6623 C CA B SER H 2 83 ? 33.359 28.472 62.062 0.50 22.91 83 SER H CA 1
ATOM 6624 C C . SER H 2 83 ? 32.461 27.235 61.901 1.00 25.50 83 SER H C 1
ATOM 6625 O O . SER H 2 83 ? 32.838 26.149 62.363 1.00 24.01 83 SER H O 1
ATOM 6630 N N . LYS H 2 84 ? 31.263 27.398 61.297 1.00 22.60 84 LYS H N 1
ATOM 6631 C CA . LYS H 2 84 ? 30.254 26.360 61.066 1.00 23.24 84 LYS H CA 1
ATOM 6632 C C . LYS H 2 84 ? 30.811 25.160 60.295 1.00 25.35 84 LYS H C 1
ATOM 6633 O O . LYS H 2 84 ? 31.617 25.333 59.380 1.00 23.89 84 LYS H O 1
ATOM 6639 N N . GLN H 2 85 ? 30.362 23.948 60.650 1.00 21.48 85 GLN H N 1
ATOM 6640 C CA . GLN H 2 85 ? 30.751 22.736 59.928 1.00 21.02 85 GLN H CA 1
ATOM 6641 C C . GLN H 2 85 ? 30.203 22.836 58.494 1.00 21.94 85 GLN H C 1
ATOM 6642 O O . GLN H 2 85 ? 29.064 23.279 58.305 1.00 21.22 85 GLN H O 1
ATOM 6648 N N . GLY H 2 86 ? 31.032 22.497 57.511 1.00 17.18 86 GLY H N 1
ATOM 6649 C CA . GLY H 2 86 ? 30.640 22.561 56.104 1.00 16.70 86 GLY H CA 1
ATOM 6650 C C . GLY H 2 86 ? 31.819 22.593 55.155 1.00 20.06 86 GLY H C 1
ATOM 6651 O O . GLY H 2 86 ? 32.954 22.359 55.572 1.00 19.59 86 GLY H O 1
ATOM 6652 N N . ASP H 2 87 ? 31.569 22.917 53.876 1.00 15.31 87 ASP H N 1
ATOM 6653 C CA . ASP H 2 87 ? 32.628 22.961 52.872 1.00 14.83 87 ASP H CA 1
ATOM 6654 C C . ASP H 2 87 ? 33.178 24.379 52.729 1.00 16.53 87 ASP H C 1
ATOM 6655 O O . ASP H 2 87 ? 32.405 25.336 52.657 1.00 14.59 87 ASP H O 1
ATOM 6660 N N . TYR H 2 88 ? 34.514 24.508 52.706 1.00 12.57 88 TYR H N 1
ATOM 6661 C CA . TYR H 2 88 ? 35.188 25.808 52.610 1.00 12.07 88 TYR H CA 1
ATOM 6662 C C . TYR H 2 88 ? 36.138 25.863 51.421 1.00 14.93 88 TYR H C 1
ATOM 6663 O O . TYR H 2 88 ? 36.493 24.824 50.858 1.00 12.69 88 TYR H O 1
ATOM 6672 N N . VAL H 2 89 ? 36.565 27.076 51.052 1.00 11.73 89 VAL H N 1
ATOM 6673 C CA . VAL H 2 89 ? 37.522 27.274 49.967 1.00 11.29 89 VAL H CA 1
ATOM 6674 C C . VAL H 2 89 ? 38.459 28.421 50.312 1.00 14.51 89 VAL H C 1
ATOM 6675 O O . VAL H 2 89 ? 38.028 29.444 50.842 1.00 13.25 89 VAL H O 1
ATOM 6679 N N . LEU H 2 90 ? 39.745 28.226 50.025 1.00 11.75 90 LEU H N 1
ATOM 6680 C CA . LEU H 2 90 ? 40.757 29.258 50.125 1.00 11.26 90 LEU H CA 1
ATOM 6681 C C . LEU H 2 90 ? 40.998 29.746 48.697 1.00 14.15 90 LEU H C 1
ATOM 6682 O O . LEU H 2 90 ? 41.326 28.932 47.827 1.00 14.17 90 LEU H O 1
ATOM 6687 N N . ILE H 2 91 ? 40.776 31.037 48.435 1.00 10.78 91 ILE H N 1
ATOM 6688 C CA . ILE H 2 91 ? 40.986 31.579 47.097 1.00 9.92 91 ILE H CA 1
ATOM 6689 C C . ILE H 2 91 ? 42.187 32.506 47.102 1.00 12.62 91 ILE H C 1
ATOM 6690 O O . ILE H 2 91 ? 42.217 33.454 47.894 1.00 12.44 91 ILE H O 1
ATOM 6695 N N . LEU H 2 92 ? 43.162 32.261 46.210 1.00 9.87 92 LEU H N 1
ATOM 6696 C CA . LEU H 2 92 ? 44.236 33.230 46.013 1.00 9.76 92 LEU H CA 1
ATOM 6697 C C . LEU H 2 92 ? 43.663 34.150 44.943 1.00 14.52 92 LEU H C 1
ATOM 6698 O O . LEU H 2 92 ? 43.635 33.780 43.762 1.00 12.95 92 LEU H O 1
ATOM 6703 N N A ARG H 2 93 ? 43.073 35.275 45.375 0.50 11.86 93 ARG H N 1
ATOM 6704 C CA A ARG H 2 93 ? 42.342 36.189 44.490 0.50 12.12 93 ARG H CA 1
ATOM 6705 C C A ARG H 2 93 ? 43.204 36.932 43.497 0.50 14.31 93 ARG H C 1
ATOM 6706 O O A ARG H 2 93 ? 44.407 37.069 43.702 0.50 14.89 93 ARG H O 1
ATOM 6714 N N B GLN H 2 93 ? 43.073 35.275 45.375 0.50 11.86 93 GLN H N 1
ATOM 6715 C CA B GLN H 2 93 ? 42.342 36.189 44.490 0.50 12.12 93 GLN H CA 1
ATOM 6716 C C B GLN H 2 93 ? 43.204 36.932 43.497 0.50 14.31 93 GLN H C 1
ATOM 6717 O O B GLN H 2 93 ? 44.407 37.069 43.702 0.50 14.89 93 GLN H O 1
ATOM 6723 N N . ASP H 2 94 ? 42.580 37.432 42.417 1.00 11.22 94 ASP H N 1
ATOM 6724 C CA . ASP H 2 94 ? 43.266 38.211 41.389 1.00 11.92 94 ASP H CA 1
ATOM 6725 C C . ASP H 2 94 ? 43.858 39.508 41.958 1.00 17.86 94 ASP H C 1
ATOM 6726 O O . ASP H 2 94 ? 44.831 40.020 41.402 1.00 18.90 94 ASP H O 1
ATOM 6731 N N . ASP H 2 95 ? 43.286 40.024 43.065 1.00 14.65 95 ASP H N 1
ATOM 6732 C CA . ASP H 2 95 ? 43.754 41.261 43.686 1.00 16.01 95 ASP H CA 1
ATOM 6733 C C . ASP H 2 95 ? 44.878 41.020 44.706 1.00 20.86 95 ASP H C 1
ATOM 6734 O O . ASP H 2 95 ? 45.333 41.974 45.332 1.00 21.59 95 ASP H O 1
ATOM 6739 N N . GLY H 2 96 ? 45.345 39.776 44.825 1.00 16.86 96 GLY H N 1
ATOM 6740 C CA . GLY H 2 96 ? 46.462 39.452 45.707 1.00 16.54 96 GLY H CA 1
ATOM 6741 C C . GLY H 2 96 ? 46.103 38.955 47.086 1.00 18.43 96 GLY H C 1
ATOM 6742 O O . GLY H 2 96 ? 46.951 38.342 47.742 1.00 17.08 96 GLY H O 1
ATOM 6743 N N . PHE H 2 97 ? 44.860 39.213 47.554 1.00 13.73 97 PHE H N 1
ATOM 6744 C CA . PHE H 2 97 ? 44.452 38.698 48.864 1.00 13.97 97 PHE H CA 1
ATOM 6745 C C . PHE H 2 97 ? 44.249 37.184 48.802 1.00 16.99 97 PHE H C 1
ATOM 6746 O O . PHE H 2 97 ? 43.876 36.660 47.752 1.00 16.86 97 PHE H O 1
ATOM 6754 N N . ALA H 2 98 ? 44.509 36.488 49.911 1.00 13.44 98 ALA H N 1
ATOM 6755 C CA . ALA H 2 98 ? 44.228 35.056 50.048 1.00 13.36 98 ALA H CA 1
ATOM 6756 C C . ALA H 2 98 ? 43.127 34.976 51.092 1.00 15.96 98 ALA H C 1
ATOM 6757 O O . ALA H 2 98 ? 43.335 35.420 52.220 1.00 14.79 98 ALA H O 1
ATOM 6759 N N . VAL H 2 99 ? 41.904 34.553 50.679 1.00 12.96 99 VAL H N 1
ATOM 6760 C CA . VAL H 2 99 ? 40.718 34.608 51.538 1.00 12.80 99 VAL H CA 1
ATOM 6761 C C . VAL H 2 99 ? 40.037 33.242 51.667 1.00 15.99 99 VAL H C 1
ATOM 6762 O O . VAL H 2 99 ? 39.861 32.547 50.671 1.00 14.64 99 VAL H O 1
ATOM 6766 N N . ILE H 2 100 ? 39.638 32.878 52.901 1.00 11.85 100 ILE H N 1
ATOM 6767 C CA . ILE H 2 100 ? 38.889 31.643 53.162 1.00 11.15 100 ILE H CA 1
ATOM 6768 C C . ILE H 2 100 ? 37.415 31.998 53.193 1.00 14.99 100 ILE H C 1
ATOM 6769 O O . ILE H 2 100 ? 37.019 32.855 53.984 1.00 14.26 100 ILE H O 1
ATOM 6774 N N . TYR H 2 101 ? 36.612 31.329 52.347 1.00 12.42 101 TYR H N 1
ATOM 6775 C CA . TYR H 2 101 ? 35.163 31.483 52.295 1.00 11.23 101 TYR H CA 1
ATOM 6776 C C . TYR H 2 101 ? 34.457 30.207 52.707 1.00 15.90 101 TYR H C 1
ATOM 6777 O O . TYR H 2 101 ? 34.822 29.115 52.265 1.00 13.30 101 TYR H O 1
ATOM 6786 N N . GLY H 2 102 ? 33.377 30.361 53.456 1.00 15.09 102 GLY H N 1
ATOM 6787 C CA . GLY H 2 102 ? 32.555 29.226 53.829 1.00 15.10 102 GLY H CA 1
ATOM 6788 C C . GLY H 2 102 ? 31.630 29.467 55.003 1.00 18.63 102 GLY H C 1
ATOM 6789 O O . GLY H 2 102 ? 31.761 30.472 55.706 1.00 18.22 102 GLY H O 1
ATOM 6790 N N . PRO H 2 103 ? 30.738 28.507 55.297 1.00 16.86 103 PRO H N 1
ATOM 6791 C CA . PRO H 2 103 ? 30.513 27.241 54.580 1.00 16.40 103 PRO H CA 1
ATOM 6792 C C . PRO H 2 103 ? 29.773 27.435 53.259 1.00 17.82 103 PRO H C 1
ATOM 6793 O O . PRO H 2 103 ? 29.287 28.533 52.967 1.00 17.69 103 PRO H O 1
ATOM 6797 N N . ALA H 2 104 ? 29.697 26.365 52.459 1.00 14.65 104 ALA H N 1
ATOM 6798 C CA . ALA H 2 104 ? 28.935 26.374 51.212 1.00 15.29 104 ALA H CA 1
ATOM 6799 C C . ALA H 2 104 ? 27.448 26.469 51.588 1.00 19.32 104 ALA H C 1
ATOM 6800 O O . ALA H 2 104 ? 27.007 25.747 52.494 1.00 19.41 104 ALA H O 1
ATOM 6802 N N . ILE H 2 105 ? 26.709 27.420 50.991 1.00 16.23 105 ILE H N 1
ATOM 6803 C CA . ILE H 2 105 ? 25.305 27.660 51.362 1.00 16.13 105 ILE H CA 1
ATOM 6804 C C . ILE H 2 105 ? 24.334 27.298 50.233 1.00 20.93 105 ILE H C 1
ATOM 6805 O O . ILE H 2 105 ? 23.127 27.181 50.475 1.00 20.02 105 ILE H O 1
ATOM 6810 N N . TRP H 2 106 ? 24.858 27.151 49.002 1.00 17.33 106 TRP H N 1
ATOM 6811 C CA . TRP H 2 106 ? 24.065 26.852 47.810 1.00 17.48 106 TRP H CA 1
ATOM 6812 C C . TRP H 2 106 ? 24.952 26.236 46.754 1.00 19.82 106 TRP H C 1
ATOM 6813 O O . TRP H 2 106 ? 26.126 26.599 46.649 1.00 18.33 106 TRP H O 1
ATOM 6824 N N . GLU H 2 107 ? 24.393 25.321 45.957 1.00 16.22 107 GLU H N 1
ATOM 6825 C CA . GLU H 2 107 ? 25.118 24.685 44.857 1.00 15.97 107 GLU H CA 1
ATOM 6826 C C . GLU H 2 107 ? 24.167 24.279 43.753 1.00 21.36 107 GLU H C 1
ATOM 6827 O O . GLU H 2 107 ? 22.982 24.045 44.009 1.00 21.64 107 GLU H O 1
ATOM 6833 N N . THR H 2 108 ? 24.688 24.209 42.519 1.00 18.18 108 THR H N 1
ATOM 6834 C CA . THR H 2 108 ? 23.928 23.785 41.343 1.00 18.50 108 THR H CA 1
ATOM 6835 C C . THR H 2 108 ? 23.640 22.281 41.419 1.00 24.79 108 THR H C 1
ATOM 6836 O O . THR H 2 108 ? 22.524 21.863 41.129 1.00 25.82 108 THR H O 1
ATOM 6840 N N . SER H 2 109 ? 24.541 21.524 42.052 1.00 20.76 109 SER H N 1
#

B-factor: mean 20.98, std 11.08, range [4.74, 110.18]

Solvent-accessible surface area: 33727 Å² total

CATH classification: 2.90.10.10

Radius of gyration: 29.51 Å; Cα contacts (8 Å, |Δi|>4): 2709; chains: 8; bounding box: 69×84×68 Å

Secondary structure (P-SEA, 3-state):
ccccccccccccccccccccccbbbbbccccccccccccccccccccccbbbbbbcccbbbbbbcccccccccccccccbbbbbbcccccbbbbbbccccbbbbccccc/cccccccccccccccccccccccccbbbbbccccbbbbccccccccccccccccbbbbbbcccccccccccccccccccccccccbbbbbbbccccbbbbbccccccccc/ccccccccccccccccccccccbbbbbccccccccccccccccccccccbbbbbbcccbbbbbccccccccccccccccccccccccccccccccccbbbbcccccc/cccccccccccccccccccccccccbbbbbccccccccccccccccccccccccbbbbbbcccbbbbbbcccccccccccccccbbbbbbbbcccccccccccccccc/ccccccccccccccccccccccbbbbbccccccccccccccccccccccbbbbbbcccbbbbbbcccccccccccccccbbbbbbcccccccccccccccbbbbccccc/cccccccccccccccccccccccccbbbbbccccbbbbccccccccccccccccbbbbbbcccccccccccccccccccccccccbbbbbbbccccbbbbbccccccccc/ccccccccccccccccccccccbbbbbccccccccccccccccccccccbbbbbbcccbbbbbbcccccccccccccccccccccccccccccccccccbbbbccccc/cccccccccccccccccccccccccbbbbbccccccccccccccccccccccccbbbbbbcccbbbbbbccccccccccccccccbbbbbbbccccbbbbbccccccc

Nearest PDB structures (foldseek):
  5t20-assembly3_H  TM=1.007E+00  e=3.925E-21  Colocasia esculenta
  5j76-assembly1_B  TM=1.003E+00  e=2.179E-20  Colocasia esculenta
  3r0e-assembly2_D  TM=1.000E+00  e=1.025E-19  Remusatia vivipara
  5d5g-assembly1_B  TM=1.003E+00  e=4.085E-19  Colocasia esculenta
  3mez-assembly1_C  TM=9.478E-01  e=7.576E-13  Crocus vernus

Foldseek 3Di:
DDLFKAKAVGKQWEQGWRDAPQWIFGCYQQRKTDTPVQPDIQPQGNVEGRWMWHAHQFGKIFIAHPVGHTRGIPPDGHDGAMWMFGQDNVRDTDIDDDDDDDDDPDDPD/DDDDDQFKAKAPDKAWCQRWHDADPWIFTCHQQRKTWIDDDDPTDIQPQGNVAGGWMWGQHQFGKIFIAHPVRHTRDIPPHGHDRAMWMWGCDNNRDTDIDDDDDDDPDD/DDLFKAKAVGKQWEQRWRDAPQWIFGCYQQRKTDTVVQPDIQPQGNVAGRWMWHAHQFGWIFIDSPTRGIPPDGHDGAMWMFGQDNVRDTDIDDDDDDDDDPPDDDD/DDDDDQFKAKAPDKAWCQRWHDADPWIFGCHQQRKTWIDDDDPTDIPPQGNVAGRWMWGQHQQGKIFIAHPVRHTRDIPPRGHDGAMKMFGCDNVRDTDIDDDDDDDD/DDLFKAKAVGKQWEQRWRDAPQWIFGCYQQRKTDTPPQPDIQPQGNVEGRWMWHAHQFGKIFIAHPVGHTRGIPPDGHDGAMWMFGQDNVRDTDIDDDDDDDDDPDDPD/DDDDDQFKAKAPDKAWCQRWHDADPWIFTCHQQRKTWIDDDDPTDIQPQGNVAGRWMWGQHQFGKIFIAHPVRHTRDIPPHGHDRAMWMFGCDNNRDTDIDDDDPDDPDD/DDLFKAKAPGKQWEQRWRDAPQWIFGCYQQRKTDTVVQPDIQPQGNVEGRWMWHAHQFGKIFIQHCHHTRGIPPDGHDGAMWMFGQDNVRDTDIDDDDDDDDDPPDVD/DDDDDQFKAKAPDKAWCQRWHDADPWIFGCHQQRKTWIDDDDPTDIQPQGNVAGRWMWGQHQQRKIFIAHPVRHTSDIPPRGHDGAMKMFGCDNVRDTDIDDDDDDDD

Organism: Colocasia esculenta (NCBI:txid4460)

Sequence (873 aa):
LGTNYLLSGQTLNTDGHLKNGDFDLVMQNDCNLVLYNGNWQSNTANNGRDCKLTLTDYGELVIKNGDGSTVWRSRAKSVKGNYAAVLHPDGRLVVFGPSVFKIDPWVPGNIPFTDNLLFSGQVLYGDGRLTAKNHQLVMQGDCCNLVLYGGKYGWQSNTHGNGEHCCFLRLNHKGELIIKDDDFKTIWSSNSSSKKQGDYVLILRQDDGFAVIYGPAIWETSALGTNYLLSGQTLNTDGHLKNGDFDLVMQNDCNLVLYNGNWQSNTANNGRDCKLTLTDYGELVIKNSTVWRSRAKSVKGNYAAVLHPDGRRLVVFGPSVFKIDPWVPGLNIPFTDNLLFSGQVLYGDGRLTAKNHQLVMQGDCNLVLYGGKYGWQSNTHGNGEHCFLRLNHKGELIIKDDDFKTIWSSNSSSKQGDYVLILRQDDGFAVIYGPAIWETLGTNYLLSSGQTLNTDGHLKNGDFDLVMQNDCNLVLYNGNWQSNTANNGRDCKLTLTDYGELVIKNGDGSTVWRSRAKSVKGNYAAVLHPDGRRLVVFGPSVFKIDPWVPGNIPFTDNLLFSGQVLYGDGRRLTAKNHQLVMQGDCCNLVLYGGKYGWQSNTHGNGEHCCFLRLNHKGELIIKDDDFKTIWSSNSSSKKQGDYVLILRQDDGFAVIYGPAIWETSALGTNYLLSSGQTLNNTDGHLKNGDFDLVMQNDCNLVLYNGNWQSNTANNGRDCKLTLTDYGELVIKNGGSTVWRSRAKSVKGNYAAVLHPDGRLVVFGPSVFKIDPWVPGNIPFTDNLLFSGQVLYGDGRLTAKNHQLVMQGDCCNLVLYGGKYGWQSNTHGNGEHCCFLRLNHKGELIIKDDDFKTIWSSNSSSSKQGDYVLILRQDDGFAVIYGPAIWET

InterPro domains:
  IPR001480 Bulb-type lectin domain [PS50927] (26-131)
  IPR001480 Bulb-type lectin domain [PS50927] (145-252)
  IPR001480 Bulb-type lectin domain [SM00108] (26-130)
  IPR001480 Bulb-type lectin domain [SM00108] (145-251)
  IPR001480 Bulb-type lectin domain [cd00028] (26-120)
  IPR001480 Bulb-type lectin domain [cd00028] (145-247)
  IPR036426 Bulb-type lectin domain superfamily [G3DSA:2.90.10.10] (24-133)
  IPR036426 Bulb-type lectin domain superfamily [G3DSA:2.90.10.10] (140-249)
  IPR036426 Bulb-type lectin domain superfamily [SSF51110] (20-124)
  IPR036426 Bulb-type lectin domain superfamily [SSF51110] (137-246)